Protein AF-0000000083162044 (afdb_homodimer)

Nearest PDB structures (foldseek):
  8if6-assembly1_A  TM=4.224E-01  e=1.831E-04  Oryza sativa Japonica Group
  8psp-assembly1_G  TM=4.792E-01  e=1.067E+00  Saccharomyces cerevisiae
  8prw-assembly1_J  TM=4.305E-01  e=9.712E-01  Saccharomyces cerevisiae
  8psf-assembly1_G  TM=4.879E-01  e=3.155E+00  Saccharomyces cerevisiae
  7q5s-assembly1_C  TM=2.802E-01  e=8.044E-01  Thermochaetoides thermophila DSM 1495

Structure (mmCIF, N/CA/C/O backbone):
data_AF-0000000083162044-model_v1
#
loop_
_entity.id
_entity.type
_entity.pdbx_description
1 polymer 'F-box domain-containing protein'
#
loop_
_atom_site.group_PDB
_atom_site.id
_atom_site.type_symbol
_atom_site.label_atom_id
_atom_site.label_alt_id
_atom_site.label_comp_id
_atom_site.label_asym_id
_atom_site.label_entity_id
_atom_site.label_seq_id
_atom_site.pdbx_PDB_ins_code
_atom_site.Cartn_x
_atom_site.Cartn_y
_atom_site.Cartn_z
_atom_site.occupancy
_atom_site.B_iso_or_equiv
_atom_site.auth_seq_id
_atom_site.auth_comp_id
_atom_site.auth_asym_id
_atom_site.auth_atom_id
_atom_site.pdbx_PDB_model_num
ATOM 1 N N . MET A 1 1 ? -7.809 6.344 -41.25 1 32.91 1 MET A N 1
ATOM 2 C CA . MET A 1 1 ? -7.391 5.16 -40.5 1 32.91 1 MET A CA 1
ATOM 3 C C . MET A 1 1 ? -6.91 4.062 -41.438 1 32.91 1 MET A C 1
ATOM 5 O O . MET A 1 1 ? -7.695 3.207 -41.844 1 32.91 1 MET A O 1
ATOM 9 N N . GLY A 1 2 ? -6.113 4.352 -42.219 1 42.59 2 GLY A N 1
ATOM 10 C CA . GLY A 1 2 ? -5.926 3.848 -43.562 1 42.59 2 GLY A CA 1
ATOM 11 C C . GLY A 1 2 ? -5.293 2.471 -43.594 1 42.59 2 GLY A C 1
ATOM 12 O O . GLY A 1 2 ? -4.961 1.901 -42.562 1 42.59 2 GLY A O 1
ATOM 13 N N . VAL A 1 3 ? -5.086 2.062 -44.781 1 44.66 3 VAL A N 1
ATOM 14 C CA . VAL A 1 3 ? -4.48 0.833 -45.281 1 44.66 3 VAL A CA 1
ATOM 15 C C . VAL A 1 3 ? -3.191 0.541 -44.531 1 44.66 3 VAL A C 1
ATOM 17 O O . VAL A 1 3 ? -2.926 -0.606 -44.156 1 44.66 3 VAL A O 1
ATOM 20 N N . MET A 1 4 ? -2.545 1.564 -44.094 1 44.38 4 MET A N 1
ATOM 21 C CA . MET A 1 4 ? -1.25 1.373 -43.469 1 44.38 4 MET A CA 1
ATOM 22 C C . MET A 1 4 ? -1.424 0.929 -42 1 44.38 4 MET A C 1
ATOM 24 O O . MET A 1 4 ? -0.632 0.135 -41.5 1 44.38 4 MET A O 1
ATOM 28 N N . GLY A 1 5 ? -2.404 1.432 -41.312 1 48.81 5 GLY A N 1
ATOM 29 C CA . GLY A 1 5 ? -2.697 0.986 -39.969 1 48.81 5 GLY A CA 1
ATOM 30 C C . GLY A 1 5 ? -3.086 -0.478 -39.906 1 48.81 5 GLY A C 1
ATOM 31 O O . GLY A 1 5 ? -2.658 -1.193 -39 1 48.81 5 GLY A O 1
ATOM 32 N N . GLU A 1 6 ? -3.779 -0.899 -40.875 1 46.12 6 GLU A N 1
ATOM 33 C CA . GLU A 1 6 ? -4.176 -2.301 -41 1 46.12 6 GLU A CA 1
ATOM 34 C C . GLU A 1 6 ? -2.973 -3.195 -41.281 1 46.12 6 GLU A C 1
ATOM 36 O O . GLU A 1 6 ? -2.869 -4.293 -40.719 1 46.12 6 GLU A O 1
ATOM 41 N N . VAL A 1 7 ? -2.113 -2.715 -42.156 1 44.16 7 VAL A N 1
ATOM 42 C CA . VAL A 1 7 ? -0.918 -3.488 -42.469 1 44.16 7 VAL A CA 1
ATOM 43 C C . VAL A 1 7 ? -0.03 -3.6 -41.25 1 44.16 7 VAL A C 1
ATOM 45 O O . VAL A 1 7 ? 0.495 -4.672 -40.938 1 44.16 7 VAL A O 1
ATOM 48 N N . PHE A 1 8 ? 0.046 -2.545 -40.562 1 51.06 8 PHE A N 1
ATOM 49 C CA . PHE A 1 8 ? 0.918 -2.584 -39.375 1 51.06 8 PHE A CA 1
ATOM 50 C C . PHE A 1 8 ? 0.308 -3.441 -38.281 1 51.06 8 PHE A C 1
ATOM 52 O O . PHE A 1 8 ? 1.023 -4.152 -37.562 1 51.06 8 PHE A O 1
ATOM 59 N N . ARG A 1 9 ? -0.989 -3.439 -38.188 1 51.47 9 ARG A N 1
ATOM 60 C CA . ARG A 1 9 ? -1.671 -4.34 -37.25 1 51.47 9 ARG A CA 1
ATOM 61 C C . ARG A 1 9 ? -1.373 -5.797 -37.594 1 51.47 9 ARG A C 1
ATOM 63 O O . ARG A 1 9 ? -1.125 -6.609 -36.688 1 51.47 9 ARG A O 1
ATOM 70 N N . LEU A 1 10 ? -1.503 -6.012 -38.875 1 47.28 10 LEU A N 1
ATOM 71 C CA . LEU A 1 10 ? -1.215 -7.367 -39.344 1 47.28 10 LEU A CA 1
ATOM 72 C C . LEU A 1 10 ? 0.248 -7.723 -39.094 1 47.28 10 LEU A C 1
ATOM 74 O O . LEU A 1 10 ? 0.558 -8.836 -38.656 1 47.28 10 LEU A O 1
ATOM 78 N N . LEU A 1 11 ? 1.021 -6.785 -39.5 1 48.03 11 LEU A N 1
ATOM 79 C CA . LEU A 1 11 ? 2.445 -7.051 -39.344 1 48.03 11 LEU A CA 1
ATOM 80 C C . LEU A 1 11 ? 2.814 -7.18 -37.844 1 48.03 11 LEU A C 1
ATOM 82 O O . LEU A 1 11 ? 3.611 -8.039 -37.469 1 48.03 11 LEU A O 1
ATOM 86 N N . LEU A 1 12 ? 2.217 -6.266 -37.125 1 53.69 12 LEU A N 1
ATOM 87 C CA . LEU A 1 12 ? 2.506 -6.352 -35.688 1 53.69 12 LEU A CA 1
ATOM 88 C C . LEU A 1 12 ? 2.006 -7.672 -35.125 1 53.69 12 LEU A C 1
ATOM 90 O O . LEU A 1 12 ? 2.637 -8.242 -34.219 1 53.69 12 LEU A O 1
ATOM 94 N N . GLY A 1 13 ? 0.915 -8.078 -35.562 1 49.75 13 GLY A N 1
ATOM 95 C CA . GLY A 1 13 ? 0.455 -9.406 -35.188 1 49.75 13 GLY A CA 1
ATOM 96 C C . GLY A 1 13 ? 1.478 -10.492 -35.5 1 49.75 13 GLY A C 1
ATOM 97 O O . GLY A 1 13 ? 1.61 -11.445 -34.719 1 49.75 13 GLY A O 1
ATOM 98 N N . TYR A 1 14 ? 2.113 -10.211 -36.688 1 45.16 14 TYR A N 1
ATOM 99 C CA . TYR A 1 14 ? 3.084 -11.219 -37.125 1 45.16 14 TYR A CA 1
ATOM 100 C C . TYR A 1 14 ? 4.406 -11.047 -36.375 1 45.16 14 TYR A C 1
ATOM 102 O O . TYR A 1 14 ? 5.098 -12.031 -36.125 1 45.16 14 TYR A O 1
ATOM 110 N N . ILE A 1 15 ? 4.762 -9.852 -36.188 1 48.59 15 ILE A N 1
ATOM 111 C CA . ILE A 1 15 ? 6.113 -9.656 -35.688 1 48.59 15 ILE A CA 1
ATOM 112 C C . ILE A 1 15 ? 6.074 -9.508 -34.156 1 48.59 15 ILE A C 1
ATOM 114 O O . ILE A 1 15 ? 7.117 -9.484 -33.5 1 48.59 15 ILE A O 1
ATOM 118 N N . LYS A 1 16 ? 4.898 -9.422 -33.688 1 52.03 16 LYS A N 1
ATOM 119 C CA . LYS A 1 16 ? 4.711 -9.211 -32.25 1 52.03 16 LYS A CA 1
ATOM 120 C C . LYS A 1 16 ? 5.488 -10.25 -31.438 1 52.03 16 LYS A C 1
ATOM 122 O O . LYS A 1 16 ? 6.035 -9.93 -30.391 1 52.03 16 LYS A O 1
ATOM 127 N N . GLN A 1 17 ? 5.473 -11.359 -31.969 1 51.25 17 GLN A N 1
ATOM 128 C CA . GLN A 1 17 ? 6.18 -12.438 -31.281 1 51.25 17 GLN A CA 1
ATOM 129 C C . GLN A 1 17 ? 7.672 -12.133 -31.172 1 51.25 17 GLN A C 1
ATOM 131 O O . GLN A 1 17 ? 8.352 -12.656 -30.281 1 51.25 17 GLN A O 1
ATOM 136 N N . HIS A 1 18 ? 7.992 -11.305 -32.094 1 45.22 18 HIS A N 1
ATOM 137 C CA . HIS A 1 18 ? 9.422 -11.031 -32.125 1 45.22 18 HIS A CA 1
ATOM 138 C C . HIS A 1 18 ? 9.742 -9.703 -31.453 1 45.22 18 HIS A C 1
ATOM 140 O O . HIS A 1 18 ? 10.914 -9.312 -31.359 1 45.22 18 HIS A O 1
ATOM 146 N N . LEU A 1 19 ? 8.695 -9.094 -31.125 1 52.38 19 LEU A N 1
ATOM 147 C CA . LEU A 1 19 ? 8.984 -7.793 -30.531 1 52.38 19 LEU A CA 1
ATOM 148 C C . LEU A 1 19 ? 8.914 -7.867 -29 1 52.38 19 LEU A C 1
ATOM 150 O O . LEU A 1 19 ? 8.008 -8.492 -28.453 1 52.38 19 LEU A O 1
ATOM 154 N N . THR A 1 20 ? 10.047 -7.492 -28.5 1 53.06 20 THR A N 1
ATOM 155 C CA . THR A 1 20 ? 10.047 -7.375 -27.047 1 53.06 20 THR A CA 1
ATOM 156 C C . THR A 1 20 ? 9.141 -6.234 -26.594 1 53.06 20 THR A C 1
ATOM 158 O O . THR A 1 20 ? 8.711 -5.418 -27.406 1 53.06 20 THR A O 1
ATOM 161 N N . LEU A 1 21 ? 8.719 -6.277 -25.422 1 56.12 21 LEU A N 1
ATOM 162 C CA . LEU A 1 21 ? 7.934 -5.188 -24.859 1 56.12 21 LEU A CA 1
ATOM 163 C C . LEU A 1 21 ? 8.625 -3.846 -25.078 1 56.12 21 LEU A C 1
ATOM 165 O O . LEU A 1 21 ? 7.969 -2.83 -25.297 1 56.12 21 LEU A O 1
ATOM 169 N N . ALA A 1 22 ? 9.828 -3.934 -25.078 1 53.69 22 ALA A N 1
ATOM 170 C CA . ALA A 1 22 ? 10.602 -2.713 -25.297 1 53.69 22 ALA A CA 1
ATOM 171 C C . ALA A 1 22 ? 10.414 -2.189 -26.719 1 53.69 22 ALA A C 1
ATOM 173 O O . ALA A 1 22 ? 10.297 -0.979 -26.922 1 53.69 22 ALA A O 1
ATOM 174 N N . ASN A 1 23 ? 10.484 -3.139 -27.656 1 54.34 23 ASN A N 1
ATOM 175 C CA . ASN A 1 23 ? 10.273 -2.754 -29.047 1 54.34 23 ASN A CA 1
ATOM 176 C C . ASN A 1 23 ? 8.891 -2.141 -29.266 1 54.34 23 ASN A C 1
ATOM 178 O O . ASN A 1 23 ? 8.758 -1.126 -29.938 1 54.34 23 ASN A O 1
ATOM 182 N N . LEU A 1 24 ? 8.008 -2.76 -28.578 1 53.59 24 LEU A N 1
ATOM 183 C CA . LEU A 1 24 ? 6.645 -2.273 -28.734 1 53.59 24 LEU A CA 1
ATOM 184 C C . LEU A 1 24 ? 6.488 -0.889 -28.125 1 53.59 24 LEU A C 1
ATOM 186 O O . LEU A 1 24 ? 5.816 -0.023 -28.688 1 53.59 24 LEU A O 1
ATOM 190 N N . ALA A 1 25 ? 7.09 -0.756 -27 1 58 25 ALA A N 1
ATOM 191 C CA . ALA A 1 25 ? 7.051 0.557 -26.359 1 58 25 ALA A CA 1
ATOM 192 C C . ALA A 1 25 ? 7.672 1.623 -27.266 1 58 25 ALA A C 1
ATOM 194 O O . ALA A 1 25 ? 7.156 2.738 -27.359 1 58 25 ALA A O 1
ATOM 195 N N . ALA A 1 26 ? 8.742 1.242 -27.844 1 54.03 26 ALA A N 1
ATOM 196 C CA . ALA A 1 26 ? 9.422 2.164 -28.75 1 54.03 26 ALA A CA 1
ATOM 197 C C . ALA A 1 26 ? 8.547 2.51 -29.953 1 54.03 26 ALA A C 1
ATOM 199 O O . ALA A 1 26 ? 8.508 3.664 -30.391 1 54.03 26 ALA A O 1
ATOM 200 N N . LEU A 1 27 ? 7.953 1.471 -30.469 1 54.06 27 LEU A N 1
ATOM 201 C CA . LEU A 1 27 ? 7.094 1.688 -31.625 1 54.06 27 LEU A CA 1
ATOM 202 C C . LEU A 1 27 ? 5.922 2.602 -31.266 1 54.06 27 LEU A C 1
ATOM 204 O O . LEU A 1 27 ? 5.496 3.418 -32.094 1 54.06 27 LEU A O 1
ATOM 208 N N . ALA A 1 28 ? 5.469 2.449 -30.078 1 55.94 28 ALA A N 1
ATOM 209 C CA . ALA A 1 28 ? 4.34 3.264 -29.641 1 55.94 28 ALA A CA 1
ATOM 210 C C . ALA A 1 28 ? 4.723 4.738 -29.562 1 55.94 28 ALA A C 1
ATOM 212 O O . ALA A 1 28 ? 3.875 5.617 -29.734 1 55.94 28 ALA A O 1
ATOM 213 N N . LEU A 1 29 ? 6.004 4.988 -29.344 1 54.75 29 LEU A N 1
ATOM 214 C CA . LEU A 1 29 ? 6.473 6.359 -29.156 1 54.75 29 LEU A CA 1
ATOM 215 C C . LEU A 1 29 ? 6.715 7.035 -30.5 1 54.75 29 LEU A C 1
ATOM 217 O O . LEU A 1 29 ? 6.812 8.266 -30.578 1 54.75 29 LEU A O 1
ATOM 221 N N . VAL A 1 30 ? 6.836 6.32 -31.594 1 50.28 30 VAL A N 1
ATOM 222 C CA . VAL A 1 30 ? 7.273 6.867 -32.875 1 50.28 30 VAL A CA 1
ATOM 223 C C . VAL A 1 30 ? 6.094 7.523 -33.594 1 50.28 30 VAL A C 1
ATOM 225 O O . VAL A 1 30 ? 6.246 8.578 -34.219 1 50.28 30 VAL A O 1
ATOM 228 N N . SER A 1 31 ? 4.957 6.871 -33.688 1 55.47 31 SER A N 1
ATOM 229 C CA . SER A 1 31 ? 3.795 7.414 -34.375 1 55.47 31 SER A CA 1
ATOM 230 C C . SER A 1 31 ? 2.502 7.078 -33.656 1 55.47 31 SER A C 1
ATOM 232 O O . SER A 1 31 ? 2.426 6.07 -32.938 1 55.47 31 SER A O 1
ATOM 234 N N . HIS A 1 32 ? 1.584 8.008 -33.719 1 61.41 32 HIS A N 1
ATOM 235 C CA . HIS A 1 32 ? 0.281 7.836 -33.094 1 61.41 32 HIS A CA 1
ATOM 236 C C . HIS A 1 32 ? -0.436 6.605 -33.625 1 61.41 32 HIS A C 1
ATOM 238 O O . HIS A 1 32 ? -1.089 5.879 -32.875 1 61.41 32 HIS A O 1
ATOM 244 N N . GLU A 1 33 ? -0.275 6.398 -34.969 1 53.81 33 GLU A N 1
ATOM 245 C CA . GLU A 1 33 ? -0.946 5.258 -35.594 1 53.81 33 GLU A CA 1
ATOM 246 C C . GLU A 1 33 ? -0.359 3.938 -35.094 1 53.81 33 GLU A C 1
ATOM 248 O O . GLU A 1 33 ? -1.097 2.996 -34.812 1 53.81 33 GLU A O 1
ATOM 253 N N . LEU A 1 34 ? 0.922 3.941 -35.031 1 57.53 34 LEU A N 1
ATOM 254 C CA . LEU A 1 34 ? 1.582 2.727 -34.562 1 57.53 34 LEU A CA 1
ATOM 255 C C . LEU A 1 34 ? 1.339 2.514 -33.062 1 57.53 34 LEU A C 1
ATOM 257 O O . LEU A 1 34 ? 1.295 1.374 -32.594 1 57.53 34 LEU A O 1
ATOM 261 N N . ASN A 1 35 ? 1.146 3.635 -32.5 1 57.62 35 ASN A N 1
ATOM 262 C CA . ASN A 1 35 ? 0.842 3.562 -31.078 1 57.62 35 ASN A CA 1
ATOM 263 C C . ASN A 1 35 ? -0.453 2.797 -30.812 1 57.62 35 ASN A C 1
ATOM 265 O O . ASN A 1 35 ? -0.486 1.887 -29.984 1 57.62 35 ASN A O 1
ATOM 269 N N . ASP A 1 36 ? -1.429 3.109 -31.594 1 64.94 36 ASP A N 1
ATOM 270 C CA . ASP A 1 36 ? -2.732 2.482 -31.406 1 64.94 36 ASP A CA 1
ATOM 271 C C . ASP A 1 36 ? -2.686 1 -31.766 1 64.94 36 ASP A C 1
ATOM 273 O O . ASP A 1 36 ? -3.4 0.188 -31.172 1 64.94 36 ASP A O 1
ATOM 277 N N . LEU A 1 37 ? -1.816 0.701 -32.75 1 62.06 37 LEU A N 1
ATOM 278 C CA . LEU A 1 37 ? -1.736 -0.681 -33.188 1 62.06 37 LEU A CA 1
ATOM 279 C C . LEU A 1 37 ? -0.945 -1.537 -32.219 1 62.06 37 LEU A C 1
ATOM 281 O O . LEU A 1 37 ? -1.244 -2.721 -32.031 1 62.06 37 LEU A O 1
ATOM 285 N N . VAL A 1 38 ? -0.04 -0.881 -31.594 1 64.12 38 VAL A N 1
ATOM 286 C CA . VAL A 1 38 ? 0.886 -1.651 -30.766 1 64.12 38 VAL A CA 1
ATOM 287 C C . VAL A 1 38 ? 0.387 -1.686 -29.328 1 64.12 38 VAL A C 1
ATOM 289 O O . VAL A 1 38 ? 0.682 -2.625 -28.578 1 64.12 38 VAL A O 1
ATOM 292 N N . THR A 1 39 ? -0.539 -0.795 -29.031 1 68.44 39 THR A N 1
ATOM 293 C CA . THR A 1 39 ? -0.974 -0.61 -27.656 1 68.44 39 THR A CA 1
ATOM 294 C C . THR A 1 39 ? -1.672 -1.863 -27.141 1 68.44 39 THR A C 1
ATOM 296 O O . THR A 1 39 ? -1.366 -2.342 -26.047 1 68.44 39 THR A O 1
ATOM 299 N N . PRO A 1 40 ? -2.453 -2.469 -28.016 1 70.75 40 PRO A N 1
ATOM 300 C CA . PRO A 1 40 ? -3.115 -3.674 -27.5 1 70.75 40 PRO A CA 1
ATOM 301 C C . PRO A 1 40 ? -2.133 -4.805 -27.203 1 70.75 40 PRO A C 1
ATOM 303 O O . PRO A 1 40 ? -2.355 -5.598 -26.297 1 70.75 40 PRO A O 1
ATOM 306 N N . TYR A 1 41 ? -1.048 -4.809 -27.844 1 70.69 41 TYR A N 1
ATOM 307 C CA . TYR A 1 41 ? -0.061 -5.867 -27.641 1 70.69 41 TYR A CA 1
ATOM 308 C C . TYR A 1 41 ? 0.853 -5.543 -26.469 1 70.69 41 TYR A C 1
ATOM 310 O O . TYR A 1 41 ? 1.314 -6.449 -25.766 1 70.69 41 TYR A O 1
ATOM 318 N N . LEU A 1 42 ? 0.959 -4.316 -26.328 1 69.88 42 LEU A N 1
ATOM 319 C CA . LEU A 1 42 ? 1.842 -3.885 -25.25 1 69.88 42 LEU A CA 1
ATOM 320 C C . LEU A 1 42 ? 1.206 -4.148 -23.891 1 69.88 42 LEU A C 1
ATOM 322 O O . LEU A 1 42 ? 1.896 -4.523 -22.938 1 69.88 42 LEU A O 1
ATOM 326 N N . TYR A 1 43 ? -0.087 -4.051 -23.891 1 81.5 43 TYR A N 1
ATOM 327 C CA . TYR A 1 43 ? -0.746 -4.168 -22.594 1 81.5 43 TYR A CA 1
ATOM 328 C C . TYR A 1 43 ? -1.602 -5.426 -22.531 1 81.5 43 TYR A C 1
ATOM 330 O O . TYR A 1 43 ? -2.52 -5.52 -21.719 1 81.5 43 TYR A O 1
ATOM 338 N N . HIS A 1 44 ? -1.254 -6.301 -23.406 1 87.25 44 HIS A N 1
ATOM 339 C CA . HIS A 1 44 ? -1.941 -7.586 -23.375 1 87.25 44 HIS A CA 1
ATOM 340 C C . HIS A 1 44 ? -1.701 -8.312 -22.062 1 87.25 44 HIS A C 1
ATOM 342 O O . HIS A 1 44 ? -2.639 -8.836 -21.453 1 87.25 44 HIS A O 1
ATOM 348 N N . THR A 1 45 ? -0.452 -8.352 -21.719 1 89.5 45 THR A N 1
ATOM 349 C CA . THR A 1 45 ? -0.058 -8.961 -20.453 1 89.5 45 THR A CA 1
ATOM 350 C C . THR A 1 45 ? 0.529 -7.918 -19.516 1 89.5 45 THR A C 1
ATOM 352 O O . THR A 1 45 ? 1.488 -7.227 -19.859 1 89.5 45 THR A O 1
ATOM 355 N N . VAL A 1 46 ? -0.101 -7.77 -18.422 1 91.69 46 VAL A N 1
ATOM 356 C CA . VAL A 1 46 ? 0.419 -6.879 -17.391 1 91.69 46 VAL A CA 1
ATOM 357 C C . VAL A 1 46 ? 1.113 -7.695 -16.297 1 91.69 46 VAL A C 1
ATOM 359 O O . VAL A 1 46 ? 0.523 -8.625 -15.742 1 91.69 46 VAL A O 1
ATOM 362 N N . ARG A 1 47 ? 2.344 -7.324 -16.047 1 91.06 47 ARG A N 1
ATOM 363 C CA . ARG A 1 47 ? 3.129 -8.047 -15.062 1 91.06 47 ARG A CA 1
ATOM 364 C C . ARG A 1 47 ? 3.475 -7.152 -13.875 1 91.06 47 ARG A C 1
ATOM 366 O O . ARG A 1 47 ? 4.102 -6.105 -14.039 1 91.06 47 ARG A O 1
ATOM 373 N N . PHE A 1 48 ? 3.01 -7.543 -12.695 1 94 48 PHE A N 1
ATOM 374 C CA . PHE A 1 48 ? 3.449 -6.945 -11.438 1 94 48 PHE A CA 1
ATOM 375 C C . PHE A 1 48 ? 4.512 -7.812 -10.773 1 94 48 PHE A C 1
ATOM 377 O O . PHE A 1 48 ? 4.184 -8.766 -10.062 1 94 48 PHE A O 1
ATOM 384 N N . HIS A 1 49 ? 5.707 -7.5 -11.016 1 92.25 49 HIS A N 1
ATOM 385 C CA . HIS A 1 49 ? 6.785 -8.328 -10.492 1 92.25 49 HIS A CA 1
ATOM 386 C C . HIS A 1 49 ? 7.531 -7.617 -9.367 1 92.25 49 HIS A C 1
ATOM 388 O O . HIS A 1 49 ? 7.949 -6.469 -9.531 1 92.25 49 HIS A O 1
ATOM 394 N N . SER A 1 50 ? 7.652 -8.266 -8.266 1 91.75 50 SER A N 1
ATOM 395 C CA . SER A 1 50 ? 8.438 -7.754 -7.145 1 91.75 50 SER A CA 1
ATOM 396 C C . SER A 1 50 ? 9.758 -8.5 -7.012 1 91.75 50 SER A C 1
ATOM 398 O O . SER A 1 50 ? 9.781 -9.727 -6.926 1 91.75 50 SER A O 1
ATOM 400 N N . SER A 1 51 ? 10.836 -7.824 -6.922 1 88.44 51 SER A N 1
ATOM 401 C CA . SER A 1 51 ? 12.148 -8.438 -6.738 1 88.44 51 SER A CA 1
ATOM 402 C C . SER A 1 51 ? 12.398 -8.781 -5.273 1 88.44 51 SER A C 1
ATOM 404 O O . SER A 1 51 ? 13.336 -9.508 -4.957 1 88.44 51 SER A O 1
ATOM 406 N N . GLY A 1 52 ? 11.578 -8.258 -4.449 1 89.94 52 GLY A N 1
ATOM 407 C CA . GLY A 1 52 ? 11.734 -8.523 -3.029 1 89.94 52 GLY A CA 1
ATOM 408 C C . GLY A 1 52 ? 12.664 -7.543 -2.342 1 89.94 52 GLY A C 1
ATOM 409 O O . GLY A 1 52 ? 12.82 -7.582 -1.119 1 89.94 52 GLY A O 1
ATOM 410 N N . ARG A 1 53 ? 13.289 -6.746 -3.117 1 90.06 53 ARG A N 1
ATOM 411 C CA . ARG A 1 53 ? 14.203 -5.738 -2.58 1 90.06 53 ARG A CA 1
ATOM 412 C C . ARG A 1 53 ? 13.68 -4.332 -2.85 1 90.06 53 ARG A C 1
ATOM 414 O O . ARG A 1 53 ? 13.141 -4.059 -3.922 1 90.06 53 ARG A O 1
ATOM 421 N N . VAL A 1 54 ? 13.812 -3.512 -1.829 1 88.88 54 VAL A N 1
ATOM 422 C CA . VAL A 1 54 ? 13.406 -2.119 -1.99 1 88.88 54 VAL A CA 1
ATOM 423 C C . VAL A 1 54 ? 14.508 -1.341 -2.707 1 88.88 54 VAL A C 1
ATOM 425 O O . VAL A 1 54 ? 15.672 -1.397 -2.311 1 88.88 54 VAL A O 1
ATOM 428 N N . ALA A 1 55 ? 14.125 -0.675 -3.77 1 84.31 55 ALA A N 1
ATOM 429 C CA . ALA A 1 55 ? 15.086 0.112 -4.547 1 84.31 55 ALA A CA 1
ATOM 430 C C . ALA A 1 55 ? 14.461 1.429 -5.008 1 84.31 55 ALA A C 1
ATOM 432 O O . ALA A 1 55 ? 13.234 1.567 -5.039 1 84.31 55 ALA A O 1
ATOM 433 N N . PRO A 1 56 ? 15.289 2.439 -5.242 1 77.38 56 PRO A N 1
ATOM 434 C CA . PRO A 1 56 ? 14.758 3.705 -5.758 1 77.38 56 PRO A CA 1
ATOM 435 C C . PRO A 1 56 ? 13.961 3.529 -7.047 1 77.38 56 PRO A C 1
ATOM 437 O O . PRO A 1 56 ? 12.938 4.188 -7.234 1 77.38 56 PRO A O 1
ATOM 440 N N . ASN A 1 57 ? 14.492 2.596 -7.855 1 80.94 57 ASN A N 1
ATOM 441 C CA . ASN A 1 57 ? 13.789 2.299 -9.102 1 80.94 57 ASN A CA 1
ATOM 442 C C . ASN A 1 57 ? 13.023 0.982 -9.016 1 80.94 57 ASN A C 1
ATOM 444 O O . ASN A 1 57 ? 13.125 0.142 -9.906 1 80.94 57 ASN A O 1
ATOM 448 N N . ASP A 1 58 ? 12.312 0.915 -7.988 1 86.44 58 ASP A N 1
ATOM 449 C CA . ASP A 1 58 ? 11.508 -0.289 -7.781 1 86.44 58 ASP A CA 1
ATOM 450 C C . ASP A 1 58 ? 10.453 -0.442 -8.875 1 86.44 58 ASP A C 1
ATOM 452 O O . ASP A 1 58 ? 9.5 0.339 -8.945 1 86.44 58 ASP A 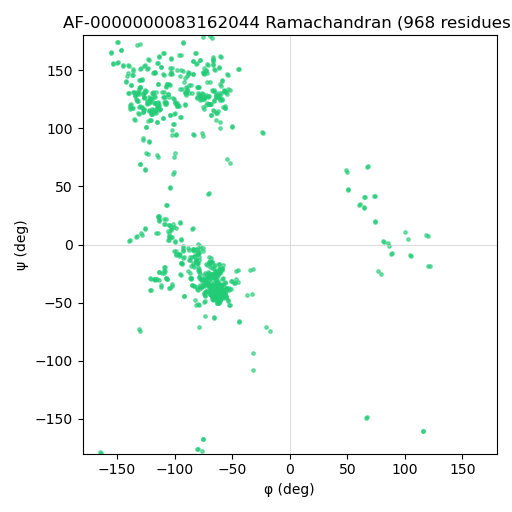O 1
ATOM 456 N N . ARG A 1 59 ? 10.609 -1.433 -9.656 1 83.75 59 ARG A N 1
ATOM 457 C CA . ARG A 1 59 ? 9.789 -1.623 -10.844 1 83.75 59 ARG A CA 1
ATOM 458 C C . ARG A 1 59 ? 8.328 -1.874 -10.461 1 83.75 59 ARG A C 1
ATOM 460 O O . ARG A 1 59 ? 7.414 -1.426 -11.156 1 83.75 59 ARG A O 1
ATOM 467 N N . LEU A 1 60 ? 8.117 -2.654 -9.469 1 92.25 60 LEU A N 1
ATOM 468 C CA . LEU A 1 60 ? 6.746 -2.895 -9.039 1 92.25 60 LEU A CA 1
ATOM 469 C C . LEU A 1 60 ? 6.062 -1.589 -8.641 1 92.25 60 LEU A C 1
ATOM 471 O O . LEU A 1 60 ? 4.938 -1.316 -9.07 1 92.25 60 LEU A O 1
ATOM 475 N N . MET A 1 61 ? 6.754 -0.751 -7.887 1 90.88 61 MET A N 1
ATOM 476 C CA . MET A 1 61 ? 6.188 0.515 -7.43 1 90.88 61 MET A CA 1
ATOM 477 C C . MET A 1 61 ? 5.883 1.433 -8.609 1 90.88 61 MET A C 1
ATOM 479 O O . MET A 1 61 ? 4.836 2.08 -8.641 1 90.88 61 MET A O 1
ATOM 483 N N . LEU A 1 62 ? 6.746 1.486 -9.547 1 86.69 62 LEU A N 1
ATOM 484 C CA . LEU A 1 62 ? 6.547 2.312 -10.727 1 86.69 62 LEU A CA 1
ATOM 485 C C . LEU A 1 62 ? 5.32 1.854 -11.508 1 86.69 62 LEU A C 1
ATOM 487 O O . LEU A 1 62 ? 4.52 2.68 -11.953 1 86.69 62 LEU A O 1
ATOM 491 N N . LYS A 1 63 ? 5.219 0.619 -11.656 1 89.62 63 LYS A N 1
ATOM 492 C CA . LYS A 1 63 ? 4.074 0.069 -12.375 1 89.62 63 LYS A CA 1
ATOM 493 C C . LYS A 1 63 ? 2.77 0.372 -11.641 1 89.62 63 LYS A C 1
ATOM 495 O O . LYS A 1 63 ? 1.768 0.724 -12.266 1 89.62 63 LYS A O 1
ATOM 500 N N . LEU A 1 64 ? 2.799 0.205 -10.336 1 92.25 64 LEU A N 1
ATOM 501 C CA . LEU A 1 64 ? 1.608 0.488 -9.539 1 92.25 64 LEU A CA 1
ATOM 502 C C . LEU A 1 64 ? 1.203 1.952 -9.672 1 92.25 64 LEU A C 1
ATOM 504 O O . LEU A 1 64 ? 0.014 2.266 -9.75 1 92.25 64 LEU A O 1
ATOM 508 N N . ASP A 1 65 ? 2.189 2.814 -9.773 1 85.12 65 ASP A N 1
ATOM 509 C CA . ASP A 1 65 ? 1.917 4.242 -9.922 1 85.12 65 ASP A CA 1
ATOM 510 C C . ASP A 1 65 ? 1.271 4.547 -11.266 1 85.12 65 ASP A C 1
ATOM 512 O O . ASP A 1 65 ? 0.338 5.348 -11.344 1 85.12 65 ASP A O 1
ATOM 516 N N . ILE A 1 66 ? 1.761 3.908 -12.227 1 87 66 ILE A N 1
ATOM 517 C CA . ILE A 1 66 ? 1.308 4.195 -13.586 1 87 66 ILE A CA 1
ATOM 518 C C . ILE A 1 66 ? -0.033 3.51 -13.836 1 87 66 ILE A C 1
ATOM 520 O O . ILE A 1 66 ? -1.01 4.164 -14.219 1 87 66 ILE A O 1
ATOM 524 N N . LEU A 1 67 ? -0.066 2.256 -13.562 1 90.12 67 LEU A N 1
ATOM 525 C CA . LEU A 1 67 ? -1.265 1.486 -13.875 1 90.12 67 LEU A CA 1
ATOM 526 C C . LEU A 1 67 ? -2.381 1.785 -12.883 1 90.12 67 LEU A C 1
ATOM 528 O O . LEU A 1 67 ? -3.562 1.646 -13.203 1 90.12 67 LEU A O 1
ATOM 532 N N . GLY A 1 68 ? -1.98 2.125 -11.672 1 88.5 68 GLY A N 1
ATOM 533 C CA . GLY A 1 68 ? -2.963 2.451 -10.656 1 88.5 68 GLY A CA 1
ATOM 534 C C . GLY A 1 68 ? -3.646 3.787 -10.891 1 88.5 68 GLY A C 1
ATOM 535 O O . GLY A 1 68 ? -4.711 4.051 -10.328 1 88.5 68 GLY A O 1
ATOM 536 N N . ASP A 1 69 ? -3.051 4.598 -11.719 1 84.94 69 ASP A N 1
ATOM 537 C CA . ASP A 1 69 ? -3.635 5.895 -12.055 1 84.94 69 ASP A CA 1
ATOM 538 C C . ASP A 1 69 ? -4.883 5.727 -12.922 1 84.94 69 ASP A C 1
ATOM 540 O O . ASP A 1 69 ? -4.82 5.141 -14 1 84.94 69 ASP A O 1
ATOM 544 N N . PRO A 1 70 ? -5.988 6.211 -12.445 1 83.31 70 PRO A N 1
ATOM 545 C CA . PRO A 1 70 ? -7.238 6.039 -13.188 1 83.31 70 PRO A CA 1
ATOM 546 C C . PRO A 1 70 ? -7.203 6.703 -14.562 1 83.31 70 PRO A C 1
ATOM 548 O O . PRO A 1 70 ? -8.023 6.391 -15.43 1 83.31 70 PRO A O 1
ATOM 551 N N . ARG A 1 71 ? -6.383 7.551 -14.914 1 83.94 71 ARG A N 1
ATOM 552 C CA . ARG A 1 71 ? -6.297 8.242 -16.188 1 83.94 71 ARG A CA 1
ATOM 553 C C . ARG A 1 71 ? -5.648 7.359 -17.25 1 83.94 71 ARG A C 1
ATOM 555 O O . ARG A 1 71 ? -5.758 7.633 -18.453 1 83.94 71 ARG A O 1
ATOM 562 N N . PHE A 1 72 ? -4.895 6.41 -16.656 1 84.88 72 PHE A N 1
ATOM 563 C CA . PHE A 1 72 ? -4.312 5.449 -17.578 1 84.88 72 PHE A CA 1
ATOM 564 C C . PHE A 1 72 ? -5.402 4.609 -18.25 1 84.88 72 PHE A C 1
ATOM 566 O O . PHE A 1 72 ? -6.039 3.781 -17.594 1 84.88 72 PHE A O 1
ATOM 573 N N . ASP A 1 73 ? -5.66 4.652 -19.531 1 85 73 ASP A N 1
ATOM 574 C CA . ASP A 1 73 ? -6.84 4.09 -20.188 1 85 73 ASP A CA 1
ATOM 575 C C . ASP A 1 73 ? -6.465 2.932 -21.094 1 85 73 ASP A C 1
ATOM 577 O O . ASP A 1 73 ? -7.23 2.564 -21.984 1 85 73 ASP A O 1
ATOM 581 N N . LYS A 1 74 ? -5.414 2.26 -20.891 1 86.56 74 LYS A N 1
ATOM 582 C CA . LYS A 1 74 ? -4.98 1.208 -21.812 1 86.56 74 LYS A CA 1
ATOM 583 C C . LYS A 1 74 ? -5.234 -0.175 -21.203 1 86.56 74 LYS A C 1
ATOM 585 O O . LYS A 1 74 ? -4.918 -1.191 -21.828 1 86.56 74 LYS A O 1
ATOM 590 N N . LEU A 1 75 ? -5.844 -0.237 -20.062 1 91.75 75 LEU A N 1
ATOM 591 C CA . LEU A 1 75 ? -6.008 -1.513 -19.375 1 91.75 75 LEU A CA 1
ATOM 592 C C . LEU A 1 75 ? -7.168 -2.307 -19.969 1 91.75 75 LEU A C 1
ATOM 594 O O . LEU A 1 75 ? -7.352 -3.482 -19.641 1 91.75 75 LEU A O 1
ATOM 598 N N . ASP A 1 76 ? -7.918 -1.665 -20.859 1 90.88 76 ASP A N 1
ATOM 599 C CA . ASP A 1 76 ? -9 -2.381 -21.516 1 90.88 76 ASP A CA 1
ATOM 600 C C . ASP A 1 76 ? -8.461 -3.465 -22.453 1 90.88 76 ASP A C 1
ATOM 602 O O . ASP A 1 76 ? -9.188 -4.383 -22.828 1 90.88 76 ASP A O 1
ATOM 606 N N . HIS A 1 77 ? -7.16 -3.389 -22.766 1 90.12 77 HIS A N 1
ATOM 607 C CA . HIS A 1 77 ? -6.539 -4.34 -23.688 1 90.12 77 HIS A CA 1
ATOM 608 C C . HIS A 1 77 ? -5.93 -5.516 -22.922 1 90.12 77 HIS A C 1
ATOM 610 O O . HIS A 1 77 ? -5.465 -6.48 -23.531 1 90.12 77 HIS A O 1
ATOM 616 N N . THR A 1 78 ? -5.945 -5.465 -21.641 1 94 78 THR A N 1
ATOM 617 C CA . THR A 1 78 ? -5.258 -6.469 -20.844 1 94 78 THR A CA 1
ATOM 618 C C . THR A 1 78 ? -6.074 -7.758 -20.781 1 94 78 THR A C 1
ATOM 620 O O . THR A 1 78 ? -7.262 -7.73 -20.438 1 94 78 THR A O 1
ATOM 623 N N . LYS A 1 79 ? -5.422 -8.852 -21.109 1 94.75 79 LYS A N 1
ATOM 624 C CA . LYS A 1 79 ? -6.066 -10.156 -21.078 1 94.75 79 LYS A CA 1
ATOM 625 C C . LYS A 1 79 ? -5.449 -11.039 -20 1 94.75 79 LYS A C 1
ATOM 627 O O . LYS A 1 79 ? -6.066 -12.016 -19.547 1 94.75 79 LYS A O 1
ATOM 632 N N . ARG A 1 80 ? -4.23 -10.711 -19.656 1 94.62 80 ARG A N 1
ATOM 633 C CA . ARG A 1 80 ? -3.488 -11.523 -18.703 1 94.62 80 ARG A CA 1
ATOM 634 C C . ARG A 1 80 ? -2.793 -10.648 -17.672 1 94.62 80 ARG A C 1
ATOM 636 O O . ARG A 1 80 ? -2.131 -9.672 -18.016 1 94.62 80 ARG A O 1
ATOM 643 N N . VAL A 1 81 ? -2.967 -10.992 -16.375 1 96.69 81 VAL A N 1
ATOM 644 C CA . VAL A 1 81 ? -2.271 -10.297 -15.289 1 96.69 81 VAL A CA 1
ATOM 645 C C . VAL A 1 81 ? -1.442 -11.305 -14.484 1 96.69 81 VAL A C 1
ATOM 647 O O . VAL A 1 81 ? -1.944 -12.352 -14.086 1 96.69 81 VAL A O 1
ATOM 650 N N . ILE A 1 82 ? -0.182 -11.008 -14.328 1 95.19 82 ILE A N 1
ATOM 651 C CA . ILE A 1 82 ? 0.724 -11.852 -13.555 1 95.19 82 ILE A CA 1
ATOM 652 C C . ILE A 1 82 ? 1.315 -11.055 -12.398 1 95.19 82 ILE A C 1
ATOM 654 O O . ILE A 1 82 ? 2.002 -10.047 -12.609 1 95.19 82 ILE A O 1
ATOM 658 N N . VAL A 1 83 ? 0.98 -11.438 -11.211 1 96.06 83 VAL A N 1
ATOM 659 C CA . VAL A 1 83 ? 1.615 -10.898 -10.008 1 96.06 83 VAL A CA 1
ATOM 660 C C . VAL A 1 83 ? 2.592 -11.93 -9.445 1 96.06 83 VAL A C 1
ATOM 662 O O . VAL A 1 83 ? 2.184 -13 -8.992 1 96.06 83 VAL A O 1
ATOM 665 N N . SER A 1 84 ? 3.861 -11.594 -9.539 1 93 84 SER A N 1
ATOM 666 C CA . SER A 1 84 ? 4.84 -12.609 -9.18 1 93 84 SER A CA 1
ATOM 667 C C . SER A 1 84 ? 6.074 -11.992 -8.539 1 93 84 SER A C 1
ATOM 669 O O . SER A 1 84 ? 6.242 -10.766 -8.555 1 93 84 SER A O 1
ATOM 671 N N . GLY A 1 85 ? 6.855 -12.906 -7.965 1 88.69 85 GLY A N 1
ATOM 672 C CA . GLY A 1 85 ? 8.109 -12.492 -7.348 1 88.69 85 GLY A CA 1
ATOM 673 C C . GLY A 1 85 ? 8.133 -12.719 -5.848 1 88.69 85 GLY A C 1
ATOM 674 O O . GLY A 1 85 ? 7.418 -13.578 -5.332 1 88.69 85 GLY A O 1
ATOM 675 N N . SER A 1 86 ? 9.078 -11.969 -5.273 1 88.5 86 SER A N 1
ATOM 676 C CA . SER A 1 86 ? 9.242 -12.109 -3.832 1 88.5 86 SER A CA 1
ATOM 677 C C . SER A 1 86 ? 8.695 -10.883 -3.096 1 88.5 86 SER A C 1
ATOM 679 O O . SER A 1 86 ? 8.828 -9.758 -3.57 1 88.5 86 SER A O 1
ATOM 681 N N . TRP A 1 87 ? 8.047 -11.195 -2.059 1 89.75 87 TRP A N 1
ATOM 682 C CA . TRP A 1 87 ? 7.613 -10.102 -1.198 1 89.75 87 TRP A CA 1
ATOM 683 C C . TRP A 1 87 ? 8.812 -9.414 -0.55 1 89.75 87 TRP A C 1
ATOM 685 O O . TRP A 1 87 ? 9.875 -10.023 -0.401 1 89.75 87 TRP A O 1
ATOM 695 N N . TYR A 1 88 ? 8.641 -8.219 -0.204 1 90.44 88 TYR A N 1
ATOM 696 C CA . TYR A 1 88 ? 9.75 -7.434 0.334 1 90.44 88 TYR A CA 1
ATOM 697 C C . TYR A 1 88 ? 10.297 -8.07 1.608 1 90.44 88 TYR A C 1
ATOM 699 O O . TYR A 1 88 ? 9.555 -8.281 2.568 1 90.44 88 TYR A O 1
ATOM 707 N N . GLU A 1 89 ? 11.57 -8.328 1.603 1 86.75 89 GLU A N 1
ATOM 708 C CA . GLU A 1 89 ? 12.234 -8.945 2.746 1 86.75 89 GLU A CA 1
ATOM 709 C C . GLU A 1 89 ? 12.055 -8.109 4.008 1 86.75 89 GLU A C 1
ATOM 711 O O . GLU A 1 89 ? 11.922 -8.656 5.105 1 86.75 89 GLU A O 1
ATOM 716 N N . THR A 1 90 ? 12.031 -6.844 3.797 1 83.62 90 THR A N 1
ATOM 717 C CA . THR A 1 90 ? 11.93 -5.906 4.91 1 83.62 90 THR A CA 1
ATOM 718 C C . THR A 1 90 ? 10.594 -6.07 5.629 1 83.62 90 THR A C 1
ATOM 720 O O . THR A 1 90 ? 10.453 -5.676 6.789 1 83.62 90 THR A O 1
ATOM 723 N N . TYR A 1 91 ? 9.617 -6.617 4.938 1 88.38 91 TYR A N 1
ATOM 724 C CA . TYR A 1 91 ? 8.297 -6.773 5.543 1 88.38 91 TYR A CA 1
ATOM 725 C C . TYR A 1 91 ? 8.102 -8.195 6.062 1 88.38 91 TYR A C 1
ATOM 727 O O . TYR A 1 91 ? 7.098 -8.484 6.715 1 88.38 91 TYR A O 1
ATOM 735 N N . ALA A 1 92 ? 9.023 -9.07 5.734 1 80.25 92 ALA A N 1
ATOM 736 C CA . ALA A 1 92 ? 8.891 -10.492 6.043 1 80.25 92 ALA A CA 1
ATOM 737 C C . ALA A 1 92 ? 8.656 -10.711 7.531 1 80.25 92 ALA A C 1
ATOM 739 O O . ALA A 1 92 ? 7.789 -11.5 7.918 1 80.25 92 ALA A O 1
ATOM 740 N N . ALA A 1 93 ? 9.438 -9.992 8.297 1 81.62 93 ALA A N 1
ATOM 741 C CA . ALA A 1 93 ? 9.32 -10.141 9.75 1 81.62 93 ALA A CA 1
ATOM 742 C C . ALA A 1 93 ? 7.949 -9.688 10.234 1 81.62 93 ALA A C 1
ATOM 744 O O . ALA A 1 93 ? 7.359 -10.312 11.117 1 81.62 93 ALA A O 1
ATOM 745 N N . ILE A 1 94 ? 7.453 -8.656 9.703 1 87 94 ILE A N 1
ATOM 746 C CA . ILE A 1 94 ? 6.152 -8.117 10.086 1 87 94 ILE A CA 1
ATOM 747 C C . ILE A 1 94 ? 5.055 -9.102 9.695 1 87 94 ILE A C 1
ATOM 749 O O . ILE A 1 94 ? 4.172 -9.406 10.508 1 87 94 ILE A O 1
ATOM 753 N N . ASP A 1 95 ? 5.109 -9.656 8.578 1 84.75 95 ASP A N 1
ATOM 754 C CA . ASP A 1 95 ? 4.117 -10.602 8.086 1 84.75 95 ASP A CA 1
ATOM 755 C C . ASP A 1 95 ? 4.121 -11.883 8.914 1 84.75 95 ASP A C 1
ATOM 757 O O . ASP A 1 95 ? 3.064 -12.461 9.188 1 84.75 95 ASP A O 1
ATOM 761 N N . SER A 1 96 ? 5.285 -12.305 9.242 1 82.88 96 SER A N 1
ATOM 762 C CA . SER A 1 96 ? 5.41 -13.508 10.062 1 82.88 96 SER A CA 1
ATOM 763 C C . SER A 1 96 ? 4.797 -13.305 11.445 1 82.88 96 SER A C 1
ATOM 765 O O . SER A 1 96 ? 4.293 -14.258 12.047 1 82.88 96 SER A O 1
ATOM 767 N N . GLU A 1 97 ? 4.855 -12.109 11.922 1 85.75 97 GLU A N 1
ATOM 768 C CA . GLU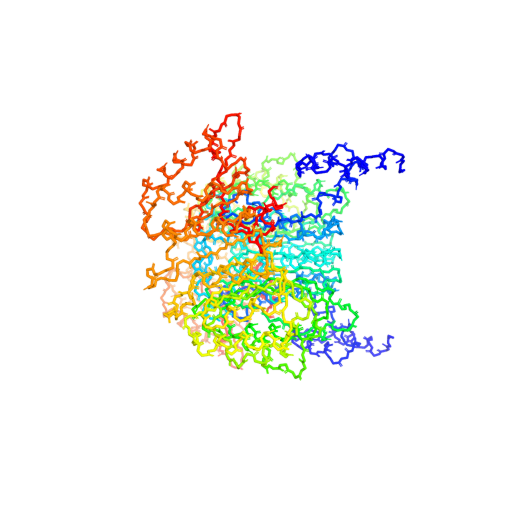 A 1 97 ? 4.293 -11.789 13.234 1 85.75 97 GLU A CA 1
ATOM 769 C C . GLU A 1 97 ? 2.773 -11.664 13.164 1 85.75 97 GLU A C 1
ATOM 771 O O . GLU A 1 97 ? 2.066 -12.102 14.07 1 85.75 97 GLU A O 1
ATOM 776 N N . LEU A 1 98 ? 2.27 -11.18 12.125 1 87.56 98 LEU A N 1
ATOM 777 C CA . LEU A 1 98 ? 0.843 -10.906 12 1 87.56 98 LEU A CA 1
ATOM 778 C C . LEU A 1 98 ? 0.095 -12.148 11.523 1 87.56 98 LEU A C 1
ATOM 780 O O . LEU A 1 98 ? -1.074 -12.344 11.867 1 87.56 98 LEU A O 1
ATOM 784 N N . GLY A 1 99 ? 0.707 -12.992 10.789 1 83.69 99 GLY A N 1
ATOM 785 C CA . GLY A 1 99 ? 0.108 -14.156 10.156 1 83.69 99 GLY A CA 1
ATOM 786 C C . GLY A 1 99 ? -0.65 -15.039 11.125 1 83.69 99 GLY A C 1
ATOM 787 O O . GLY A 1 99 ? -1.84 -15.305 10.938 1 83.69 99 GLY A O 1
ATOM 788 N N . PRO A 1 100 ? -0.008 -15.414 12.195 1 83.12 100 PRO A N 1
ATOM 789 C CA . PRO A 1 100 ? -0.664 -16.297 13.164 1 83.12 100 PRO A CA 1
ATOM 790 C C . PRO A 1 100 ? -1.935 -15.68 13.75 1 83.12 100 PRO A C 1
ATOM 792 O O . PRO A 1 100 ? -2.805 -16.406 14.242 1 83.12 100 PRO A O 1
ATOM 795 N N . HIS A 1 101 ? -2.029 -14.375 13.664 1 84.56 101 HIS A N 1
ATOM 796 C CA . HIS A 1 101 ? -3.221 -13.695 14.172 1 84.56 101 HIS A CA 1
ATOM 797 C C . HIS A 1 101 ? -4.238 -13.469 13.062 1 84.56 101 HIS A C 1
ATOM 799 O O . HIS A 1 101 ? -5.223 -12.75 13.25 1 84.56 101 HIS A O 1
ATOM 805 N N . ARG A 1 102 ? -3.904 -14.008 11.867 1 82.25 102 ARG A N 1
ATOM 806 C CA . ARG A 1 102 ? -4.773 -13.93 10.695 1 82.25 102 ARG A CA 1
ATOM 807 C C . ARG A 1 102 ? -4.961 -12.492 10.242 1 82.25 102 ARG A C 1
ATOM 809 O O . ARG A 1 102 ? -6.074 -12.078 9.914 1 82.25 102 ARG A O 1
ATOM 816 N N . ILE A 1 103 ? -3.926 -11.758 10.461 1 87.81 103 ILE A N 1
ATOM 817 C CA . ILE A 1 103 ? -3.941 -10.367 10.016 1 87.81 103 ILE A CA 1
ATOM 818 C C . ILE A 1 103 ? -2.994 -10.195 8.836 1 87.81 103 ILE A C 1
ATOM 820 O O . ILE A 1 103 ? -1.834 -10.609 8.891 1 87.81 103 ILE A O 1
ATOM 824 N N . LEU A 1 104 ? -3.547 -9.734 7.805 1 89.44 104 LEU A N 1
ATOM 825 C CA . LEU A 1 104 ? -2.703 -9.367 6.672 1 89.44 104 LEU A CA 1
ATOM 826 C C . LEU A 1 104 ? -2.055 -8 6.898 1 89.44 104 LEU A C 1
ATOM 828 O O . LEU A 1 104 ? -2.707 -7.07 7.375 1 89.44 104 LEU A O 1
ATOM 832 N N . SER A 1 105 ? -0.792 -7.867 6.613 1 91.38 105 SER A N 1
ATOM 833 C CA . SER A 1 105 ? -0.08 -6.613 6.832 1 91.38 105 SER A CA 1
ATOM 834 C C . SER A 1 105 ? -0.686 -5.484 6.008 1 91.38 105 SER A C 1
ATOM 836 O O . SER A 1 105 ? -1.252 -5.723 4.941 1 91.38 105 SER A O 1
ATOM 838 N N . PRO A 1 106 ? -0.563 -4.238 6.473 1 92.75 106 PRO A N 1
ATOM 839 C CA . PRO A 1 106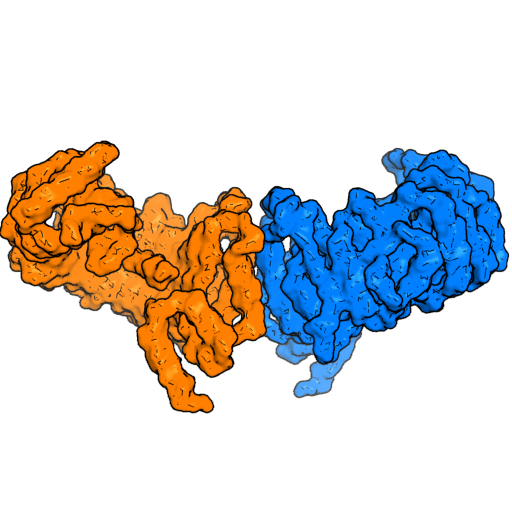 ? -1.091 -3.1 5.719 1 92.75 106 PRO A CA 1
ATOM 840 C C . PRO A 1 106 ? -0.496 -2.994 4.316 1 92.75 106 PRO A C 1
ATOM 842 O O . PRO A 1 106 ? -1.214 -2.703 3.359 1 92.75 106 PRO A O 1
ATOM 845 N N . ALA A 1 107 ? 0.777 -3.234 4.191 1 93.94 107 ALA A N 1
ATOM 846 C CA . ALA A 1 107 ? 1.428 -3.154 2.885 1 93.94 107 ALA A CA 1
ATOM 847 C C . ALA A 1 107 ? 0.812 -4.148 1.904 1 93.94 107 ALA A C 1
ATOM 849 O O . ALA A 1 107 ? 0.521 -3.797 0.758 1 93.94 107 ALA A O 1
ATOM 850 N N . ALA A 1 108 ? 0.627 -5.363 2.33 1 92.5 108 ALA A N 1
ATOM 851 C CA . ALA A 1 108 ? 0.018 -6.383 1.481 1 92.5 108 ALA A CA 1
ATOM 852 C C . ALA A 1 108 ? -1.412 -6.004 1.107 1 92.5 108 ALA A C 1
ATOM 854 O O . ALA A 1 108 ? -1.841 -6.215 -0.029 1 92.5 108 ALA A O 1
ATOM 855 N N . ARG A 1 109 ? -2.152 -5.496 2.068 1 93.19 109 ARG A N 1
ATOM 856 C CA . ARG A 1 109 ? -3.525 -5.074 1.811 1 93.19 109 ARG A CA 1
ATOM 857 C C . ARG A 1 109 ? -3.566 -3.938 0.793 1 93.19 109 ARG A C 1
ATOM 859 O O . ARG A 1 109 ? -4.418 -3.928 -0.099 1 93.19 109 ARG A O 1
ATOM 866 N N . MET A 1 110 ? -2.68 -3.033 0.96 1 95.94 110 MET A N 1
ATOM 867 C CA . MET A 1 110 ? -2.652 -1.901 0.04 1 95.94 110 MET A CA 1
ATOM 868 C C . MET A 1 110 ? -2.23 -2.346 -1.357 1 95.94 110 MET A C 1
ATOM 870 O O . MET A 1 110 ? -2.758 -1.85 -2.355 1 95.94 110 MET A O 1
ATOM 874 N N . LEU A 1 111 ? -1.254 -3.236 -1.442 1 95.69 111 LEU A N 1
ATOM 875 C CA . LEU A 1 111 ? -0.882 -3.816 -2.729 1 95.69 111 LEU A CA 1
ATOM 876 C C . LEU A 1 111 ? -2.096 -4.426 -3.42 1 95.69 111 LEU A C 1
ATOM 878 O O . LEU A 1 111 ? -2.361 -4.137 -4.59 1 95.69 111 LEU A O 1
ATOM 882 N N . SER A 1 112 ? -2.85 -5.223 -2.67 1 94.62 112 SER A N 1
ATOM 883 C CA . SER A 1 112 ? -4.043 -5.879 -3.199 1 94.62 112 SER A CA 1
ATOM 884 C C . SER A 1 112 ? -5.078 -4.855 -3.652 1 94.62 112 SER A C 1
ATOM 886 O O . SER A 1 112 ? -5.762 -5.059 -4.656 1 94.62 112 SER A O 1
ATOM 888 N N . ASN A 1 113 ? -5.207 -3.797 -2.881 1 95.25 113 ASN A N 1
ATOM 889 C CA . ASN A 1 113 ? -6.16 -2.744 -3.221 1 95.25 113 ASN A CA 1
ATOM 890 C C . ASN A 1 113 ? -5.84 -2.113 -4.57 1 95.25 113 ASN A C 1
ATOM 892 O O . ASN A 1 113 ? -6.723 -1.974 -5.422 1 95.25 113 ASN A O 1
ATOM 896 N N . ILE A 1 114 ? -4.598 -1.753 -4.77 1 96.81 114 ILE A N 1
ATOM 897 C CA . ILE A 1 114 ? -4.184 -1.095 -6.004 1 96.81 114 ILE A CA 1
ATOM 898 C C . ILE A 1 114 ? -4.387 -2.041 -7.184 1 96.81 114 ILE A C 1
ATOM 900 O O . ILE A 1 114 ? -4.922 -1.642 -8.219 1 96.81 114 ILE A O 1
ATOM 904 N N . ILE A 1 115 ? -3.986 -3.273 -7.012 1 97 115 ILE A N 1
ATOM 905 C CA . ILE A 1 115 ? -4.145 -4.246 -8.086 1 97 115 ILE A CA 1
ATOM 906 C C . ILE A 1 115 ? -5.629 -4.465 -8.367 1 97 115 ILE A C 1
ATOM 908 O O . ILE A 1 115 ? -6.035 -4.574 -9.531 1 97 115 ILE A O 1
ATOM 912 N N . SER A 1 116 ? -6.457 -4.551 -7.305 1 95.5 116 SER A N 1
ATOM 913 C CA . SER A 1 116 ? -7.898 -4.684 -7.48 1 95.5 116 SER A CA 1
ATOM 914 C C . SER A 1 116 ? -8.461 -3.549 -8.328 1 95.5 116 SER A C 1
ATOM 916 O O . SER A 1 116 ? -9.273 -3.779 -9.219 1 95.5 116 SER A O 1
ATOM 918 N N . ASN A 1 117 ? -8.008 -2.367 -8.062 1 94.69 117 ASN A N 1
ATOM 919 C CA . ASN A 1 117 ? -8.438 -1.206 -8.836 1 94.69 117 ASN A CA 1
ATOM 920 C C . ASN A 1 117 ? -8.039 -1.32 -10.297 1 94.69 117 ASN A C 1
ATOM 922 O O . ASN A 1 117 ? -8.797 -0.927 -11.188 1 94.69 117 ASN A O 1
ATOM 926 N N . CYS A 1 118 ? -6.867 -1.8 -10.539 1 95.75 118 CYS A N 1
ATOM 927 C CA . CYS A 1 118 ? -6.43 -2.027 -11.914 1 95.75 118 CYS A CA 1
ATOM 928 C C . CYS A 1 118 ? -7.316 -3.051 -12.609 1 95.75 118 CYS A C 1
ATOM 930 O O . CYS A 1 118 ? -7.762 -2.83 -13.734 1 95.75 118 CYS A O 1
ATOM 932 N N . ILE A 1 119 ? -7.621 -4.152 -11.922 1 96.31 119 ILE A N 1
ATOM 933 C CA . ILE A 1 119 ? -8.391 -5.254 -12.484 1 96.31 119 ILE A CA 1
ATOM 934 C C . ILE A 1 119 ? -9.797 -4.77 -12.836 1 96.31 119 ILE A C 1
ATOM 936 O O . ILE A 1 119 ? -10.359 -5.172 -13.859 1 96.31 119 ILE A O 1
ATOM 940 N N . LEU A 1 120 ? -10.375 -3.92 -12.039 1 93.62 120 LEU A N 1
ATOM 941 C CA . LEU A 1 120 ? -11.703 -3.379 -12.297 1 93.62 120 LEU A CA 1
ATOM 942 C C . LEU A 1 120 ? -11.75 -2.656 -13.641 1 93.62 120 LEU A C 1
ATOM 944 O O . LEU A 1 120 ? -12.805 -2.592 -14.273 1 93.62 120 LEU A O 1
ATOM 948 N N . ARG A 1 121 ? -10.641 -2.256 -14.117 1 93.88 121 ARG A N 1
ATOM 949 C CA . ARG A 1 121 ? -10.57 -1.511 -15.367 1 93.88 121 ARG A CA 1
ATOM 950 C C . ARG A 1 121 ? -10.102 -2.406 -16.516 1 93.88 121 ARG A C 1
ATOM 952 O O . ARG A 1 121 ? -9.727 -1.914 -17.578 1 93.88 121 ARG A O 1
ATOM 959 N N . MET A 1 122 ? -10.102 -3.691 -16.281 1 95.56 122 MET A N 1
ATOM 960 C CA . MET A 1 122 ? -9.719 -4.684 -17.281 1 95.56 122 MET A CA 1
ATOM 961 C C . MET A 1 122 ? -10.906 -5.566 -17.641 1 95.56 122 MET A C 1
ATOM 963 O O . MET A 1 122 ? -10.93 -6.754 -17.312 1 95.56 122 MET A O 1
ATOM 967 N N . PRO A 1 123 ? -11.781 -5.035 -18.438 1 93.44 123 PRO A N 1
ATOM 968 C CA . PRO A 1 123 ? -12.984 -5.805 -18.766 1 93.44 123 PRO A CA 1
ATOM 969 C C . PRO A 1 123 ? -12.68 -7.059 -19.578 1 93.44 123 PRO A C 1
ATOM 971 O O . PRO A 1 123 ? -13.461 -8.016 -19.547 1 93.44 123 PRO A O 1
ATOM 974 N N . ASN A 1 124 ? -11.508 -7.172 -20.219 1 94.56 124 ASN A N 1
ATOM 975 C CA . ASN A 1 124 ? -11.195 -8.289 -21.094 1 94.56 124 ASN A CA 1
ATOM 976 C C . ASN A 1 124 ? -10.234 -9.273 -20.422 1 94.56 124 ASN A C 1
ATOM 978 O O . ASN A 1 124 ? -9.656 -10.133 -21.094 1 94.56 124 ASN A O 1
ATOM 982 N N . LEU A 1 125 ? -10.109 -9.18 -19.156 1 95.94 125 LEU A N 1
ATOM 983 C CA . LEU A 1 125 ? -9.195 -10.055 -18.438 1 95.94 125 LEU A CA 1
ATOM 984 C C . LEU A 1 125 ? -9.633 -11.508 -18.547 1 95.94 125 LEU A C 1
ATOM 986 O O . LEU A 1 125 ? -10.773 -11.844 -18.234 1 95.94 125 LEU A O 1
ATOM 990 N N . GLU A 1 126 ? -8.703 -12.391 -18.984 1 95.81 126 GLU A N 1
ATOM 991 C CA . GLU A 1 126 ? -9 -13.805 -19.172 1 95.81 126 GLU A CA 1
ATOM 992 C C . GLU A 1 126 ? -8.227 -14.672 -18.188 1 95.81 126 GLU A C 1
ATOM 994 O O . GLU A 1 126 ? -8.656 -15.773 -17.844 1 95.81 126 GLU A O 1
ATOM 999 N N . GLU A 1 127 ? -7.078 -14.211 -17.828 1 95.38 127 GLU A N 1
ATOM 1000 C CA . GLU A 1 127 ? -6.219 -15 -16.953 1 95.38 127 GLU A CA 1
ATOM 1001 C C . GLU A 1 127 ? -5.621 -14.141 -15.836 1 95.38 127 GLU A C 1
ATOM 1003 O O . GLU A 1 127 ? -5.09 -13.055 -16.109 1 95.38 127 GLU A O 1
ATOM 1008 N N . PHE A 1 128 ? -5.73 -14.641 -14.68 1 96.38 128 PHE A N 1
ATOM 1009 C CA . PHE A 1 128 ? -5.137 -13.969 -13.523 1 96.38 128 PHE A CA 1
ATOM 1010 C C . PHE A 1 128 ? -4.234 -14.922 -12.75 1 96.38 128 PHE A C 1
ATOM 1012 O O . PHE A 1 128 ? -4.668 -16 -12.344 1 96.38 128 PHE A O 1
ATOM 1019 N N . ILE A 1 129 ? -2.98 -14.5 -12.523 1 96.44 129 ILE A N 1
ATOM 1020 C CA . ILE A 1 129 ? -1.995 -15.32 -11.828 1 96.44 129 ILE A CA 1
ATOM 1021 C C . ILE A 1 129 ? -1.45 -14.562 -10.625 1 96.44 129 ILE A C 1
ATOM 1023 O O . ILE A 1 129 ? -0.975 -13.43 -10.758 1 96.44 129 ILE A O 1
ATOM 1027 N N . TRP A 1 130 ? -1.601 -15.109 -9.461 1 95.56 130 TRP A N 1
ATOM 1028 C CA . TRP A 1 130 ? -1.001 -14.594 -8.234 1 95.56 130 TRP A CA 1
ATOM 1029 C C . TRP A 1 130 ? 0.021 -15.586 -7.676 1 95.56 130 TRP A C 1
ATOM 1031 O O . TRP A 1 130 ? -0.346 -16.609 -7.113 1 95.56 130 TRP A O 1
ATOM 1041 N N . ASP A 1 131 ? 1.275 -15.25 -7.852 1 92.5 131 ASP A N 1
ATOM 1042 C CA . ASP A 1 131 ? 2.355 -16.094 -7.352 1 92.5 131 ASP A CA 1
ATOM 1043 C C . ASP A 1 131 ? 3.311 -15.305 -6.461 1 92.5 131 ASP A C 1
ATOM 1045 O O . ASP A 1 131 ? 4.484 -15.141 -6.797 1 92.5 131 ASP A O 1
ATOM 1049 N N . MET A 1 132 ? 2.709 -14.859 -5.348 1 88.81 132 MET A N 1
ATOM 1050 C CA 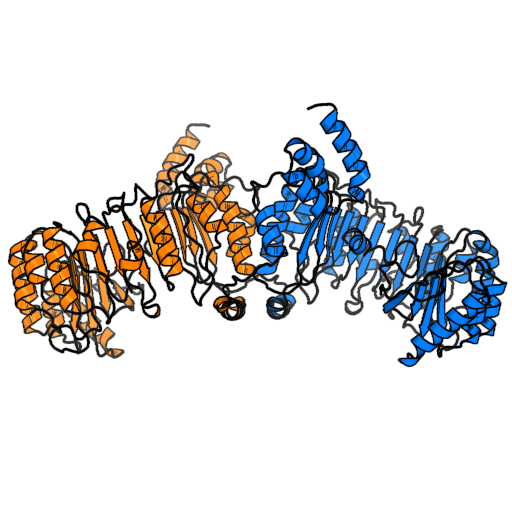. MET A 1 132 ? 3.455 -14.148 -4.309 1 88.81 132 MET A CA 1
ATOM 1051 C C . MET A 1 132 ? 3.33 -14.859 -2.967 1 88.81 132 MET A C 1
ATOM 1053 O O . MET A 1 132 ? 2.348 -15.57 -2.723 1 88.81 132 MET A O 1
ATOM 1057 N N . GLN A 1 133 ? 4.309 -14.539 -2.117 1 84.12 133 GLN A N 1
ATOM 1058 C CA . GLN A 1 133 ? 4.316 -15.18 -0.809 1 84.12 133 GLN A CA 1
ATOM 1059 C C . GLN A 1 133 ? 3.184 -14.656 0.07 1 84.12 133 GLN A C 1
ATOM 1061 O O . GLN A 1 133 ? 2.703 -15.367 0.957 1 84.12 133 GLN A O 1
ATOM 1066 N N . VAL A 1 134 ? 2.814 -13.469 -0.178 1 86.81 134 VAL A N 1
ATOM 1067 C CA . VAL A 1 134 ? 1.737 -12.906 0.627 1 86.81 134 VAL A CA 1
ATOM 1068 C C . VAL A 1 134 ? 0.388 -13.234 -0.006 1 86.81 134 VAL A C 1
ATOM 1070 O O . VAL A 1 134 ? 0.279 -13.352 -1.229 1 86.81 134 VAL A O 1
ATOM 1073 N N . SER A 1 135 ? -0.601 -13.391 0.827 1 88.06 135 SER A N 1
ATOM 1074 C CA . SER A 1 135 ? -1.939 -13.719 0.349 1 88.06 135 SER A CA 1
ATOM 1075 C C . SER A 1 135 ? -2.619 -12.508 -0.272 1 88.06 135 SER A C 1
ATOM 1077 O O . SER A 1 135 ? -2.32 -11.367 0.095 1 88.06 135 SER A O 1
ATOM 1079 N N . LEU A 1 136 ? -3.434 -12.758 -1.256 1 91.12 136 LEU A N 1
ATOM 1080 C CA . LEU A 1 136 ? -4.289 -11.695 -1.775 1 91.12 136 LEU A CA 1
ATOM 1081 C C . LEU A 1 136 ? -5.484 -11.461 -0.861 1 91.12 136 LEU A C 1
ATOM 1083 O O . LEU A 1 136 ? -5.84 -12.328 -0.063 1 91.12 136 LEU A O 1
ATOM 1087 N N . THR A 1 137 ? -6.102 -10.328 -0.927 1 89.56 137 THR A N 1
ATOM 1088 C CA . THR A 1 137 ? -7.25 -10 -0.093 1 89.56 137 THR A CA 1
ATOM 1089 C C . THR A 1 137 ? -8.531 -10.586 -0.681 1 89.56 137 THR A C 1
ATOM 1091 O O . THR A 1 137 ? -8.562 -10.961 -1.854 1 89.56 137 THR A O 1
ATOM 1094 N N . GLN A 1 138 ? -9.57 -10.617 0.177 1 86.75 138 GLN A N 1
ATOM 1095 C CA . GLN A 1 138 ? -10.891 -11.055 -0.268 1 86.75 138 GLN A CA 1
ATOM 1096 C C . GLN A 1 138 ? -11.43 -10.148 -1.375 1 86.75 138 GLN A C 1
ATOM 1098 O O . GLN A 1 138 ? -12.016 -10.625 -2.346 1 86.75 138 GLN A O 1
ATOM 1103 N N . LEU A 1 139 ? -11.203 -8.922 -1.214 1 85.62 139 LEU A N 1
ATOM 1104 C CA . LEU A 1 139 ? -11.68 -7.949 -2.191 1 85.62 139 LEU A CA 1
ATOM 1105 C C . LEU A 1 139 ? -11.055 -8.203 -3.559 1 85.62 139 LEU A C 1
ATOM 1107 O O . LEU A 1 139 ? -11.75 -8.172 -4.578 1 85.62 139 LEU A O 1
ATOM 1111 N N . LEU A 1 140 ? -9.773 -8.414 -3.566 1 92.31 140 LEU A N 1
ATOM 1112 C CA . LEU A 1 140 ? -9.086 -8.656 -4.832 1 92.31 140 LEU A CA 1
ATOM 1113 C C . LEU A 1 140 ? -9.586 -9.938 -5.484 1 92.31 140 LEU A C 1
ATOM 1115 O O . LEU A 1 140 ? -9.891 -9.953 -6.68 1 92.31 140 LEU A O 1
ATOM 1119 N N . LEU A 1 141 ? -9.695 -10.992 -4.699 1 90.88 141 LEU A N 1
ATOM 1120 C CA . LEU A 1 141 ? -10.195 -12.258 -5.234 1 90.88 141 LEU A CA 1
ATOM 1121 C C . LEU A 1 141 ? -11.586 -12.086 -5.82 1 90.88 141 LEU A C 1
ATOM 1123 O O . LEU A 1 141 ? -11.859 -12.555 -6.93 1 90.88 141 LEU A O 1
ATOM 1127 N N . THR A 1 142 ? -12.438 -11.422 -5.121 1 87.38 142 THR A N 1
ATOM 1128 C CA . THR A 1 142 ? -13.797 -11.195 -5.586 1 87.38 142 THR A CA 1
ATOM 1129 C C . THR A 1 142 ? -13.805 -10.398 -6.887 1 87.38 142 THR A C 1
ATOM 1131 O O . THR A 1 142 ? -14.539 -10.719 -7.816 1 87.38 142 THR A O 1
ATOM 1134 N N . THR A 1 143 ? -12.977 -9.375 -6.914 1 90.06 143 THR A N 1
ATOM 1135 C CA . THR A 1 143 ? -12.891 -8.531 -8.102 1 90.06 143 THR A CA 1
ATOM 1136 C C . THR A 1 143 ? -12.445 -9.344 -9.312 1 90.06 143 THR A C 1
ATOM 1138 O O . THR A 1 143 ? -13 -9.195 -10.406 1 90.06 143 THR A O 1
ATOM 1141 N N . VAL A 1 144 ? -11.484 -10.227 -9.094 1 92.19 144 VAL A N 1
ATOM 1142 C CA . VAL A 1 144 ? -10.961 -11.07 -10.172 1 92.19 144 VAL A CA 1
ATOM 1143 C C . VAL A 1 144 ? -12.047 -12.039 -10.633 1 92.19 144 VAL A C 1
ATOM 1145 O O . VAL A 1 144 ? -12.328 -12.148 -11.828 1 92.19 144 VAL A O 1
ATOM 1148 N N . MET A 1 145 ? -12.695 -12.648 -9.727 1 87 145 MET A N 1
ATOM 1149 C CA . MET A 1 145 ? -13.664 -13.703 -10.023 1 87 145 MET A CA 1
ATOM 1150 C C . MET A 1 145 ? -14.914 -13.125 -10.68 1 87 145 MET A C 1
ATOM 1152 O O . MET A 1 145 ? -15.672 -13.852 -11.32 1 87 145 MET A O 1
ATOM 1156 N N . MET A 1 146 ? -15.07 -11.812 -10.594 1 85.12 146 MET A N 1
ATOM 1157 C CA . MET A 1 146 ? -16.266 -11.172 -11.148 1 85.12 146 MET A CA 1
ATOM 1158 C C . MET A 1 146 ? -16.016 -10.711 -12.578 1 85.12 146 MET A C 1
ATOM 1160 O O . MET A 1 146 ? -16.938 -10.227 -13.242 1 85.12 146 MET A O 1
ATOM 1164 N N . ARG A 1 147 ? -14.844 -10.93 -13.023 1 89.56 147 ARG A N 1
ATOM 1165 C CA . ARG A 1 147 ? -14.586 -10.555 -14.406 1 89.56 147 ARG A CA 1
ATOM 1166 C C . ARG A 1 147 ? -15.273 -11.516 -15.367 1 89.56 147 ARG A C 1
ATOM 1168 O O . ARG A 1 147 ? -15.031 -12.719 -15.328 1 89.56 147 ARG A O 1
ATOM 1175 N N . GLN A 1 148 ? -16.016 -10.961 -16.297 1 86.06 148 GLN A N 1
ATOM 1176 C CA . GLN A 1 148 ? -16.922 -11.75 -17.109 1 86.06 148 GLN A CA 1
ATOM 1177 C C . GLN A 1 148 ? -16.156 -12.656 -18.078 1 86.06 148 GLN A C 1
ATOM 1179 O O . GLN A 1 148 ? -16.641 -13.734 -18.422 1 86.06 148 GLN A O 1
ATOM 1184 N N . LYS A 1 149 ? -15.016 -12.289 -18.469 1 92.31 149 LYS A N 1
ATOM 1185 C CA . LYS A 1 149 ? -14.297 -13.039 -19.5 1 92.31 149 LYS A CA 1
ATOM 1186 C C . LYS A 1 149 ? -13.195 -13.898 -18.875 1 92.31 149 LYS A C 1
ATOM 1188 O O . LYS A 1 149 ? -12.406 -14.508 -19.594 1 92.31 149 LYS A O 1
ATOM 1193 N N . LEU A 1 150 ? -13.148 -13.945 -17.531 1 93.19 150 LEU A N 1
ATOM 1194 C CA . LEU A 1 150 ? -12.109 -14.703 -16.844 1 93.19 150 LEU A CA 1
ATOM 1195 C C . LEU A 1 150 ? -12.227 -16.188 -17.156 1 93.19 150 LEU A C 1
ATOM 1197 O O . LEU A 1 150 ? -13.297 -16.781 -17.016 1 93.19 150 LEU A O 1
ATOM 1201 N N . LYS A 1 151 ? -11.086 -16.812 -17.594 1 93.44 151 LYS A N 1
ATOM 1202 C CA . LYS A 1 151 ? -11.078 -18.219 -17.984 1 93.44 151 LYS A CA 1
ATOM 1203 C C . LYS A 1 151 ? -10.164 -19.031 -17.062 1 93.44 151 LYS A C 1
ATOM 1205 O O . LYS A 1 151 ? -10.375 -20.234 -16.891 1 93.44 151 LYS A O 1
ATOM 1210 N N . SER A 1 152 ? -9.172 -18.359 -16.578 1 94.06 152 SER A N 1
ATOM 1211 C CA . SER A 1 152 ? -8.18 -19.109 -15.812 1 94.06 152 SER A CA 1
ATOM 1212 C C . SER A 1 152 ? -7.684 -18.312 -14.617 1 94.06 152 SER A C 1
ATOM 1214 O O . SER A 1 152 ? -7.484 -17.094 -14.711 1 94.06 152 SER A O 1
ATOM 1216 N N . VAL A 1 153 ? -7.496 -18.953 -13.484 1 94.06 153 VAL A N 1
ATOM 1217 C CA . VAL A 1 153 ? -6.949 -18.344 -12.273 1 94.06 153 VAL A CA 1
ATOM 1218 C C . VAL A 1 153 ? -5.887 -19.266 -11.672 1 94.06 153 VAL A C 1
ATOM 1220 O O . VAL A 1 153 ? -6.086 -20.484 -11.578 1 94.06 153 VAL A O 1
ATOM 1223 N N . ARG A 1 154 ? -4.773 -18.766 -11.414 1 95.12 154 ARG A N 1
ATOM 1224 C CA . ARG A 1 154 ? -3.693 -19.453 -10.719 1 95.12 154 ARG A CA 1
ATOM 1225 C C . ARG A 1 154 ? -3.277 -18.703 -9.461 1 95.12 154 ARG A C 1
ATOM 1227 O O . ARG A 1 154 ? -2.76 -17.594 -9.539 1 95.12 154 ARG A O 1
ATOM 1234 N N . LEU A 1 155 ? -3.488 -19.328 -8.312 1 94.38 155 LEU A N 1
ATOM 1235 C CA . LEU A 1 155 ? -3.232 -18.625 -7.059 1 94.38 155 LEU A CA 1
ATOM 1236 C C . LEU A 1 155 ? -2.301 -19.438 -6.164 1 94.38 155 LEU A C 1
ATOM 1238 O O . LEU A 1 155 ? -2.547 -20.625 -5.91 1 94.38 155 LEU A O 1
ATOM 1242 N N . ARG A 1 156 ? -1.28 -18.844 -5.766 1 91.88 156 ARG A N 1
ATOM 1243 C CA . ARG A 1 156 ? -0.508 -19.375 -4.641 1 91.88 156 ARG A CA 1
ATOM 1244 C C . ARG A 1 156 ? -1.005 -18.797 -3.32 1 91.88 156 ARG A C 1
ATOM 1246 O O . ARG A 1 156 ? -0.965 -17.578 -3.115 1 91.88 156 ARG A O 1
ATOM 1253 N N . MET A 1 157 ? -1.419 -19.688 -2.484 1 86.69 157 MET A N 1
ATOM 1254 C CA . MET A 1 157 ? -1.961 -19.219 -1.21 1 86.69 157 MET A CA 1
ATOM 1255 C C . MET A 1 157 ? -0.84 -18.859 -0.243 1 86.69 157 MET A C 1
ATOM 1257 O O . MET A 1 157 ? 0.191 -19.531 -0.197 1 86.69 157 MET A O 1
ATOM 1261 N N . GLY A 1 158 ? -0.891 -17.703 0.37 1 77.25 158 GLY A N 1
ATOM 1262 C CA . GLY A 1 158 ? 0.137 -17.156 1.242 1 77.25 158 GLY A CA 1
ATOM 1263 C C . GLY A 1 158 ? 0.685 -18.172 2.227 1 77.25 158 GLY A C 1
ATOM 1264 O O . GLY A 1 158 ? 0.03 -19.172 2.523 1 77.25 158 GLY A O 1
ATOM 1265 N N . THR A 1 159 ? 1.898 -17.938 2.553 1 71.19 159 THR A N 1
ATOM 1266 C CA . THR A 1 159 ? 2.566 -18.781 3.535 1 71.19 159 THR A CA 1
ATOM 1267 C C . THR A 1 159 ? 2.426 -18.203 4.938 1 71.19 159 THR A C 1
ATOM 1269 O O . THR A 1 159 ? 1.779 -17.172 5.125 1 71.19 159 THR A O 1
ATOM 1272 N N . ASP A 1 160 ? 2.846 -18.828 5.945 1 65.06 160 ASP A N 1
ATOM 1273 C CA . ASP A 1 160 ? 3.016 -18.375 7.32 1 65.06 160 ASP A CA 1
ATOM 1274 C C . ASP A 1 160 ? 1.685 -17.922 7.922 1 65.06 160 ASP A C 1
ATOM 1276 O O . ASP A 1 160 ? 1.615 -16.891 8.578 1 65.06 160 ASP A O 1
ATOM 1280 N N . CYS A 1 161 ? 0.671 -18.531 7.547 1 64.19 161 CYS A N 1
ATOM 1281 C CA . CYS A 1 161 ? -0.641 -18.391 8.172 1 64.19 161 CYS A CA 1
ATOM 1282 C C . CYS A 1 161 ? -1.282 -17.062 7.805 1 64.19 161 CYS A C 1
ATOM 1284 O O . CYS A 1 161 ? -2.084 -16.516 8.57 1 64.19 161 CYS A O 1
ATOM 1286 N N . THR A 1 162 ? -0.765 -16.531 6.719 1 76.81 162 THR A N 1
ATOM 1287 C CA . THR A 1 162 ? -1.446 -15.32 6.289 1 76.81 162 THR A CA 1
ATOM 1288 C C . THR A 1 162 ? -2.92 -15.594 6.008 1 76.81 162 THR A C 1
ATOM 1290 O O . THR A 1 162 ? -3.279 -16.688 5.57 1 76.81 162 THR A O 1
ATOM 1293 N N . PRO A 1 163 ? -3.705 -14.633 6.391 1 80.81 163 PRO A N 1
ATOM 1294 C CA . PRO A 1 163 ? -5.129 -14.852 6.121 1 80.81 163 PRO A CA 1
ATOM 1295 C C . PRO A 1 163 ? -5.422 -15.102 4.645 1 80.81 163 PRO A C 1
ATOM 1297 O O . PRO A 1 163 ? -4.805 -14.477 3.775 1 80.81 163 PRO A O 1
ATOM 1300 N N . LYS A 1 164 ? -6.203 -16.141 4.453 1 83.44 164 LYS A N 1
ATOM 1301 C CA . LYS A 1 164 ? -6.57 -16.484 3.086 1 83.44 164 LYS A CA 1
ATOM 1302 C C . LYS A 1 164 ? -7.996 -16.047 2.77 1 83.44 164 LYS A C 1
ATOM 1304 O O . LYS A 1 164 ? -8.844 -15.984 3.662 1 83.44 164 LYS A O 1
ATOM 1309 N N . PRO A 1 165 ? -8.188 -15.711 1.537 1 81 165 PRO A N 1
ATOM 1310 C CA . PRO A 1 165 ? -9.539 -15.305 1.153 1 81 165 PRO A CA 1
ATOM 1311 C C . PRO A 1 165 ? -10.516 -16.469 1.104 1 81 165 PRO A C 1
ATOM 1313 O O . PRO A 1 165 ? -10.094 -17.625 1.018 1 81 165 PRO A O 1
ATOM 1316 N N . PHE A 1 166 ? -11.742 -16.078 1.283 1 76.25 166 PHE A N 1
ATOM 1317 C CA . PHE A 1 166 ? -12.812 -17.047 1.146 1 76.25 166 PHE A CA 1
ATOM 1318 C C . PHE A 1 166 ? -13.32 -17.109 -0.292 1 76.25 166 PHE A C 1
ATOM 1320 O O . PHE A 1 166 ? -13.562 -16.062 -0.909 1 76.25 166 PHE A O 1
ATOM 1327 N N . PHE A 1 167 ? -13.344 -18.391 -0.736 1 76.5 167 PHE A N 1
ATOM 1328 C CA . PHE A 1 167 ? -13.891 -18.578 -2.074 1 76.5 167 PHE A CA 1
ATOM 1329 C C . PHE A 1 167 ? -15.414 -18.656 -2.031 1 76.5 167 PHE A C 1
ATOM 1331 O O . PHE A 1 167 ? -15.977 -19.594 -1.47 1 76.5 167 PHE A O 1
ATOM 1338 N N . ARG A 1 168 ? -16.109 -17.547 -2.234 1 65.75 168 ARG A N 1
ATOM 1339 C CA . ARG A 1 168 ? -17.562 -17.516 -2.16 1 65.75 168 ARG A CA 1
ATOM 1340 C C . ARG A 1 168 ? -18.188 -18.047 -3.443 1 65.75 168 ARG A C 1
ATOM 1342 O O . ARG A 1 168 ? -17.641 -17.875 -4.531 1 65.75 168 ARG A O 1
ATOM 1349 N N . PRO A 1 169 ? -19.328 -19 -3.125 1 58.19 169 PRO A N 1
ATOM 1350 C CA . PRO A 1 169 ? -20.016 -19.484 -4.324 1 58.19 169 PRO A CA 1
ATOM 1351 C C . PRO A 1 169 ? -20.531 -18.344 -5.215 1 58.19 169 PRO A C 1
ATOM 1353 O O . PRO A 1 169 ? -20.828 -17.25 -4.723 1 58.19 169 PRO A O 1
ATOM 1356 N N . SER A 1 170 ? -20.266 -18.438 -6.406 1 50.28 170 SER A N 1
ATOM 1357 C CA . SER A 1 170 ? -20.734 -17.5 -7.43 1 50.28 170 SER A CA 1
ATOM 1358 C C . SER A 1 170 ? -22.219 -17.203 -7.27 1 50.28 170 SER A C 1
ATOM 1360 O O . SER A 1 170 ? -22.781 -16.438 -8.047 1 50.28 170 SER A O 1
ATOM 1362 N N . LEU A 1 171 ? -23.016 -17.953 -6.695 1 42.16 171 LEU A N 1
ATOM 1363 C CA . LEU A 1 171 ? -24.438 -17.641 -6.652 1 42.16 171 LEU A CA 1
ATOM 1364 C C . LEU A 1 171 ? -24.672 -16.156 -6.332 1 42.16 171 LEU A C 1
ATOM 1366 O O . LEU A 1 171 ? -25.562 -15.531 -6.91 1 42.16 171 LEU A O 1
ATOM 1370 N N . SER A 1 172 ? -24.344 -15.867 -5.254 1 41.72 172 SER A N 1
ATOM 1371 C CA . SER A 1 172 ? -24.578 -14.477 -4.898 1 41.72 172 SER A CA 1
ATOM 1372 C C . SER A 1 172 ? -23.906 -13.531 -5.883 1 41.72 172 SER A C 1
ATOM 1374 O O . SER A 1 172 ? -24.109 -12.312 -5.836 1 41.72 172 SER A O 1
ATOM 1376 N N . LEU A 1 173 ? -22.828 -13.883 -6.402 1 42.28 173 LEU A N 1
ATOM 1377 C CA . LEU A 1 173 ? -22.359 -13.312 -7.66 1 42.28 173 LEU A CA 1
ATOM 1378 C C . LEU A 1 173 ? -23.297 -13.688 -8.805 1 42.28 173 LEU A C 1
ATOM 1380 O O . LEU A 1 173 ? -23 -13.406 -9.969 1 42.28 173 LEU A O 1
ATOM 1384 N N . SER A 1 174 ? -24.016 -14.68 -8.781 1 36.91 174 SER A N 1
ATOM 1385 C CA . SER A 1 174 ? -24.969 -15.32 -9.672 1 36.91 174 SER A CA 1
ATOM 1386 C C . SER A 1 174 ? -25.719 -14.289 -10.523 1 36.91 174 SER A C 1
ATOM 1388 O O . SER A 1 174 ? -26.578 -14.641 -11.32 1 36.91 174 SER A O 1
ATOM 1390 N N . LEU A 1 175 ? -26.109 -13.227 -9.906 1 38.41 175 LEU A N 1
ATOM 1391 C CA . LEU A 1 175 ? -27.016 -12.719 -10.938 1 38.41 175 LEU A CA 1
ATOM 1392 C C . LEU A 1 175 ? -26.531 -13.086 -12.328 1 38.41 175 LEU A C 1
ATOM 1394 O O . LEU A 1 175 ? -27.297 -13.602 -13.148 1 38.41 175 LEU A O 1
ATOM 1398 N N . HIS A 1 176 ? -26 -12.023 -13.148 1 40.19 176 HIS A N 1
ATOM 1399 C CA . HIS A 1 176 ? -25.875 -12.164 -14.594 1 40.19 176 HIS A CA 1
ATOM 1400 C C . HIS A 1 176 ? -24.719 -13.086 -14.961 1 40.19 176 HIS A C 1
ATOM 1402 O O . HIS A 1 176 ? -24.703 -13.664 -16.047 1 40.19 176 HIS A O 1
ATOM 1408 N N . THR A 1 177 ? -23.312 -12.812 -14.617 1 43.16 177 THR A N 1
ATOM 1409 C CA . THR A 1 177 ? -22.219 -13.18 -15.492 1 43.16 177 THR A CA 1
ATOM 1410 C C . THR A 1 177 ? -21.547 -14.461 -15.008 1 43.16 177 THR A C 1
ATOM 1412 O O . THR A 1 177 ? -20.953 -14.484 -13.922 1 43.16 177 THR A O 1
ATOM 1415 N N . ALA A 1 178 ? -22.156 -15.688 -15.195 1 48.09 178 ALA A N 1
ATOM 1416 C CA . ALA A 1 178 ? -21.531 -17 -15.055 1 48.09 178 ALA A CA 1
ATOM 1417 C C . ALA A 1 178 ? -20.016 -16.922 -15.258 1 48.09 178 ALA A C 1
ATOM 1419 O O . ALA A 1 178 ? -19.547 -16.5 -16.312 1 48.09 178 ALA A O 1
ATOM 1420 N N . VAL A 1 179 ? -19.312 -16.844 -14.18 1 57.97 179 VAL A N 1
ATOM 1421 C CA . VAL A 1 179 ? -17.859 -16.906 -14.328 1 57.97 179 VAL A CA 1
ATOM 1422 C C . VAL A 1 179 ? -17.469 -18.109 -15.188 1 57.97 179 VAL A C 1
ATOM 1424 O O . VAL A 1 179 ? -17.922 -19.219 -14.93 1 57.97 179 VAL A O 1
ATOM 1427 N N . LYS A 1 180 ? -17.172 -17.984 -16.375 1 76.69 180 LYS A N 1
ATOM 1428 C CA . LYS A 1 180 ? -16.75 -18.938 -17.391 1 76.69 180 LYS A CA 1
ATOM 1429 C C . LYS A 1 180 ? -15.352 -19.453 -17.109 1 76.69 180 LYS A C 1
ATOM 1431 O O . LYS A 1 180 ? -14.508 -19.516 -18.016 1 76.69 180 LYS A O 1
ATOM 1436 N N . LEU A 1 181 ? -15.109 -19.797 -15.789 1 88.38 181 LEU A N 1
ATOM 1437 C CA . LEU A 1 181 ? -13.789 -20.281 -15.414 1 88.38 181 LEU A CA 1
ATOM 1438 C C . LEU A 1 181 ? -13.555 -21.688 -15.969 1 88.38 181 LEU A C 1
ATOM 1440 O O . LEU A 1 181 ? -14.367 -22.578 -15.766 1 88.38 181 LEU A O 1
ATOM 1444 N N . ARG A 1 182 ? -12.492 -21.875 -16.672 1 93.38 182 ARG A N 1
ATOM 1445 C CA . ARG A 1 182 ? -12.172 -23.156 -17.297 1 93.38 182 ARG A CA 1
ATOM 1446 C C . ARG A 1 182 ? -11.031 -23.844 -16.547 1 93.38 182 ARG A C 1
ATOM 1448 O O . ARG A 1 182 ? -10.945 -25.078 -16.562 1 93.38 182 ARG A O 1
ATOM 1455 N N . ALA A 1 183 ? -10.219 -23.078 -15.984 1 94.94 183 ALA A N 1
ATOM 1456 C CA . ALA A 1 183 ? -9.062 -23.641 -15.289 1 94.94 183 ALA A CA 1
ATOM 1457 C C . ALA A 1 183 ? -8.828 -22.938 -13.961 1 94.94 183 ALA A C 1
ATOM 1459 O O . ALA A 1 183 ? -8.922 -21.719 -13.875 1 94.94 183 ALA A O 1
ATOM 1460 N N . MET A 1 184 ? -8.523 -23.688 -12.922 1 93.62 184 MET A N 1
ATOM 1461 C CA . MET A 1 184 ? -8.219 -23.172 -11.594 1 93.62 184 MET A CA 1
ATOM 1462 C C . MET A 1 184 ? -7.043 -23.922 -10.977 1 93.62 184 MET A C 1
ATOM 1464 O O . MET A 1 184 ? -7.051 -25.156 -10.906 1 93.62 184 MET A O 1
ATOM 1468 N N . HIS A 1 185 ? -6.031 -23.234 -10.672 1 95.19 185 HIS A N 1
ATOM 1469 C CA . HIS A 1 185 ? -4.852 -23.797 -10.016 1 95.19 185 HIS A CA 1
ATOM 1470 C C . HIS A 1 185 ? -4.602 -23.141 -8.664 1 95.19 185 HIS A C 1
ATOM 1472 O O . HIS A 1 185 ? -4.305 -21.938 -8.602 1 95.19 185 HIS A O 1
ATOM 1478 N N . LEU A 1 186 ? -4.754 -23.844 -7.605 1 94.06 186 LEU A N 1
ATOM 1479 C CA . LEU A 1 186 ? -4.492 -23.344 -6.262 1 94.06 186 LEU A CA 1
ATOM 1480 C C . LEU A 1 186 ? -3.363 -24.125 -5.598 1 94.06 186 LEU A C 1
ATOM 1482 O O . LEU A 1 186 ? -3.434 -25.344 -5.488 1 94.06 186 LEU A O 1
ATOM 1486 N N . ILE A 1 187 ? -2.334 -23.375 -5.215 1 92.62 187 ILE A N 1
ATOM 1487 C CA . ILE A 1 187 ? -1.221 -24.094 -4.602 1 92.62 187 ILE A CA 1
ATOM 1488 C C . ILE A 1 187 ? -0.941 -23.516 -3.215 1 92.62 187 ILE A C 1
ATOM 1490 O O . ILE A 1 187 ? -1.3 -22.375 -2.924 1 92.62 187 ILE A O 1
ATOM 1494 N N . GLN A 1 188 ? -0.455 -24.312 -2.359 1 90.12 188 GLN A N 1
ATOM 1495 C CA . GLN A 1 188 ? -0.012 -23.969 -1.01 1 90.12 188 GLN A CA 1
ATOM 1496 C C . GLN A 1 188 ? -1.201 -23.719 -0.087 1 90.12 188 GLN A C 1
ATOM 1498 O O . GLN A 1 188 ? -1.229 -22.734 0.646 1 90.12 188 GLN A O 1
ATOM 1503 N N . ILE A 1 189 ? -2.188 -24.547 -0.213 1 90.12 189 ILE A N 1
ATOM 1504 C CA . ILE A 1 189 ? -3.303 -24.516 0.728 1 90.12 189 ILE A CA 1
ATOM 1505 C C . ILE A 1 189 ? -2.895 -25.188 2.039 1 90.12 189 ILE A C 1
ATOM 1507 O O . ILE A 1 189 ? -2.42 -26.312 2.041 1 90.12 189 ILE A O 1
ATOM 1511 N N . ASP A 1 190 ? -3.084 -24.516 3.195 1 88 190 ASP A N 1
ATOM 1512 C CA . ASP A 1 190 ? -2.555 -25.078 4.434 1 88 190 ASP A CA 1
ATOM 1513 C C . ASP A 1 190 ? -3.633 -25.125 5.516 1 88 190 ASP A C 1
ATOM 1515 O O . ASP A 1 190 ? -3.34 -25.422 6.68 1 88 190 ASP A O 1
ATOM 1519 N N . ASP A 1 191 ? -4.844 -24.875 5.133 1 86.44 191 ASP A N 1
ATOM 1520 C CA . ASP A 1 191 ? -5.883 -24.953 6.156 1 86.44 191 ASP A CA 1
ATOM 1521 C C . ASP A 1 191 ? -7.191 -25.484 5.574 1 86.44 191 ASP A C 1
ATOM 1523 O O . ASP A 1 191 ? -7.488 -25.25 4.398 1 86.44 191 ASP A O 1
ATOM 1527 N N . VAL A 1 192 ? -7.953 -26.062 6.441 1 88.88 192 VAL A N 1
ATOM 1528 C CA . VAL A 1 192 ? -9.164 -26.766 6.039 1 88.88 192 VAL A CA 1
ATOM 1529 C C . VAL A 1 192 ? -10.258 -25.766 5.672 1 88.88 192 VAL A C 1
ATOM 1531 O O . VAL A 1 192 ? -11.086 -26.031 4.801 1 88.88 192 VAL A O 1
ATOM 1534 N N . THR A 1 193 ? -10.25 -24.625 6.277 1 86.06 193 THR A N 1
ATOM 1535 C CA . THR A 1 193 ? -11.281 -23.609 6.016 1 86.06 193 THR A CA 1
ATOM 1536 C C . THR A 1 193 ? -11.195 -23.109 4.578 1 86.06 193 THR A C 1
ATOM 1538 O O . THR A 1 193 ? -12.219 -22.938 3.912 1 86.06 193 THR A O 1
ATOM 1541 N N . THR A 1 194 ? -9.977 -22.922 4.137 1 86.5 194 THR A N 1
ATOM 1542 C CA . THR A 1 194 ? -9.766 -22.5 2.754 1 86.5 194 THR A CA 1
ATOM 1543 C C . THR A 1 194 ? -10.242 -23.578 1.783 1 86.5 194 THR A C 1
ATOM 1545 O O . THR A 1 194 ? -10.898 -23.281 0.786 1 86.5 194 THR A O 1
ATOM 1548 N N . LEU A 1 195 ? -9.969 -24.75 2.129 1 90 195 LEU A N 1
ATOM 1549 C CA . LEU A 1 195 ? -10.367 -25.875 1.278 1 90 195 LEU A CA 1
ATOM 1550 C C . LEU A 1 195 ? -11.883 -26 1.22 1 90 195 LEU A C 1
ATOM 1552 O O . LEU A 1 195 ? -12.453 -26.234 0.149 1 90 195 LEU A O 1
ATOM 1556 N N . ARG A 1 196 ? -12.523 -25.828 2.262 1 87.81 196 ARG A N 1
ATOM 1557 C CA . ARG A 1 196 ? -13.977 -25.906 2.311 1 87.81 196 ARG A CA 1
ATOM 1558 C C . ARG A 1 196 ? -14.617 -24.766 1.527 1 87.81 196 ARG A C 1
ATOM 1560 O O . ARG A 1 196 ? -15.641 -24.969 0.861 1 87.81 196 ARG A O 1
ATOM 1567 N N . SER A 1 197 ? -14.023 -23.641 1.686 1 86.69 197 SER A N 1
ATOM 1568 C CA . SER A 1 197 ? -14.531 -22.5 0.91 1 86.69 197 SER A CA 1
ATOM 1569 C C . SER A 1 197 ? -14.391 -22.766 -0.588 1 86.69 197 SER A C 1
ATOM 1571 O O . SER A 1 197 ? -15.266 -22.391 -1.37 1 86.69 197 SER A O 1
ATOM 1573 N N . LEU A 1 198 ? -13.32 -23.344 -0.931 1 87.88 198 LEU A N 1
ATOM 1574 C CA . LEU A 1 198 ? -13.102 -23.719 -2.326 1 87.88 198 LEU A CA 1
ATOM 1575 C C . LEU A 1 198 ? -14.141 -24.75 -2.783 1 87.88 198 LEU A C 1
ATOM 1577 O O . LEU A 1 198 ? -14.633 -24.672 -3.908 1 87.88 198 LEU A O 1
ATOM 1581 N N . SER A 1 199 ? -14.438 -25.641 -1.93 1 89.12 199 SER A N 1
ATOM 1582 C CA . SER A 1 199 ? -15.422 -26.672 -2.211 1 89.12 199 SER A CA 1
ATOM 1583 C C . SER A 1 199 ? -16.766 -26.062 -2.621 1 89.12 199 SER A C 1
ATOM 1585 O O . SER A 1 199 ? -17.344 -26.469 -3.625 1 89.12 199 SER A O 1
ATOM 1587 N N . SER A 1 200 ? -17.141 -25.094 -1.894 1 84.25 200 SER A N 1
ATOM 1588 C CA . SER A 1 200 ? -18.406 -24.422 -2.176 1 84.25 200 SER A CA 1
ATOM 1589 C C . SER A 1 200 ? -18.359 -23.688 -3.514 1 84.25 200 SER A C 1
ATOM 1591 O O . SER A 1 200 ? -19.344 -23.688 -4.262 1 84.25 200 SER A O 1
ATOM 1593 N N . ALA A 1 201 ? -17.266 -23.141 -3.785 1 83.69 201 ALA A N 1
ATOM 1594 C CA . ALA A 1 201 ? -17.094 -22.406 -5.043 1 83.69 201 ALA A CA 1
ATOM 1595 C C . ALA A 1 201 ? -17.109 -23.375 -6.23 1 83.69 201 ALA A C 1
ATOM 1597 O O . ALA A 1 201 ? -17.688 -23.062 -7.277 1 83.69 201 ALA A O 1
ATOM 1598 N N . LEU A 1 202 ? -16.516 -24.469 -6.062 1 87.62 202 LEU A N 1
ATOM 1599 C CA . LEU A 1 202 ? -16.438 -25.453 -7.129 1 87.62 202 LEU A CA 1
ATOM 1600 C C . LEU A 1 202 ? -17.828 -26 -7.457 1 87.62 202 LEU A C 1
ATOM 1602 O O . LEU A 1 202 ? -18.141 -26.25 -8.625 1 87.62 202 LEU A O 1
ATOM 1606 N N . GLN A 1 203 ? -18.594 -26.125 -6.5 1 84.31 203 GLN A N 1
ATOM 1607 C CA . GLN A 1 203 ? -19.938 -26.656 -6.699 1 84.31 203 GLN A CA 1
ATOM 1608 C C . GLN A 1 203 ? -20.781 -25.703 -7.543 1 84.31 203 GLN A C 1
ATOM 1610 O O . GLN A 1 203 ? -21.734 -26.125 -8.203 1 84.31 203 GLN A O 1
ATOM 1615 N N . ALA A 1 204 ? -20.344 -24.531 -7.531 1 78.56 204 ALA A N 1
ATOM 1616 C CA . ALA A 1 204 ? -21.094 -23.516 -8.266 1 78.56 204 ALA A CA 1
ATOM 1617 C C . ALA A 1 204 ? -20.516 -23.312 -9.664 1 78.56 204 ALA A C 1
ATOM 1619 O O . ALA A 1 204 ? -21.141 -22.656 -10.508 1 78.56 204 ALA A O 1
ATOM 1620 N N . THR A 1 205 ? -19.406 -23.859 -9.969 1 82.44 205 THR A N 1
ATOM 1621 C CA . THR A 1 205 ? -18.719 -23.672 -11.242 1 82.44 205 THR A CA 1
ATOM 1622 C C . THR A 1 205 ? -19.141 -24.734 -12.242 1 82.44 205 THR A C 1
ATOM 1624 O O . THR A 1 205 ? -19.094 -25.938 -11.938 1 82.44 205 THR A O 1
ATOM 1627 N N . ARG A 1 206 ? -19.516 -24.328 -13.477 1 84.94 206 ARG A N 1
ATOM 1628 C CA . ARG A 1 206 ? -20.078 -25.281 -14.414 1 84.94 206 ARG A CA 1
ATOM 1629 C C . ARG A 1 206 ? -19.094 -25.594 -15.547 1 84.94 206 ARG A C 1
ATOM 1631 O O . ARG A 1 206 ? -19.156 -26.656 -16.156 1 84.94 206 ARG A O 1
ATOM 1638 N N . HIS A 1 207 ? -18.156 -24.734 -15.82 1 88.44 207 HIS A N 1
ATOM 1639 C CA . HIS A 1 207 ? -17.375 -24.875 -17.047 1 88.44 207 HIS A CA 1
ATOM 1640 C C . HIS A 1 207 ? -15.922 -25.203 -16.734 1 88.44 207 HIS A C 1
ATOM 1642 O O . HIS A 1 207 ? -15.055 -25.078 -17.594 1 88.44 207 HIS A O 1
ATOM 1648 N N . LEU A 1 208 ? -15.688 -25.734 -15.609 1 92.81 208 LEU A N 1
ATOM 1649 C CA . LEU A 1 208 ? -14.32 -26.031 -15.203 1 92.81 208 LEU A CA 1
ATOM 1650 C C . LEU A 1 208 ? -13.797 -27.266 -15.922 1 92.81 208 LEU A C 1
ATOM 1652 O O . LEU A 1 208 ? -14.477 -28.281 -15.984 1 92.81 208 LEU A O 1
ATOM 1656 N N . GLU A 1 209 ? -12.578 -27.156 -16.516 1 95.81 209 GLU A N 1
ATOM 1657 C CA . GLU A 1 209 ? -11.977 -28.266 -17.25 1 95.81 209 GLU A CA 1
ATOM 1658 C C . GLU A 1 209 ? -10.672 -28.719 -16.609 1 95.81 209 GLU A C 1
ATOM 1660 O O . GLU A 1 209 ? -10.273 -29.875 -16.75 1 95.81 209 GLU A O 1
ATOM 1665 N N . LYS A 1 210 ? -10.031 -27.859 -16.016 1 96.31 210 LYS A N 1
ATOM 1666 C CA . LYS A 1 210 ? -8.758 -28.156 -15.359 1 96.31 210 LYS A CA 1
ATOM 1667 C C . LYS A 1 210 ? -8.773 -27.688 -13.906 1 96.31 210 LYS A C 1
ATOM 1669 O O . LYS A 1 210 ? -9.117 -26.547 -13.617 1 96.31 210 LYS A O 1
ATOM 1674 N N . LEU A 1 211 ? -8.391 -28.562 -12.984 1 95.94 211 LEU A N 1
ATOM 1675 C CA . LEU A 1 211 ? -8.352 -28.25 -11.562 1 95.94 211 LEU A CA 1
ATOM 1676 C C . LEU A 1 211 ? -7.074 -28.766 -10.922 1 95.94 211 LEU A C 1
ATOM 1678 O O . LEU A 1 211 ? -6.762 -29.953 -11.023 1 95.94 211 LEU A O 1
ATOM 1682 N N . SER A 1 212 ? -6.309 -27.953 -10.43 1 96.62 212 SER A N 1
ATOM 1683 C CA . SER A 1 212 ? -5.117 -28.328 -9.672 1 96.62 212 SER A CA 1
ATOM 1684 C C . SER A 1 212 ? -5.172 -27.781 -8.25 1 96.62 212 SER A C 1
ATOM 1686 O O . SER A 1 212 ? -5.344 -26.578 -8.047 1 96.62 212 SER A O 1
ATOM 1688 N N . ILE A 1 213 ? -5.027 -28.609 -7.246 1 95.69 213 ILE A N 1
ATOM 1689 C CA . ILE A 1 213 ? -4.996 -28.203 -5.848 1 95.69 213 ILE A CA 1
ATOM 1690 C C . ILE A 1 213 ? -3.797 -28.844 -5.148 1 95.69 213 ILE A C 1
ATOM 1692 O O . ILE A 1 213 ? -3.717 -30.062 -5.031 1 95.69 213 ILE A O 1
ATOM 1696 N N . TRP A 1 214 ? -2.871 -28.047 -4.766 1 94.69 214 TRP A N 1
ATOM 1697 C CA . TRP A 1 214 ? -1.715 -28.5 -4 1 94.69 214 TRP A CA 1
ATOM 1698 C C . TRP A 1 214 ? -1.804 -28.031 -2.551 1 94.69 214 TRP A C 1
ATOM 1700 O O . TRP A 1 214 ? -1.9 -26.844 -2.283 1 94.69 214 TRP A O 1
ATOM 1710 N N . THR A 1 215 ? -1.802 -28.906 -1.608 1 91.94 215 THR A N 1
ATOM 1711 C CA . THR A 1 215 ? -1.85 -28.562 -0.192 1 91.94 215 THR A CA 1
ATOM 1712 C C . THR A 1 215 ? -0.471 -28.703 0.447 1 91.94 215 THR A C 1
ATOM 1714 O O . THR A 1 215 ? 0.43 -29.312 -0.138 1 91.94 215 THR A O 1
ATOM 1717 N N . ASP A 1 216 ? -0.341 -28.078 1.515 1 87.44 216 ASP A N 1
ATOM 1718 C CA . ASP A 1 216 ? 0.851 -28.266 2.336 1 87.44 216 ASP A CA 1
ATOM 1719 C C . ASP A 1 216 ? 0.804 -29.609 3.057 1 87.44 216 ASP A C 1
ATOM 1721 O O . ASP A 1 216 ? -0.154 -29.906 3.775 1 87.44 216 ASP A O 1
ATOM 1725 N N . ASP A 1 217 ? 1.811 -30.297 2.873 1 79.88 217 ASP A N 1
ATOM 1726 C CA . ASP A 1 217 ? 1.854 -31.641 3.455 1 79.88 217 ASP A CA 1
ATOM 1727 C C . ASP A 1 217 ? 1.729 -31.578 4.977 1 79.88 217 ASP A C 1
ATOM 1729 O O . ASP A 1 217 ? 1.259 -32.531 5.602 1 79.88 217 ASP A O 1
ATOM 1733 N N . ARG A 1 218 ? 2.031 -30.578 5.598 1 82.31 218 ARG A N 1
ATOM 1734 C CA . ARG A 1 218 ? 2.014 -30.438 7.051 1 82.31 218 ARG A CA 1
ATOM 1735 C C . ARG A 1 218 ? 0.604 -30.141 7.555 1 82.31 218 ARG A C 1
ATOM 1737 O O . ARG A 1 218 ? 0.325 -30.297 8.75 1 82.31 218 ARG A O 1
ATOM 1744 N N . ALA A 1 219 ? -0.256 -29.766 6.641 1 85.5 219 ALA A N 1
ATOM 1745 C CA . ALA A 1 219 ? -1.602 -29.359 7.047 1 85.5 219 ALA A CA 1
ATOM 1746 C C . ALA A 1 219 ? -2.502 -30.578 7.238 1 85.5 219 ALA A C 1
ATOM 1748 O O . ALA A 1 219 ? -3.59 -30.469 7.805 1 85.5 219 ALA A O 1
ATOM 1749 N N . ASN A 1 220 ? -2.092 -31.719 6.859 1 88.56 220 ASN A N 1
ATOM 1750 C CA . ASN A 1 220 ? -2.811 -32.969 7.043 1 88.56 220 ASN A CA 1
ATOM 1751 C C . ASN A 1 220 ? -4.258 -32.875 6.566 1 88.56 220 ASN A C 1
ATOM 1753 O O . ASN A 1 220 ? -5.184 -33.219 7.293 1 88.56 220 ASN A O 1
ATOM 1757 N N . LEU A 1 221 ? -4.406 -32.344 5.418 1 91.69 221 LEU A N 1
ATOM 1758 C CA . LEU A 1 221 ? -5.73 -32.219 4.82 1 91.69 221 LEU A CA 1
ATOM 1759 C C . LEU A 1 221 ? -6.09 -33.469 4.008 1 91.69 221 LEU A C 1
ATOM 1761 O O . LEU A 1 221 ? -5.219 -34.062 3.381 1 91.69 221 LEU A O 1
ATOM 1765 N N . ALA A 1 222 ? -7.312 -33.781 4.016 1 91.69 222 ALA A N 1
ATOM 1766 C CA . ALA A 1 222 ? -7.812 -34.938 3.24 1 91.69 222 ALA A CA 1
ATOM 1767 C C . ALA A 1 222 ? -8.539 -34.438 1.984 1 91.69 222 ALA A C 1
ATOM 1769 O O . ALA A 1 222 ? -9.117 -33.375 1.968 1 91.69 222 ALA A O 1
ATOM 1770 N N . VAL A 1 223 ? -8.531 -35.281 0.919 1 92.25 223 VAL A N 1
ATOM 1771 C CA . VAL A 1 223 ? -9.18 -34.938 -0.337 1 92.25 223 VAL A CA 1
ATOM 1772 C C . VAL A 1 223 ? -10.688 -34.781 -0.117 1 92.25 223 VAL A C 1
ATOM 1774 O O . VAL A 1 223 ? -11.336 -33.938 -0.749 1 92.25 223 VAL A O 1
ATOM 1777 N N . SER A 1 224 ? -11.227 -35.531 0.775 1 91.12 224 SER A N 1
ATOM 1778 C CA . SER A 1 224 ? -12.664 -35.562 1.034 1 91.12 224 SER A CA 1
ATOM 1779 C C . SER A 1 224 ? -13.148 -34.188 1.514 1 91.12 224 SER A C 1
ATOM 1781 O O . SER A 1 224 ? -14.328 -33.844 1.375 1 91.12 224 SER A O 1
ATOM 1783 N N . ASN A 1 225 ? -12.281 -33.469 2.061 1 91.38 225 ASN A N 1
ATOM 1784 C CA . ASN A 1 225 ? -12.648 -32.125 2.514 1 91.38 225 ASN A CA 1
ATOM 1785 C C . ASN A 1 225 ? -13.133 -31.25 1.355 1 91.38 225 ASN A C 1
ATOM 1787 O O . ASN A 1 225 ? -13.805 -30.234 1.571 1 91.38 225 ASN A O 1
ATOM 1791 N N . LEU A 1 226 ? -12.797 -31.578 0.154 1 90.12 226 LEU A N 1
ATOM 1792 C CA . LEU A 1 226 ? -13.164 -30.828 -1.037 1 90.12 226 LEU A CA 1
ATOM 1793 C C . LEU A 1 226 ? -14.609 -31.094 -1.436 1 90.12 226 LEU A C 1
ATOM 1795 O O . LEU A 1 226 ? -15.25 -30.266 -2.076 1 90.12 226 LEU A O 1
ATOM 1799 N N . PHE A 1 227 ? -15.242 -32.219 -1.105 1 89.5 227 PHE A N 1
ATOM 1800 C CA . PHE A 1 227 ? -16.531 -32.531 -1.69 1 89.5 227 PHE A CA 1
ATOM 1801 C C . PHE A 1 227 ? -17.484 -33.125 -0.643 1 89.5 227 PHE A C 1
ATOM 1803 O O . PHE A 1 227 ? -18.594 -33.531 -0.963 1 89.5 227 PHE A O 1
ATOM 1810 N N . GLU A 1 228 ? -17.047 -33.188 0.563 1 86.44 228 GLU A N 1
ATOM 1811 C CA . GLU A 1 228 ? -17.875 -33.781 1.615 1 86.44 228 GLU A CA 1
ATOM 1812 C C . GLU A 1 228 ? -19.203 -33.031 1.748 1 86.44 228 GLU A C 1
ATOM 1814 O O . GLU A 1 228 ? -20.203 -33.625 2.117 1 86.44 228 GLU A O 1
ATOM 1819 N N . SER A 1 229 ? -19.172 -31.844 1.451 1 84.88 229 SER A N 1
ATOM 1820 C CA . SER A 1 229 ? -20.391 -31.047 1.605 1 84.88 229 SER A CA 1
ATOM 1821 C C . SER A 1 229 ? -21.25 -31.109 0.352 1 84.88 229 SER A C 1
ATOM 1823 O O . SER A 1 229 ? -22.359 -30.547 0.325 1 84.88 229 SER A O 1
ATOM 1825 N N . TRP A 1 230 ? -20.766 -31.797 -0.681 1 88.69 230 TRP A N 1
ATOM 1826 C CA . TRP A 1 230 ? -21.484 -31.828 -1.943 1 88.69 230 TRP A CA 1
ATOM 1827 C C . TRP A 1 230 ? -22.656 -32.781 -1.869 1 88.69 230 TRP A C 1
ATOM 1829 O O . TRP A 1 230 ? -22.5 -33.938 -1.447 1 88.69 230 TRP A O 1
ATOM 1839 N N . ASN A 1 231 ? -23.844 -32.344 -2.145 1 85.5 231 ASN A N 1
ATOM 1840 C CA . ASN A 1 231 ? -25.016 -33.188 -2.207 1 85.5 231 ASN A CA 1
ATOM 1841 C C . ASN A 1 231 ? -25.188 -33.812 -3.594 1 85.5 231 ASN A C 1
ATOM 1843 O O . ASN A 1 231 ? -25.875 -34.812 -3.75 1 85.5 231 ASN A O 1
ATOM 1847 N N . GLN A 1 232 ? -24.656 -33.188 -4.512 1 89.62 232 GLN A N 1
ATOM 1848 C CA . GLN A 1 232 ? -24.672 -33.625 -5.902 1 89.62 232 GLN A CA 1
ATOM 1849 C C . GLN A 1 232 ? -23.266 -33.688 -6.48 1 89.62 232 GLN A C 1
ATOM 1851 O O . GLN A 1 232 ? -22.344 -33.062 -5.965 1 89.62 232 GLN A O 1
ATOM 1856 N N . PRO A 1 233 ? -23.141 -34.531 -7.457 1 91.38 233 PRO A N 1
ATOM 1857 C CA . PRO A 1 233 ? -21.828 -34.594 -8.094 1 91.38 233 PRO A CA 1
ATOM 1858 C C . PRO A 1 233 ? -21.406 -33.25 -8.688 1 91.38 233 PRO A C 1
ATOM 1860 O O . PRO A 1 233 ? -22.234 -32.344 -8.844 1 91.38 233 PRO A O 1
ATOM 1863 N N . ALA A 1 234 ? -20.109 -33.156 -8.914 1 91.12 234 ALA A N 1
ATOM 1864 C CA . ALA A 1 234 ? -19.578 -31.938 -9.492 1 91.12 234 ALA A CA 1
ATOM 1865 C C . ALA A 1 234 ? -20.312 -31.547 -10.766 1 91.12 234 ALA A C 1
ATOM 1867 O O . ALA A 1 234 ? -20.609 -32.406 -11.602 1 91.12 234 ALA A O 1
ATOM 1868 N N . PRO A 1 235 ? -20.703 -30.297 -10.922 1 88.81 235 PRO A N 1
ATOM 1869 C CA . PRO A 1 235 ? -21.438 -29.859 -12.117 1 88.81 235 PRO A CA 1
ATOM 1870 C C . PRO A 1 235 ? -20.516 -29.672 -13.328 1 88.81 235 PRO A C 1
ATOM 1872 O O . PRO A 1 235 ? -21 -29.359 -14.422 1 88.81 235 PRO A O 1
ATOM 1875 N N . PHE A 1 236 ? -19.281 -29.891 -13.148 1 90.5 236 PHE A N 1
ATOM 1876 C CA . PHE A 1 236 ? -18.328 -29.719 -14.227 1 90.5 236 PHE A CA 1
ATOM 1877 C C . PHE A 1 236 ? -17.719 -31.062 -14.617 1 90.5 236 PHE A C 1
ATOM 1879 O O . PHE A 1 236 ? -17.844 -32.062 -13.891 1 90.5 236 PHE A O 1
ATOM 1886 N N . GLN A 1 237 ? -17.125 -31.062 -15.844 1 92.44 237 GLN A N 1
ATOM 1887 C CA . GLN A 1 237 ? -16.391 -32.219 -16.328 1 92.44 237 GLN A CA 1
ATOM 1888 C C . GLN A 1 237 ? -14.922 -31.891 -16.547 1 92.44 237 GLN A C 1
ATOM 1890 O O . GLN A 1 237 ? -14.57 -31.078 -17.406 1 92.44 237 GLN A O 1
ATOM 1895 N N . LEU A 1 238 ? -14.117 -32.562 -15.742 1 95.75 238 LEU A N 1
ATOM 1896 C CA . LEU A 1 238 ? -12.688 -32.25 -15.766 1 95.75 238 LEU A CA 1
ATOM 1897 C C . LEU A 1 238 ? -11.969 -33.031 -16.844 1 95.75 238 LEU A C 1
ATOM 1899 O O . LEU A 1 238 ? -12.273 -34.219 -17.062 1 95.75 238 LEU A O 1
ATOM 1903 N N . HIS A 1 239 ? -11.102 -32.344 -17.516 1 97.44 239 HIS A N 1
ATOM 1904 C CA . HIS A 1 239 ? -10.156 -33.031 -18.391 1 97.44 239 HIS A CA 1
ATOM 1905 C C . HIS A 1 239 ? -8.836 -33.281 -17.672 1 97.44 239 HIS A C 1
ATOM 1907 O O . HIS A 1 239 ? -8.109 -34.219 -18.031 1 97.44 239 HIS A O 1
ATOM 1913 N N . SER A 1 240 ? -8.594 -32.5 -16.766 1 97.69 240 SER A N 1
ATOM 1914 C CA . SER A 1 240 ? -7.352 -32.625 -16 1 97.69 240 SER A CA 1
ATOM 1915 C C . SER A 1 240 ? -7.594 -32.375 -14.508 1 97.69 240 SER A C 1
ATOM 1917 O O . SER A 1 240 ? -8.203 -31.375 -14.133 1 97.69 240 SER A O 1
ATOM 1919 N N . LEU A 1 241 ? -7.109 -33.281 -13.656 1 97.31 241 LEU A N 1
ATOM 1920 C CA . LEU A 1 241 ? -7.203 -33.188 -12.203 1 97.31 241 LEU A CA 1
ATOM 1921 C C . LEU A 1 241 ? -5.844 -33.438 -11.555 1 97.31 241 LEU A C 1
ATOM 1923 O O . LEU A 1 241 ? -5.219 -34.5 -11.781 1 97.31 241 LEU A O 1
ATOM 1927 N N . ASP A 1 242 ? -5.352 -32.469 -10.859 1 97.5 242 ASP A N 1
ATOM 1928 C CA . ASP A 1 242 ? -4.043 -32.531 -10.219 1 97.5 242 ASP A CA 1
ATOM 1929 C C . ASP A 1 242 ? -4.148 -32.25 -8.727 1 97.5 242 ASP A C 1
ATOM 1931 O O . ASP A 1 242 ? -4.246 -31.094 -8.32 1 97.5 242 ASP A O 1
ATOM 1935 N N . LEU A 1 243 ? -4.117 -33.281 -7.879 1 95.88 243 LEU A N 1
ATOM 1936 C CA . LEU A 1 243 ? -4.188 -33.156 -6.426 1 95.88 243 LEU A CA 1
ATOM 1937 C C . LEU A 1 243 ? -2.879 -33.625 -5.785 1 95.88 243 LEU A C 1
ATOM 1939 O O . LEU A 1 243 ? -2.465 -34.75 -5.957 1 95.88 243 LEU A O 1
ATOM 1943 N N . ARG A 1 244 ? -2.264 -32.75 -5.082 1 94.06 244 ARG A N 1
ATOM 1944 C CA . ARG A 1 244 ? -0.985 -33.094 -4.457 1 94.06 244 ARG A CA 1
ATOM 1945 C C . ARG A 1 244 ? -0.932 -32.594 -3.018 1 94.06 244 ARG A C 1
ATOM 1947 O O . ARG A 1 244 ? -1.536 -31.562 -2.688 1 94.06 244 ARG A O 1
ATOM 1954 N N . GLY A 1 245 ? -0.203 -33.281 -2.221 1 91 245 GLY A N 1
ATOM 1955 C CA . GLY A 1 245 ? 0.096 -32.844 -0.871 1 91 245 GLY A CA 1
ATOM 1956 C C . GLY A 1 245 ? -0.969 -33.219 0.138 1 91 245 GLY A C 1
ATOM 1957 O O . GLY A 1 245 ? -0.859 -32.906 1.321 1 91 245 GLY A O 1
ATOM 1958 N N . PHE A 1 246 ? -2.023 -33.906 -0.258 1 92.06 246 PHE A N 1
ATOM 1959 C CA . PHE A 1 246 ? -3.072 -34.344 0.652 1 92.06 246 PHE A CA 1
ATOM 1960 C C . PHE A 1 246 ? -2.598 -35.531 1.484 1 92.06 246 PHE A C 1
ATOM 1962 O O . PHE A 1 246 ? -1.789 -36.344 1.021 1 92.06 246 PHE A O 1
ATOM 1969 N N . SER A 1 247 ? -3.076 -35.625 2.674 1 89 247 SER A N 1
ATOM 1970 C CA . SER A 1 247 ? -2.676 -36.688 3.566 1 89 247 SER A CA 1
ATOM 1971 C C . SER A 1 247 ? -3.293 -38.031 3.135 1 89 247 SER A C 1
ATOM 1973 O O . SER A 1 247 ? -2.641 -39.062 3.205 1 89 247 SER A O 1
ATOM 1975 N N . ASN A 1 248 ? -4.492 -37.969 2.758 1 88.12 248 ASN A N 1
ATOM 1976 C CA . ASN A 1 248 ? -5.25 -39.156 2.344 1 88.12 248 ASN A CA 1
ATOM 1977 C C . ASN A 1 248 ? -6.508 -38.75 1.57 1 88.12 248 ASN A C 1
ATOM 1979 O O . ASN A 1 248 ? -6.738 -37.562 1.308 1 88.12 248 ASN A O 1
ATOM 1983 N N . LEU A 1 249 ? -7.277 -39.719 1.164 1 86.44 249 LEU A N 1
ATOM 1984 C CA . LEU A 1 249 ? -8.523 -39.469 0.458 1 86.44 249 LEU A CA 1
ATOM 1985 C C . LEU A 1 249 ? -9.633 -39.062 1.435 1 86.44 249 LEU A C 1
ATOM 1987 O O . LEU A 1 249 ? -10.547 -38.344 1.08 1 86.44 249 LEU A O 1
ATOM 1991 N N . GLY A 1 250 ? -9.523 -39.531 2.695 1 79.56 250 GLY A N 1
ATOM 1992 C CA . GLY A 1 250 ? -10.508 -39.25 3.729 1 79.56 250 GLY A CA 1
ATOM 1993 C C . GLY A 1 250 ? -11.773 -40.062 3.596 1 79.56 250 GLY A C 1
ATOM 1994 O O . GLY A 1 250 ? -12.625 -40.062 4.48 1 79.56 250 GLY A O 1
ATOM 1995 N N . VAL A 1 251 ? -12.125 -40.562 2.52 1 74.19 251 VAL A N 1
ATOM 1996 C CA . VAL A 1 251 ? -13.297 -41.406 2.275 1 74.19 251 VAL A CA 1
ATOM 1997 C C . VAL A 1 251 ? -12.883 -42.625 1.471 1 74.19 251 VAL A C 1
ATOM 1999 O O . VAL A 1 251 ? -11.734 -42.75 1.04 1 74.19 251 VAL A O 1
ATOM 2002 N N . SER A 1 252 ? -13.977 -43.406 1.458 1 75.19 252 SER A N 1
ATOM 2003 C CA . SER A 1 252 ? -13.758 -44.531 0.548 1 75.19 252 SER A CA 1
ATOM 2004 C C . SER A 1 252 ? -13.641 -44.062 -0.896 1 75.19 252 SER A C 1
ATOM 2006 O O . SER A 1 252 ? -13.992 -42.906 -1.209 1 75.19 252 SER A O 1
ATOM 2008 N N . SER A 1 253 ? -13.062 -44.844 -1.76 1 77.69 253 SER A N 1
ATOM 2009 C CA . SER A 1 253 ? -12.711 -44.469 -3.125 1 77.69 253 SER A CA 1
ATOM 2010 C C . SER A 1 253 ? -13.953 -44.281 -3.986 1 77.69 253 SER A C 1
ATOM 2012 O O . SER A 1 253 ? -13.969 -43.469 -4.895 1 77.69 253 SER A O 1
ATOM 2014 N N . GLN A 1 254 ? -15.039 -44.969 -3.672 1 82.81 254 GLN A N 1
ATOM 2015 C CA . GLN A 1 254 ? -16.234 -44.906 -4.5 1 82.81 254 GLN A CA 1
ATOM 2016 C C . GLN A 1 254 ? -16.875 -43.531 -4.395 1 82.81 254 GLN A C 1
ATOM 2018 O O . GLN A 1 254 ? -17.203 -42.906 -5.41 1 82.81 254 GLN A O 1
ATOM 2023 N N . PRO A 1 255 ? -16.938 -43 -3.232 1 86.12 255 PRO A N 1
ATOM 2024 C CA . PRO A 1 255 ? -17.516 -41.656 -3.111 1 86.12 255 PRO A CA 1
ATOM 2025 C C . PRO A 1 255 ? -16.688 -40.594 -3.828 1 86.12 255 PRO A C 1
ATOM 2027 O O . PRO A 1 255 ? -17.219 -39.562 -4.242 1 86.12 255 PRO A O 1
ATOM 2030 N N . PHE A 1 256 ? -15.43 -40.812 -3.986 1 90.12 256 PHE A N 1
ATOM 2031 C CA . PHE A 1 256 ? -14.539 -39.875 -4.66 1 90.12 256 PHE A CA 1
ATOM 2032 C C . PHE A 1 256 ? -14.953 -39.688 -6.113 1 90.12 256 PHE A C 1
ATOM 2034 O O . PHE A 1 256 ? -15.156 -38.562 -6.566 1 90.12 256 PHE A O 1
ATOM 2041 N N . TRP A 1 257 ? -15.141 -40.75 -6.797 1 93.19 257 TRP A N 1
ATOM 2042 C CA . TRP A 1 257 ? -15.477 -40.688 -8.219 1 93.19 257 TRP A CA 1
ATOM 2043 C C . TRP A 1 257 ? -16.953 -40.375 -8.414 1 93.19 257 TRP A C 1
ATOM 2045 O O . TRP A 1 257 ? -17.359 -39.906 -9.484 1 93.19 257 TRP A O 1
ATOM 2055 N N . GLU A 1 258 ? -17.75 -40.594 -7.414 1 92.12 258 GLU A N 1
ATOM 2056 C CA . GLU A 1 258 ? -19.141 -40.156 -7.477 1 92.12 258 GLU A CA 1
ATOM 2057 C C . GLU A 1 258 ? -19.234 -38.625 -7.398 1 92.12 258 GLU A C 1
ATOM 2059 O O . GLU A 1 258 ? -20.078 -38.031 -8.055 1 92.12 258 GLU A O 1
ATOM 2064 N N . ALA A 1 259 ? -18.344 -38.094 -6.613 1 92.88 259 ALA A N 1
ATOM 2065 C CA . ALA A 1 259 ? -18.312 -36.656 -6.449 1 92.88 259 ALA A CA 1
ATOM 2066 C C . ALA A 1 259 ? -17.719 -35.969 -7.676 1 92.88 259 ALA A C 1
ATOM 2068 O O . ALA A 1 259 ? -18.219 -34.938 -8.125 1 92.88 259 ALA A O 1
ATOM 2069 N N . ILE A 1 260 ? -16.641 -36.562 -8.195 1 92.94 260 ILE A N 1
ATOM 2070 C CA . ILE A 1 260 ? -15.961 -36.031 -9.375 1 92.94 260 ILE A CA 1
ATOM 2071 C C . ILE A 1 260 ? -15.922 -37.094 -10.477 1 92.94 260 ILE A C 1
ATOM 2073 O O . ILE A 1 260 ? -14.953 -37.844 -10.586 1 92.94 260 ILE A O 1
ATOM 2077 N N . PRO A 1 261 ? -16.922 -37.125 -11.25 1 92.81 261 PRO A N 1
ATOM 2078 C CA . PRO A 1 261 ? -16.984 -38.156 -12.289 1 92.81 261 PRO A CA 1
ATOM 2079 C C . PRO A 1 261 ? -15.82 -38.094 -13.273 1 92.81 261 PRO A C 1
ATOM 2081 O O . PRO A 1 261 ? -15.547 -37.031 -13.828 1 92.81 261 PRO A O 1
ATOM 2084 N N . PRO A 1 262 ? -15.156 -39.188 -13.539 1 94.31 262 PRO A N 1
ATOM 2085 C CA . PRO A 1 262 ? -13.914 -39.156 -14.312 1 94.31 262 PRO A CA 1
ATOM 2086 C C . PRO A 1 262 ? -14.141 -39.438 -15.797 1 94.31 262 PRO A C 1
ATOM 2088 O O . PRO A 1 262 ? -13.188 -39.75 -16.516 1 94.31 262 PRO A O 1
ATOM 2091 N N . GLN A 1 263 ? -15.258 -39.344 -16.359 1 91.25 263 GLN A N 1
ATOM 2092 C CA . GLN A 1 263 ? -15.562 -39.781 -17.719 1 91.25 263 GLN A CA 1
ATOM 2093 C C . GLN A 1 263 ? -14.734 -39.031 -18.75 1 91.25 263 GLN A C 1
ATOM 2095 O O . GLN A 1 263 ? -14.258 -39.594 -19.719 1 91.25 263 GLN A O 1
ATOM 2100 N N . LYS A 1 264 ? -14.508 -37.781 -18.484 1 94.94 264 LYS A N 1
ATOM 2101 C CA . LYS A 1 264 ? -13.766 -36.969 -19.453 1 94.94 264 LYS A CA 1
ATOM 2102 C C . LYS A 1 264 ? -12.344 -36.719 -18.969 1 94.94 264 LYS A C 1
ATOM 2104 O O . LYS A 1 264 ? -11.594 -35.969 -19.594 1 94.94 264 LYS A O 1
ATOM 2109 N N . LEU A 1 265 ? -11.977 -37.344 -17.906 1 96.94 265 LEU A N 1
ATOM 2110 C CA . LEU A 1 265 ? -10.672 -37.125 -17.297 1 96.94 265 LEU A CA 1
ATOM 2111 C C . LEU A 1 265 ? -9.57 -37.781 -18.109 1 96.94 265 LEU A C 1
ATOM 2113 O O . LEU A 1 265 ? -9.547 -39 -18.25 1 96.94 265 LEU A O 1
ATOM 2117 N N . ARG A 1 266 ? -8.656 -36.969 -18.641 1 97.44 266 ARG A N 1
ATOM 2118 C CA . ARG A 1 266 ? -7.555 -37.469 -19.453 1 97.44 266 ARG A CA 1
ATOM 2119 C C . ARG A 1 266 ? -6.234 -37.406 -18.703 1 97.44 266 ARG A C 1
ATOM 2121 O O . ARG A 1 266 ? -5.328 -38.188 -18.953 1 97.44 266 ARG A O 1
ATOM 2128 N N . GLN A 1 267 ? -6.168 -36.469 -17.844 1 97.69 267 GLN A N 1
ATOM 2129 C CA . GLN A 1 267 ? -4.961 -36.312 -17.047 1 97.69 267 GLN A CA 1
ATOM 2130 C C . GLN A 1 267 ? -5.281 -36.375 -15.555 1 97.69 267 GLN A C 1
ATOM 2132 O O . GLN A 1 267 ? -6.066 -35.562 -15.055 1 97.69 267 GLN A O 1
ATOM 2137 N N . LEU A 1 268 ? -4.629 -37.312 -14.852 1 97.44 268 LEU A N 1
ATOM 2138 C CA . LEU A 1 268 ? -4.832 -37.438 -13.414 1 97.44 268 LEU A CA 1
ATOM 2139 C C . LEU A 1 268 ? -3.496 -37.438 -12.68 1 97.44 268 LEU A C 1
ATOM 2141 O O . LEU A 1 268 ? -2.613 -38.25 -12.984 1 97.44 268 LEU A O 1
ATOM 2145 N N . THR A 1 269 ? -3.311 -36.531 -11.891 1 96.69 269 THR A N 1
ATOM 2146 C CA . THR A 1 269 ? -2.201 -36.5 -10.945 1 96.69 269 THR A CA 1
ATOM 2147 C C . THR A 1 269 ? -2.717 -36.594 -9.508 1 96.69 269 THR A C 1
ATOM 2149 O O . THR A 1 269 ? -3.506 -35.781 -9.07 1 96.69 269 THR A O 1
ATOM 2152 N N . LEU A 1 270 ? -2.34 -37.594 -8.828 1 93.56 270 LEU A N 1
ATOM 2153 C CA . LEU A 1 270 ? -2.754 -37.812 -7.445 1 93.56 270 LEU A CA 1
ATOM 2154 C C . LEU A 1 270 ? -1.564 -38.219 -6.578 1 93.56 270 LEU A C 1
ATOM 2156 O O . LEU A 1 270 ? -1.01 -39.281 -6.734 1 93.56 270 LEU A O 1
ATOM 2160 N N . GLU A 1 271 ? -1.158 -37.344 -5.781 1 91.06 271 GLU A N 1
ATOM 2161 C CA . GLU A 1 271 ? -0.073 -37.594 -4.836 1 91.06 271 GLU A CA 1
ATOM 2162 C C . GLU A 1 271 ? -0.565 -37.469 -3.395 1 91.06 271 GLU A C 1
ATOM 2164 O O . GLU A 1 271 ? -0.895 -36.375 -2.92 1 91.06 271 GLU A O 1
ATOM 2169 N N . LEU A 1 272 ? -0.565 -38.531 -2.674 1 87.94 272 LEU A N 1
ATOM 2170 C CA . LEU A 1 272 ? -1.088 -38.594 -1.312 1 87.94 272 LEU A CA 1
ATOM 2171 C C . LEU A 1 272 ? 0.034 -38.812 -0.309 1 87.94 272 LEU A C 1
ATOM 2173 O O . LEU A 1 272 ? 1.076 -39.375 -0.661 1 87.94 272 LEU A O 1
ATOM 2177 N N . GLY A 1 273 ? -0.199 -38.344 0.877 1 80.69 273 GLY A N 1
ATOM 2178 C CA . GLY A 1 273 ? 0.789 -38.438 1.939 1 80.69 273 GLY A CA 1
ATOM 2179 C C . GLY A 1 273 ? 0.829 -39.812 2.605 1 80.69 273 GLY A C 1
ATOM 2180 O O . GLY A 1 273 ? 0.195 -40.75 2.133 1 80.69 273 GLY A O 1
ATOM 2181 N N . PRO A 1 274 ? 1.666 -39.875 3.61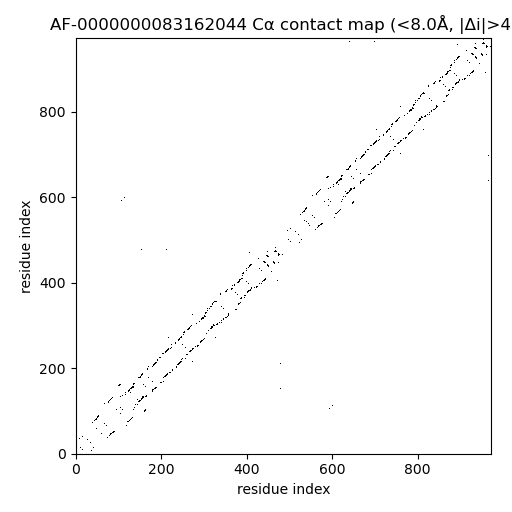3 1 70.12 274 PRO A N 1
ATOM 2182 C CA . PRO A 1 274 ? 1.95 -41.188 4.242 1 70.12 274 PRO A CA 1
ATOM 2183 C C . PRO A 1 274 ? 0.756 -41.75 5.016 1 70.12 274 PRO A C 1
ATOM 2185 O O . PRO A 1 274 ? 0.721 -42.938 5.328 1 70.12 274 PRO A O 1
ATOM 2188 N N . ARG A 1 275 ? -0.157 -40.906 5.266 1 72.56 275 ARG A N 1
ATOM 2189 C CA . ARG A 1 275 ? -1.286 -41.375 6.059 1 72.56 275 ARG A CA 1
ATOM 2190 C C . ARG A 1 275 ? -2.264 -42.188 5.199 1 72.56 275 ARG A C 1
ATOM 2192 O O . ARG A 1 275 ? -3.246 -42.719 5.711 1 72.56 275 ARG A O 1
ATOM 2199 N N . PHE A 1 276 ? -1.96 -42.156 3.979 1 75 276 PHE A N 1
ATOM 2200 C CA . PHE A 1 276 ? -2.809 -42.938 3.104 1 75 276 PHE A CA 1
ATOM 2201 C C . PHE A 1 276 ? -2.537 -44.438 3.297 1 75 276 PHE A C 1
ATOM 2203 O O . PHE A 1 276 ? -1.39 -44.875 3.219 1 75 276 PHE A O 1
ATOM 2210 N N . GLN A 1 277 ? -3.584 -45.125 3.684 1 69.31 277 GLN A N 1
ATOM 2211 C CA . GLN A 1 277 ? -3.447 -46.531 4.004 1 69.31 277 GLN A CA 1
ATOM 2212 C C . GLN A 1 277 ? -3.521 -47.375 2.742 1 69.31 277 GLN A C 1
ATOM 2214 O O . GLN A 1 277 ? -4.25 -47.062 1.803 1 69.31 277 GLN A O 1
ATOM 2219 N N . MET A 1 278 ? -2.773 -48.438 2.809 1 62.69 278 MET A N 1
ATOM 2220 C CA . MET A 1 278 ? -2.613 -49.344 1.687 1 62.69 278 MET A CA 1
ATOM 2221 C C . MET A 1 278 ? -3.963 -49.906 1.235 1 62.69 278 MET A C 1
ATOM 2223 O O . MET A 1 278 ? -4.203 -50.062 0.038 1 62.69 278 MET A O 1
ATOM 2227 N N . GLU A 1 279 ? -4.75 -50.281 2.26 1 63.84 279 GLU A N 1
ATOM 2228 C CA . GLU A 1 279 ? -6.047 -50.875 1.939 1 63.84 279 GLU A CA 1
ATOM 2229 C C . GLU A 1 279 ? -6.891 -49.906 1.097 1 63.84 279 GLU A C 1
ATOM 2231 O O . GLU A 1 279 ? -7.699 -50.344 0.277 1 63.84 279 GLU A O 1
ATOM 2236 N N . GLU A 1 280 ? -6.414 -48.812 1.22 1 74.25 280 GLU A N 1
ATOM 2237 C CA . GLU A 1 280 ? -7.184 -47.781 0.52 1 74.25 280 GLU A CA 1
ATOM 2238 C C . GLU A 1 280 ? -6.762 -47.688 -0.944 1 74.25 280 GLU A C 1
ATOM 2240 O O . GLU A 1 280 ? -7.551 -47.25 -1.793 1 74.25 280 GLU A O 1
ATOM 2245 N N . ALA A 1 281 ? -5.59 -48.219 -1.232 1 77.69 281 ALA A N 1
ATOM 2246 C CA . ALA A 1 281 ? -5.105 -48.156 -2.609 1 77.69 281 ALA A CA 1
ATOM 2247 C C . ALA A 1 281 ? -5.848 -49.125 -3.51 1 77.69 281 ALA A C 1
ATOM 2249 O O . ALA A 1 281 ? -6.227 -48.781 -4.633 1 77.69 281 ALA A O 1
ATOM 2250 N N . THR A 1 282 ? -6.043 -50.344 -2.975 1 82.12 282 THR A N 1
ATOM 2251 C CA . THR A 1 282 ? -6.773 -51.344 -3.748 1 82.12 282 THR A CA 1
ATOM 2252 C C . THR A 1 282 ? -8.203 -50.875 -4.012 1 82.12 282 THR A C 1
ATOM 2254 O O . THR A 1 282 ? -8.719 -51.031 -5.121 1 82.12 282 THR A O 1
ATOM 2257 N N . GLY A 1 283 ? -8.734 -50.375 -2.982 1 85.56 283 GLY A N 1
ATOM 2258 C CA . GLY A 1 283 ? -10.078 -49.875 -3.127 1 85.56 283 GLY A CA 1
ATOM 2259 C C . GLY A 1 283 ? -10.172 -48.719 -4.121 1 85.56 283 GLY A C 1
ATOM 2260 O O . GLY A 1 283 ? -11.148 -48.625 -4.871 1 85.56 283 GLY A O 1
ATOM 2261 N N . PHE A 1 284 ? -9.164 -47.938 -4.176 1 90.62 284 PHE A N 1
ATOM 2262 C CA . PHE A 1 284 ? -9.141 -46.812 -5.074 1 90.62 284 PHE A CA 1
ATOM 2263 C C . PHE A 1 284 ? -9.125 -47.25 -6.531 1 90.62 284 PHE A C 1
ATOM 2265 O O . PHE A 1 284 ? -9.875 -46.75 -7.355 1 90.62 284 PHE A O 1
ATOM 2272 N N . TRP A 1 285 ? -8.281 -48.188 -6.82 1 92.25 285 TRP A N 1
ATOM 2273 C CA . TRP A 1 285 ? -8.148 -48.625 -8.203 1 92.25 285 TRP A CA 1
ATOM 2274 C C . TRP A 1 285 ? -9.375 -49.406 -8.648 1 92.25 285 TRP A C 1
ATOM 2276 O O . TRP A 1 285 ? -9.82 -49.281 -9.797 1 92.25 285 TRP A O 1
ATOM 2286 N N . GLN A 1 286 ? -9.938 -50.188 -7.711 1 91.69 286 GLN A N 1
ATOM 2287 C CA . GLN A 1 286 ? -11.18 -50.906 -8.047 1 91.69 286 GLN A CA 1
ATOM 2288 C C . GLN A 1 286 ? -12.297 -49.906 -8.359 1 91.69 286 GLN A C 1
ATOM 2290 O O . GLN A 1 286 ? -13.055 -50.094 -9.312 1 91.69 286 GLN A O 1
ATOM 2295 N N . ALA A 1 287 ? -12.359 -48.969 -7.555 1 93 287 ALA A N 1
ATOM 2296 C CA . ALA A 1 287 ? -13.359 -47.906 -7.781 1 93 287 ALA A CA 1
ATOM 2297 C C . ALA A 1 287 ? -13.102 -47.188 -9.094 1 93 287 ALA A C 1
ATOM 2299 O O . ALA A 1 287 ? -14.047 -46.781 -9.773 1 93 287 ALA A O 1
ATOM 2300 N N . SER A 1 288 ? -11.859 -47 -9.477 1 94.81 288 SER A N 1
ATOM 2301 C CA . SER A 1 288 ? -11.492 -46.344 -10.727 1 94.81 288 SER A CA 1
ATOM 2302 C C . SER A 1 288 ? -11.914 -47.156 -11.938 1 94.81 288 SER A C 1
ATOM 2304 O O . SER A 1 288 ? -12.344 -46.594 -12.953 1 94.81 288 SER A O 1
ATOM 2306 N N . ILE A 1 289 ? -11.781 -48.469 -11.773 1 95.25 289 ILE A N 1
ATOM 2307 C CA . ILE A 1 289 ? -12.227 -49.344 -12.836 1 95.25 289 ILE A CA 1
ATOM 2308 C C . ILE A 1 289 ? -13.742 -49.25 -13 1 95.25 289 ILE A C 1
ATOM 2310 O O . ILE A 1 289 ? -14.25 -49.125 -14.117 1 95.25 289 ILE A O 1
ATOM 2314 N N . GLN A 1 290 ? -14.406 -49.281 -11.891 1 94.25 290 GLN A N 1
ATOM 2315 C CA . GLN A 1 290 ? -15.859 -49.219 -11.898 1 94.25 290 GLN A CA 1
ATOM 2316 C C . GLN A 1 290 ? -16.359 -47.875 -12.461 1 94.25 290 GLN A C 1
ATOM 2318 O O . GLN A 1 290 ? -17.391 -47.844 -13.141 1 94.25 290 GLN A O 1
ATOM 2323 N N . ALA A 1 291 ? -15.648 -46.875 -12.234 1 94.25 291 ALA A N 1
ATOM 2324 C CA . ALA A 1 291 ? -16.031 -45.531 -12.68 1 94.25 291 ALA A CA 1
ATOM 2325 C C . ALA A 1 291 ? -15.625 -45.281 -14.125 1 94.25 291 ALA A C 1
ATOM 2327 O O . ALA A 1 291 ? -15.883 -44.219 -14.688 1 94.25 291 ALA A O 1
ATOM 2328 N N . GLU A 1 292 ? -14.906 -46.25 -14.766 1 94.5 292 GLU A N 1
ATOM 2329 C CA . GLU A 1 292 ? -14.477 -46.219 -16.156 1 94.5 292 GLU A CA 1
ATOM 2330 C C . GLU A 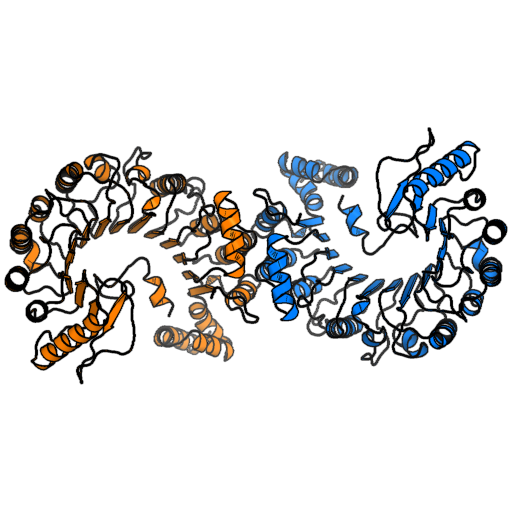1 292 ? -13.469 -45.094 -16.391 1 94.5 292 GLU A C 1
ATOM 2332 O O . GLU A 1 292 ? -13.602 -44.312 -17.359 1 94.5 292 GLU A O 1
ATOM 2337 N N . LEU A 1 293 ? -12.586 -44.938 -15.445 1 95.94 293 LEU A N 1
ATOM 2338 C CA . LEU A 1 293 ? -11.477 -44 -15.633 1 95.94 293 LEU A CA 1
ATOM 2339 C C . LEU A 1 293 ? -10.5 -44.531 -16.688 1 95.94 293 LEU A C 1
ATOM 2341 O O . LEU A 1 293 ? -9.984 -45.656 -16.562 1 95.94 293 LEU A O 1
ATOM 2345 N N . HIS A 1 294 ? -10.273 -43.781 -17.781 1 97.12 294 HIS A N 1
ATOM 2346 C CA . HIS A 1 294 ? -9.336 -44.125 -18.828 1 97.12 294 HIS A CA 1
ATOM 2347 C C . HIS A 1 294 ? -8.406 -42.969 -19.156 1 97.12 294 HIS A C 1
ATOM 2349 O O . HIS A 1 294 ? -8.484 -42.375 -20.234 1 97.12 294 HIS A O 1
ATOM 2355 N N . PRO A 1 295 ? -7.512 -42.656 -18.219 1 97.44 295 PRO A N 1
ATOM 2356 C CA . PRO A 1 295 ? -6.652 -41.5 -18.406 1 97.44 295 PRO A CA 1
ATOM 2357 C C . PRO A 1 295 ? -5.578 -41.719 -19.469 1 97.44 295 PRO A C 1
ATOM 2359 O O . PRO A 1 295 ? -5.145 -42.844 -19.688 1 97.44 295 PRO A O 1
ATOM 2362 N N . ALA A 1 296 ? -5.223 -40.688 -20.156 1 97.81 296 ALA A N 1
ATOM 2363 C CA . ALA A 1 296 ? -4.066 -40.719 -21.047 1 97.81 296 ALA A CA 1
ATOM 2364 C C . ALA A 1 296 ? -2.771 -40.469 -20.266 1 97.81 296 ALA A C 1
ATOM 2366 O O . ALA A 1 296 ? -1.722 -41 -20.625 1 97.81 296 ALA A O 1
ATOM 2367 N N . ASN A 1 297 ? -2.879 -39.656 -19.312 1 98.12 297 ASN A N 1
ATOM 2368 C CA . ASN A 1 297 ? -1.754 -39.344 -18.438 1 98.12 297 ASN A CA 1
ATOM 2369 C C . ASN A 1 297 ? -2.068 -39.656 -16.984 1 98.12 297 ASN A C 1
ATOM 2371 O O . ASN A 1 297 ? -2.994 -39.062 -16.406 1 98.12 297 ASN A O 1
ATOM 2375 N N . LEU A 1 298 ? -1.239 -40.5 -16.391 1 97 298 LEU A N 1
ATOM 2376 C CA . LEU A 1 298 ? -1.451 -40.906 -15 1 97 298 LEU A CA 1
ATOM 2377 C C . LEU A 1 298 ? -0.192 -40.688 -14.172 1 97 298 LEU A C 1
ATOM 2379 O O . LEU A 1 298 ? 0.859 -41.25 -14.469 1 97 298 LEU A O 1
ATOM 2383 N N . THR A 1 299 ? -0.26 -39.812 -13.25 1 95.19 299 THR A N 1
ATOM 2384 C CA . THR A 1 299 ? 0.81 -39.594 -12.289 1 95.19 299 THR A CA 1
ATOM 2385 C C . THR A 1 299 ? 0.326 -39.844 -10.867 1 95.19 299 THR A C 1
ATOM 2387 O O . THR A 1 299 ? -0.542 -39.125 -10.359 1 95.19 299 THR A O 1
ATOM 2390 N N . VAL A 1 300 ? 0.901 -40.844 -10.18 1 91.31 300 VAL A N 1
ATOM 2391 C CA . VAL A 1 300 ? 0.395 -41.219 -8.867 1 91.31 300 VAL A CA 1
ATOM 2392 C C . VAL A 1 300 ? 1.535 -41.75 -8.008 1 91.31 300 VAL A C 1
ATOM 2394 O O . VAL A 1 300 ? 2.568 -42.188 -8.539 1 91.31 300 VAL A O 1
ATOM 2397 N N . ASN A 1 301 ? 1.363 -41.688 -6.785 1 87 301 ASN A N 1
ATOM 2398 C CA . ASN A 1 301 ? 2.266 -42.375 -5.871 1 87 301 ASN A CA 1
ATOM 2399 C C . ASN A 1 301 ? 1.583 -43.562 -5.207 1 87 301 ASN A C 1
ATOM 2401 O O . ASN A 1 301 ? 1.993 -44 -4.129 1 87 301 ASN A O 1
ATOM 2405 N N . LEU A 1 302 ? 0.517 -44 -5.91 1 82.69 302 LEU A N 1
ATOM 2406 C CA . LEU A 1 302 ? -0.245 -45.156 -5.457 1 82.69 302 LEU A CA 1
ATOM 2407 C C . LEU A 1 302 ? 0.151 -46.406 -6.234 1 82.69 302 LEU A C 1
ATOM 2409 O O . LEU A 1 302 ? -0.674 -47 -6.938 1 82.69 302 LEU A O 1
ATOM 2413 N N . GLY A 1 303 ? 1.38 -46.812 -6.133 1 71.75 303 GLY A N 1
ATOM 2414 C CA . GLY A 1 303 ? 1.872 -47.969 -6.871 1 71.75 303 GLY A CA 1
ATOM 2415 C C . GLY A 1 303 ? 1.601 -49.281 -6.168 1 71.75 303 GLY A C 1
ATOM 2416 O O . GLY A 1 303 ? 2.105 -50.312 -6.582 1 71.75 303 GLY A O 1
ATOM 2417 N N . ALA A 1 304 ? 0.701 -49.156 -5.145 1 72.75 304 ALA A N 1
ATOM 2418 C CA . ALA A 1 304 ? 0.425 -50.344 -4.336 1 72.75 304 ALA A CA 1
ATOM 2419 C C . ALA A 1 304 ? -0.464 -51.312 -5.09 1 72.75 304 ALA A C 1
ATOM 2421 O O . ALA A 1 304 ? -0.685 -51.188 -6.293 1 72.75 304 ALA A O 1
ATOM 2422 N N . LYS A 1 305 ? -0.969 -52.281 -4.301 1 76.38 305 LYS A N 1
ATOM 2423 C CA . LYS A 1 305 ? -1.769 -53.375 -4.848 1 76.38 305 LYS A CA 1
ATOM 2424 C C . LYS A 1 305 ? -3.002 -52.844 -5.57 1 76.38 305 LYS A C 1
ATOM 2426 O O . LYS A 1 305 ? -3.689 -51.938 -5.07 1 76.38 305 LYS A O 1
ATOM 2431 N N . GLY A 1 306 ? -3.148 -53.25 -6.902 1 86.62 306 GLY A N 1
ATOM 2432 C CA . GLY A 1 306 ? -4.348 -52.938 -7.656 1 86.62 306 GLY A CA 1
ATOM 2433 C C . GLY A 1 306 ? -4.059 -52.125 -8.922 1 86.62 306 GLY A C 1
ATOM 2434 O O . GLY A 1 306 ? -4.891 -52.094 -9.828 1 86.62 306 GLY A O 1
ATOM 2435 N N . ILE A 1 307 ? -2.918 -51.5 -9.008 1 90.5 307 ILE A N 1
ATOM 2436 C CA . ILE A 1 307 ? -2.621 -50.656 -10.148 1 90.5 307 ILE A CA 1
ATOM 2437 C C . ILE A 1 307 ? -2.484 -51.5 -11.414 1 90.5 307 ILE A C 1
ATOM 2439 O O . ILE A 1 307 ? -2.871 -51.062 -12.5 1 90.5 307 ILE A O 1
ATOM 2443 N N . ILE A 1 308 ? -1.935 -52.719 -11.242 1 92.44 308 ILE A N 1
ATOM 2444 C CA . ILE A 1 308 ? -1.754 -53.594 -12.398 1 92.44 308 ILE A CA 1
ATOM 2445 C C . ILE A 1 308 ? -3.115 -53.969 -12.977 1 92.44 308 ILE A C 1
ATOM 2447 O O . ILE A 1 308 ? -3.311 -53.938 -14.195 1 92.44 308 ILE A O 1
ATOM 2451 N N . ASP A 1 309 ? -4.094 -54.281 -12.062 1 93.75 309 ASP A N 1
ATOM 2452 C CA . ASP A 1 309 ? -5.449 -54.594 -12.508 1 93.75 309 ASP A CA 1
ATOM 2453 C C . ASP A 1 309 ? -6.09 -53.406 -13.203 1 93.75 309 ASP A C 1
ATOM 2455 O O . ASP A 1 309 ? -6.789 -53.562 -14.211 1 93.75 309 ASP A O 1
ATOM 2459 N N . PHE A 1 310 ? -5.867 -52.344 -12.664 1 95.31 310 PHE A N 1
ATOM 2460 C CA . PHE A 1 310 ? -6.41 -51.125 -13.234 1 95.31 310 PHE A CA 1
ATOM 2461 C C . PHE A 1 310 ? -5.84 -50.875 -14.625 1 95.31 310 PHE A C 1
ATOM 2463 O O . PHE A 1 310 ? -6.59 -50.594 -15.57 1 95.31 310 PHE A O 1
ATOM 2470 N N . LEU A 1 311 ? -4.496 -50.938 -14.773 1 95.81 311 LEU A N 1
ATOM 2471 C CA . LEU A 1 311 ? -3.84 -50.719 -16.047 1 95.81 311 LEU A CA 1
ATOM 2472 C C . LEU A 1 311 ? -4.254 -51.75 -17.078 1 95.81 311 LEU A C 1
ATOM 2474 O O . LEU A 1 311 ? -4.254 -51.469 -18.281 1 95.81 311 LEU A O 1
ATOM 2478 N N . ASP A 1 312 ? -4.633 -52.875 -16.578 1 96.44 312 ASP A N 1
ATOM 2479 C CA . ASP A 1 312 ? -5.059 -53.969 -17.453 1 96.44 312 ASP A CA 1
ATOM 2480 C C . ASP A 1 312 ? -6.5 -53.75 -17.922 1 96.44 312 ASP A C 1
ATOM 2482 O O . ASP A 1 312 ? -6.941 -54.375 -18.875 1 96.44 312 ASP A O 1
ATOM 2486 N N . SER A 1 313 ? -7.184 -52.938 -17.328 1 96.62 313 SER A N 1
ATOM 2487 C CA . SER A 1 313 ? -8.617 -52.781 -17.562 1 96.62 313 SER A CA 1
ATOM 2488 C C . SER A 1 313 ? -8.891 -51.844 -18.75 1 96.62 313 SER A C 1
ATOM 2490 O O . SER A 1 313 ? -10.031 -51.781 -19.219 1 96.62 313 SER A O 1
ATOM 2492 N N . PHE A 1 314 ? -7.98 -51.188 -19.234 1 96.88 314 PHE A N 1
ATOM 2493 C CA . PHE A 1 314 ? -8.195 -50.281 -20.375 1 96.88 314 PHE A CA 1
ATOM 2494 C C . PHE A 1 314 ? -6.938 -50.188 -21.234 1 96.88 314 PHE A C 1
ATOM 2496 O O . PHE A 1 314 ? -5.91 -50.781 -20.906 1 96.88 314 PHE A O 1
ATOM 2503 N N . SER A 1 315 ? -7.035 -49.469 -22.422 1 97.12 315 SER A N 1
ATOM 2504 C CA . SER A 1 315 ? -5.902 -49.188 -23.297 1 97.12 315 SER A CA 1
ATOM 2505 C C . SER A 1 315 ? -5.828 -47.719 -23.641 1 97.12 315 SER A C 1
ATOM 2507 O O . SER A 1 315 ? -6.809 -46.969 -23.5 1 97.12 315 SER A O 1
ATOM 2509 N N . GLY A 1 316 ? -4.594 -47.344 -23.891 1 96.44 316 GLY A N 1
ATOM 2510 C CA . GLY A 1 316 ? -4.477 -45.969 -24.406 1 96.44 316 GLY A CA 1
ATOM 2511 C C . GLY A 1 316 ? -3.664 -45.062 -23.5 1 96.44 316 GLY A C 1
ATOM 2512 O O . GLY A 1 316 ? -3.598 -43.875 -23.719 1 96.44 316 GLY A O 1
ATOM 2513 N N . LEU A 1 317 ? -3.049 -45.562 -22.531 1 97.69 317 LEU A N 1
ATOM 2514 C CA . LEU A 1 317 ? -2.195 -44.75 -21.656 1 97.69 317 LEU A CA 1
ATOM 2515 C C . LEU A 1 317 ? -0.983 -44.219 -22.406 1 97.69 317 LEU A C 1
ATOM 2517 O O . LEU A 1 317 ? -0.357 -44.938 -23.188 1 97.69 317 LEU A O 1
ATOM 2521 N N . GLU A 1 318 ? -0.724 -42.969 -22.234 1 98.19 318 GLU A N 1
ATOM 2522 C CA . GLU A 1 318 ? 0.423 -42.344 -22.875 1 98.19 318 GLU A CA 1
ATOM 2523 C C . GLU A 1 318 ? 1.559 -42.094 -21.891 1 98.19 318 GLU A C 1
ATOM 2525 O O . GLU A 1 318 ? 2.732 -42.156 -22.266 1 98.19 318 GLU A O 1
ATOM 2530 N N . VAL A 1 319 ? 1.177 -41.75 -20.75 1 98.12 319 VAL A N 1
ATOM 2531 C CA . VAL A 1 319 ? 2.16 -41.438 -19.719 1 98.12 319 VAL A CA 1
ATOM 2532 C C . VAL A 1 319 ? 1.817 -42.156 -18.422 1 98.12 319 VAL A C 1
ATOM 2534 O O . VAL A 1 319 ? 0.668 -42.125 -17.984 1 98.12 319 VAL A O 1
ATOM 2537 N N . LEU A 1 320 ? 2.756 -42.781 -17.844 1 96.06 320 LEU A N 1
ATOM 2538 C CA . LEU A 1 320 ? 2.658 -43.344 -16.5 1 96.06 320 LEU A CA 1
ATOM 2539 C C . LEU A 1 320 ? 3.816 -42.844 -15.625 1 96.06 320 LEU A C 1
ATOM 2541 O O . LEU A 1 320 ? 4.98 -43.062 -15.961 1 96.06 320 LEU A O 1
ATOM 2545 N N . HIS A 1 321 ? 3.482 -42.156 -14.688 1 94.25 321 HIS A N 1
ATOM 2546 C CA . HIS A 1 321 ? 4.477 -41.656 -13.758 1 94.25 321 HIS A CA 1
ATOM 2547 C C . HIS A 1 321 ? 4.191 -42.125 -12.336 1 94.25 321 HIS A C 1
ATOM 2549 O O . HIS A 1 321 ? 3.295 -41.594 -11.664 1 94.25 321 HIS A O 1
ATOM 2555 N N . LEU A 1 322 ? 4.953 -43 -11.883 1 89.75 322 LEU A N 1
ATOM 2556 C CA . LEU A 1 322 ? 4.84 -43.469 -10.508 1 89.75 322 LEU A CA 1
ATOM 2557 C C . LEU A 1 322 ? 5.797 -42.719 -9.586 1 89.75 322 LEU A C 1
ATOM 2559 O O . LEU A 1 322 ? 7.012 -42.906 -9.656 1 89.75 322 LEU A O 1
ATOM 2563 N N . LEU A 1 323 ? 5.207 -41.906 -8.758 1 85.94 323 LEU A N 1
ATOM 2564 C CA . LEU A 1 323 ? 5.973 -41.031 -7.871 1 85.94 323 LEU A CA 1
ATOM 2565 C C . LEU A 1 323 ? 6.391 -41.781 -6.609 1 85.94 323 LEU A C 1
ATOM 2567 O O . LEU A 1 323 ? 5.754 -42.781 -6.23 1 85.94 323 LEU A O 1
ATOM 2571 N N . PRO A 1 324 ? 7.473 -41.156 -6.066 1 77.31 324 PRO A N 1
ATOM 2572 C CA . PRO A 1 324 ? 7.895 -41.781 -4.812 1 77.31 324 PRO A CA 1
ATOM 2573 C C . PRO A 1 324 ? 6.898 -41.562 -3.676 1 77.31 324 PRO A C 1
ATOM 2575 O O . PRO A 1 324 ? 6.219 -40.531 -3.641 1 77.31 324 PRO A O 1
ATOM 2578 N N . SER A 1 325 ? 6.715 -42.562 -2.928 1 72.06 325 SER A N 1
ATOM 2579 C CA . SER A 1 325 ? 5.844 -42.469 -1.763 1 72.06 325 SER A CA 1
ATOM 2580 C C . SER A 1 325 ? 6.605 -42.75 -0.473 1 72.06 325 SER A C 1
ATOM 2582 O O . SER A 1 325 ? 7.5 -43.594 -0.447 1 72.06 325 SER A O 1
ATOM 2584 N N . ASP A 1 326 ? 6.457 -41.938 0.45 1 61.62 326 ASP A N 1
ATOM 2585 C CA . ASP A 1 326 ? 7.094 -42.125 1.749 1 61.62 326 ASP A CA 1
ATOM 2586 C C . ASP A 1 326 ? 6.457 -43.281 2.506 1 61.62 326 ASP A C 1
ATOM 2588 O O . ASP A 1 326 ? 7 -43.75 3.51 1 61.62 326 ASP A O 1
ATOM 2592 N N . ALA A 1 327 ? 5.402 -43.688 1.982 1 60.06 327 ALA A N 1
ATOM 2593 C CA . ALA A 1 327 ? 4.691 -44.719 2.736 1 60.06 327 ALA A CA 1
ATOM 2594 C C . ALA A 1 327 ? 5.238 -46.094 2.422 1 60.06 327 ALA A C 1
ATOM 2596 O O . ALA A 1 327 ? 5.715 -46.344 1.312 1 60.06 327 ALA A O 1
ATOM 2597 N N . LEU A 1 328 ? 5.559 -46.906 3.508 1 57.31 328 LEU A N 1
ATOM 2598 C CA . LEU A 1 328 ? 5.965 -48.281 3.387 1 57.31 328 LEU A CA 1
ATOM 2599 C C . LEU A 1 328 ? 4.934 -49.094 2.6 1 57.31 328 LEU A C 1
ATOM 2601 O O . LEU A 1 328 ? 3.912 -49.5 3.15 1 57.31 328 LEU A O 1
ATOM 2605 N N . ARG A 1 329 ? 4.898 -48.875 1.265 1 60.03 329 ARG A N 1
ATOM 2606 C CA . ARG A 1 329 ? 3.807 -49.531 0.562 1 60.03 329 ARG A CA 1
ATOM 2607 C C . ARG A 1 329 ? 4.332 -50.656 -0.303 1 60.03 329 ARG A C 1
ATOM 2609 O O . ARG A 1 329 ? 5.453 -50.594 -0.812 1 60.03 329 ARG A O 1
ATOM 2616 N N . PRO A 1 330 ? 3.617 -51.844 0.013 1 61.41 330 PRO A N 1
ATOM 2617 C CA . PRO A 1 330 ? 4.027 -52.906 -0.92 1 61.41 330 PRO A CA 1
ATOM 2618 C C . PRO A 1 330 ? 3.816 -52.5 -2.381 1 61.41 330 PRO A C 1
ATOM 2620 O O . PRO A 1 330 ? 2.764 -51.969 -2.732 1 61.41 330 PRO A O 1
ATOM 2623 N N . ILE A 1 331 ? 4.852 -52.469 -3.113 1 65.19 331 ILE A N 1
ATOM 2624 C CA . ILE A 1 331 ? 4.734 -52.125 -4.527 1 65.19 331 ILE A CA 1
ATOM 2625 C C . ILE A 1 331 ? 4.629 -53.406 -5.363 1 65.19 331 ILE A C 1
ATOM 2627 O O . ILE A 1 331 ? 5.211 -54.406 -5.02 1 65.19 331 ILE A O 1
ATOM 2631 N N . GLU A 1 332 ? 3.691 -53.344 -6.238 1 74.5 332 GLU A N 1
ATOM 2632 C CA . GLU A 1 332 ? 3.582 -54.438 -7.199 1 74.5 332 GLU A CA 1
ATOM 2633 C C . GLU A 1 332 ? 4.898 -54.656 -7.938 1 74.5 332 GLU A C 1
ATOM 2635 O O . GLU A 1 332 ? 5.648 -53.688 -8.172 1 74.5 332 GLU A O 1
ATOM 2640 N N . PRO A 1 333 ? 5.09 -55.938 -8.227 1 78.56 333 PRO A N 1
ATOM 2641 C CA . PRO A 1 333 ? 6.352 -56.219 -8.922 1 78.56 333 PRO A CA 1
ATOM 2642 C C . PRO A 1 333 ? 6.48 -55.5 -10.25 1 78.56 333 PRO A C 1
ATOM 2644 O O . PRO A 1 333 ? 5.539 -55.469 -11.047 1 78.56 333 PRO A O 1
ATOM 2647 N N . LEU A 1 334 ? 7.57 -54.969 -10.516 1 84.5 334 LEU A N 1
ATOM 2648 C CA . LEU A 1 334 ? 7.828 -54.125 -11.68 1 84.5 334 LEU A CA 1
ATOM 2649 C C . LEU A 1 334 ? 7.699 -54.938 -12.969 1 84.5 334 LEU A C 1
ATOM 2651 O O . LEU A 1 334 ? 7.148 -54.438 -13.953 1 84.5 334 LEU A O 1
ATOM 2655 N N . PRO A 1 335 ? 8.156 -56.156 -12.977 1 87.5 335 PRO A N 1
ATOM 2656 C CA . PRO A 1 335 ? 8.016 -56.938 -14.227 1 87.5 335 PRO A CA 1
ATOM 2657 C C . PRO A 1 335 ? 6.559 -57.125 -14.648 1 87.5 335 PRO A C 1
ATOM 2659 O O . PRO A 1 335 ? 6.246 -57.062 -15.836 1 87.5 335 PRO A O 1
ATOM 2662 N N . ASP A 1 336 ? 5.715 -57.344 -13.664 1 89.75 336 ASP A N 1
ATOM 2663 C CA . ASP A 1 336 ? 4.293 -57.469 -13.969 1 89.75 336 ASP A CA 1
ATOM 2664 C C . ASP A 1 336 ? 3.701 -56.188 -14.5 1 89.75 336 ASP A C 1
ATOM 2666 O O . ASP A 1 336 ? 2.857 -56.188 -15.398 1 89.75 336 ASP A O 1
ATOM 2670 N N . LEU A 1 337 ? 4.172 -55.156 -13.898 1 90.69 337 LEU A N 1
ATOM 2671 C CA . LEU A 1 337 ? 3.719 -53.812 -14.336 1 90.69 337 LEU A CA 1
ATOM 2672 C C . LEU A 1 337 ? 4.133 -53.562 -15.781 1 90.69 337 LEU A C 1
ATOM 2674 O O . LEU A 1 337 ? 3.32 -53.125 -16.594 1 90.69 337 LEU A O 1
ATOM 2678 N N . ILE A 1 338 ? 5.355 -53.875 -16.094 1 91.88 338 ILE A N 1
ATOM 2679 C CA . ILE A 1 338 ? 5.887 -53.656 -17.438 1 91.88 338 ILE A CA 1
ATOM 2680 C C . ILE A 1 338 ? 5.152 -54.531 -18.438 1 91.88 338 ILE A C 1
ATOM 2682 O O . ILE A 1 338 ? 4.863 -54.125 -19.547 1 91.88 338 ILE A O 1
ATOM 2686 N N . ASP A 1 339 ? 4.816 -55.688 -17.984 1 94.12 339 ASP A N 1
ATOM 2687 C CA . ASP A 1 339 ? 4.125 -56.625 -18.859 1 94.12 339 ASP A CA 1
ATOM 2688 C C . ASP A 1 339 ? 2.725 -56.125 -19.203 1 94.12 339 ASP A C 1
ATOM 2690 O O . ASP A 1 339 ? 2.287 -56.25 -20.344 1 94.12 339 ASP A O 1
ATOM 2694 N N . VAL A 1 340 ? 2.117 -55.656 -18.234 1 95.25 340 VAL A N 1
ATOM 2695 C CA . VAL A 1 340 ? 0.773 -55.156 -18.469 1 95.25 340 VAL A CA 1
ATOM 2696 C C . VAL A 1 340 ? 0.845 -53.906 -19.375 1 95.25 340 VAL A C 1
ATOM 2698 O O . VAL A 1 340 ? -0.021 -53.719 -20.234 1 95.25 340 VAL A O 1
ATOM 2701 N N . LEU A 1 341 ? 1.824 -53.094 -19.188 1 96.44 341 LEU A N 1
ATOM 2702 C CA . LEU A 1 341 ? 2.004 -51.906 -20.047 1 96.44 341 LEU A CA 1
ATOM 2703 C C . LEU A 1 341 ? 2.242 -52.312 -21.484 1 96.44 341 LEU A C 1
ATOM 2705 O O . LEU A 1 341 ? 1.71 -51.688 -22.406 1 96.44 341 LEU A O 1
ATOM 2709 N N . ARG A 1 342 ? 3.031 -53.344 -21.641 1 96.81 342 ARG A N 1
ATOM 2710 C CA . ARG A 1 342 ? 3.291 -53.875 -22.984 1 96.81 342 ARG A CA 1
ATOM 2711 C C . ARG A 1 342 ? 2.016 -54.406 -23.625 1 96.81 342 ARG A C 1
ATOM 2713 O O . ARG A 1 342 ? 1.706 -54.094 -24.766 1 96.81 342 ARG A O 1
ATOM 2720 N N . LYS A 1 343 ? 1.283 -55.125 -22.859 1 96.56 343 LYS A N 1
ATOM 2721 C CA . LYS A 1 343 ? 0.098 -55.812 -23.359 1 96.56 343 LYS A CA 1
ATOM 2722 C C . LYS A 1 343 ? -1.002 -54.812 -23.719 1 96.56 343 LYS A C 1
ATOM 2724 O O . LYS A 1 343 ? -1.614 -54.938 -24.781 1 96.56 343 LYS A O 1
ATOM 2729 N N . GLN A 1 344 ? -1.142 -53.844 -22.922 1 96.88 344 GLN A N 1
ATOM 2730 C CA . GLN A 1 344 ? -2.342 -53.031 -23.062 1 96.88 344 GLN A CA 1
ATOM 2731 C C . GLN A 1 344 ? -2.006 -51.656 -23.625 1 96.88 344 GLN A C 1
ATOM 2733 O O . GLN A 1 344 ? -2.857 -51 -24.234 1 96.88 344 GLN A O 1
ATOM 2738 N N . HIS A 1 345 ? -0.817 -51.125 -23.5 1 97.31 345 HIS A N 1
ATOM 2739 C CA . HIS A 1 345 ? -0.599 -49.688 -23.734 1 97.31 345 HIS A CA 1
ATOM 2740 C C . HIS A 1 345 ? 0.624 -49.469 -24.609 1 97.31 345 HIS A C 1
ATOM 2742 O O . HIS A 1 345 ? 1.033 -48.312 -24.828 1 97.31 345 HIS A O 1
ATOM 2748 N N . LEU A 1 346 ? 1.293 -50.406 -25.172 1 95.75 346 LEU A N 1
ATOM 2749 C CA . LEU A 1 346 ? 2.551 -50.344 -25.906 1 95.75 346 LEU A CA 1
ATOM 2750 C C . LEU A 1 346 ? 2.459 -49.344 -27.047 1 95.75 346 LEU A C 1
ATOM 2752 O O . LEU A 1 346 ? 3.346 -48.5 -27.219 1 95.75 346 LEU A O 1
ATOM 2756 N N . PRO A 1 347 ? 1.333 -49.25 -27.781 1 95.38 347 PRO A N 1
ATOM 2757 C CA . PRO A 1 347 ? 1.309 -48.375 -28.953 1 95.38 347 PRO A CA 1
ATOM 2758 C C . PRO A 1 347 ? 1.246 -46.906 -28.562 1 95.38 347 PRO A C 1
ATOM 2760 O O . PRO A 1 347 ? 1.635 -46.031 -29.359 1 95.38 347 PRO A O 1
ATOM 2763 N N . THR A 1 348 ? 0.718 -46.625 -27.406 1 97 348 THR A N 1
ATOM 2764 C CA . THR A 1 348 ? 0.46 -45.219 -27.062 1 97 348 THR A CA 1
ATOM 2765 C C . THR A 1 348 ? 1.439 -44.75 -26 1 97 348 THR A C 1
ATOM 2767 O O . THR A 1 348 ? 1.661 -43.531 -25.859 1 97 348 THR A O 1
ATOM 2770 N N . LEU A 1 349 ? 2.057 -45.562 -25.281 1 97.44 349 LEU A N 1
ATOM 2771 C CA . LEU A 1 349 ? 2.914 -45.219 -24.156 1 97.44 349 LEU A CA 1
ATOM 2772 C C . LEU A 1 349 ? 4.18 -44.5 -24.641 1 97.44 349 LEU A C 1
ATOM 2774 O O . LEU A 1 349 ? 4.941 -45.062 -25.438 1 97.44 349 LEU A O 1
ATOM 2778 N N . ARG A 1 350 ? 4.395 -43.25 -24.141 1 97 350 ARG A N 1
ATOM 2779 C CA . ARG A 1 350 ? 5.535 -42.469 -24.578 1 97 350 ARG A CA 1
ATOM 2780 C C . ARG A 1 350 ? 6.43 -42.094 -23.406 1 97 350 ARG A C 1
ATOM 2782 O O . ARG A 1 350 ? 7.617 -41.812 -23.594 1 97 350 ARG A O 1
ATOM 2789 N N . ALA A 1 351 ? 5.852 -41.969 -22.281 1 97.81 351 ALA A N 1
ATOM 2790 C CA . ALA A 1 351 ? 6.625 -41.562 -21.125 1 97.81 351 ALA A CA 1
ATOM 2791 C C . ALA A 1 351 ? 6.387 -42.5 -19.938 1 97.81 351 ALA A C 1
ATOM 2793 O O . ALA A 1 351 ? 5.242 -42.844 -19.656 1 97.81 351 ALA A O 1
ATOM 2794 N N . LEU A 1 352 ? 7.469 -42.875 -19.266 1 95.75 352 LEU A N 1
ATOM 2795 C CA . LEU A 1 352 ? 7.379 -43.781 -18.141 1 95.75 352 LEU A CA 1
ATOM 2796 C C . LEU A 1 352 ? 8.305 -43.344 -17 1 95.75 352 LEU A C 1
ATOM 2798 O O . LEU A 1 352 ? 9.492 -43.094 -17.219 1 95.75 352 LEU A O 1
ATOM 2802 N N . GLY A 1 353 ? 7.719 -43.062 -15.945 1 92.56 353 GLY A N 1
ATOM 2803 C CA . GLY A 1 353 ? 8.469 -42.75 -14.742 1 92.56 353 GLY A CA 1
ATOM 2804 C C . GLY A 1 353 ? 8.234 -43.719 -13.617 1 92.56 353 GLY A C 1
ATOM 2805 O O . GLY A 1 353 ? 7.094 -43.938 -13.203 1 92.56 353 GLY A O 1
ATOM 2806 N N . VAL A 1 354 ? 9.266 -44.312 -13.18 1 85.38 354 VAL A N 1
ATOM 2807 C CA . VAL A 1 354 ? 9.188 -45.281 -12.086 1 85.38 354 VAL A CA 1
ATOM 2808 C C . VAL A 1 354 ? 10.188 -44.906 -10.992 1 85.38 354 VAL A C 1
ATOM 2810 O O . VAL A 1 354 ? 11.391 -45.125 -11.148 1 85.38 354 VAL A O 1
ATOM 2813 N N . CYS A 1 355 ? 9.742 -44.125 -10.023 1 72.62 355 CYS A N 1
ATOM 2814 C CA . CYS A 1 355 ? 10.633 -43.625 -8.977 1 72.62 355 CYS A CA 1
ATOM 2815 C C . CYS A 1 355 ? 10.547 -44.469 -7.727 1 72.62 355 CYS A C 1
ATOM 2817 O O . CYS A 1 355 ? 9.531 -45.125 -7.488 1 72.62 355 CYS A O 1
ATOM 2819 N N . LEU A 1 356 ? 11.93 -44.438 -6.961 1 57.41 356 LEU A N 1
ATOM 2820 C CA . LEU A 1 356 ? 12.266 -45.344 -5.852 1 57.41 356 LEU A CA 1
ATOM 2821 C C . LEU A 1 356 ? 11.344 -45.094 -4.66 1 57.41 356 LEU A C 1
ATOM 2823 O O . LEU A 1 356 ? 10.992 -43.938 -4.375 1 57.41 356 LEU A O 1
ATOM 2827 N N . PHE A 1 357 ? 10.469 -45.938 -4.406 1 55.62 357 PHE A N 1
ATOM 2828 C CA . PHE A 1 357 ? 9.805 -45.938 -3.109 1 55.62 357 PHE A CA 1
ATOM 2829 C C . PHE A 1 357 ? 10.812 -46.156 -1.985 1 55.62 357 PHE A C 1
ATOM 2831 O O . PHE A 1 357 ? 11.781 -46.906 -2.137 1 55.62 357 PHE A O 1
ATOM 2838 N N . ARG A 1 358 ? 11.273 -45.125 -1.254 1 52.34 358 ARG A N 1
ATOM 2839 C CA . ARG A 1 358 ? 12.344 -45 -0.272 1 52.34 358 ARG A CA 1
ATOM 2840 C C . ARG A 1 358 ? 12.773 -46.375 0.24 1 52.34 358 ARG A C 1
ATOM 2842 O O . ARG A 1 358 ? 13.969 -46.656 0.349 1 52.34 358 ARG A O 1
ATOM 2849 N N . ASP A 1 359 ? 12.008 -47.031 1.07 1 50.53 359 ASP A N 1
ATOM 2850 C CA . ASP A 1 359 ? 12.57 -48.094 1.917 1 50.53 359 ASP A CA 1
ATOM 2851 C C . ASP A 1 359 ? 12.734 -49.406 1.144 1 50.53 359 ASP A C 1
ATOM 2853 O O . ASP A 1 359 ? 13.023 -50.438 1.73 1 50.53 359 ASP A O 1
ATOM 2857 N N . GLU A 1 360 ? 12.398 -49.438 -0.058 1 52.25 360 GLU A N 1
ATOM 2858 C CA . GLU A 1 360 ? 12.594 -50.781 -0.584 1 52.25 360 GLU A CA 1
ATOM 2859 C C . GLU A 1 360 ? 13.531 -50.75 -1.793 1 52.25 360 GLU A C 1
ATOM 2861 O O . GLU A 1 360 ? 13.266 -50.062 -2.775 1 52.25 360 GLU A O 1
ATOM 2866 N N . PRO A 1 361 ? 14.719 -51.188 -1.618 1 49.47 361 PRO A N 1
ATOM 2867 C CA . PRO A 1 361 ? 15.703 -51.406 -2.674 1 49.47 361 PRO A CA 1
ATOM 2868 C C . PRO A 1 361 ? 15.07 -51.875 -3.986 1 49.47 361 PRO A C 1
ATOM 2870 O O . PRO A 1 361 ? 15.703 -51.812 -5.043 1 49.47 361 PRO A O 1
ATOM 2873 N N . SER A 1 362 ? 13.906 -52.406 -3.791 1 49.97 362 SER A N 1
ATOM 2874 C CA . SER A 1 362 ? 13.375 -53.188 -4.902 1 49.97 362 SER A CA 1
ATOM 2875 C C . SER A 1 362 ? 13 -52.281 -6.078 1 49.97 362 SER A C 1
ATOM 2877 O O . SER A 1 362 ? 12.758 -52.781 -7.184 1 49.97 362 SER A O 1
ATOM 2879 N N . TYR A 1 363 ? 12.828 -51 -5.824 1 56.16 363 TYR A N 1
ATOM 2880 C CA . TYR A 1 363 ? 12.344 -50.344 -7.039 1 56.16 363 TYR A CA 1
ATOM 2881 C C . TYR A 1 363 ? 13.453 -49.562 -7.719 1 56.16 363 TYR A C 1
ATOM 2883 O O . TYR A 1 363 ? 13.195 -48.719 -8.57 1 56.16 363 TYR A O 1
ATOM 2891 N N . TYR A 1 364 ? 14.562 -49.938 -7.227 1 67.31 364 TYR A N 1
ATOM 2892 C CA . TYR A 1 364 ? 15.68 -49.469 -8.031 1 67.31 364 TYR A CA 1
ATOM 2893 C C . TYR A 1 364 ? 15.82 -50.281 -9.305 1 67.31 364 TYR A C 1
ATOM 2895 O O . TYR A 1 364 ? 15.602 -51.5 -9.305 1 67.31 364 TYR A O 1
ATOM 2903 N N . LEU A 1 365 ? 15.805 -49.438 -10.281 1 75.56 365 LEU A N 1
ATOM 2904 C CA . LEU A 1 365 ? 15.977 -50.156 -11.547 1 75.56 365 LEU A CA 1
ATOM 2905 C C . LEU A 1 365 ? 17.422 -50.562 -11.734 1 75.56 365 LEU A C 1
ATOM 2907 O O . LEU A 1 365 ? 18.281 -49.781 -12.109 1 75.56 365 LEU A O 1
ATOM 2911 N N . GLY A 1 366 ? 17.625 -51.844 -11.312 1 78.06 366 GLY A N 1
ATOM 2912 C CA . GLY A 1 366 ? 18.938 -52.406 -11.625 1 78.06 366 GLY A CA 1
ATOM 2913 C C . GLY A 1 366 ? 19.125 -52.656 -13.102 1 78.06 366 GLY A C 1
ATOM 2914 O O . GLY A 1 366 ? 18.234 -52.406 -13.906 1 78.06 366 GLY A O 1
ATOM 2915 N N . VAL A 1 367 ? 20.25 -53.125 -13.422 1 85.38 367 VAL A N 1
ATOM 2916 C CA . VAL A 1 367 ? 20.641 -53.312 -14.812 1 85.38 367 VAL A CA 1
ATOM 2917 C C . VAL A 1 367 ? 19.688 -54.312 -15.477 1 85.38 367 VAL A C 1
ATOM 2919 O O . VAL A 1 367 ? 19.172 -54.031 -16.562 1 85.38 367 VAL A O 1
ATOM 2922 N N . PRO A 1 368 ? 19.359 -55.375 -14.766 1 85.81 368 PRO A N 1
ATOM 2923 C CA . PRO A 1 368 ? 18.469 -56.344 -15.406 1 85.81 368 PRO A CA 1
ATOM 2924 C C . PRO A 1 368 ? 17.078 -55.75 -15.68 1 85.81 368 PRO A C 1
ATOM 2926 O O . PRO A 1 368 ? 16.484 -56.031 -16.719 1 85.81 368 PRO A O 1
ATOM 2929 N N . MET A 1 369 ? 16.688 -55 -14.805 1 86.5 369 MET A N 1
ATOM 2930 C CA . MET A 1 369 ? 15.344 -54.438 -14.938 1 86.5 369 MET A CA 1
ATOM 2931 C C . MET A 1 369 ? 15.297 -53.375 -16.031 1 86.5 369 MET A C 1
ATOM 2933 O O . MET A 1 369 ? 14.328 -53.312 -16.797 1 86.5 369 MET A O 1
ATOM 2937 N N . ILE A 1 370 ? 16.234 -52.594 -16.141 1 89.88 370 ILE A N 1
ATOM 2938 C CA . ILE A 1 370 ? 16.266 -51.562 -17.172 1 89.88 370 ILE A CA 1
ATOM 2939 C C . ILE A 1 370 ? 16.391 -52.219 -18.547 1 89.88 370 ILE A C 1
ATOM 2941 O O . ILE A 1 370 ? 15.773 -51.781 -19.516 1 89.88 370 ILE A O 1
ATOM 2945 N N . ASP A 1 371 ? 17.219 -53.219 -18.547 1 92.44 371 ASP A N 1
ATOM 2946 C CA . ASP A 1 371 ? 17.344 -53.969 -19.797 1 92.44 371 ASP A CA 1
ATOM 2947 C C . ASP A 1 371 ? 16 -54.562 -20.219 1 92.44 371 ASP A C 1
ATOM 2949 O O . ASP A 1 371 ? 15.625 -54.5 -21.391 1 92.44 371 ASP A O 1
ATOM 2953 N N . PHE A 1 372 ? 15.328 -55.125 -19.234 1 92.38 372 PHE A N 1
ATOM 2954 C CA . PHE A 1 372 ? 14.008 -55.656 -19.484 1 92.38 372 PHE A CA 1
ATOM 2955 C C . PHE A 1 372 ? 13.039 -54.594 -19.969 1 92.38 372 PHE A C 1
ATOM 2957 O O . PHE A 1 372 ? 12.289 -54.812 -20.922 1 92.38 372 PHE A O 1
ATOM 2964 N N . LEU A 1 373 ? 13.086 -53.5 -19.359 1 92.62 373 LEU A N 1
ATOM 2965 C CA . LEU A 1 373 ? 12.203 -52.375 -19.688 1 92.62 373 LEU A CA 1
ATOM 2966 C C . LEU A 1 373 ? 12.445 -51.906 -21.109 1 92.62 373 LEU A C 1
ATOM 2968 O O . LEU A 1 373 ? 11.5 -51.719 -21.875 1 92.62 373 LEU A O 1
ATOM 2972 N N . VAL A 1 374 ? 13.672 -51.75 -21.484 1 93.75 374 VAL A N 1
ATOM 2973 C CA . VAL A 1 374 ? 14.047 -51.219 -22.781 1 93.75 374 VAL A CA 1
ATOM 2974 C C . VAL A 1 374 ? 13.633 -52.188 -23.891 1 93.75 374 VAL A C 1
ATOM 2976 O O . VAL A 1 374 ? 13.156 -51.781 -24.953 1 93.75 374 VAL A O 1
ATOM 2979 N N . LYS A 1 375 ? 13.742 -53.406 -23.594 1 94.44 375 LYS A N 1
ATOM 2980 C CA . LYS A 1 375 ? 13.398 -54.438 -24.578 1 94.44 375 LYS A CA 1
ATOM 2981 C C . LYS A 1 375 ? 11.883 -54.562 -24.734 1 94.44 375 LYS A C 1
ATOM 2983 O O . LYS A 1 375 ? 11.383 -54.812 -25.828 1 94.44 375 LYS A O 1
ATOM 2988 N N . THR A 1 376 ? 11.242 -54.375 -23.656 1 95.5 376 THR A N 1
ATOM 2989 C CA . THR A 1 376 ? 9.797 -54.594 -23.641 1 95.5 376 THR A CA 1
ATOM 2990 C C . THR A 1 376 ? 9.062 -53.344 -24.125 1 95.5 376 THR A C 1
ATOM 2992 O O . THR A 1 376 ? 8.016 -53.438 -24.781 1 95.5 376 THR A O 1
ATOM 2995 N N . LEU A 1 377 ? 9.586 -52.188 -23.812 1 96.38 377 LEU A N 1
ATOM 2996 C CA . LEU A 1 377 ? 8.977 -50.906 -24.188 1 96.38 377 LEU A CA 1
ATOM 2997 C C . LEU A 1 377 ? 9.945 -50.062 -24.984 1 96.38 377 LEU A C 1
ATOM 2999 O O . LEU A 1 377 ? 10.391 -49 -24.5 1 96.38 377 LEU A O 1
ATOM 3003 N N . PRO A 1 378 ? 10.164 -50.281 -26.188 1 94.19 378 PRO A N 1
ATOM 3004 C CA . PRO A 1 378 ? 11.234 -49.625 -26.953 1 94.19 378 PRO A CA 1
ATOM 3005 C C . PRO A 1 378 ? 10.867 -48.219 -27.422 1 94.19 378 PRO A C 1
ATOM 3007 O O . PRO A 1 378 ? 11.75 -47.438 -27.781 1 94.19 378 PRO A O 1
ATOM 3010 N N . ASP A 1 379 ? 9.625 -47.812 -27.406 1 94.94 379 ASP A N 1
ATOM 3011 C CA . ASP A 1 379 ? 9.203 -46.562 -28.016 1 94.94 379 ASP A CA 1
ATOM 3012 C C . ASP A 1 379 ? 9.078 -45.469 -26.969 1 94.94 379 ASP A C 1
ATOM 3014 O O . ASP A 1 379 ? 8.453 -44.438 -27.234 1 94.94 379 ASP A O 1
ATOM 3018 N N . ILE A 1 380 ? 9.602 -45.656 -25.812 1 96.5 380 ILE A N 1
ATOM 3019 C CA . ILE A 1 380 ? 9.539 -44.656 -24.75 1 96.5 380 ILE A CA 1
ATOM 3020 C C . ILE A 1 380 ? 10.359 -43.438 -25.141 1 96.5 380 ILE A C 1
ATOM 3022 O O . ILE A 1 380 ? 11.5 -43.562 -25.578 1 96.5 380 ILE A O 1
ATOM 3026 N N . GLU A 1 381 ? 9.805 -42.281 -24.984 1 97.69 381 GLU A N 1
ATOM 3027 C CA . GLU A 1 381 ? 10.461 -41.031 -25.344 1 97.69 381 GLU A CA 1
ATOM 3028 C C . GLU A 1 381 ? 11.016 -40.312 -24.094 1 97.69 381 GLU A C 1
ATOM 3030 O O . GLU A 1 381 ? 11.984 -39.562 -24.188 1 97.69 381 GLU A O 1
ATOM 3035 N N . GLU A 1 382 ? 10.336 -40.438 -23.031 1 97.94 382 GLU A N 1
ATOM 3036 C CA . GLU A 1 382 ? 10.797 -39.875 -21.766 1 97.94 382 GLU A CA 1
ATOM 3037 C C . GLU A 1 382 ? 10.828 -40.938 -20.672 1 97.94 382 GLU A C 1
ATOM 3039 O O . GLU A 1 382 ? 9.844 -41.656 -20.453 1 97.94 382 GLU A O 1
ATOM 3044 N N . LEU A 1 383 ? 11.977 -40.969 -19.969 1 95.31 383 LEU A N 1
ATOM 3045 C CA . LEU A 1 383 ? 12.164 -42 -18.969 1 95.31 383 LEU A CA 1
ATOM 3046 C C . LEU A 1 383 ? 12.695 -41.406 -17.672 1 95.31 383 LEU A C 1
ATOM 3048 O O . LEU A 1 383 ? 13.648 -40.625 -17.688 1 95.31 383 LEU A O 1
ATOM 3052 N N . ARG A 1 384 ? 11.984 -41.688 -16.641 1 92.81 384 ARG A N 1
ATOM 3053 C CA . ARG A 1 384 ? 12.453 -41.312 -15.305 1 92.81 384 ARG A CA 1
ATOM 3054 C C . ARG A 1 384 ? 12.617 -42.562 -14.438 1 92.81 384 ARG A C 1
ATOM 3056 O O . ARG A 1 384 ? 11.719 -43.406 -14.375 1 92.81 384 ARG A O 1
ATOM 3063 N N . PHE A 1 385 ? 13.75 -42.688 -13.812 1 88.62 385 PHE A N 1
ATOM 3064 C CA . PHE A 1 385 ? 13.961 -43.844 -12.953 1 88.62 385 PHE A CA 1
ATOM 3065 C C . PHE A 1 385 ? 14.961 -43.531 -11.852 1 88.62 385 PHE A C 1
ATOM 3067 O O . PHE A 1 385 ? 15.734 -42.594 -11.961 1 88.62 385 PHE A O 1
ATOM 3074 N N . GLY A 1 386 ? 14.797 -44.312 -10.844 1 82.88 386 GLY A N 1
ATOM 3075 C CA . GLY A 1 386 ? 15.664 -44.125 -9.695 1 82.88 386 GLY A CA 1
ATOM 3076 C C . GLY A 1 386 ? 16.766 -45.188 -9.602 1 82.88 386 GLY A C 1
ATOM 3077 O O . GLY A 1 386 ? 16.562 -46.344 -9.977 1 82.88 386 GLY A O 1
ATOM 3078 N N . GLN A 1 387 ? 17.953 -44.656 -9.055 1 79.38 387 GLN A N 1
ATOM 3079 C CA . GLN A 1 387 ? 19.094 -45.531 -8.773 1 79.38 387 GLN A CA 1
ATOM 3080 C C . GLN A 1 387 ? 19.719 -45.219 -7.418 1 79.38 387 GLN A C 1
ATOM 3082 O O . GLN A 1 387 ? 19.688 -44.062 -6.969 1 79.38 387 GLN A O 1
ATOM 3087 N N . GLU A 1 388 ? 20.172 -46.25 -6.816 1 76.94 388 GLU A N 1
ATOM 3088 C CA . GLU A 1 388 ? 20.891 -46 -5.566 1 76.94 388 GLU A CA 1
ATOM 3089 C C . GLU A 1 388 ? 22.188 -45.219 -5.82 1 76.94 388 GLU A C 1
ATOM 3091 O O . GLU A 1 388 ? 22.422 -44.188 -5.234 1 76.94 388 GLU A O 1
ATOM 3096 N N . ASP A 1 389 ? 23 -45.906 -6.562 1 77.06 389 ASP A N 1
ATOM 3097 C CA . ASP A 1 389 ? 24.234 -45.281 -7.035 1 77.06 389 ASP A CA 1
ATOM 3098 C C . ASP A 1 389 ? 24.25 -45.188 -8.562 1 77.06 389 ASP A C 1
ATOM 3100 O O . ASP A 1 389 ? 23.625 -46 -9.242 1 77.06 389 ASP A O 1
ATOM 3104 N N . LEU A 1 390 ? 24.875 -44.188 -8.938 1 81.5 390 LEU A N 1
ATOM 3105 C CA . LEU A 1 390 ? 24.953 -44.062 -10.391 1 81.5 390 LEU A CA 1
ATOM 3106 C C . LEU A 1 390 ? 25.609 -45.281 -11.016 1 81.5 390 LEU A C 1
ATOM 3108 O O . LEU A 1 390 ? 26.688 -45.688 -10.594 1 81.5 390 LEU A O 1
ATOM 3112 N N . ASP A 1 391 ? 24.875 -45.938 -11.82 1 84.38 391 ASP A N 1
ATOM 3113 C CA . ASP A 1 391 ? 25.375 -47.062 -12.617 1 84.38 391 ASP A CA 1
ATOM 3114 C C . ASP A 1 391 ? 25.438 -46.688 -14.102 1 84.38 391 ASP A C 1
ATOM 3116 O O . ASP A 1 391 ? 24.422 -46.625 -14.773 1 84.38 391 ASP A O 1
ATOM 3120 N N . GLU A 1 392 ? 26.656 -46.531 -14.57 1 85.31 392 GLU A N 1
ATOM 3121 C CA . GLU A 1 392 ? 26.875 -46.094 -15.938 1 85.31 392 GLU A CA 1
ATOM 3122 C C . GLU A 1 392 ? 26.328 -47.094 -16.938 1 85.31 392 GLU A C 1
ATOM 3124 O O . GLU A 1 392 ? 25.859 -46.719 -18.016 1 85.31 392 GLU A O 1
ATOM 3129 N N . HIS A 1 393 ? 26.375 -48.312 -16.531 1 88 393 HIS A N 1
ATOM 3130 C CA . HIS A 1 393 ? 25.875 -49.312 -17.438 1 88 393 HIS A CA 1
ATOM 3131 C C . HIS A 1 393 ? 24.359 -49.219 -17.609 1 88 393 HIS A C 1
ATOM 3133 O O . HIS A 1 393 ? 23.844 -49.375 -18.719 1 88 393 HIS A O 1
ATOM 3139 N N . SER A 1 394 ? 23.703 -49 -16.562 1 87.38 394 SER A N 1
ATOM 3140 C CA . SER A 1 394 ? 22.266 -48.781 -16.625 1 87.38 394 SER A CA 1
ATOM 3141 C C . SER A 1 394 ? 21.906 -47.594 -17.5 1 87.38 394 SER A C 1
ATOM 3143 O O . SER A 1 394 ? 20.922 -47.625 -18.234 1 87.38 394 SER A O 1
ATOM 3145 N N . VAL A 1 395 ? 22.688 -46.656 -17.391 1 88 395 VAL A N 1
ATOM 3146 C CA . VAL A 1 395 ? 22.453 -45.469 -18.172 1 88 395 VAL A CA 1
ATOM 3147 C C . VAL A 1 395 ? 22.688 -45.75 -19.656 1 88 395 VAL A C 1
ATOM 3149 O O . VAL A 1 395 ? 21.906 -45.312 -20.5 1 88 395 VAL A O 1
ATOM 3152 N N . GLU A 1 396 ? 23.688 -46.438 -19.891 1 90.38 396 GLU A N 1
ATOM 3153 C CA . GLU A 1 396 ? 23.984 -46.812 -21.281 1 90.38 396 GLU A CA 1
ATOM 3154 C C . GLU A 1 396 ? 22.844 -47.625 -21.891 1 90.38 396 GLU A C 1
ATOM 3156 O O . GLU A 1 396 ? 22.484 -47.406 -23.047 1 90.38 396 GLU A O 1
ATOM 3161 N N . ILE A 1 397 ? 22.312 -48.5 -21.078 1 91.94 397 ILE A N 1
ATOM 3162 C CA . ILE A 1 397 ? 21.203 -49.312 -21.547 1 91.94 397 ILE A CA 1
ATOM 3163 C C . ILE A 1 397 ? 19.984 -48.438 -21.812 1 91.94 397 ILE A C 1
ATOM 3165 O O . ILE A 1 397 ? 19.312 -48.594 -22.844 1 91.94 397 ILE A O 1
ATOM 3169 N N . ALA A 1 398 ? 19.703 -47.562 -20.938 1 92.19 398 ALA A N 1
ATOM 3170 C CA . ALA A 1 398 ? 18.578 -46.656 -21.109 1 92.19 398 ALA A CA 1
ATOM 3171 C C . ALA A 1 398 ? 18.719 -45.812 -22.375 1 92.19 398 ALA A C 1
ATOM 3173 O O . ALA A 1 398 ? 17.75 -45.562 -23.078 1 92.19 398 ALA A O 1
ATOM 3174 N N . LEU A 1 399 ? 19.938 -45.469 -22.688 1 93.5 399 LEU A N 1
ATOM 3175 C CA . LEU A 1 399 ? 20.234 -44.625 -23.828 1 93.5 399 LEU A CA 1
ATOM 3176 C C . LEU A 1 399 ? 20.109 -45.406 -25.125 1 93.5 399 LEU A C 1
ATOM 3178 O O . LEU A 1 399 ? 20.172 -44.844 -26.219 1 93.5 399 LEU A O 1
ATOM 3182 N N . SER A 1 400 ? 19.891 -46.656 -25.016 1 92.81 400 SER A N 1
ATOM 3183 C CA . SER A 1 400 ? 19.719 -47.469 -26.219 1 92.81 400 SER A CA 1
ATOM 3184 C C . SER A 1 400 ? 18.328 -47.312 -26.797 1 92.81 400 SER A C 1
ATOM 3186 O O . SER A 1 400 ? 18.062 -47.781 -27.922 1 92.81 400 SER A O 1
ATOM 3188 N N . LEU A 1 401 ? 17.453 -46.719 -26.016 1 93.62 401 LEU A N 1
ATOM 3189 C CA . LEU A 1 401 ? 16.141 -46.375 -26.547 1 93.62 401 LEU A CA 1
ATOM 3190 C C . LEU A 1 401 ? 16.25 -45.406 -27.719 1 93.62 401 LEU A C 1
ATOM 3192 O O . LEU A 1 401 ? 16.781 -44.312 -27.562 1 93.62 401 LEU A O 1
ATOM 3196 N N . LEU A 1 402 ? 15.648 -45.719 -28.797 1 89.44 402 LEU A N 1
ATOM 3197 C CA . LEU A 1 402 ? 15.867 -45 -30.031 1 89.44 402 LEU A CA 1
ATOM 3198 C C . LEU A 1 402 ? 15.141 -43.656 -30 1 89.44 402 LEU A C 1
ATOM 3200 O O . LEU A 1 402 ? 15.586 -42.688 -30.625 1 89.44 402 LEU A O 1
ATOM 3204 N N . ARG A 1 403 ? 14.07 -43.594 -29.344 1 94.94 403 ARG A N 1
ATOM 3205 C CA . ARG A 1 403 ? 13.25 -42.375 -29.406 1 94.94 403 ARG A CA 1
ATOM 3206 C C . ARG A 1 403 ? 13.383 -41.562 -28.109 1 94.94 403 ARG A C 1
ATOM 3208 O O . ARG A 1 403 ? 12.633 -40.625 -27.891 1 94.94 403 ARG A O 1
ATOM 3215 N N . LEU A 1 404 ? 14.297 -41.906 -27.312 1 95.94 404 LEU A N 1
ATOM 3216 C CA . LEU A 1 404 ? 14.453 -41.281 -26.016 1 95.94 404 LEU A CA 1
ATOM 3217 C C . LEU A 1 404 ? 14.844 -39.812 -26.172 1 95.94 404 LEU A C 1
ATOM 3219 O O . LEU A 1 404 ? 15.852 -39.5 -26.812 1 95.94 404 LEU A O 1
ATOM 3223 N N . ARG A 1 405 ? 14.039 -38.938 -25.578 1 96.94 405 ARG A N 1
ATOM 3224 C CA . ARG A 1 405 ? 14.289 -37.531 -25.656 1 96.94 405 ARG A CA 1
ATOM 3225 C C . ARG A 1 405 ? 14.68 -36.969 -24.297 1 96.94 405 ARG A C 1
ATOM 3227 O O . ARG A 1 405 ? 15.422 -35.969 -24.219 1 96.94 405 ARG A O 1
ATOM 3234 N N . VAL A 1 406 ? 14.102 -37.5 -23.281 1 96.81 406 VAL A N 1
ATOM 3235 C CA . VAL A 1 406 ? 14.32 -37 -21.938 1 96.81 406 VAL A CA 1
ATOM 3236 C C . VAL A 1 406 ? 14.664 -38.156 -21 1 96.81 406 VAL A C 1
ATOM 3238 O O . VAL A 1 406 ? 14.008 -39.188 -21.047 1 96.81 406 VAL A O 1
ATOM 3241 N N . VAL A 1 407 ? 15.648 -37.969 -20.203 1 94.06 407 VAL A N 1
ATOM 3242 C CA . VAL A 1 407 ? 15.969 -38.938 -19.172 1 94.06 407 VAL A CA 1
ATOM 3243 C C . VAL A 1 407 ? 16.172 -38.25 -17.828 1 94.06 407 VAL A C 1
ATOM 3245 O O . VAL A 1 407 ? 16.906 -37.25 -17.75 1 94.06 407 VAL A O 1
ATOM 3248 N N . ARG A 1 408 ? 15.445 -38.656 -16.922 1 92.5 408 ARG A N 1
ATOM 3249 C CA . ARG A 1 408 ? 15.578 -38.125 -15.57 1 92.5 408 ARG A CA 1
ATOM 3250 C C . ARG A 1 408 ? 15.969 -39.25 -14.602 1 92.5 408 ARG A C 1
ATOM 3252 O O . ARG A 1 408 ? 15.297 -40.281 -14.523 1 92.5 408 ARG A O 1
ATOM 3259 N N . ILE A 1 409 ? 17.031 -39 -13.852 1 88.81 409 ILE A N 1
ATOM 3260 C CA . ILE A 1 409 ? 17.531 -40.031 -12.945 1 88.81 409 ILE A CA 1
ATOM 3261 C C . ILE A 1 409 ? 17.531 -39.5 -11.516 1 88.81 409 ILE A C 1
ATOM 3263 O O . ILE A 1 409 ? 18.094 -38.438 -11.227 1 88.81 409 ILE A O 1
ATOM 3267 N N . ASP A 1 410 ? 16.891 -40.188 -10.695 1 85.5 410 ASP A N 1
ATOM 3268 C CA . ASP A 1 410 ? 16.875 -39.875 -9.273 1 85.5 410 ASP A CA 1
ATOM 3269 C C . ASP A 1 410 ? 17.891 -40.688 -8.508 1 85.5 410 ASP A C 1
ATOM 3271 O O . ASP A 1 410 ? 17.812 -41.938 -8.484 1 85.5 410 ASP A O 1
ATOM 3275 N N . LEU A 1 411 ? 18.828 -40 -7.871 1 80.75 411 LEU A N 1
ATOM 3276 C CA . LEU A 1 411 ? 19.875 -40.719 -7.137 1 80.75 411 LEU A CA 1
ATOM 3277 C C . LEU A 1 411 ? 19.656 -40.594 -5.633 1 80.75 411 LEU A C 1
ATOM 3279 O O . LEU A 1 411 ? 19.281 -39.5 -5.145 1 80.75 411 LEU A O 1
ATOM 3283 N N . VAL A 1 412 ? 19.812 -41.625 -5.023 1 74.31 412 VAL A N 1
ATOM 3284 C CA . VAL A 1 412 ? 19.719 -41.594 -3.568 1 74.31 412 VAL A CA 1
ATOM 3285 C C . VAL A 1 412 ? 20.984 -40.938 -2.99 1 74.31 412 VAL A C 1
ATOM 3287 O O . VAL A 1 412 ? 20.906 -40.094 -2.111 1 74.31 412 VAL A O 1
ATOM 3290 N N . HIS A 1 413 ? 22.094 -41.438 -3.469 1 73.12 413 HIS A N 1
ATOM 3291 C CA . HIS A 1 413 ? 23.375 -40.875 -3.023 1 73.12 413 HIS A CA 1
ATOM 3292 C C . HIS A 1 413 ? 23.938 -39.906 -4.062 1 73.12 413 HIS A C 1
ATOM 3294 O O . HIS A 1 413 ? 24.234 -40.312 -5.188 1 73.12 413 HIS A O 1
ATOM 3300 N N . ASP A 1 414 ? 23.781 -38.656 -3.707 1 66.62 414 ASP A N 1
ATOM 3301 C CA . ASP A 1 414 ? 24.219 -37.656 -4.68 1 66.62 414 ASP A CA 1
ATOM 3302 C C . ASP A 1 414 ? 25.562 -37.062 -4.277 1 66.62 414 ASP A C 1
ATOM 3304 O O . ASP A 1 414 ? 25.656 -36.344 -3.275 1 66.62 414 ASP A O 1
ATOM 3308 N N . GLU A 1 415 ? 26.562 -37.594 -4.883 1 67.44 415 GLU A N 1
ATOM 3309 C CA . GLU A 1 415 ? 27.859 -36.938 -4.711 1 67.44 415 GLU A CA 1
ATOM 3310 C C . GLU A 1 415 ? 28.109 -35.906 -5.793 1 67.44 415 GLU A C 1
ATOM 3312 O O . GLU A 1 415 ? 27.578 -36 -6.902 1 67.44 415 GLU A O 1
ATOM 3317 N N . SER A 1 416 ? 28.719 -34.844 -5.457 1 66.25 416 SER A N 1
ATOM 3318 C CA . SER A 1 416 ? 29 -33.719 -6.355 1 66.25 416 SER A CA 1
ATOM 3319 C C . SER A 1 416 ? 29.609 -34.219 -7.664 1 66.25 416 SER A C 1
ATOM 3321 O O . SER A 1 416 ? 29.312 -33.688 -8.734 1 66.25 416 SER A O 1
ATOM 3323 N N . ALA A 1 417 ? 30.359 -35.281 -7.535 1 76.94 417 ALA A N 1
ATOM 3324 C CA . ALA A 1 417 ? 31.109 -35.719 -8.703 1 76.94 417 ALA A CA 1
ATOM 3325 C C . ALA A 1 417 ? 30.219 -36.594 -9.617 1 76.94 417 ALA A C 1
ATOM 3327 O O . ALA A 1 417 ? 30.594 -36.875 -10.758 1 76.94 417 ALA A O 1
ATOM 3328 N N . THR A 1 418 ? 29.047 -36.812 -9.125 1 82.88 418 THR A N 1
ATOM 3329 C CA . THR A 1 418 ? 28.172 -37.75 -9.812 1 82.88 418 THR A CA 1
ATOM 3330 C C . THR A 1 418 ? 27.609 -37.125 -11.086 1 82.88 418 THR A C 1
ATOM 3332 O O . THR A 1 418 ? 27.484 -37.781 -12.109 1 82.88 418 THR A O 1
ATOM 3335 N N . VAL A 1 419 ? 27.375 -35.875 -11.039 1 81.62 419 VAL A N 1
ATOM 3336 C CA . VAL A 1 419 ? 26.766 -35.188 -12.18 1 81.62 419 VAL A CA 1
ATOM 3337 C C . VAL A 1 419 ? 27.734 -35.188 -13.359 1 81.62 419 VAL A C 1
ATOM 3339 O O . VAL A 1 419 ? 27.344 -35.531 -14.484 1 81.62 419 VAL A O 1
ATOM 3342 N N . SER A 1 420 ? 28.906 -34.875 -13.016 1 83.94 420 SER A N 1
ATOM 3343 C CA . SER A 1 420 ? 29.922 -34.812 -14.078 1 83.94 420 SER A CA 1
ATOM 3344 C C . SER A 1 420 ? 30.141 -36.188 -14.703 1 83.94 420 SER A C 1
ATOM 3346 O O . SER A 1 420 ? 30.281 -36.312 -15.922 1 83.94 420 SER A O 1
ATOM 3348 N N . ARG A 1 421 ? 30.219 -37.156 -13.867 1 86.06 421 ARG A N 1
ATOM 3349 C CA . ARG A 1 421 ? 30.422 -38.531 -14.352 1 86.06 421 ARG A CA 1
ATOM 3350 C C . ARG A 1 421 ? 29.266 -38.938 -15.266 1 86.06 421 ARG A C 1
ATOM 3352 O O . ARG A 1 421 ? 29.5 -39.562 -16.312 1 86.06 421 ARG A O 1
ATOM 3359 N N . LEU A 1 422 ? 28.125 -38.656 -14.852 1 86.06 422 LEU A N 1
ATOM 3360 C CA . LEU A 1 422 ? 26.938 -39 -15.617 1 86.06 422 LEU A CA 1
ATOM 3361 C C . LEU A 1 422 ? 26.938 -38.312 -16.969 1 86.06 422 LEU A C 1
ATOM 3363 O O . LEU A 1 422 ? 26.719 -38.969 -18 1 86.06 422 LEU A O 1
ATOM 3367 N N . LEU A 1 423 ? 27.172 -37.094 -16.953 1 88.44 423 LEU A N 1
ATOM 3368 C CA . LEU A 1 423 ? 27.125 -36.312 -18.188 1 88.44 423 LEU A CA 1
ATOM 3369 C C . LEU A 1 423 ? 28.203 -36.781 -19.156 1 88.44 423 LEU A C 1
ATOM 3371 O O . LEU A 1 423 ? 27.984 -36.875 -20.359 1 88.44 423 LEU A O 1
ATOM 3375 N N . ASN A 1 424 ? 29.359 -37.031 -18.547 1 88.19 424 ASN A N 1
ATOM 3376 C CA . ASN A 1 424 ? 30.438 -37.562 -19.391 1 88.19 424 ASN A CA 1
ATOM 3377 C C . ASN A 1 424 ? 30.062 -38.906 -20.016 1 88.19 424 ASN A C 1
ATOM 3379 O O . ASN A 1 424 ? 30.328 -39.125 -21.188 1 88.19 424 ASN A O 1
ATOM 3383 N N . ALA A 1 425 ? 29.453 -39.719 -19.219 1 86.69 425 ALA A N 1
ATOM 3384 C CA . ALA A 1 425 ? 29.016 -41.031 -19.719 1 86.69 425 ALA A CA 1
ATOM 3385 C C . ALA A 1 425 ? 27.984 -40.875 -20.828 1 86.69 425 ALA A C 1
ATOM 3387 O O . ALA A 1 425 ? 28.031 -41.594 -21.828 1 86.69 425 ALA A O 1
ATOM 3388 N N . ILE A 1 426 ? 27.156 -39.969 -20.656 1 90.19 426 ILE A N 1
ATOM 3389 C CA . ILE A 1 426 ? 26.109 -39.75 -21.641 1 90.19 426 ILE A CA 1
ATOM 3390 C C . ILE A 1 426 ? 26.719 -39.219 -22.938 1 90.19 426 ILE A C 1
ATOM 3392 O O . ILE A 1 426 ? 26.391 -39.688 -24.031 1 90.19 426 ILE A O 1
ATOM 3396 N N . ILE A 1 427 ? 27.625 -38.312 -22.812 1 90.69 427 ILE A N 1
ATOM 3397 C CA . ILE A 1 427 ? 28.266 -37.688 -23.984 1 90.69 427 ILE A CA 1
ATOM 3398 C C . ILE A 1 427 ? 29.016 -38.781 -24.781 1 90.69 427 ILE A C 1
ATOM 3400 O O . ILE A 1 427 ? 28.953 -38.812 -26 1 90.69 427 ILE A O 1
ATOM 3404 N N . LEU A 1 428 ? 29.672 -39.625 -24.031 1 89.81 428 LEU A N 1
ATOM 3405 C CA . LEU A 1 428 ? 30.406 -40.688 -24.688 1 89.81 428 LEU A CA 1
ATOM 3406 C C . LEU A 1 428 ? 29.453 -41.594 -25.469 1 89.81 428 LEU A C 1
ATOM 3408 O O . LEU A 1 428 ? 29.766 -42.031 -26.578 1 89.81 428 LEU A O 1
ATOM 3412 N N . CYS A 1 429 ? 28.328 -41.875 -24.859 1 91.25 429 CYS A N 1
ATOM 3413 C CA . CYS A 1 429 ? 27.344 -42.719 -25.516 1 91.25 429 CYS A CA 1
ATOM 3414 C C . CYS A 1 429 ? 26.781 -42.031 -26.75 1 91.25 429 CYS A C 1
ATOM 3416 O O . CYS A 1 429 ? 26.547 -42.656 -27.781 1 91.25 429 CYS A O 1
ATOM 3418 N N . LEU A 1 430 ? 26.562 -40.781 -26.672 1 91.75 430 LEU A N 1
ATOM 3419 C CA . LEU A 1 430 ? 26.016 -40.031 -27.797 1 91.75 430 LEU A CA 1
ATOM 3420 C C . LEU A 1 430 ? 27.016 -40 -28.953 1 91.75 430 LEU A C 1
ATOM 3422 O O . LEU A 1 430 ? 26.609 -40.031 -30.125 1 91.75 430 LEU A O 1
ATOM 3426 N N . GLN A 1 431 ? 28.25 -39.906 -28.625 1 91.19 431 GLN A N 1
ATOM 3427 C CA . GLN A 1 431 ? 29.281 -39.875 -29.656 1 91.19 431 GLN A CA 1
ATOM 3428 C C . GLN A 1 431 ? 29.359 -41.188 -30.406 1 91.19 431 GLN A C 1
ATOM 3430 O O . GLN A 1 431 ? 29.75 -41.219 -31.578 1 91.19 431 GLN A O 1
ATOM 3435 N N . LYS A 1 432 ? 29 -42.219 -29.719 1 89.56 432 LYS A N 1
ATOM 3436 C CA . LYS A 1 432 ? 28.984 -43.531 -30.328 1 89.56 432 LYS A CA 1
ATOM 3437 C C . LYS A 1 432 ? 27.719 -43.75 -31.172 1 89.56 432 LYS A C 1
ATOM 3439 O O . LYS A 1 432 ? 27.547 -44.812 -31.781 1 89.56 432 LYS A O 1
ATOM 3444 N N . GLY A 1 433 ? 26.812 -42.75 -31.141 1 87.56 433 GLY A N 1
ATOM 3445 C CA . GLY A 1 433 ? 25.656 -42.812 -32 1 87.56 433 GLY A CA 1
ATOM 3446 C C . GLY A 1 433 ? 24.375 -43.219 -31.297 1 87.56 433 GLY A C 1
ATOM 3447 O O . GLY A 1 433 ? 23.359 -43.469 -31.938 1 87.56 433 GLY A O 1
ATOM 3448 N N . ALA A 1 434 ? 24.453 -43.375 -29.969 1 87.62 434 ALA A N 1
ATOM 3449 C CA . ALA A 1 434 ? 23.266 -43.75 -29.219 1 87.62 434 ALA A CA 1
ATOM 3450 C C . ALA A 1 434 ? 22.359 -42.562 -28.938 1 87.62 434 ALA A C 1
ATOM 3452 O O . ALA A 1 434 ? 22.797 -41.406 -29.031 1 87.62 434 ALA A O 1
ATOM 3453 N N . ALA A 1 435 ? 21.047 -42.844 -28.719 1 88.25 435 ALA A N 1
ATOM 3454 C CA . ALA A 1 435 ? 20.047 -41.875 -28.281 1 88.25 435 ALA A CA 1
ATOM 3455 C C . ALA A 1 435 ? 20.109 -40.594 -29.125 1 88.25 435 ALA A C 1
ATOM 3457 O O . ALA A 1 435 ? 20.344 -39.5 -28.594 1 88.25 435 ALA A O 1
ATOM 3458 N N . LYS A 1 436 ? 19.859 -40.625 -30.312 1 89.12 436 LYS A N 1
ATOM 3459 C CA . LYS A 1 436 ? 19.969 -39.531 -31.266 1 89.12 436 LYS A CA 1
ATOM 3460 C C . LYS A 1 436 ? 18.984 -38.406 -30.938 1 89.12 436 LYS A C 1
ATOM 3462 O O . LYS A 1 436 ? 19.234 -37.25 -31.234 1 89.12 436 LYS A O 1
ATOM 3467 N N . ASP A 1 437 ? 17.938 -38.75 -30.312 1 93.19 437 ASP A N 1
ATOM 3468 C CA . ASP A 1 437 ? 16.906 -37.75 -30.078 1 93.19 437 ASP A CA 1
ATOM 3469 C C . ASP A 1 437 ? 16.984 -37.188 -28.656 1 93.19 437 ASP A C 1
ATOM 3471 O O . ASP A 1 437 ? 16.188 -36.344 -28.266 1 93.19 437 ASP A O 1
ATOM 3475 N N . LEU A 1 438 ? 17.969 -37.625 -27.875 1 95.06 438 LEU A N 1
ATOM 3476 C CA . LEU A 1 438 ? 18.078 -37.156 -26.5 1 95.06 438 LEU A CA 1
ATOM 3477 C C . LEU A 1 438 ? 18.328 -35.656 -26.438 1 95.06 438 LEU A C 1
ATOM 3479 O O . LEU A 1 438 ? 19.266 -35.156 -27.062 1 95.06 438 LEU A O 1
ATOM 3483 N N . LYS A 1 439 ? 17.5 -34.969 -25.672 1 95 439 LYS A N 1
ATOM 3484 C CA . LYS A 1 439 ? 17.594 -33.5 -25.609 1 95 439 LYS A CA 1
ATOM 3485 C C . LYS A 1 439 ? 17.844 -33.031 -24.188 1 95 439 LYS A C 1
ATOM 3487 O O . LYS A 1 439 ? 18.578 -32.062 -23.969 1 95 439 LYS A O 1
ATOM 3492 N N . TYR A 1 440 ? 17.172 -33.719 -23.281 1 95.25 440 TYR A N 1
ATOM 3493 C CA . TYR A 1 440 ? 17.266 -33.219 -21.906 1 95.25 440 TYR A CA 1
ATOM 3494 C C . TYR A 1 440 ? 17.672 -34.344 -20.953 1 95.25 440 TYR A C 1
ATOM 3496 O O . TYR A 1 440 ? 17.188 -35.469 -21.094 1 95.25 440 TYR A O 1
ATOM 3504 N N . VAL A 1 441 ? 18.5 -33.969 -20.016 1 93.06 441 VAL A N 1
ATOM 3505 C CA . VAL A 1 441 ? 18.891 -34.844 -18.938 1 93.06 441 VAL A CA 1
ATOM 3506 C C . VAL A 1 441 ? 18.75 -34.156 -17.594 1 93.06 441 VAL A C 1
ATOM 3508 O O . VAL A 1 441 ? 19.109 -32.969 -17.469 1 93.06 441 VAL A O 1
ATOM 3511 N N . ALA A 1 442 ? 18.125 -34.812 -16.75 1 92.62 442 ALA A N 1
ATOM 3512 C CA . ALA A 1 442 ? 17.969 -34.219 -15.43 1 92.62 442 ALA A CA 1
ATOM 3513 C C . ALA A 1 442 ? 18.359 -35.219 -14.336 1 92.62 442 ALA A C 1
ATOM 3515 O O . ALA A 1 442 ? 18.125 -36.406 -14.461 1 92.62 442 ALA A O 1
ATOM 3516 N N . LEU A 1 443 ? 19.016 -34.5 -13.375 1 85.88 443 LEU A N 1
ATOM 3517 C CA . LEU A 1 443 ? 19.344 -35.281 -12.18 1 85.88 443 LEU A CA 1
ATOM 3518 C C . LEU A 1 443 ? 18.562 -34.75 -10.977 1 85.88 443 LEU A C 1
ATOM 3520 O O . LEU A 1 443 ? 18.672 -33.594 -10.609 1 85.88 443 LEU A O 1
ATOM 3524 N N . ASP A 1 444 ? 17.766 -35.531 -10.461 1 81.81 444 ASP A N 1
ATOM 3525 C CA . ASP A 1 444 ? 16.969 -35.219 -9.281 1 81.81 444 ASP A CA 1
ATOM 3526 C C . ASP A 1 444 ? 15.953 -34.094 -9.586 1 81.81 444 ASP A C 1
ATOM 3528 O O . ASP A 1 444 ? 15.391 -34.062 -10.688 1 81.81 444 ASP A O 1
ATOM 3532 N N . ASP A 1 445 ? 15.656 -33.344 -8.586 1 77.94 445 ASP A N 1
ATOM 3533 C CA . ASP A 1 445 ? 14.531 -32.438 -8.758 1 77.94 445 ASP A CA 1
ATOM 3534 C C . ASP A 1 445 ? 15.016 -30.984 -8.922 1 77.94 445 ASP A C 1
ATOM 3536 O O . ASP A 1 445 ? 14.266 -30.047 -8.68 1 77.94 445 ASP A O 1
ATOM 3540 N N . ASP A 1 446 ? 16.156 -30.844 -9.555 1 83.31 446 ASP A N 1
ATOM 3541 C CA . ASP A 1 446 ? 16.656 -29.469 -9.539 1 83.31 446 ASP A CA 1
ATOM 3542 C C . ASP A 1 446 ? 17.031 -29 -10.938 1 83.31 446 ASP A C 1
ATOM 3544 O O . ASP A 1 446 ? 16.219 -28.391 -11.633 1 83.31 446 ASP A O 1
ATOM 3548 N N . THR A 1 447 ? 18.203 -29.516 -11.445 1 88 447 THR A N 1
ATOM 3549 C CA . THR A 1 447 ? 18.797 -28.938 -12.641 1 88 447 THR A CA 1
ATOM 3550 C C . THR A 1 447 ? 18.547 -29.828 -13.859 1 88 447 THR A C 1
ATOM 3552 O O . THR A 1 447 ? 18.609 -31.047 -13.766 1 88 447 THR A O 1
ATOM 3555 N N . VAL A 1 448 ? 18.219 -29.203 -14.938 1 93.56 448 VAL A N 1
ATOM 3556 C CA . VAL A 1 448 ? 18.047 -29.859 -16.219 1 93.56 448 VAL A CA 1
ATOM 3557 C C . VAL A 1 448 ? 19.188 -29.469 -17.172 1 93.56 448 VAL A C 1
ATOM 3559 O O . VAL A 1 448 ? 19.5 -28.281 -17.312 1 93.56 448 VAL A O 1
ATOM 3562 N N . TYR A 1 449 ? 19.781 -30.438 -17.781 1 92.19 449 TYR A N 1
ATOM 3563 C CA . TYR A 1 449 ? 20.859 -30.203 -18.734 1 92.19 449 TYR A CA 1
ATOM 3564 C C . TYR A 1 449 ? 20.391 -30.453 -20.156 1 92.19 449 TYR A C 1
ATOM 3566 O O . TYR A 1 449 ? 19.906 -31.547 -20.484 1 92.19 449 TYR A O 1
ATOM 3574 N N . GLU A 1 450 ? 20.531 -29.469 -20.922 1 94.06 450 GLU A N 1
ATOM 3575 C CA . GLU A 1 450 ? 20.156 -29.594 -22.328 1 94.06 450 GLU A CA 1
ATOM 3576 C C . GLU A 1 450 ? 21.344 -30.062 -23.172 1 94.06 450 GLU A C 1
ATOM 3578 O O . GLU A 1 450 ? 22.469 -29.578 -23 1 94.06 450 GLU A O 1
ATOM 3583 N N . ILE A 1 451 ? 21.078 -31 -24.047 1 93.06 451 ILE A N 1
ATOM 3584 C CA . ILE A 1 451 ? 22.109 -31.547 -24.922 1 93.06 451 ILE A CA 1
ATOM 3585 C C . ILE A 1 451 ? 22.047 -30.875 -26.281 1 93.06 451 ILE A C 1
ATOM 3587 O O . ILE A 1 451 ? 20.984 -30.859 -26.922 1 93.06 451 ILE A O 1
ATOM 3591 N N . LEU A 1 452 ? 23.094 -30.266 -26.578 1 92.19 452 LEU A N 1
ATOM 3592 C CA . LEU A 1 452 ? 23.203 -29.672 -27.906 1 92.19 452 LEU A CA 1
ATOM 3593 C C . LEU A 1 452 ? 23.906 -30.641 -28.859 1 92.19 452 LEU A C 1
ATOM 3595 O O . LEU A 1 452 ? 24.781 -31.406 -28.453 1 92.19 452 LEU A O 1
ATOM 3599 N N . ARG A 1 453 ? 23.375 -30.359 -30.094 1 88.69 453 ARG A N 1
ATOM 3600 C CA . ARG A 1 453 ? 23.953 -31.234 -31.125 1 88.69 453 ARG A CA 1
ATOM 3601 C C . ARG A 1 453 ? 24.859 -30.438 -32.062 1 88.69 453 ARG A C 1
ATOM 3603 O O . ARG A 1 453 ? 24.656 -29.234 -32.25 1 88.69 453 ARG A O 1
ATOM 3610 N N . ASP A 1 454 ? 25.984 -30.875 -32.688 1 86.31 454 ASP A N 1
ATOM 3611 C CA . ASP A 1 454 ? 26.906 -30.344 -33.688 1 86.31 454 ASP A CA 1
ATOM 3612 C C . ASP A 1 454 ? 27.688 -29.156 -33.156 1 86.31 454 ASP A C 1
ATOM 3614 O O . ASP A 1 454 ? 27.469 -28.016 -33.531 1 86.31 454 ASP A O 1
ATOM 3618 N N . PRO A 1 455 ? 28.484 -29.344 -32.25 1 87.44 455 PRO A N 1
ATOM 3619 C CA . PRO A 1 455 ? 28.969 -30.625 -31.703 1 87.44 455 PRO A CA 1
ATOM 3620 C C . PRO A 1 455 ? 28.188 -31.062 -30.469 1 87.44 455 PRO A C 1
ATOM 3622 O O . PRO A 1 455 ? 27.422 -30.281 -29.891 1 87.44 455 PRO A O 1
ATOM 3625 N N . ILE A 1 456 ? 28.297 -32.25 -30.141 1 91.94 456 ILE A N 1
ATOM 3626 C CA . ILE A 1 456 ? 27.625 -32.812 -28.984 1 91.94 456 ILE A CA 1
ATOM 3627 C C . ILE A 1 456 ? 28.234 -32.219 -27.703 1 91.94 456 ILE A C 1
ATOM 3629 O O . ILE A 1 456 ? 29.406 -32.469 -27.422 1 91.94 456 ILE A O 1
ATOM 3633 N N . ARG A 1 457 ? 27.422 -31.422 -27.031 1 91.12 457 ARG A N 1
ATOM 3634 C CA . ARG A 1 457 ? 27.875 -30.828 -25.766 1 91.12 457 ARG A CA 1
ATOM 3635 C C . ARG A 1 457 ? 26.688 -30.484 -24.875 1 91.12 457 ARG A C 1
ATOM 3637 O O . ARG A 1 457 ? 25.531 -30.516 -25.328 1 91.12 457 ARG A O 1
ATOM 3644 N N . VAL A 1 458 ? 26.969 -30.25 -23.719 1 89.75 458 VAL A N 1
ATOM 3645 C CA . VAL A 1 458 ? 25.953 -29.828 -22.766 1 89.75 458 VAL A CA 1
ATOM 3646 C C . VAL A 1 458 ? 25.828 -28.312 -22.766 1 89.75 458 VAL A C 1
ATOM 3648 O O . VAL A 1 458 ? 26.844 -27.609 -22.734 1 89.75 458 VAL A O 1
ATOM 3651 N N . SER A 1 459 ? 24.625 -27.875 -22.844 1 90.25 459 SER A N 1
ATOM 3652 C CA . SER A 1 459 ? 24.375 -26.438 -22.859 1 90.25 459 SER A CA 1
ATOM 3653 C C . SER A 1 459 ? 24.781 -25.797 -21.547 1 90.25 459 SER A C 1
ATOM 3655 O O . SER A 1 459 ? 24.656 -26.406 -20.484 1 90.25 459 SER A O 1
ATOM 3657 N N . THR A 1 460 ? 25.172 -24.578 -21.562 1 85.06 460 THR A N 1
ATOM 3658 C CA . THR A 1 460 ? 25.531 -23.828 -20.375 1 85.06 460 THR A CA 1
ATOM 3659 C C . THR A 1 460 ? 24.312 -23.172 -19.75 1 85.06 460 THR A C 1
ATOM 3661 O O . THR A 1 460 ? 24.359 -22.734 -18.594 1 85.06 460 THR A O 1
ATOM 3664 N N . LYS A 1 461 ? 23.266 -23.172 -20.5 1 83.69 461 LYS A N 1
ATOM 3665 C CA . LYS A 1 461 ? 22.031 -22.625 -19.953 1 83.69 461 LYS A CA 1
ATOM 3666 C C . LYS A 1 461 ? 21.391 -23.578 -18.953 1 83.69 461 LYS A C 1
ATOM 3668 O O . LYS A 1 461 ? 21.219 -24.766 -19.25 1 83.69 461 LYS A O 1
ATOM 3673 N N . ILE A 1 462 ? 21.156 -23.078 -17.812 1 78.38 462 ILE A N 1
ATOM 3674 C CA . ILE A 1 462 ? 20.609 -23.922 -16.766 1 78.38 462 ILE A CA 1
ATOM 3675 C C . ILE A 1 462 ? 19.094 -23.734 -16.688 1 78.38 462 ILE A C 1
ATOM 3677 O O . ILE A 1 462 ? 18.609 -22.594 -16.703 1 78.38 462 ILE A O 1
ATOM 3681 N N . SER A 1 463 ? 18.453 -24.828 -16.859 1 87 463 SER A N 1
ATOM 3682 C CA . SER A 1 463 ? 17 -24.875 -16.641 1 87 463 SER A CA 1
ATOM 3683 C C . SER A 1 463 ? 16.672 -25.688 -15.383 1 87 463 SER A C 1
ATOM 3685 O O . SER A 1 463 ? 17.562 -26.328 -14.805 1 87 463 SER A O 1
ATOM 3687 N N . ARG A 1 464 ? 15.477 -25.484 -15.016 1 89.19 464 ARG A N 1
ATOM 3688 C CA . ARG A 1 464 ? 15.062 -26.203 -13.812 1 89.19 464 ARG A CA 1
ATOM 3689 C C . ARG A 1 464 ? 13.898 -27.156 -14.109 1 89.19 464 ARG A C 1
ATOM 3691 O O . ARG A 1 464 ? 13.094 -26.891 -15.008 1 89.19 464 ARG A O 1
ATOM 3698 N N . VAL A 1 465 ? 13.984 -28.188 -13.344 1 90.88 465 VAL A N 1
ATOM 3699 C CA . VAL A 1 465 ? 12.867 -29.125 -13.445 1 90.88 465 VAL A CA 1
ATOM 3700 C C . VAL A 1 465 ? 11.555 -28.406 -13.148 1 90.88 465 VAL A C 1
ATOM 3702 O O . VAL A 1 465 ? 11.461 -27.641 -12.188 1 90.88 465 VAL A O 1
ATOM 3705 N N . GLY A 1 466 ? 10.602 -28.641 -13.992 1 89.75 466 GLY A N 1
ATOM 3706 C CA . GLY A 1 466 ? 9.312 -28 -13.828 1 89.75 466 GLY A CA 1
ATOM 3707 C C . GLY A 1 466 ? 9.078 -26.859 -14.812 1 89.75 466 GLY A C 1
ATOM 3708 O O . GLY A 1 466 ? 7.945 -26.406 -14.977 1 89.75 466 GLY A O 1
ATOM 3709 N N . TYR A 1 467 ? 10.18 -26.516 -15.523 1 88.88 467 TYR A N 1
ATOM 3710 C CA . TYR A 1 467 ? 10.055 -25.312 -16.344 1 88.88 467 TYR A CA 1
ATOM 3711 C C . TYR A 1 467 ? 10.43 -25.594 -17.797 1 88.88 467 TYR A C 1
ATOM 3713 O O . TYR A 1 467 ? 10.734 -24.672 -18.547 1 88.88 467 TYR A O 1
ATOM 3721 N N . VAL A 1 468 ? 10.523 -26.875 -18.172 1 90.94 468 VAL A N 1
ATOM 3722 C CA . VAL A 1 468 ? 10.875 -27.234 -19.547 1 90.94 468 VAL A CA 1
ATOM 3723 C C . VAL A 1 468 ? 9.617 -27.594 -20.328 1 90.94 468 VAL A C 1
ATOM 3725 O O . VAL A 1 468 ? 9.07 -28.688 -20.156 1 90.94 468 VAL A O 1
ATOM 3728 N N . ASN A 1 469 ? 9.273 -26.812 -21.281 1 88.38 469 ASN A N 1
ATOM 3729 C CA . ASN A 1 469 ? 8.055 -27.016 -22.047 1 88.38 469 ASN A CA 1
ATOM 3730 C C . ASN A 1 469 ? 8.211 -28.188 -23.016 1 88.38 469 ASN A C 1
ATOM 3732 O O . ASN A 1 469 ? 9.312 -28.5 -23.469 1 88.38 469 ASN A O 1
ATOM 3736 N N . GLY A 1 470 ? 7.129 -28.703 -23.219 1 88.62 470 GLY A N 1
ATOM 3737 C CA . GLY A 1 470 ? 7.109 -29.781 -24.188 1 88.62 470 GLY A CA 1
ATOM 3738 C C . GLY A 1 470 ? 7.551 -31.109 -23.625 1 88.62 470 GLY A C 1
ATOM 3739 O O . GLY A 1 470 ? 7.754 -32.062 -24.359 1 88.62 470 GLY A O 1
ATOM 3740 N N . THR A 1 471 ? 7.828 -31.141 -22.391 1 94.19 471 THR A N 1
ATOM 3741 C CA . THR A 1 471 ? 8.211 -32.375 -21.719 1 94.19 471 THR A CA 1
ATOM 3742 C C . THR A 1 471 ? 7.172 -32.781 -20.672 1 94.19 471 THR A C 1
ATOM 3744 O O . THR A 1 471 ? 6.395 -31.922 -20.219 1 94.19 471 THR A O 1
ATOM 3747 N N . VAL A 1 472 ? 7.203 -34 -20.422 1 94.25 472 VAL A N 1
ATOM 3748 C CA . VAL A 1 472 ? 6.234 -34.5 -19.453 1 94.25 472 VAL A CA 1
ATOM 3749 C C . VAL A 1 472 ? 6.844 -34.469 -18.062 1 94.25 472 VAL A C 1
ATOM 3751 O O . VAL A 1 472 ? 6.242 -33.938 -17.125 1 94.25 472 VAL A O 1
ATOM 3754 N N . PHE A 1 473 ? 8.062 -34.906 -17.938 1 94.38 473 PHE A N 1
ATOM 3755 C CA . PHE A 1 473 ? 8.641 -35.094 -16.609 1 94.38 473 PHE A CA 1
ATOM 3756 C C . PHE A 1 473 ? 9.391 -33.844 -16.156 1 94.38 473 PHE A C 1
ATOM 3758 O O . PHE A 1 473 ? 9.758 -33.75 -14.977 1 94.38 473 PHE A O 1
ATOM 3765 N N . LEU A 1 474 ? 9.602 -32.938 -17.031 1 94.38 474 LEU A N 1
ATOM 3766 C CA . LEU A 1 474 ? 10.375 -31.734 -16.672 1 94.38 474 LEU A CA 1
ATOM 3767 C C . LEU A 1 474 ? 9.516 -30.484 -16.734 1 94.38 474 LEU A C 1
ATOM 3769 O O . LEU A 1 474 ? 10.031 -29.359 -16.656 1 94.38 474 LEU A O 1
ATOM 3773 N N . ASN A 1 475 ? 8.25 -30.719 -16.875 1 92.75 475 ASN A N 1
ATOM 3774 C CA . ASN A 1 475 ? 7.336 -29.578 -16.969 1 92.75 475 ASN A CA 1
ATOM 3775 C C . ASN A 1 475 ? 6.227 -29.672 -15.922 1 92.75 475 ASN A C 1
ATOM 3777 O O . ASN A 1 475 ? 5.648 -30.734 -15.711 1 92.75 475 ASN A O 1
ATOM 3781 N N . GLU A 1 476 ? 6.035 -28.531 -15.266 1 90.12 476 GLU A N 1
ATOM 3782 C CA . GLU A 1 476 ? 4.895 -28.375 -14.375 1 90.12 476 GLU A CA 1
ATOM 3783 C C . GLU A 1 476 ? 3.906 -27.344 -14.922 1 90.12 476 GLU A C 1
ATOM 3785 O O . GLU A 1 476 ? 4.211 -26.156 -14.984 1 90.12 476 GLU A O 1
ATOM 3790 N N . GLU A 1 477 ? 2.756 -27.812 -15.211 1 86.62 477 GLU A N 1
ATOM 3791 C CA . GLU A 1 477 ? 1.755 -26.969 -15.867 1 86.62 477 GLU A CA 1
ATOM 3792 C C . GLU A 1 477 ? 1.411 -25.75 -15.023 1 86.62 477 GLU A C 1
ATOM 3794 O O . GLU A 1 477 ? 1.16 -24.672 -15.562 1 86.62 477 GLU A O 1
ATOM 3799 N N . VAL A 1 478 ? 1.414 -25.906 -13.766 1 86.75 478 VAL A N 1
ATOM 3800 C CA . VAL A 1 478 ? 1.035 -24.828 -12.867 1 86.75 478 VAL A CA 1
ATOM 3801 C C . VAL A 1 478 ? 2 -23.656 -13.031 1 86.75 478 VAL A C 1
ATOM 3803 O O . VAL A 1 478 ? 1.635 -22.5 -12.781 1 86.75 478 VAL A O 1
ATOM 3806 N N . PHE A 1 479 ? 3.205 -23.922 -13.539 1 88.56 479 PHE A N 1
ATOM 3807 C CA . PHE A 1 479 ? 4.219 -22.875 -13.656 1 88.56 479 PHE A CA 1
ATOM 3808 C C . PHE A 1 479 ? 4.43 -22.484 -15.109 1 88.56 479 PHE A C 1
ATOM 3810 O O . PHE A 1 479 ? 5.418 -21.828 -15.445 1 88.56 479 PHE A O 1
ATOM 3817 N N . ASP A 1 480 ? 3.543 -22.812 -15.938 1 85.12 480 ASP A N 1
ATOM 3818 C CA . ASP A 1 480 ? 3.664 -22.531 -17.375 1 85.12 480 ASP A CA 1
ATOM 3819 C C . ASP A 1 480 ? 3.723 -21.031 -17.625 1 85.12 480 ASP A C 1
ATOM 3821 O O . ASP A 1 480 ? 4.305 -20.594 -18.625 1 85.12 480 ASP A O 1
ATOM 3825 N N . TRP A 1 481 ? 3.186 -20.312 -16.703 1 81.25 481 TRP A N 1
ATOM 3826 C CA . TRP A 1 481 ? 3.129 -18.875 -16.906 1 81.25 481 TRP A CA 1
ATOM 3827 C C . TRP A 1 481 ? 4.516 -18.25 -16.797 1 81.25 481 TRP A C 1
ATOM 3829 O O . TRP A 1 481 ? 4.762 -17.172 -17.328 1 81.25 481 TRP A O 1
ATOM 3839 N N . VAL A 1 482 ? 5.477 -18.875 -16.094 1 77.62 482 VAL A N 1
ATOM 3840 C CA . VAL A 1 482 ? 6.809 -18.328 -15.867 1 77.62 482 VAL A CA 1
ATOM 3841 C C . VAL A 1 482 ? 7.551 -18.188 -17.188 1 77.62 482 VAL A C 1
ATOM 3843 O O . VAL A 1 482 ? 8.242 -17.188 -17.422 1 77.62 482 VAL A O 1
ATOM 3846 N N . ARG A 1 483 ? 7.457 -19.047 -18.047 1 63 483 ARG A N 1
ATOM 3847 C CA . ARG A 1 483 ? 8.188 -19.062 -19.312 1 63 483 ARG A CA 1
ATOM 3848 C C . ARG A 1 483 ? 7.57 -18.094 -20.312 1 63 483 ARG A C 1
ATOM 3850 O O . ARG A 1 483 ? 8.281 -17.5 -21.125 1 63 483 ARG A O 1
ATOM 3857 N N . GLU A 1 484 ? 6.238 -18.094 -20.172 1 54.62 484 GLU A N 1
ATOM 3858 C CA . GLU A 1 484 ? 5.582 -17.188 -21.125 1 54.62 484 GLU A CA 1
ATOM 3859 C C . GLU A 1 484 ? 5.898 -15.734 -20.812 1 54.62 484 GLU A C 1
ATOM 3861 O O . GLU A 1 484 ? 5.641 -14.844 -21.641 1 54.62 484 GLU A O 1
ATOM 3866 N N . SER A 1 485 ? 6.426 -15.523 -19.594 1 48.28 485 SER A N 1
ATOM 3867 C CA . SER A 1 485 ? 6.664 -14.156 -19.141 1 48.28 485 SER A CA 1
ATOM 3868 C C . SER A 1 485 ? 8.086 -13.711 -19.453 1 48.28 485 SER A C 1
ATOM 3870 O O . SER A 1 485 ? 8.43 -12.539 -19.281 1 48.28 485 SER A O 1
ATOM 3872 N N . ALA A 1 486 ? 9.016 -14.672 -19.75 1 44.59 486 ALA A N 1
ATOM 3873 C CA . ALA A 1 486 ? 10.359 -14.227 -20.141 1 44.59 486 ALA A CA 1
ATOM 3874 C C . ALA A 1 486 ? 10.383 -13.758 -21.594 1 44.59 486 ALA A C 1
ATOM 3876 O O . ALA A 1 486 ? 9.648 -14.289 -22.438 1 44.59 486 ALA A O 1
ATOM 3877 N N . MET B 1 1 ? -39.062 13.984 -6.414 1 33.03 1 MET B N 1
ATOM 3878 C CA . MET B 1 1 ? -38.094 14.625 -5.551 1 33.03 1 MET B CA 1
ATOM 3879 C C . MET B 1 1 ? -38.75 15.57 -4.559 1 33.03 1 MET B C 1
ATOM 3881 O O . MET B 1 1 ? -38.969 16.75 -4.855 1 33.03 1 MET B O 1
ATOM 3885 N N . GLY B 1 2 ? -39.562 15.109 -3.893 1 43.5 2 GLY B N 1
ATOM 3886 C CA . GLY B 1 2 ? -40.688 15.883 -3.365 1 43.5 2 GLY B CA 1
ATOM 3887 C C . GLY B 1 2 ? -40.281 16.797 -2.221 1 43.5 2 GLY B C 1
ATOM 3888 O O . GLY B 1 2 ? -39.125 16.828 -1.819 1 43.5 2 GLY B O 1
ATOM 3889 N N . VAL B 1 3 ? -41.281 17.5 -1.769 1 44.81 3 VAL B N 1
ATOM 3890 C CA . VAL B 1 3 ? -41.312 18.469 -0.68 1 44.81 3 VAL B CA 1
ATOM 3891 C C . VAL B 1 3 ? -40.562 17.922 0.536 1 44.81 3 VAL B C 1
ATOM 3893 O O . VAL B 1 3 ? -39.812 18.641 1.19 1 44.81 3 VAL B O 1
ATOM 3896 N N . MET B 1 4 ? -40.625 16.656 0.684 1 44.31 4 MET B N 1
ATOM 3897 C CA . MET B 1 4 ? -40.031 16.062 1.878 1 44.31 4 MET B CA 1
ATOM 3898 C C . MET B 1 4 ? -38.5 15.984 1.751 1 44.31 4 MET B C 1
ATOM 3900 O O . MET B 1 4 ? -37.781 16.156 2.736 1 44.31 4 MET B O 1
ATOM 3904 N N . GLY B 1 5 ? -38 15.719 0.592 1 49.28 5 GLY B N 1
ATOM 3905 C CA . GLY B 1 5 ? -36.562 15.719 0.365 1 49.28 5 GLY B CA 1
ATOM 3906 C C . GLY B 1 5 ? -35.938 17.078 0.587 1 49.28 5 GLY B C 1
ATOM 3907 O O . GLY B 1 5 ? -34.844 17.172 1.172 1 49.28 5 GLY B O 1
ATOM 3908 N N . GLU B 1 6 ? -36.656 18.062 0.216 1 46.41 6 GLU B N 1
ATOM 3909 C CA . GLU B 1 6 ? -36.219 19.438 0.416 1 46.41 6 GLU B CA 1
ATOM 3910 C C . GLU B 1 6 ? -36.188 19.797 1.896 1 46.41 6 GLU B C 1
ATOM 3912 O O . GLU B 1 6 ? -35.281 20.484 2.367 1 46.41 6 GLU B O 1
ATOM 3917 N N . VAL B 1 7 ? -37.281 19.375 2.572 1 44.66 7 VAL B N 1
ATOM 3918 C CA . VAL B 1 7 ? -37.344 19.656 4 1 44.66 7 VAL B CA 1
ATOM 3919 C C . VAL B 1 7 ? -36.219 18.938 4.73 1 44.66 7 VAL B C 1
ATOM 3921 O O . VAL B 1 7 ? -35.562 19.516 5.602 1 44.66 7 VAL B O 1
ATOM 3924 N N . PHE B 1 8 ? -35.969 17.797 4.312 1 51.97 8 PHE B N 1
ATOM 3925 C CA . PHE B 1 8 ? -34.938 17.047 5.004 1 51.97 8 PHE B CA 1
ATOM 3926 C C . PHE B 1 8 ? -33.562 17.609 4.68 1 51.97 8 PHE B C 1
ATOM 3928 O O . PHE B 1 8 ? -32.688 17.656 5.543 1 51.97 8 PHE B O 1
ATOM 3935 N N . ARG B 1 9 ? -33.375 18.109 3.475 1 52.19 9 ARG B N 1
ATOM 3936 C CA . ARG B 1 9 ? -32.125 18.797 3.117 1 52.19 9 ARG B CA 1
ATOM 3937 C C . ARG B 1 9 ? -31.922 20.016 4.004 1 52.19 9 ARG B C 1
ATOM 3939 O O . ARG B 1 9 ? -30.797 20.266 4.457 1 52.19 9 ARG B O 1
ATOM 3946 N N . LEU B 1 10 ? -33.031 20.734 4.098 1 47.75 10 LEU B N 1
ATOM 3947 C CA . LEU B 1 10 ? -32.938 21.906 4.945 1 47.75 10 LEU B CA 1
ATOM 3948 C C . LEU B 1 10 ? -32.656 21.531 6.395 1 47.75 10 LEU B C 1
ATOM 3950 O O . LEU B 1 10 ? -31.859 22.172 7.066 1 47.75 10 LEU B O 1
ATOM 3954 N N . LEU B 1 11 ? -33.438 20.578 6.766 1 48.62 11 LEU B N 1
ATOM 3955 C CA . LEU B 1 11 ? -33.281 20.172 8.156 1 48.62 11 LEU B CA 1
ATOM 3956 C C . LEU B 1 11 ? -31.891 19.578 8.391 1 48.62 11 LEU B C 1
ATOM 3958 O O . LEU B 1 11 ? -31.266 19.844 9.422 1 48.62 11 LEU B O 1
ATOM 3962 N N . LEU B 1 12 ? -31.516 18.781 7.418 1 54.16 12 LEU B N 1
ATOM 3963 C CA . LEU B 1 12 ? -30.188 18.203 7.57 1 54.16 12 LEU B CA 1
ATOM 3964 C C . LEU B 1 12 ? -29.109 19.297 7.59 1 54.16 12 LEU B C 1
ATOM 3966 O O . LEU B 1 12 ? -28.125 19.188 8.305 1 54.16 12 LEU B O 1
ATOM 3970 N N . GLY B 1 13 ? -29.312 20.25 6.797 1 49.69 13 GLY B N 1
ATOM 3971 C CA . GLY B 1 13 ? -28.438 21.422 6.879 1 49.69 13 GLY B CA 1
ATOM 3972 C C . GLY B 1 13 ? -28.359 22 8.273 1 49.69 13 GLY B C 1
ATOM 3973 O O . GLY B 1 13 ? -27.297 22.453 8.703 1 49.69 13 GLY B O 1
ATOM 3974 N N . TYR B 1 14 ? -29.625 21.953 8.875 1 45.06 14 TYR B N 1
ATOM 3975 C CA . TYR B 1 14 ? -29.688 22.562 10.195 1 45.06 14 TYR B CA 1
ATOM 3976 C C . TYR B 1 14 ? -29.156 21.609 11.266 1 45.06 14 TYR B C 1
ATOM 3978 O O . TYR B 1 14 ? -28.578 22.047 12.25 1 45.06 14 TYR B O 1
ATOM 3986 N N . ILE B 1 15 ? -29.469 20.375 11.078 1 49.22 15 ILE B N 1
ATOM 3987 C CA . ILE B 1 15 ? -29.172 19.469 12.188 1 49.22 15 ILE B CA 1
ATOM 3988 C C . ILE B 1 15 ? -27.828 18.781 11.945 1 49.22 15 ILE B C 1
ATOM 3990 O O . ILE B 1 15 ? -27.312 18.094 12.828 1 49.22 15 ILE B O 1
ATOM 3994 N N . LYS B 1 16 ? -27.359 19 10.805 1 52.19 16 LYS B N 1
ATOM 3995 C CA . LYS B 1 16 ? -26.109 18.359 10.422 1 52.19 16 LYS B CA 1
ATOM 3996 C C . LYS B 1 16 ? -25.031 18.578 11.469 1 52.19 16 LYS B C 1
ATOM 3998 O O . LYS B 1 16 ? -24.219 17.672 11.742 1 52.19 16 LYS B O 1
ATOM 4003 N N . GLN B 1 17 ? -25.078 19.703 11.938 1 51.53 17 GLN B N 1
ATOM 4004 C CA . GLN B 1 17 ? -24.094 20.031 12.945 1 51.53 17 GLN B CA 1
ATOM 4005 C C . GLN B 1 17 ? -24.219 19.141 14.18 1 51.53 17 GLN B C 1
ATOM 4007 O O . GLN B 1 17 ? -23.266 18.953 14.93 1 51.53 17 GLN B O 1
ATOM 4012 N N . HIS B 1 18 ? -25.438 18.703 14.219 1 45.69 18 HIS B N 1
ATOM 4013 C CA . HIS B 1 18 ? -25.688 17.906 15.414 1 45.69 18 HIS B CA 1
ATOM 4014 C C . HIS B 1 18 ? -25.594 16.406 15.117 1 45.69 18 HIS B C 1
ATOM 4016 O O . HIS B 1 18 ? -25.781 15.586 16.016 1 45.69 18 HIS B O 1
ATOM 4022 N N . LEU B 1 19 ? -25.438 16.203 13.906 1 52.75 19 LEU B N 1
ATOM 4023 C CA . LEU B 1 19 ? -25.422 14.773 13.586 1 52.75 19 LEU B CA 1
ATOM 4024 C C . LEU B 1 19 ? -23.984 14.273 13.422 1 52.75 19 LEU B C 1
ATOM 4026 O O . LEU B 1 19 ? -23.156 14.938 12.789 1 52.75 19 LEU B O 1
ATOM 4030 N N . THR B 1 20 ? -23.766 13.312 14.281 1 53.72 20 THR B N 1
ATOM 4031 C CA . THR B 1 20 ? -22.469 12.648 14.109 1 53.72 20 THR B CA 1
ATOM 4032 C C . THR B 1 20 ? -22.438 11.883 12.789 1 53.72 20 THR B C 1
ATOM 4034 O O . THR B 1 20 ? -23.469 11.695 12.141 1 53.72 20 THR B O 1
ATOM 4037 N N . LEU B 1 21 ? -21.312 11.625 12.32 1 56.88 21 LEU B N 1
ATOM 4038 C CA . LEU B 1 21 ? -21.156 10.812 11.125 1 56.88 21 LEU B CA 1
ATOM 4039 C C . LEU B 1 21 ? -21.953 9.508 11.242 1 56.88 21 LEU B C 1
ATOM 4041 O O . LEU B 1 21 ? -22.516 9.023 10.258 1 56.88 21 LEU B O 1
ATOM 4045 N N . ALA B 1 22 ? -22.031 9.102 12.383 1 54.28 22 ALA B N 1
ATOM 4046 C CA . ALA B 1 22 ? -22.766 7.867 12.617 1 54.28 22 ALA B CA 1
ATOM 4047 C C . ALA B 1 22 ? -24.266 8.07 12.367 1 54.28 22 ALA B C 1
ATOM 4049 O O . ALA B 1 22 ? -24.922 7.195 11.805 1 54.28 22 ALA B O 1
ATOM 4050 N N . ASN B 1 23 ? -24.75 9.211 12.883 1 55.34 23 ASN B N 1
ATOM 4051 C CA . ASN B 1 23 ? -26.156 9.523 12.664 1 55.34 23 ASN B CA 1
ATOM 4052 C C . ASN B 1 23 ? -26.469 9.648 11.172 1 55.34 23 ASN B C 1
ATOM 4054 O O . ASN B 1 23 ? -27.484 9.141 10.711 1 55.34 23 ASN B O 1
ATOM 4058 N N . LEU B 1 24 ? -25.516 10.242 10.562 1 54.28 24 LEU B N 1
ATOM 4059 C CA . LEU B 1 24 ? -25.734 10.453 9.133 1 54.28 24 LEU B CA 1
ATOM 4060 C C . LEU B 1 24 ? -25.719 9.125 8.383 1 54.28 24 LEU B C 1
ATOM 4062 O O . LEU B 1 24 ? -26.516 8.906 7.477 1 54.28 24 LEU B O 1
ATOM 4066 N N . ALA B 1 25 ? -24.797 8.32 8.773 1 58.78 25 ALA B N 1
ATOM 4067 C CA . ALA B 1 25 ? -24.734 7 8.148 1 58.78 25 ALA B CA 1
ATOM 4068 C C . ALA B 1 25 ? -26.047 6.23 8.375 1 58.78 25 ALA B C 1
ATOM 4070 O O . ALA B 1 25 ? -26.531 5.562 7.465 1 58.78 25 ALA B O 1
ATOM 4071 N N . ALA B 1 26 ? -26.516 6.355 9.555 1 55 26 ALA B N 1
ATOM 4072 C CA . ALA B 1 26 ? -27.766 5.684 9.891 1 55 26 ALA B CA 1
ATOM 4073 C C . ALA B 1 26 ? -28.922 6.23 9.062 1 55 26 ALA B C 1
ATOM 4075 O O . ALA B 1 26 ? -29.781 5.469 8.602 1 55 26 ALA B O 1
ATOM 4076 N N . LEU B 1 27 ? -28.906 7.531 8.984 1 55.12 27 LEU B N 1
ATOM 4077 C CA . LEU B 1 27 ? -29.984 8.156 8.219 1 55.12 27 LEU B CA 1
ATOM 4078 C C . LEU B 1 27 ? -29.922 7.723 6.758 1 55.12 27 LEU B C 1
ATOM 4080 O O . LEU B 1 27 ? -30.969 7.543 6.121 1 55.12 27 LEU B O 1
ATOM 4084 N N . ALA B 1 28 ? -28.75 7.562 6.312 1 57.03 28 ALA B N 1
ATOM 4085 C CA . ALA B 1 28 ? -28.578 7.16 4.918 1 57.03 28 ALA B CA 1
ATOM 4086 C C . ALA B 1 28 ? -29.125 5.754 4.684 1 57.03 28 ALA B C 1
ATOM 4088 O O . ALA B 1 28 ? -29.547 5.426 3.574 1 57.03 28 ALA B O 1
ATOM 4089 N N . LEU B 1 29 ? -29.125 4.969 5.742 1 55.97 29 LEU B N 1
ATOM 4090 C CA . LEU B 1 29 ? -29.531 3.574 5.617 1 55.97 29 LEU B CA 1
ATOM 4091 C C . LEU B 1 29 ? -31.047 3.447 5.688 1 55.97 29 LEU B C 1
ATOM 4093 O O . LEU B 1 29 ? -31.609 2.408 5.332 1 55.97 29 LEU B O 1
ATOM 4097 N N . VAL B 1 30 ? -31.781 4.43 6.148 1 51.19 30 VAL B N 1
ATOM 4098 C CA . VAL B 1 30 ? -33.219 4.324 6.441 1 51.19 30 VAL B CA 1
ATOM 4099 C C . VAL B 1 30 ? -34 4.484 5.156 1 51.19 30 VAL B C 1
ATOM 4101 O O . VAL B 1 30 ? -35 3.77 4.938 1 51.19 30 VAL B O 1
ATOM 4104 N N . SER B 1 31 ? -33.781 5.52 4.371 1 56.44 31 SER B N 1
ATOM 4105 C CA . SER B 1 31 ? -34.531 5.754 3.139 1 56.44 31 SER B CA 1
ATOM 4106 C C . SER B 1 31 ? -33.625 6.266 2.029 1 56.44 31 SER B C 1
ATOM 4108 O O . SER B 1 31 ? -32.562 6.848 2.303 1 56.44 31 SER B O 1
ATOM 4110 N N . HIS B 1 32 ? -33.969 5.891 0.833 1 62.16 32 HIS B N 1
ATOM 4111 C CA . HIS B 1 32 ? -33.219 6.301 -0.344 1 62.16 32 HIS B CA 1
ATOM 4112 C C . HIS B 1 32 ? -33.156 7.82 -0.461 1 62.16 32 HIS B C 1
ATOM 4114 O O . HIS B 1 32 ? -32.125 8.383 -0.838 1 62.16 32 HIS B O 1
ATOM 4120 N N . GLU B 1 33 ? -34.312 8.469 -0.117 1 55.16 33 GLU B N 1
ATOM 4121 C CA . GLU B 1 33 ? -34.375 9.922 -0.221 1 55.16 33 GLU B CA 1
ATOM 4122 C C . GLU B 1 33 ? -33.438 10.578 0.79 1 55.16 33 GLU B C 1
ATOM 4124 O O . GLU B 1 33 ? -32.719 11.531 0.458 1 55.16 33 GLU B O 1
ATOM 4129 N N . LEU B 1 34 ? -33.469 10.023 1.946 1 58.75 34 LEU B N 1
ATOM 4130 C CA . LEU B 1 34 ? -32.625 10.586 2.99 1 58.75 34 LEU B CA 1
ATOM 4131 C C . LEU B 1 34 ? -31.141 10.273 2.715 1 58.75 34 LEU B C 1
ATOM 4133 O O . LEU B 1 34 ? -30.266 11.055 3.072 1 58.75 34 LEU B O 1
ATOM 4137 N N . ASN B 1 35 ? -31.047 9.203 2.064 1 58.94 35 ASN B N 1
ATOM 4138 C CA . ASN B 1 35 ? -29.688 8.828 1.687 1 58.94 35 ASN B CA 1
ATOM 4139 C C . ASN B 1 35 ? -29.047 9.875 0.778 1 58.94 35 ASN B C 1
ATOM 4141 O O . ASN B 1 35 ? -27.938 10.32 1.03 1 58.94 35 ASN B O 1
ATOM 4145 N N . ASP B 1 36 ? -29.812 10.32 -0.162 1 66.12 36 ASP B N 1
ATOM 4146 C CA . ASP B 1 36 ? -29.281 11.281 -1.127 1 66.12 36 ASP B CA 1
ATOM 4147 C C . ASP B 1 36 ? -29.047 12.641 -0.472 1 66.12 36 ASP B C 1
ATOM 4149 O O . ASP B 1 36 ? -28.125 13.359 -0.856 1 66.12 36 ASP B O 1
ATOM 4153 N N . LEU B 1 37 ? -29.891 12.914 0.525 1 63.25 37 LEU B N 1
ATOM 4154 C CA . LEU B 1 37 ? -29.781 14.219 1.179 1 63.25 37 LEU B CA 1
ATOM 4155 C C . LEU B 1 37 ? -28.609 14.234 2.156 1 63.25 37 LEU B C 1
ATOM 4157 O O . LEU B 1 37 ? -27.953 15.273 2.328 1 63.25 37 LEU B O 1
ATOM 4161 N N . VAL B 1 38 ? -28.359 13.094 2.662 1 65.56 38 VAL B N 1
ATOM 4162 C CA . VAL B 1 38 ? -27.375 13.047 3.746 1 65.56 38 VAL B CA 1
ATOM 4163 C C . VAL B 1 38 ? -26 12.719 3.184 1 65.56 38 VAL B C 1
ATOM 4165 O O . VAL B 1 38 ? -24.984 13.102 3.762 1 65.56 38 VAL B O 1
ATOM 4168 N N . THR B 1 39 ? -26.016 12.242 1.967 1 69.56 39 THR B N 1
ATOM 4169 C CA . THR B 1 39 ? -24.781 11.727 1.382 1 69.56 39 THR B CA 1
ATOM 4170 C C . THR B 1 39 ? -23.75 12.844 1.198 1 69.56 39 THR B C 1
ATOM 4172 O O . THR B 1 39 ? -22.594 12.695 1.58 1 69.56 39 THR B O 1
ATOM 4175 N N . PRO B 1 40 ? -24.25 13.984 0.799 1 71.38 40 PRO B N 1
ATOM 4176 C CA . PRO B 1 40 ? -23.25 15.047 0.631 1 71.38 40 PRO B CA 1
ATOM 4177 C C . PRO B 1 40 ? -22.625 15.484 1.953 1 71.38 40 PRO B C 1
ATOM 4179 O O . PRO B 1 40 ? -21.453 15.867 1.989 1 71.38 40 PRO B O 1
ATOM 4182 N N . TYR B 1 41 ? -23.281 15.312 2.998 1 71.25 41 TYR B N 1
ATOM 4183 C CA . TYR B 1 41 ? -22.781 15.727 4.301 1 71.25 41 TYR B CA 1
ATOM 4184 C C . TYR B 1 41 ? -21.906 14.641 4.914 1 71.25 41 TYR B C 1
ATOM 4186 O O . TYR B 1 41 ? -20.953 14.938 5.633 1 71.25 41 TYR B O 1
ATOM 4194 N N . LEU B 1 42 ? -22.266 13.531 4.512 1 70.81 42 LEU B N 1
ATOM 4195 C CA . LEU B 1 42 ? -21.516 12.398 5.059 1 70.81 42 LEU B CA 1
ATOM 4196 C C . LEU B 1 42 ? -20.109 12.344 4.465 1 70.81 42 LEU B C 1
ATOM 4198 O O . LEU B 1 42 ? -19.156 12.008 5.164 1 70.81 42 LEU B O 1
ATOM 4202 N N . TYR B 1 43 ? -20.047 12.773 3.24 1 82.81 43 TYR B N 1
ATOM 4203 C CA . TYR B 1 43 ? -18.766 12.625 2.572 1 82.81 43 TYR B CA 1
ATOM 4204 C C . TYR B 1 43 ? -18.141 13.984 2.281 1 82.81 43 TYR B C 1
ATOM 4206 O O . TYR B 1 43 ? -17.266 14.102 1.409 1 82.81 43 TYR B O 1
ATOM 4214 N N . HIS B 1 44 ? -18.625 14.906 3.029 1 87.5 44 HIS B N 1
ATOM 4215 C CA . HIS B 1 44 ? -18.031 16.234 2.904 1 87.5 44 HIS B CA 1
ATOM 4216 C C . HIS B 1 44 ? -16.562 16.219 3.299 1 87.5 44 HIS B C 1
ATOM 4218 O O . HIS B 1 44 ? -15.719 16.781 2.594 1 87.5 44 HIS B O 1
ATOM 4224 N N . THR B 1 45 ? -16.344 15.625 4.43 1 89.75 45 THR B N 1
ATOM 4225 C CA . THR B 1 45 ? -14.984 15.477 4.926 1 89.75 45 THR B CA 1
ATOM 4226 C C . THR B 1 45 ? -14.586 14.008 4.973 1 89.75 45 THR B C 1
ATOM 4228 O O . THR B 1 45 ? -15.258 13.195 5.605 1 89.75 45 THR B O 1
ATOM 4231 N N . VAL B 1 46 ? -13.586 13.703 4.238 1 91.88 46 VAL B N 1
ATOM 4232 C CA . VAL B 1 46 ? -13.039 12.352 4.277 1 91.88 46 VAL B CA 1
ATOM 4233 C C . VAL B 1 46 ? -11.781 12.328 5.145 1 91.88 46 VAL B C 1
ATOM 4235 O O . VAL B 1 46 ? -10.852 13.109 4.926 1 91.88 46 VAL B O 1
ATOM 4238 N N . ARG B 1 47 ? -11.812 11.445 6.105 1 91.31 47 ARG B N 1
ATOM 4239 C CA . ARG B 1 47 ? -10.688 11.344 7.023 1 91.31 47 ARG B CA 1
ATOM 4240 C C . ARG B 1 47 ? -9.984 10 6.891 1 91.31 47 ARG B C 1
ATOM 4242 O O . ARG B 1 47 ? -10.609 8.945 7.066 1 91.31 47 ARG B O 1
ATOM 4249 N N . PHE B 1 48 ? -8.719 10.039 6.523 1 94.25 48 PHE B N 1
ATOM 4250 C CA . PHE B 1 48 ? -7.844 8.875 6.59 1 94.25 48 PHE B CA 1
ATOM 4251 C C . PHE B 1 48 ? -6.984 8.914 7.848 1 94.25 48 PHE B C 1
ATOM 4253 O O . PHE B 1 48 ? -5.941 9.562 7.871 1 94.25 48 PHE B O 1
ATOM 4260 N N . HIS B 1 49 ? -7.426 8.273 8.844 1 92.44 49 HIS B N 1
ATOM 4261 C CA . HIS B 1 49 ? -6.715 8.328 10.117 1 92.44 49 HIS B CA 1
ATOM 4262 C C . HIS B 1 49 ? -6.035 7.004 10.43 1 92.44 49 HIS B C 1
ATOM 4264 O O . HIS B 1 49 ? -6.668 5.949 10.383 1 92.44 49 HIS B O 1
ATOM 4270 N N . SER B 1 50 ? -4.781 7.047 10.711 1 91.94 50 SER B N 1
ATOM 4271 C CA . SER B 1 50 ? -4.027 5.871 11.133 1 91.94 50 SER B CA 1
ATOM 4272 C C . SER B 1 50 ? -3.727 5.918 12.625 1 91.94 50 SER B C 1
ATOM 4274 O O . SER B 1 50 ? -3.166 6.898 13.125 1 91.94 50 SER B O 1
ATOM 4276 N N . SER B 1 51 ? -4 4.91 13.336 1 88.81 51 SER B N 1
ATOM 4277 C CA . SER B 1 51 ? -3.703 4.836 14.766 1 88.81 51 SER B CA 1
ATOM 4278 C C . SER B 1 51 ? -2.248 4.449 15.008 1 88.81 51 SER B C 1
ATOM 4280 O O . SER B 1 51 ? -1.745 4.566 16.125 1 88.81 51 SER B O 1
ATOM 4282 N N . GLY B 1 52 ? -1.63 4 13.984 1 90.06 52 GLY B N 1
ATOM 4283 C CA . GLY B 1 52 ? -0.24 3.596 14.117 1 90.06 52 GLY B CA 1
ATOM 4284 C C . GLY B 1 52 ? -0.077 2.145 14.531 1 90.06 52 GLY B C 1
ATOM 4285 O O . GLY B 1 52 ? 1.043 1.633 14.586 1 90.06 52 GLY B O 1
ATOM 4286 N N . ARG B 1 53 ? -1.151 1.549 14.844 1 90.25 53 ARG B N 1
ATOM 4287 C CA . ARG B 1 53 ? -1.138 0.144 15.234 1 90.25 53 ARG B CA 1
ATOM 4288 C C . ARG B 1 53 ? -1.887 -0.716 14.227 1 90.25 53 ARG B C 1
ATOM 4290 O O . ARG B 1 53 ? -2.922 -0.304 13.695 1 90.25 53 ARG B O 1
ATOM 4297 N N . VAL B 1 54 ? -1.291 -1.858 13.953 1 89 54 VAL B N 1
ATOM 4298 C CA . VAL B 1 54 ? -1.948 -2.793 13.047 1 89 54 VAL B CA 1
ATOM 4299 C C . VAL B 1 54 ? -3.01 -3.588 13.797 1 89 54 VAL B C 1
ATOM 4301 O O . VAL B 1 54 ? -2.734 -4.148 14.859 1 89 54 VAL B O 1
ATOM 4304 N N . ALA B 1 55 ? -4.207 -3.553 13.281 1 84.56 55 ALA B N 1
ATOM 4305 C CA . ALA B 1 55 ? -5.312 -4.273 13.906 1 84.56 55 ALA B CA 1
ATOM 4306 C C . ALA B 1 55 ? -6.195 -4.941 12.852 1 84.56 55 ALA B C 1
ATOM 4308 O O . ALA B 1 55 ? -6.168 -4.559 11.68 1 84.56 55 ALA B O 1
ATOM 4309 N N . PRO B 1 56 ? -6.875 -6.016 13.219 1 77.44 56 PRO B N 1
ATOM 4310 C CA . PRO B 1 56 ? -7.797 -6.656 12.273 1 77.44 56 PRO B CA 1
ATOM 4311 C C . PRO B 1 56 ? -8.836 -5.688 11.719 1 77.44 56 PRO B C 1
ATOM 4313 O O . PRO B 1 56 ? -9.172 -5.758 10.531 1 77.44 56 PRO B O 1
ATOM 4316 N N . ASN B 1 57 ? -9.266 -4.793 12.633 1 81 57 ASN B N 1
ATOM 4317 C CA . ASN B 1 57 ? -10.227 -3.781 12.211 1 81 57 ASN B CA 1
ATOM 4318 C C . ASN B 1 57 ? -9.555 -2.422 12.023 1 81 57 ASN B C 1
ATOM 4320 O O . ASN B 1 57 ? -10.062 -1.406 12.5 1 81 57 ASN B O 1
ATOM 4324 N N . ASP B 1 58 ? -8.516 -2.496 11.328 1 86.69 58 ASP B N 1
ATOM 4325 C CA . ASP B 1 58 ? -7.785 -1.262 11.047 1 86.69 58 ASP B CA 1
ATOM 4326 C C . ASP B 1 58 ? -8.633 -0.291 10.234 1 86.69 58 ASP B C 1
ATOM 4328 O O . ASP B 1 58 ? -8.93 -0.546 9.062 1 86.69 58 ASP B O 1
ATOM 4332 N N . ARG B 1 59 ? -8.977 0.779 10.82 1 84.25 59 ARG B N 1
ATOM 4333 C CA . ARG B 1 59 ? -9.914 1.731 10.234 1 84.25 59 ARG B CA 1
ATOM 4334 C C . ARG B 1 59 ? -9.336 2.357 8.969 1 84.25 59 ARG B C 1
ATOM 4336 O O . ARG B 1 59 ? -10.07 2.617 8.016 1 84.25 59 ARG B O 1
ATOM 4343 N N . LEU B 1 60 ? -8.102 2.701 9 1 92.31 60 LEU B N 1
ATOM 4344 C CA . LEU B 1 60 ? -7.488 3.268 7.801 1 92.31 60 LEU B CA 1
ATOM 4345 C C . LEU B 1 60 ? -7.582 2.295 6.633 1 92.31 60 LEU B C 1
ATOM 4347 O O . LEU B 1 60 ? -7.984 2.678 5.531 1 92.31 60 LEU B O 1
ATOM 4351 N N . MET B 1 61 ? -7.285 1.03 6.871 1 90.81 61 MET B N 1
ATOM 4352 C CA . MET B 1 61 ? -7.32 0.021 5.816 1 90.81 61 MET B CA 1
ATOM 4353 C C . MET B 1 61 ? -8.734 -0.154 5.277 1 90.81 61 MET B C 1
ATOM 4355 O O . MET B 1 61 ? -8.93 -0.267 4.066 1 90.81 61 MET B O 1
ATOM 4359 N N . LEU B 1 62 ? -9.688 -0.18 6.125 1 87.06 62 LEU B N 1
ATOM 4360 C CA . LEU B 1 62 ? -11.078 -0.321 5.715 1 87.06 62 LEU B CA 1
ATOM 4361 C C . LEU B 1 62 ? -11.508 0.851 4.84 1 87.06 62 LEU B C 1
ATOM 4363 O O . LEU B 1 62 ? -12.172 0.657 3.816 1 87.06 62 LEU B O 1
ATOM 4367 N N . LYS B 1 63 ? -11.148 1.973 5.246 1 89.94 63 LYS B N 1
ATOM 4368 C CA . LYS B 1 63 ? -11.492 3.164 4.473 1 89.94 63 LYS B CA 1
ATOM 4369 C C . LYS B 1 63 ? -10.828 3.139 3.1 1 89.94 63 LYS B C 1
ATOM 4371 O O . LYS B 1 63 ? -11.453 3.486 2.096 1 89.94 63 LYS B O 1
ATOM 4376 N N . LEU B 1 64 ? -9.562 2.744 3.078 1 92.38 64 LEU B N 1
ATOM 4377 C CA . LEU B 1 64 ? -8.844 2.664 1.811 1 92.38 64 LEU B CA 1
ATOM 4378 C C . LEU B 1 64 ? -9.508 1.66 0.874 1 92.38 64 LEU B C 1
ATOM 4380 O O . LEU B 1 64 ? -9.602 1.899 -0.332 1 92.38 64 LEU B O 1
ATOM 4384 N N . ASP B 1 65 ? -10.023 0.61 1.453 1 85.19 65 ASP B N 1
ATOM 4385 C CA . ASP B 1 65 ? -10.695 -0.412 0.652 1 85.19 65 ASP B CA 1
ATOM 4386 C C . ASP B 1 65 ? -11.992 0.122 0.054 1 85.19 65 ASP B C 1
ATOM 4388 O O . ASP B 1 65 ? -12.297 -0.143 -1.109 1 85.19 65 ASP B O 1
ATOM 4392 N N . ILE B 1 66 ? -12.664 0.842 0.835 1 87.44 66 ILE B N 1
ATOM 4393 C CA . ILE B 1 66 ? -13.984 1.316 0.423 1 87.44 66 ILE B CA 1
ATOM 4394 C C . ILE B 1 66 ? -13.828 2.514 -0.513 1 87.44 66 ILE B C 1
ATOM 4396 O O . ILE B 1 66 ? -14.352 2.504 -1.633 1 87.44 66 ILE B O 1
ATOM 4400 N N . LEU B 1 67 ? -13.078 3.455 -0.076 1 90.44 67 LEU B N 1
ATOM 4401 C CA . LEU B 1 67 ? -12.961 4.691 -0.841 1 90.44 67 LEU B CA 1
ATOM 4402 C C . LEU B 1 67 ? -12.07 4.496 -2.061 1 90.44 67 LEU B C 1
ATOM 4404 O O . LEU B 1 67 ? -12.203 5.207 -3.059 1 90.44 67 LEU B O 1
ATOM 4408 N N . GLY B 1 68 ? -11.133 3.582 -1.926 1 88.88 68 GLY B N 1
ATOM 4409 C CA . GLY B 1 68 ? -10.234 3.303 -3.033 1 88.88 68 GLY B CA 1
ATOM 4410 C C . GLY B 1 68 ? -10.898 2.553 -4.172 1 88.88 68 GLY B C 1
ATOM 4411 O O . GLY B 1 68 ? -10.391 2.535 -5.293 1 88.88 68 GLY B O 1
ATOM 4412 N N . ASP B 1 69 ? -12.023 1.968 -3.887 1 85.38 69 ASP B N 1
ATOM 4413 C CA . ASP B 1 69 ? -12.781 1.252 -4.91 1 85.38 69 ASP B CA 1
ATOM 4414 C C . ASP B 1 69 ? -13.391 2.221 -5.922 1 85.38 69 ASP B C 1
ATOM 4416 O O . ASP B 1 69 ? -14.164 3.109 -5.551 1 85.38 69 ASP B O 1
ATOM 4420 N N . PRO B 1 70 ? -13.055 2.064 -7.156 1 83.62 70 PRO B N 1
ATOM 4421 C CA . PRO B 1 70 ? -13.555 2.99 -8.18 1 83.62 70 PRO B CA 1
ATOM 4422 C C . PRO B 1 70 ? -15.078 2.971 -8.297 1 83.62 70 PRO B C 1
ATOM 4424 O O . PRO B 1 70 ? -15.672 3.898 -8.852 1 83.62 70 PRO B O 1
ATOM 4427 N N . ARG B 1 71 ? -15.812 2.094 -7.848 1 84.38 71 ARG B N 1
ATOM 442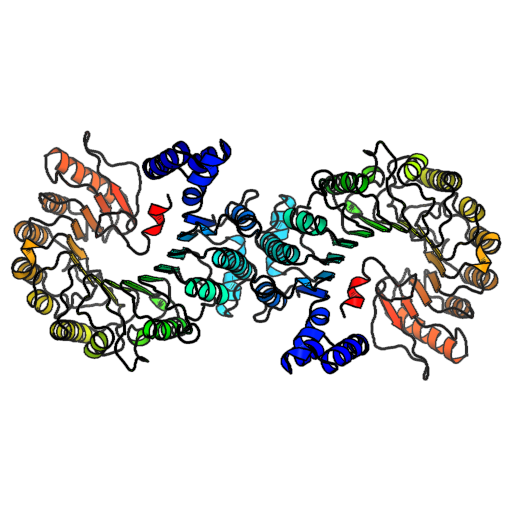8 C CA . ARG B 1 71 ? -17.266 1.99 -7.938 1 84.38 71 ARG B CA 1
ATOM 4429 C C . ARG B 1 71 ? -17.938 2.887 -6.906 1 84.38 71 ARG B C 1
ATOM 4431 O O . ARG B 1 71 ? -19.141 3.176 -7.02 1 84.38 71 ARG B O 1
ATOM 4438 N N . PHE B 1 72 ? -17.078 3.148 -5.906 1 85.38 72 PHE B N 1
ATOM 4439 C CA . PHE B 1 72 ? -17.609 4.086 -4.918 1 85.38 72 PHE B CA 1
ATOM 4440 C C . PHE B 1 72 ? -17.797 5.469 -5.527 1 85.38 72 PHE B C 1
ATOM 4442 O O . PHE B 1 72 ? -16.812 6.148 -5.848 1 85.38 72 PHE B O 1
ATOM 4449 N N . ASP B 1 73 ? -18.969 6.03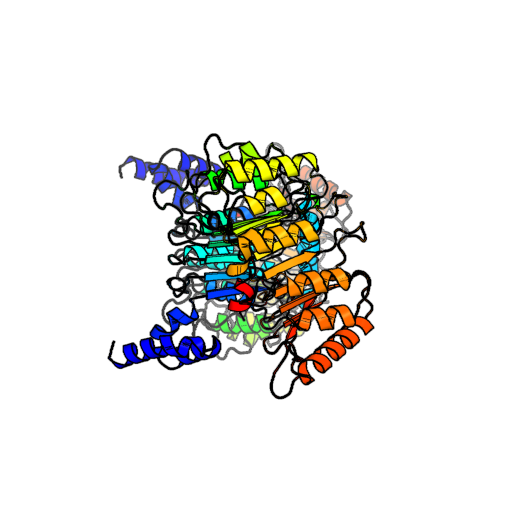1 -5.66 1 84.75 73 ASP B N 1
ATOM 4450 C CA . ASP B 1 73 ? -19.25 7.219 -6.461 1 84.75 73 ASP B CA 1
ATOM 4451 C C . ASP B 1 73 ? -19.672 8.391 -5.582 1 84.75 73 ASP B C 1
ATOM 4453 O O . ASP B 1 73 ? -20.297 9.336 -6.059 1 84.75 73 ASP B O 1
ATOM 4457 N N . LYS B 1 74 ? -19.312 8.445 -4.371 1 86.94 74 LYS B N 1
ATOM 4458 C CA . LYS B 1 74 ? -19.766 9.508 -3.482 1 86.94 74 LYS B CA 1
ATOM 4459 C C . LYS B 1 74 ? -18.656 10.523 -3.221 1 86.94 74 LYS B C 1
ATOM 4461 O O . LYS B 1 74 ? -18.859 11.5 -2.486 1 86.94 74 LYS B O 1
ATOM 4466 N N . LEU B 1 75 ? -17.547 10.359 -3.859 1 92.06 75 LEU B N 1
ATOM 4467 C CA . LEU B 1 75 ? -16.406 11.211 -3.566 1 92.06 75 LEU B CA 1
ATOM 4468 C C . LEU B 1 75 ? -16.531 12.562 -4.266 1 92.06 75 LEU B C 1
ATOM 4470 O O . LEU B 1 75 ? -15.766 13.484 -3.996 1 92.06 75 LEU B O 1
ATOM 4474 N N . ASP B 1 76 ? -17.531 12.656 -5.125 1 91.12 76 ASP B N 1
ATOM 4475 C CA . ASP B 1 76 ? -17.766 13.938 -5.777 1 91.12 76 ASP B CA 1
ATOM 4476 C C . ASP B 1 76 ? -18.234 14.984 -4.777 1 91.12 76 ASP B C 1
ATOM 4478 O O . ASP B 1 76 ? -18.156 16.188 -5.043 1 91.12 76 ASP B O 1
ATOM 4482 N N . HIS B 1 77 ? -18.656 14.547 -3.596 1 90.44 77 HIS B N 1
ATOM 4483 C CA . HIS B 1 77 ? -19.172 15.453 -2.576 1 90.44 77 HIS B CA 1
ATOM 4484 C C . HIS B 1 77 ? -18.078 15.891 -1.62 1 90.44 77 HIS B C 1
ATOM 4486 O O . HIS B 1 77 ? -18.297 16.75 -0.768 1 90.44 77 HIS B O 1
ATOM 4492 N N . THR B 1 78 ? -16.922 15.352 -1.767 1 94.31 78 THR B N 1
ATOM 4493 C CA . THR B 1 78 ? -15.852 15.609 -0.807 1 94.31 78 THR B CA 1
ATOM 4494 C C . THR B 1 78 ? -15.219 16.969 -1.055 1 94.31 78 THR B C 1
ATOM 4496 O O . THR B 1 78 ? -14.812 17.281 -2.18 1 94.31 78 THR B O 1
ATOM 4499 N N . LYS B 1 79 ? -15.148 17.75 0.002 1 94.94 79 LYS B N 1
ATOM 4500 C CA . LYS B 1 79 ? -14.539 19.078 -0.076 1 94.94 79 LYS B CA 1
ATOM 4501 C C . LYS B 1 79 ? -13.258 19.141 0.75 1 94.94 79 LYS B C 1
ATOM 4503 O O . LYS B 1 79 ? -12.422 20.016 0.529 1 94.94 79 LYS B O 1
ATOM 4508 N N . ARG B 1 80 ? -13.203 18.266 1.706 1 94.81 80 ARG B N 1
ATOM 4509 C CA . ARG B 1 80 ? -12.07 18.266 2.629 1 94.81 80 ARG B CA 1
ATOM 4510 C C . ARG B 1 80 ? -11.523 16.859 2.838 1 94.81 80 ARG B C 1
ATOM 4512 O O . ARG B 1 80 ? -12.289 15.922 3.092 1 94.81 80 ARG B O 1
ATOM 4519 N N . VAL B 1 81 ? -10.188 16.688 2.703 1 96.81 81 VAL B N 1
ATOM 4520 C CA . VAL B 1 81 ? -9.531 15.422 2.98 1 96.81 81 VAL B CA 1
ATOM 4521 C C . VAL B 1 81 ? -8.477 15.609 4.07 1 96.81 81 VAL B C 1
ATOM 4523 O O . VAL B 1 81 ? -7.652 16.516 3.992 1 96.81 81 VAL B O 1
ATOM 4526 N N . ILE B 1 82 ? -8.562 14.812 5.102 1 95.31 82 ILE B N 1
ATOM 4527 C CA . ILE B 1 82 ? -7.605 14.859 6.199 1 95.31 82 ILE B CA 1
ATOM 4528 C C . ILE B 1 82 ? -6.914 13.5 6.336 1 95.31 82 ILE B C 1
ATOM 4530 O O . ILE B 1 82 ? -7.566 12.484 6.586 1 95.31 82 ILE B O 1
ATOM 4534 N N . VAL B 1 83 ? -5.645 13.477 6.082 1 96.19 83 VAL B N 1
ATOM 4535 C CA . VAL B 1 83 ? -4.812 12.312 6.355 1 96.19 83 VAL B CA 1
ATOM 4536 C C . VAL B 1 83 ? -3.977 12.555 7.609 1 96.19 83 VAL B C 1
ATOM 4538 O O . VAL B 1 83 ? -3.107 13.43 7.621 1 96.19 83 VAL B O 1
ATOM 4541 N N . SER B 1 84 ? -4.301 11.812 8.648 1 93.19 84 SER B N 1
ATOM 4542 C CA . SER B 1 84 ? -3.656 12.133 9.914 1 93.19 84 SER B CA 1
ATOM 4543 C C . SER B 1 84 ? -3.42 10.875 10.75 1 93.19 84 SER B C 1
ATOM 4545 O O . SER B 1 84 ? -3.928 9.805 10.422 1 93.19 84 SER B O 1
ATOM 4547 N N . GLY B 1 85 ? -2.607 11.094 11.781 1 89.12 85 GLY B N 1
ATOM 4548 C CA . GLY B 1 85 ? -2.316 10.023 12.719 1 89.12 85 GLY B CA 1
ATOM 4549 C C . GLY B 1 85 ? -0.857 9.609 12.711 1 89.12 85 GLY B C 1
ATOM 4550 O O . GLY B 1 85 ? 0.018 10.398 12.359 1 89.12 85 GLY B O 1
ATOM 4551 N N . SER B 1 86 ? -0.721 8.398 13.234 1 88.69 86 SER B N 1
ATOM 4552 C CA . SER B 1 86 ? 0.64 7.879 13.328 1 88.69 86 SER B CA 1
ATOM 4553 C C . SER B 1 86 ? 0.887 6.785 12.297 1 88.69 86 SER B C 1
ATOM 4555 O O . SER B 1 86 ? -0 5.977 12.016 1 88.69 86 SER B O 1
ATOM 4557 N N . TRP B 1 87 ? 2.018 6.883 11.734 1 89.94 87 TRP B N 1
ATOM 4558 C CA . TRP B 1 87 ? 2.418 5.805 10.836 1 89.94 87 TRP B CA 1
ATOM 4559 C C . TRP B 1 87 ? 2.639 4.508 11.609 1 89.94 87 TRP B C 1
ATOM 4561 O O . TRP B 1 87 ? 2.922 4.535 12.812 1 89.94 87 TRP B O 1
ATOM 4571 N N . TYR B 1 88 ? 2.5 3.443 10.961 1 90.62 88 TYR B N 1
ATOM 4572 C CA . TYR B 1 88 ? 2.588 2.145 11.617 1 90.62 88 TYR B CA 1
ATOM 4573 C C . TYR B 1 88 ? 3.953 1.953 12.266 1 90.62 88 TYR B C 1
ATOM 4575 O O . TYR B 1 88 ? 4.984 2.039 11.594 1 90.62 88 TYR B O 1
ATOM 4583 N N . GLU B 1 89 ? 3.938 1.672 13.523 1 86.88 89 GLU B N 1
ATOM 4584 C CA . GLU B 1 89 ? 5.168 1.472 14.281 1 86.88 89 GLU B CA 1
ATOM 4585 C C . GLU B 1 89 ? 6.008 0.349 13.688 1 86.88 89 GLU B C 1
ATOM 4587 O O . GLU B 1 89 ? 7.238 0.421 13.688 1 86.88 89 GLU B O 1
ATOM 4592 N N . THR B 1 90 ? 5.324 -0.62 13.195 1 83.69 90 THR B N 1
ATOM 4593 C CA . THR B 1 90 ? 5.988 -1.794 12.633 1 83.69 90 THR B CA 1
ATOM 4594 C C . THR B 1 90 ? 6.82 -1.418 11.414 1 83.69 90 THR B C 1
ATOM 4596 O O . THR B 1 90 ? 7.734 -2.15 11.031 1 83.69 90 THR B O 1
ATOM 4599 N N . TYR B 1 91 ? 6.477 -0.309 10.797 1 88.5 91 TYR B N 1
ATOM 4600 C CA . TYR B 1 91 ? 7.203 0.099 9.594 1 88.5 91 TYR B CA 1
ATOM 4601 C C . TYR B 1 91 ? 8.258 1.146 9.93 1 88.5 91 TYR B C 1
ATOM 4603 O O . TYR B 1 91 ? 9.062 1.522 9.07 1 88.5 91 TYR B O 1
ATOM 4611 N N . ALA B 1 92 ? 8.234 1.636 11.164 1 80.06 92 ALA B N 1
ATOM 4612 C CA . ALA B 1 92 ? 9.094 2.742 11.57 1 80.06 92 ALA B CA 1
ATOM 4613 C C . ALA B 1 92 ? 10.57 2.422 11.312 1 80.06 92 ALA B C 1
ATOM 4615 O O . ALA B 1 92 ? 11.312 3.262 10.805 1 80.06 92 ALA B O 1
ATOM 4616 N N . ALA B 1 93 ? 10.914 1.212 11.68 1 81.44 93 ALA B N 1
ATOM 4617 C CA . ALA B 1 93 ? 12.305 0.802 11.508 1 81.44 93 ALA B CA 1
ATOM 4618 C C . ALA B 1 93 ? 12.688 0.774 10.023 1 81.44 93 ALA B C 1
ATOM 4620 O O . ALA B 1 93 ? 13.797 1.174 9.656 1 81.44 93 ALA B O 1
ATOM 4621 N N . ILE B 1 94 ? 11.836 0.325 9.211 1 86.81 94 ILE B N 1
ATOM 4622 C CA . ILE B 1 94 ? 12.07 0.241 7.777 1 86.81 94 ILE B CA 1
ATOM 4623 C C . ILE B 1 94 ? 12.211 1.646 7.195 1 86.81 94 ILE B C 1
ATOM 4625 O O . ILE B 1 94 ? 13.148 1.922 6.441 1 86.81 94 ILE B O 1
ATOM 4629 N N . ASP B 1 95 ? 11.398 2.535 7.555 1 84.75 95 ASP B N 1
ATOM 4630 C CA . ASP B 1 95 ? 11.422 3.91 7.066 1 84.75 95 ASP B CA 1
ATOM 4631 C C . ASP B 1 95 ? 12.688 4.633 7.508 1 84.75 95 ASP B C 1
ATOM 4633 O O . ASP B 1 95 ? 13.258 5.418 6.746 1 84.75 95 ASP B O 1
ATOM 4637 N N . SER B 1 96 ? 13.062 4.402 8.711 1 82.62 96 SER B N 1
ATOM 4638 C CA . SER B 1 96 ? 14.273 5.023 9.234 1 82.62 96 SER B CA 1
ATOM 4639 C C . SER B 1 96 ? 15.508 4.551 8.477 1 82.62 96 SER B C 1
ATOM 4641 O O . SER B 1 96 ? 16.484 5.293 8.344 1 82.62 96 SER B O 1
ATOM 4643 N N . GLU B 1 97 ? 15.461 3.33 8.031 1 85.56 97 GLU B N 1
ATOM 4644 C CA . GLU B 1 97 ? 16.578 2.771 7.277 1 85.56 97 GLU B CA 1
ATOM 4645 C C . GLU B 1 97 ? 16.609 3.295 5.848 1 85.56 97 GLU B C 1
ATOM 4647 O O . GLU B 1 97 ? 17.672 3.566 5.297 1 85.56 97 GLU B O 1
ATOM 4652 N N . LEU B 1 98 ? 15.5 3.502 5.273 1 87.38 98 LEU B N 1
ATOM 4653 C CA . LEU B 1 98 ? 15.406 3.896 3.873 1 87.38 98 LEU B CA 1
ATOM 4654 C C . LEU B 1 98 ? 15.531 5.41 3.725 1 87.38 98 LEU B C 1
ATOM 4656 O O . LEU B 1 98 ? 16.016 5.898 2.707 1 87.38 98 LEU B O 1
ATOM 4660 N N . GLY B 1 99 ? 15.133 6.168 4.68 1 83.38 99 GLY B N 1
ATOM 4661 C CA . GLY B 1 99 ? 15.07 7.617 4.652 1 83.38 99 GLY B CA 1
ATOM 4662 C C . GLY B 1 99 ? 16.375 8.266 4.23 1 83.38 99 GLY B C 1
ATOM 4663 O O . GLY B 1 99 ? 16.406 9.031 3.262 1 83.38 99 GLY B O 1
ATOM 4664 N N . PRO B 1 100 ? 17.453 7.902 4.871 1 82.69 100 PRO B N 1
ATOM 4665 C CA . PRO B 1 100 ? 18.734 8.508 4.543 1 82.69 100 PRO B CA 1
ATOM 4666 C C . PRO B 1 100 ? 19.141 8.281 3.088 1 82.69 100 PRO B C 1
ATOM 4668 O O . PRO B 1 100 ? 19.953 9.039 2.543 1 82.69 100 PRO B O 1
ATOM 4671 N N . HIS B 1 101 ? 18.562 7.266 2.486 1 84.38 101 HIS B N 1
ATOM 4672 C CA . HIS B 1 101 ? 18.859 6.98 1.088 1 84.38 101 HIS B CA 1
ATOM 4673 C C . HIS B 1 101 ? 17.844 7.633 0.159 1 84.38 101 HIS B C 1
ATOM 4675 O O . HIS B 1 101 ? 17.828 7.355 -1.042 1 84.38 101 HIS B O 1
ATOM 4681 N N . ARG B 1 102 ? 16.922 8.414 0.77 1 82.12 102 ARG B N 1
ATOM 4682 C CA . ARG B 1 102 ? 15.898 9.156 0.047 1 82.12 102 ARG B CA 1
ATOM 4683 C C . ARG B 1 102 ? 14.93 8.219 -0.664 1 82.12 102 ARG B C 1
ATOM 4685 O O . ARG B 1 102 ? 14.57 8.453 -1.819 1 82.12 102 ARG B O 1
ATOM 4692 N N . ILE B 1 103 ? 14.758 7.113 -0.038 1 87.75 103 ILE B N 1
ATOM 4693 C CA . ILE B 1 103 ? 13.805 6.145 -0.573 1 87.75 103 ILE B CA 1
ATOM 4694 C C . ILE B 1 103 ? 12.57 6.09 0.318 1 87.75 103 ILE B C 1
ATOM 4696 O O . ILE B 1 103 ? 12.68 5.949 1.538 1 87.75 103 ILE B O 1
ATOM 4700 N N . LEU B 1 104 ? 11.492 6.34 -0.277 1 89.38 104 LEU B N 1
ATOM 4701 C CA . LEU B 1 104 ? 10.234 6.148 0.44 1 89.38 104 LEU B CA 1
ATOM 4702 C C . LEU B 1 104 ? 9.852 4.676 0.477 1 89.38 104 LEU B C 1
ATOM 4704 O O . LEU B 1 104 ? 9.977 3.969 -0.526 1 89.38 104 LEU B O 1
ATOM 4708 N N . SER B 1 105 ? 9.422 4.18 1.604 1 91.38 105 SER B N 1
ATOM 4709 C CA . SER B 1 105 ? 9.062 2.771 1.744 1 91.38 105 SER B CA 1
ATOM 4710 C C . SER B 1 105 ? 7.918 2.396 0.812 1 91.38 105 SER B C 1
ATOM 4712 O O . SER B 1 105 ? 7.086 3.238 0.472 1 91.38 105 SER B O 1
ATOM 4714 N N . PRO B 1 106 ? 7.844 1.127 0.393 1 92.81 106 PRO B N 1
ATOM 4715 C CA . PRO B 1 106 ? 6.75 0.685 -0.479 1 92.81 106 PRO B CA 1
ATOM 4716 C C . PRO B 1 106 ? 5.375 0.919 0.135 1 92.81 106 PRO B C 1
ATOM 4718 O O . PRO B 1 106 ? 4.445 1.342 -0.561 1 92.81 106 PRO B O 1
ATOM 4721 N N . ALA B 1 107 ? 5.242 0.67 1.406 1 93.88 107 ALA B N 1
ATOM 4722 C CA . ALA B 1 107 ? 3.959 0.865 2.074 1 93.88 107 ALA B CA 1
ATOM 4723 C C . ALA B 1 107 ? 3.508 2.32 1.984 1 93.88 107 ALA B C 1
ATOM 4725 O O . ALA B 1 107 ? 2.348 2.6 1.673 1 93.88 107 ALA B O 1
ATOM 4726 N N . ALA B 1 108 ? 4.398 3.223 2.264 1 92.56 108 ALA B N 1
ATOM 4727 C CA . ALA B 1 108 ? 4.078 4.645 2.18 1 92.56 108 ALA B CA 1
ATOM 4728 C C . ALA B 1 108 ? 3.715 5.043 0.752 1 92.56 108 ALA B C 1
ATOM 4730 O O . ALA B 1 108 ? 2.797 5.836 0.537 1 92.56 108 ALA B O 1
ATOM 4731 N N . ARG B 1 109 ? 4.461 4.539 -0.208 1 93.06 109 ARG B N 1
ATOM 4732 C CA . ARG B 1 109 ? 4.18 4.828 -1.61 1 93.06 109 ARG B CA 1
ATOM 4733 C C . ARG B 1 109 ? 2.805 4.305 -2.014 1 93.06 109 ARG B C 1
ATOM 4735 O O . ARG B 1 109 ? 2.059 4.984 -2.721 1 93.06 109 ARG B O 1
ATOM 4742 N N . MET B 1 110 ? 2.529 3.139 -1.576 1 95.88 110 MET B N 1
ATOM 4743 C CA . MET B 1 110 ? 1.239 2.551 -1.926 1 95.88 110 MET B CA 1
ATOM 4744 C C . MET B 1 110 ? 0.097 3.301 -1.249 1 95.88 110 MET B C 1
ATOM 4746 O O . MET B 1 110 ? -0.967 3.488 -1.842 1 95.88 110 MET B O 1
ATOM 4750 N N . LEU B 1 111 ? 0.275 3.697 0.01 1 95.69 111 LEU B N 1
ATOM 4751 C CA . LEU B 1 111 ? -0.706 4.543 0.683 1 95.69 111 LEU B CA 1
ATOM 4752 C C . LEU B 1 111 ? -0.992 5.801 -0.131 1 95.69 111 LEU B C 1
ATOM 4754 O O . LEU B 1 111 ? -2.152 6.125 -0.392 1 95.69 111 LEU B O 1
ATOM 4758 N N . SER B 1 112 ? 0.07 6.457 -0.576 1 94.56 112 SER B N 1
ATOM 4759 C CA . SER B 1 112 ? -0.053 7.68 -1.367 1 94.56 112 SER B CA 1
ATOM 4760 C C . SER B 1 112 ? -0.778 7.414 -2.682 1 94.56 112 SER B C 1
ATOM 4762 O O . SER B 1 112 ? -1.559 8.25 -3.145 1 94.56 112 SER B O 1
ATOM 4764 N N . ASN B 1 113 ? -0.465 6.281 -3.277 1 95.19 113 ASN B N 1
ATOM 4765 C CA . ASN B 1 113 ? -1.106 5.918 -4.535 1 95.19 113 ASN B CA 1
ATOM 4766 C C . ASN B 1 113 ? -2.619 5.797 -4.379 1 95.19 113 ASN B C 1
ATOM 4768 O O . ASN B 1 113 ? -3.377 6.363 -5.168 1 95.19 113 ASN B O 1
ATOM 4772 N N . ILE B 1 114 ? -3.051 5.09 -3.363 1 96.75 114 ILE B N 1
ATOM 4773 C CA . ILE B 1 114 ? -4.477 4.867 -3.141 1 96.75 114 ILE B CA 1
ATOM 4774 C C . ILE B 1 114 ? -5.168 6.195 -2.859 1 96.75 114 ILE B C 1
ATOM 4776 O O . ILE B 1 114 ? -6.227 6.484 -3.422 1 96.75 114 ILE B O 1
ATOM 4780 N N . ILE B 1 115 ? -4.559 7 -2.027 1 97 115 ILE B N 1
ATOM 4781 C CA . ILE B 1 115 ? -5.145 8.297 -1.699 1 97 115 ILE B CA 1
ATOM 4782 C C . ILE B 1 115 ? -5.191 9.172 -2.949 1 97 115 ILE B C 1
ATOM 4784 O O . ILE B 1 115 ? -6.172 9.875 -3.184 1 97 115 ILE B O 1
ATOM 4788 N N . SER B 1 116 ? -4.113 9.141 -3.754 1 95.5 116 SER B N 1
ATOM 4789 C CA . SER B 1 116 ? -4.094 9.891 -5.008 1 95.5 116 SER B CA 1
ATOM 4790 C C . SER B 1 116 ? -5.27 9.5 -5.898 1 95.5 116 SER B C 1
ATOM 4792 O O . SER B 1 116 ? -5.926 10.367 -6.484 1 95.5 116 SER B O 1
ATOM 4794 N N . ASN B 1 117 ? -5.531 8.242 -5.969 1 94.69 117 ASN B N 1
ATOM 4795 C CA . ASN B 1 117 ? -6.652 7.75 -6.762 1 94.69 117 ASN B CA 1
ATOM 4796 C C . ASN B 1 117 ? -7.988 8.266 -6.227 1 94.69 117 ASN B C 1
ATOM 4798 O O . ASN B 1 117 ? -8.891 8.586 -7.004 1 94.69 117 ASN B O 1
ATOM 4802 N N . CYS B 1 118 ? -8.125 8.297 -4.957 1 95.81 118 CYS B N 1
ATOM 4803 C CA . CYS B 1 118 ? -9.328 8.859 -4.352 1 95.81 118 CYS B CA 1
ATOM 4804 C C . CYS B 1 118 ? -9.484 10.328 -4.707 1 95.81 118 CYS B C 1
ATOM 4806 O O . CYS B 1 118 ? -10.562 10.766 -5.113 1 95.81 118 CYS B O 1
ATOM 4808 N N . ILE B 1 119 ? -8.391 11.086 -4.605 1 96.38 119 ILE B N 1
ATOM 4809 C CA . ILE B 1 119 ? -8.414 12.531 -4.832 1 96.38 119 ILE B CA 1
ATOM 4810 C C . ILE B 1 119 ? -8.797 12.82 -6.281 1 96.38 119 ILE B C 1
ATOM 4812 O O . ILE B 1 119 ? -9.523 13.773 -6.559 1 96.38 119 ILE B O 1
ATOM 4816 N N . LEU B 1 120 ? -8.344 12.023 -7.203 1 93.5 120 LEU B N 1
ATOM 4817 C CA . LEU B 1 120 ? -8.672 12.195 -8.617 1 93.5 120 LEU B CA 1
ATOM 4818 C C . LEU B 1 120 ? -10.18 12.141 -8.836 1 93.5 120 LEU B C 1
ATOM 4820 O O . LEU B 1 120 ? -10.695 12.75 -9.773 1 93.5 120 LEU B O 1
ATOM 4824 N N . ARG B 1 121 ? -10.867 11.562 -7.934 1 93.94 121 ARG B N 1
ATOM 4825 C CA . ARG B 1 121 ? -12.312 11.406 -8.062 1 93.94 121 ARG B CA 1
ATOM 4826 C C . ARG B 1 121 ? -13.055 12.422 -7.188 1 93.94 121 ARG B C 1
ATOM 4828 O O . ARG B 1 121 ? -14.258 12.281 -6.949 1 93.94 121 ARG B O 1
ATOM 4835 N N . MET B 1 122 ? -12.344 13.398 -6.695 1 95.69 122 MET B N 1
ATOM 4836 C CA . MET B 1 122 ? -12.906 14.469 -5.879 1 95.69 122 MET B CA 1
ATOM 4837 C C . MET B 1 122 ? -12.797 15.812 -6.59 1 95.69 122 MET B C 1
ATOM 4839 O O . MET B 1 122 ? -12.016 16.672 -6.176 1 95.69 122 MET B O 1
ATOM 4843 N N . PRO B 1 123 ? -13.633 16.016 -7.547 1 93.62 123 PRO B N 1
ATOM 4844 C CA . PRO B 1 123 ? -13.523 17.266 -8.32 1 93.62 123 PRO B CA 1
ATOM 4845 C C . PRO B 1 123 ? -13.805 18.5 -7.48 1 93.62 123 PRO B C 1
ATOM 4847 O O . PRO B 1 123 ? -13.344 19.594 -7.824 1 93.62 123 PRO B O 1
ATOM 4850 N N . ASN B 1 124 ? -14.453 18.391 -6.305 1 94.69 124 ASN B N 1
ATOM 4851 C CA . ASN B 1 124 ? -14.844 19.547 -5.512 1 94.69 124 ASN B CA 1
ATOM 4852 C C . ASN B 1 124 ? -13.938 19.719 -4.297 1 94.69 124 ASN B C 1
ATOM 4854 O O . ASN B 1 124 ? -14.273 20.469 -3.371 1 94.69 124 ASN B O 1
ATOM 4858 N N . LEU B 1 125 ? -12.828 19.094 -4.324 1 96.06 125 LEU B N 1
ATOM 4859 C CA . LEU B 1 125 ? -11.898 19.172 -3.199 1 96.06 125 LEU B CA 1
ATOM 4860 C C . LEU B 1 125 ? -11.398 20.609 -3.018 1 96.06 125 LEU B C 1
ATOM 4862 O O . LEU B 1 125 ? -10.883 21.219 -3.961 1 96.06 125 LEU B O 1
ATOM 4866 N N . GLU B 1 126 ? -11.523 21.125 -1.775 1 95.94 126 GLU B N 1
ATOM 4867 C CA . GLU B 1 126 ? -11.117 22.5 -1.472 1 95.94 126 GLU B CA 1
ATOM 4868 C C . GLU B 1 126 ? -9.945 22.531 -0.496 1 95.94 126 GLU B C 1
ATOM 4870 O O . GLU B 1 126 ? -9.164 23.484 -0.486 1 95.94 126 GLU B O 1
ATOM 4875 N N . GLU B 1 127 ? -9.891 21.562 0.321 1 95.69 127 GLU B N 1
ATOM 4876 C CA . GLU B 1 127 ? -8.859 21.531 1.347 1 95.69 127 GLU B CA 1
ATOM 4877 C C . GLU B 1 127 ? -8.234 20.141 1.468 1 95.69 127 GLU B C 1
ATOM 4879 O O . GLU B 1 127 ? -8.945 19.141 1.551 1 95.69 127 GLU B O 1
ATOM 4884 N N . PHE B 1 128 ? -6.98 20.141 1.477 1 96.19 128 PHE B N 1
ATOM 4885 C CA . PHE B 1 128 ? -6.242 18.891 1.661 1 96.19 128 PHE B CA 1
ATOM 4886 C C . PHE B 1 128 ? -5.238 19.016 2.799 1 96.19 128 PHE B C 1
ATOM 4888 O O . PHE B 1 128 ? -4.41 19.938 2.801 1 96.19 128 PHE B O 1
ATOM 4895 N N . ILE B 1 129 ? -5.285 18.109 3.764 1 96.44 129 ILE B N 1
ATOM 4896 C CA . ILE B 1 129 ? -4.41 18.125 4.93 1 96.44 129 ILE B CA 1
ATOM 4897 C C . ILE B 1 129 ? -3.656 16.797 5.031 1 96.44 129 ILE B C 1
ATOM 4899 O O . ILE B 1 129 ? -4.266 15.727 5.023 1 96.44 129 ILE B O 1
ATOM 4903 N N . TRP B 1 130 ? -2.369 16.859 5.031 1 95.56 130 TRP B N 1
ATOM 4904 C CA . TRP B 1 130 ? -1.497 15.711 5.285 1 95.56 130 TRP B CA 1
ATOM 4905 C C . TRP B 1 130 ? -0.692 15.906 6.562 1 95.56 130 TRP B C 1
ATOM 4907 O O . TRP B 1 130 ? 0.26 16.688 6.59 1 95.56 130 TRP B O 1
ATOM 4917 N N . ASP B 1 131 ? -1.084 15.203 7.598 1 92.5 131 ASP B N 1
ATOM 4918 C CA . ASP B 1 131 ? -0.391 15.289 8.883 1 92.5 131 ASP B CA 1
ATOM 4919 C C . ASP B 1 131 ? 0.025 13.906 9.367 1 92.5 131 ASP B C 1
ATOM 4921 O O . ASP B 1 131 ? -0.46 13.438 10.398 1 92.5 131 ASP B O 1
ATOM 4925 N N . MET B 1 132 ? 0.932 13.32 8.57 1 89 132 MET B N 1
ATOM 4926 C CA . MET B 1 132 ? 1.536 12.031 8.891 1 89 132 MET B CA 1
ATOM 4927 C C . MET B 1 132 ? 3.057 12.141 8.945 1 89 132 MET B C 1
ATOM 4929 O O . MET B 1 132 ? 3.643 13.016 8.305 1 89 132 MET B O 1
ATOM 4933 N N . GLN B 1 133 ? 3.631 11.156 9.641 1 84.19 133 GLN B N 1
ATOM 4934 C CA . GLN B 1 133 ? 5.082 11.164 9.781 1 84.19 133 GLN B CA 1
ATOM 4935 C C . GLN B 1 133 ? 5.77 10.828 8.461 1 84.19 133 GLN B C 1
ATOM 4937 O O . GLN B 1 133 ? 6.891 11.273 8.211 1 84.19 133 GLN B O 1
ATOM 4942 N N . VAL B 1 134 ? 5.098 10.078 7.684 1 86.94 134 VAL B N 1
ATOM 4943 C CA . VAL B 1 134 ? 5.695 9.703 6.406 1 86.94 134 VAL B CA 1
ATOM 4944 C C . VAL B 1 134 ? 5.371 10.766 5.355 1 86.94 134 VAL B C 1
ATOM 4946 O O . VAL B 1 134 ? 4.305 11.383 5.398 1 86.94 134 VAL B O 1
ATOM 4949 N N . SER B 1 135 ? 6.281 10.953 4.445 1 88.12 135 SER B N 1
ATOM 4950 C CA . SER B 1 135 ? 6.098 11.938 3.387 1 88.12 135 SER B CA 1
ATOM 4951 C C . SER B 1 135 ? 5.105 11.445 2.336 1 88.12 135 SER B C 1
ATOM 4953 O O . SER B 1 135 ? 4.969 10.234 2.129 1 88.12 135 SER B O 1
ATOM 4955 N N . LEU B 1 136 ? 4.375 12.359 1.773 1 91.12 136 LEU B N 1
ATOM 4956 C CA . LEU B 1 136 ? 3.559 12.016 0.615 1 91.12 136 LEU B CA 1
ATOM 4957 C C . LEU B 1 136 ? 4.41 11.945 -0.648 1 91.12 136 LEU B C 1
ATOM 4959 O O . LEU B 1 136 ? 5.512 12.492 -0.693 1 91.12 136 LEU B O 1
ATOM 4963 N N . THR B 1 137 ? 3.961 11.266 -1.658 1 89.38 137 THR B N 1
ATOM 4964 C CA . THR B 1 137 ? 4.695 11.125 -2.908 1 89.38 137 THR B CA 1
ATOM 4965 C C . THR B 1 137 ? 4.504 12.344 -3.799 1 89.38 137 THR B C 1
ATOM 4967 O O . THR B 1 137 ? 3.576 13.133 -3.588 1 89.38 137 THR B O 1
ATOM 4970 N N . GLN B 1 138 ? 5.391 12.438 -4.805 1 86.5 138 GLN B N 1
ATOM 4971 C CA . GLN B 1 138 ? 5.273 13.5 -5.805 1 86.5 138 GLN B CA 1
ATOM 4972 C C . GLN B 1 138 ? 3.953 13.391 -6.562 1 86.5 138 GLN B C 1
ATOM 4974 O O . GLN B 1 138 ? 3.305 14.406 -6.84 1 86.5 138 GLN B O 1
ATOM 4979 N N . LEU B 1 139 ? 3.6 12.227 -6.855 1 85.56 139 LEU B N 1
ATOM 4980 C CA . LEU B 1 139 ? 2.367 11.992 -7.598 1 85.56 139 LEU B CA 1
ATOM 4981 C C . LEU B 1 139 ? 1.157 12.492 -6.816 1 85.56 139 LEU B C 1
ATOM 4983 O O . LEU B 1 139 ? 0.274 13.148 -7.383 1 85.56 139 LEU B O 1
ATOM 4987 N N . LEU B 1 140 ? 1.12 12.156 -5.555 1 92.31 140 LEU B N 1
ATOM 4988 C CA . LEU B 1 140 ? -0.002 12.586 -4.73 1 92.31 140 LEU B CA 1
ATOM 4989 C C . LEU B 1 140 ? -0.05 14.109 -4.629 1 92.31 140 LEU B C 1
ATOM 4991 O O . LEU B 1 140 ? -1.109 14.711 -4.805 1 92.31 140 LEU B O 1
ATOM 4995 N N . LEU B 1 141 ? 1.094 14.734 -4.383 1 90.81 141 LEU B N 1
ATOM 4996 C CA . LEU B 1 141 ? 1.149 16.188 -4.297 1 90.81 141 LEU B CA 1
ATOM 4997 C C . LEU B 1 141 ? 0.667 16.828 -5.59 1 90.81 141 LEU B C 1
ATOM 4999 O O . LEU B 1 141 ? -0.142 17.766 -5.566 1 90.81 141 LEU B O 1
ATOM 5003 N N . THR B 1 142 ? 1.115 16.328 -6.684 1 87.31 142 THR B N 1
ATOM 5004 C CA . THR B 1 142 ? 0.721 16.859 -7.984 1 87.31 142 THR B CA 1
ATOM 5005 C C . THR B 1 142 ? -0.782 16.703 -8.195 1 87.31 142 THR B C 1
ATOM 5007 O O . THR B 1 142 ? -1.444 17.641 -8.672 1 87.31 142 THR B O 1
ATOM 5010 N N . THR B 1 143 ? -1.281 15.555 -7.844 1 90 143 THR B N 1
ATOM 5011 C CA . THR B 1 143 ? -2.707 15.281 -8 1 90 143 THR B CA 1
ATOM 5012 C C . THR B 1 143 ? -3.537 16.266 -7.176 1 90 143 THR B C 1
ATOM 5014 O O . THR B 1 143 ? -4.547 16.781 -7.652 1 90 143 THR B O 1
ATOM 5017 N N . VAL B 1 144 ? -3.08 16.531 -5.965 1 92.25 144 VAL B N 1
ATOM 5018 C CA . VAL B 1 144 ? -3.781 17.438 -5.074 1 92.25 144 VAL B CA 1
ATOM 5019 C C . VAL B 1 144 ? -3.727 18.859 -5.645 1 92.25 144 VAL B C 1
ATOM 5021 O O . VAL B 1 144 ? -4.758 19.531 -5.762 1 92.25 144 VAL B O 1
ATOM 5024 N N . MET B 1 145 ? -2.594 19.266 -6.074 1 87.06 145 MET B N 1
ATOM 5025 C CA . MET B 1 145 ? -2.365 20.641 -6.523 1 87.06 145 MET B CA 1
ATOM 5026 C C . MET B 1 145 ? -3.09 20.906 -7.84 1 87.06 145 MET B C 1
ATOM 5028 O O . MET B 1 145 ? -3.332 22.062 -8.195 1 87.06 145 MET B O 1
ATOM 5032 N N . MET B 1 146 ? -3.514 19.859 -8.5 1 85.12 146 MET B N 1
ATOM 5033 C CA . MET B 1 146 ? -4.164 20 -9.805 1 85.12 146 MET B CA 1
ATOM 5034 C C . MET B 1 146 ? -5.68 20.094 -9.648 1 85.12 146 MET B C 1
ATOM 5036 O O . MET B 1 146 ? -6.398 20.312 -10.625 1 85.12 146 MET B O 1
ATOM 5040 N N . ARG B 1 147 ? -6.105 19.969 -8.445 1 89.75 147 ARG B N 1
ATOM 5041 C CA . ARG B 1 147 ? -7.543 20.109 -8.242 1 89.75 147 ARG B CA 1
ATOM 5042 C C . ARG B 1 147 ? -7.988 21.562 -8.422 1 89.75 147 ARG B C 1
ATOM 5044 O O . ARG B 1 147 ? -7.508 22.453 -7.723 1 89.75 147 ARG B O 1
ATOM 5051 N N . GLN B 1 148 ? -8.984 21.75 -9.258 1 86.38 148 GLN B N 1
ATOM 5052 C CA . GLN B 1 148 ? -9.352 23.078 -9.719 1 86.38 148 GLN B CA 1
ATOM 5053 C C . GLN B 1 148 ? -9.938 23.906 -8.586 1 86.38 148 GLN B C 1
ATOM 5055 O O . GLN B 1 148 ? -9.789 25.141 -8.562 1 86.38 148 GLN B O 1
ATOM 5060 N N . LYS B 1 149 ? -10.547 23.312 -7.648 1 92.62 149 LYS B N 1
ATOM 5061 C CA . LYS B 1 149 ? -11.25 24.062 -6.609 1 92.62 149 LYS B CA 1
ATOM 5062 C C . LYS B 1 149 ? -10.445 24.109 -5.316 1 92.62 149 LYS B C 1
ATOM 5064 O O . LYS B 1 149 ? -10.93 24.594 -4.289 1 92.62 149 LYS B O 1
ATOM 5069 N N . LEU B 1 150 ? -9.203 23.609 -5.355 1 93.31 150 LEU B N 1
ATOM 5070 C CA . LEU B 1 150 ? -8.359 23.562 -4.164 1 93.31 150 LEU B CA 1
ATOM 5071 C C . LEU B 1 150 ? -8.055 24.969 -3.654 1 93.31 150 LEU B C 1
ATOM 5073 O O . LEU B 1 150 ? -7.598 25.828 -4.414 1 93.31 150 LEU B O 1
ATOM 5077 N N . LYS B 1 151 ? -8.305 25.203 -2.332 1 93.62 151 LYS B N 1
ATOM 5078 C CA . LYS B 1 151 ? -8.109 26.516 -1.742 1 93.62 151 LYS B CA 1
ATOM 5079 C C . LYS B 1 151 ? -7.035 26.484 -0.658 1 93.62 151 LYS B C 1
ATOM 5081 O O . LYS B 1 151 ? -6.379 27.484 -0.392 1 93.62 151 LYS B O 1
ATOM 5086 N N . SER B 1 152 ? -6.941 25.328 -0.049 1 94.19 152 SER B N 1
ATOM 5087 C CA . SER B 1 152 ? -6.027 25.266 1.087 1 94.19 152 SER B CA 1
ATOM 5088 C C . SER B 1 152 ? -5.293 23.938 1.13 1 94.19 152 SER B C 1
ATOM 5090 O O . SER B 1 152 ? -5.875 22.891 0.839 1 94.19 152 SER B O 1
ATOM 5092 N N . VAL B 1 153 ? -4.016 23.969 1.47 1 94.12 153 VAL B N 1
ATOM 5093 C CA . VAL B 1 153 ? -3.195 22.766 1.634 1 94.12 153 VAL B CA 1
ATOM 5094 C C . VAL B 1 153 ? -2.377 22.875 2.918 1 94.12 153 VAL B C 1
ATOM 5096 O O . VAL B 1 153 ? -1.793 23.922 3.205 1 94.12 153 VAL B O 1
ATOM 5099 N N . ARG B 1 154 ? -2.432 21.922 3.73 1 95.19 154 ARG B N 1
ATOM 5100 C CA . ARG B 1 154 ? -1.619 21.797 4.938 1 95.19 154 ARG B CA 1
ATOM 5101 C C . ARG B 1 154 ? -0.802 20.516 4.922 1 95.19 154 ARG B C 1
ATOM 5103 O O . ARG B 1 154 ? -1.361 19.406 4.969 1 95.19 154 ARG B O 1
ATOM 5110 N N . LEU B 1 155 ? 0.507 20.656 4.875 1 94.38 155 LEU B N 1
ATOM 5111 C CA . LEU B 1 155 ? 1.359 19.469 4.734 1 94.38 155 LEU B CA 1
ATOM 5112 C C . LEU B 1 155 ? 2.412 19.438 5.836 1 94.38 155 LEU B C 1
ATOM 5114 O O . LEU B 1 155 ? 3.129 20.406 6.055 1 94.38 155 LEU B O 1
ATOM 5118 N N . ARG B 1 156 ? 2.465 18.391 6.504 1 91.88 156 ARG B N 1
ATOM 5119 C CA . ARG B 1 156 ? 3.633 18.078 7.32 1 91.88 156 ARG B CA 1
ATOM 5120 C C . ARG B 1 156 ? 4.656 17.266 6.531 1 91.88 156 ARG B C 1
ATOM 5122 O O . ARG B 1 156 ? 4.359 16.172 6.066 1 91.88 156 ARG B O 1
ATOM 5129 N N . MET B 1 157 ? 5.801 17.844 6.422 1 86.62 157 MET B N 1
ATOM 5130 C CA . MET B 1 157 ? 6.832 17.172 5.641 1 86.62 157 MET B CA 1
ATOM 5131 C C . MET B 1 157 ? 7.48 16.047 6.449 1 86.62 157 MET B C 1
ATOM 5133 O O . MET B 1 157 ? 7.719 16.188 7.648 1 86.62 157 MET B O 1
ATOM 5137 N N . GLY B 1 158 ? 7.574 14.852 5.898 1 76.94 158 GLY B N 1
ATOM 5138 C CA . GLY B 1 158 ? 8.062 13.656 6.555 1 76.94 158 GLY B CA 1
ATOM 5139 C C . GLY B 1 158 ? 9.312 13.898 7.379 1 76.94 158 GLY B C 1
ATOM 5140 O O . GLY B 1 158 ? 10.047 14.859 7.145 1 76.94 158 GLY B O 1
ATOM 5141 N N . THR B 1 159 ? 9.383 13.094 8.367 1 70.62 159 THR B N 1
ATOM 5142 C CA . THR B 1 159 ? 10.547 13.148 9.234 1 70.62 159 THR B CA 1
ATOM 5143 C C . THR B 1 159 ? 11.617 12.156 8.781 1 70.62 159 THR B C 1
ATOM 5145 O O . THR B 1 159 ? 11.438 11.469 7.773 1 70.62 159 THR B O 1
ATOM 5148 N N . ASP B 1 160 ? 12.734 12.133 9.312 1 64.31 160 ASP B N 1
ATOM 5149 C CA . ASP B 1 160 ? 13.805 11.141 9.188 1 64.31 160 ASP B CA 1
ATOM 5150 C C . ASP B 1 160 ? 14.289 11.039 7.746 1 64.31 160 ASP B C 1
ATOM 5152 O O . ASP B 1 160 ? 14.492 9.938 7.23 1 64.31 160 ASP B O 1
ATOM 5156 N N . CYS B 1 161 ? 14.289 12.07 7.09 1 63 161 CYS B N 1
ATOM 5157 C CA . CYS B 1 161 ? 14.922 12.211 5.785 1 63 161 CYS B CA 1
ATOM 5158 C C . CYS B 1 161 ? 14.117 11.508 4.703 1 63 161 CYS B C 1
ATOM 5160 O O . CYS B 1 161 ? 14.68 11.062 3.697 1 63 161 CYS B O 1
ATOM 5162 N N . THR B 1 162 ? 12.891 11.297 5.047 1 76.06 162 THR B N 1
ATOM 5163 C CA . THR B 1 162 ? 12.078 10.727 3.979 1 76.06 162 THR B CA 1
ATOM 5164 C C . THR B 1 162 ? 12.07 11.641 2.76 1 76.06 162 THR B C 1
ATOM 5166 O O . THR B 1 162 ? 12.125 12.867 2.896 1 76.06 162 THR B O 1
ATOM 5169 N N . PRO B 1 163 ? 12.125 11.008 1.636 1 80.44 163 PRO B N 1
ATOM 5170 C CA . PRO B 1 163 ? 12.094 11.852 0.438 1 80.44 163 PRO B CA 1
ATOM 5171 C C . PRO B 1 163 ? 10.867 12.758 0.384 1 80.44 163 PRO B C 1
ATOM 5173 O O . PRO B 1 163 ? 9.773 12.336 0.761 1 80.44 163 PRO B O 1
ATOM 5176 N N . LYS B 1 164 ? 11.18 14.008 0.115 1 83 164 LYS B N 1
ATOM 5177 C CA . LYS B 1 164 ? 10.102 14.992 0.031 1 83 164 LYS B CA 1
ATOM 5178 C C . LYS B 1 164 ? 9.766 15.312 -1.421 1 83 164 LYS B C 1
ATOM 5180 O O . LYS B 1 164 ? 10.633 15.242 -2.295 1 83 164 LYS B O 1
ATOM 5185 N N . PRO B 1 165 ? 8.516 15.578 -1.631 1 80.44 165 PRO B N 1
ATOM 5186 C CA . PRO B 1 165 ? 8.125 15.93 -2.998 1 80.44 165 PRO B CA 1
ATOM 5187 C C . PRO B 1 165 ? 8.625 17.297 -3.426 1 80.44 165 PRO B C 1
ATOM 5189 O O . PRO B 1 165 ? 8.969 18.125 -2.576 1 80.44 165 PRO B O 1
ATOM 5192 N N . PHE B 1 166 ? 8.75 17.391 -4.711 1 76.5 166 PHE B N 1
ATOM 5193 C CA . PHE B 1 166 ? 9.102 18.688 -5.297 1 76.5 166 PHE B CA 1
ATOM 5194 C C . PHE B 1 166 ? 7.848 19.484 -5.633 1 76.5 166 PHE B C 1
ATOM 5196 O O . PHE B 1 166 ? 6.895 18.953 -6.199 1 76.5 166 PHE B O 1
ATOM 5203 N N . PHE B 1 167 ? 7.957 20.734 -5.121 1 76.25 167 PHE B N 1
ATOM 5204 C CA . PHE B 1 167 ? 6.855 21.625 -5.457 1 76.25 167 PHE B CA 1
ATOM 5205 C C . PHE B 1 167 ? 7.074 22.266 -6.824 1 76.25 167 PHE B C 1
ATOM 5207 O O . PHE B 1 167 ? 8.031 23.016 -7.012 1 76.25 167 PHE B O 1
ATOM 5214 N N . ARG B 1 168 ? 6.523 21.703 -7.871 1 65.5 168 ARG B N 1
ATOM 5215 C CA . ARG B 1 168 ? 6.719 22.219 -9.219 1 65.5 168 ARG B CA 1
ATOM 5216 C C . ARG B 1 168 ? 5.797 23.406 -9.492 1 65.5 168 ARG B C 1
ATOM 5218 O O . ARG B 1 168 ? 4.676 23.453 -8.984 1 65.5 168 ARG B O 1
ATOM 5225 N N . PRO B 1 169 ? 6.543 24.516 -10.18 1 57.56 169 PRO B N 1
ATOM 5226 C CA . PRO B 1 169 ? 5.688 25.641 -10.531 1 57.56 169 PRO B CA 1
ATOM 5227 C C . PRO B 1 169 ? 4.473 25.234 -11.359 1 57.56 169 PRO B C 1
ATOM 5229 O O . PRO B 1 169 ? 4.527 24.25 -12.094 1 57.56 169 PRO B O 1
ATOM 5232 N N . SER B 1 170 ? 3.396 25.641 -10.969 1 50.41 170 SER B N 1
ATOM 5233 C CA . SER B 1 170 ? 2.131 25.438 -11.664 1 50.41 170 SER B CA 1
ATOM 5234 C C . SER B 1 170 ? 2.277 25.719 -13.156 1 50.41 170 SER B C 1
ATOM 5236 O O . SER B 1 170 ? 1.305 25.609 -13.914 1 50.41 170 SER B O 1
ATOM 5238 N N . LEU B 1 171 ? 3.174 26.422 -13.641 1 42.06 171 LEU B N 1
ATOM 5239 C CA . LEU B 1 171 ? 3.197 26.703 -15.078 1 42.06 171 LEU B CA 1
ATOM 5240 C C . LEU B 1 171 ? 2.9 25.438 -15.875 1 42.06 171 LEU B C 1
ATOM 5242 O O . LEU B 1 171 ? 2.184 25.484 -16.875 1 42.06 171 LEU B O 1
ATOM 5246 N N . SER B 1 172 ? 3.734 24.625 -15.766 1 41.84 172 SER B N 1
ATOM 5247 C CA . SER B 1 172 ? 3.525 23.406 -16.547 1 41.84 172 SER B CA 1
ATOM 5248 C C . SER B 1 172 ? 2.182 22.766 -16.219 1 41.84 172 SER B C 1
ATOM 5250 O O . SER B 1 172 ? 1.753 21.828 -16.906 1 41.84 172 SER B O 1
ATOM 5252 N N . LEU B 1 173 ? 1.743 22.875 -15.078 1 42.03 173 LEU B N 1
ATOM 5253 C CA . LEU B 1 173 ? 0.331 22.703 -14.758 1 42.03 173 LEU B CA 1
ATOM 5254 C C . LEU B 1 173 ? -0.508 23.828 -15.367 1 42.03 173 LEU B C 1
ATOM 5256 O O . LEU B 1 173 ? -1.724 23.875 -15.156 1 42.03 173 LEU B O 1
ATOM 5260 N N . SER B 1 174 ? -0.053 24.953 -15.625 1 36.78 174 SER B N 1
ATOM 5261 C CA . SER B 1 174 ? -0.56 26.219 -16.156 1 36.78 174 SER B CA 1
ATOM 5262 C C . SER B 1 174 ? -1.597 25.984 -17.25 1 36.78 174 SER B C 1
ATOM 5264 O O . SER B 1 174 ? -2.133 26.938 -17.812 1 36.78 174 SER B O 1
ATOM 5266 N N . LEU B 1 175 ? -1.291 25.078 -18.094 1 38.28 175 LEU B N 1
ATOM 5267 C CA . LEU B 1 175 ? -2.26 25.406 -19.141 1 38.28 175 LEU B CA 1
ATOM 5268 C C . LEU B 1 175 ? -3.539 25.984 -18.531 1 38.28 175 LEU B C 1
ATOM 5270 O O . LEU B 1 175 ? -4.09 26.953 -19.031 1 38.28 175 LEU B O 1
ATOM 5274 N N . HIS B 1 176 ? -4.609 25.078 -18.25 1 40.78 176 HIS B N 1
ATOM 5275 C CA . HIS B 1 176 ? -5.93 25.641 -18.016 1 40.78 176 HIS B CA 1
ATOM 5276 C C . HIS B 1 176 ? -6.039 26.203 -16.609 1 40.78 176 HIS B C 1
ATOM 5278 O O . HIS B 1 176 ? -6.664 27.25 -16.391 1 40.78 176 HIS B O 1
ATOM 5284 N N . THR B 1 177 ? -6.086 25.359 -15.391 1 43.22 177 THR B N 1
ATOM 5285 C CA . THR B 1 177 ? -6.863 25.641 -14.188 1 43.22 177 THR B CA 1
ATOM 5286 C C . THR B 1 177 ? -5.984 26.266 -13.109 1 43.22 177 THR B C 1
ATOM 5288 O O . THR B 1 177 ? -5.02 25.656 -12.656 1 43.22 177 THR B O 1
ATOM 5291 N N . ALA B 1 178 ? -5.645 27.625 -13.156 1 48.25 178 ALA B N 1
ATOM 5292 C CA . ALA B 1 178 ? -5.078 28.438 -12.086 1 48.25 178 ALA B CA 1
ATOM 5293 C C . ALA B 1 178 ? -5.398 27.844 -10.711 1 48.25 178 ALA B C 1
ATOM 5295 O O . ALA B 1 178 ? -6.57 27.703 -10.352 1 48.25 178 ALA B O 1
ATOM 5296 N N . VAL B 1 179 ? -4.5 27.094 -10.188 1 57.91 179 VAL B N 1
ATOM 5297 C CA . VAL B 1 179 ? -4.711 26.641 -8.82 1 57.91 179 VAL B CA 1
ATOM 5298 C C . VAL B 1 179 ? -5.055 27.828 -7.926 1 57.91 179 VAL B C 1
ATOM 5300 O O . VAL B 1 179 ? -4.355 28.844 -7.93 1 57.91 179 VAL B O 1
ATOM 5303 N N . LYS B 1 180 ? -6.227 28.062 -7.578 1 76.94 180 LYS B N 1
ATOM 5304 C CA . LYS B 1 180 ? -6.812 29.094 -6.734 1 76.94 180 LYS B CA 1
ATOM 5305 C C . LYS B 1 180 ? -6.461 28.875 -5.266 1 76.94 180 LYS B C 1
ATOM 5307 O O . LYS B 1 180 ? -7.332 28.953 -4.395 1 76.94 180 LYS B O 1
ATOM 5312 N N . LEU B 1 181 ? -5.145 28.531 -5.012 1 88.38 181 LEU B N 1
ATOM 5313 C CA . LEU B 1 181 ? -4.723 28.281 -3.637 1 88.38 181 LEU B CA 1
ATOM 5314 C C . LEU B 1 181 ? -4.703 29.578 -2.83 1 88.38 181 LEU B C 1
ATOM 5316 O O . LEU B 1 181 ? -4.098 30.562 -3.248 1 88.38 181 LEU B O 1
ATOM 5320 N N . ARG B 1 182 ? -5.348 29.594 -1.717 1 93.38 182 ARG B N 1
ATOM 5321 C CA . ARG B 1 182 ? -5.434 30.781 -0.873 1 93.38 182 ARG B CA 1
ATOM 5322 C C . ARG B 1 182 ? -4.582 30.625 0.383 1 93.38 182 ARG B C 1
ATOM 5324 O O . ARG B 1 182 ? -4.113 31.609 0.947 1 93.38 182 ARG B O 1
ATOM 5331 N N . ALA B 1 183 ? -4.445 29.438 0.78 1 94.94 183 ALA B N 1
ATOM 5332 C CA . ALA B 1 183 ? -3.686 29.188 2.002 1 94.94 183 ALA B CA 1
ATOM 5333 C C . ALA B 1 183 ? -2.766 27.969 1.837 1 94.94 183 ALA B C 1
ATOM 5335 O O . ALA B 1 183 ? -3.162 26.953 1.27 1 94.94 183 ALA B O 1
ATOM 5336 N N . MET B 1 184 ? -1.55 28.078 2.324 1 93.62 184 MET B N 1
ATOM 5337 C CA . MET B 1 184 ? -0.561 27 2.295 1 93.62 184 MET B CA 1
ATOM 5338 C C . MET B 1 184 ? 0.194 26.922 3.619 1 93.62 184 MET B C 1
ATOM 5340 O O . MET B 1 184 ? 0.744 27.922 4.086 1 93.62 184 MET B O 1
ATOM 5344 N N . HIS B 1 185 ? 0.114 25.828 4.246 1 95.12 185 HIS B N 1
ATOM 5345 C CA . HIS B 1 185 ? 0.827 25.578 5.492 1 95.12 185 HIS B CA 1
ATOM 5346 C C . HIS B 1 185 ? 1.779 24.391 5.355 1 95.12 185 HIS B C 1
ATOM 5348 O O . HIS B 1 185 ? 1.342 23.25 5.152 1 95.12 185 HIS B O 1
ATOM 5354 N N . LEU B 1 186 ? 3.041 24.609 5.41 1 94.06 186 LEU B N 1
ATOM 5355 C CA . LEU B 1 186 ? 4.051 23.562 5.348 1 94.06 186 LEU B CA 1
ATOM 5356 C C . LEU B 1 186 ? 4.867 23.516 6.633 1 94.06 186 LEU B C 1
ATOM 5358 O O . LEU B 1 186 ? 5.461 24.516 7.035 1 94.06 186 LEU B O 1
ATOM 5362 N N . ILE B 1 187 ? 4.836 22.344 7.258 1 92.62 187 ILE B N 1
ATOM 5363 C CA . ILE B 1 187 ? 5.59 22.266 8.5 1 92.62 187 ILE B CA 1
ATOM 5364 C C . ILE B 1 187 ? 6.609 21.125 8.414 1 92.62 187 ILE B C 1
ATOM 5366 O O . ILE B 1 187 ? 6.453 20.203 7.613 1 92.62 187 ILE B O 1
ATOM 5370 N N . GLN B 1 188 ? 7.668 21.25 9.109 1 90.06 188 GLN B N 1
ATOM 5371 C CA . GLN B 1 188 ? 8.734 20.266 9.266 1 90.06 188 GLN B CA 1
ATOM 5372 C C . GLN B 1 188 ? 9.578 20.172 7.996 1 90.06 188 GLN B C 1
ATOM 5374 O O . GLN B 1 188 ? 9.867 19.062 7.52 1 90.06 188 GLN B O 1
ATOM 5379 N N . ILE B 1 189 ? 9.867 21.297 7.426 1 90.19 189 ILE B N 1
ATOM 5380 C CA . ILE B 1 189 ? 10.812 21.344 6.312 1 90.19 189 ILE B CA 1
ATOM 5381 C C . ILE B 1 189 ? 12.242 21.219 6.84 1 90.19 189 ILE B C 1
ATOM 5383 O O . ILE B 1 189 ? 12.648 21.984 7.719 1 90.19 189 ILE B O 1
ATOM 5387 N N . ASP B 1 190 ? 13.055 20.281 6.316 1 87.88 190 ASP B N 1
ATOM 5388 C CA . ASP B 1 190 ? 14.367 20.047 6.918 1 87.88 190 ASP B CA 1
ATOM 5389 C C . ASP B 1 190 ? 15.477 20.094 5.867 1 87.88 190 ASP B C 1
ATOM 5391 O O . ASP B 1 190 ? 16.625 19.75 6.152 1 87.88 190 ASP B O 1
ATOM 5395 N N . ASP B 1 191 ? 15.109 20.5 4.676 1 86.25 191 ASP B N 1
ATOM 5396 C CA . ASP B 1 191 ? 16.172 20.562 3.674 1 86.25 191 ASP B CA 1
ATOM 5397 C C . ASP B 1 191 ? 15.953 21.734 2.725 1 86.25 191 ASP B C 1
ATOM 5399 O O . ASP B 1 191 ? 14.82 22.125 2.451 1 86.25 191 ASP B O 1
ATOM 5403 N N . VAL B 1 192 ? 17.047 22.188 2.186 1 88.88 192 VAL B N 1
ATOM 5404 C CA . VAL B 1 192 ? 17.062 23.406 1.386 1 88.88 192 VAL B CA 1
ATOM 5405 C C . VAL B 1 192 ? 16.422 23.141 0.025 1 88.88 192 VAL B C 1
ATOM 5407 O O . VAL B 1 192 ? 15.797 24.031 -0.559 1 88.88 192 VAL B O 1
ATOM 5410 N N . THR B 1 193 ? 16.531 21.938 -0.465 1 86.06 193 THR B N 1
ATOM 5411 C CA . THR B 1 193 ? 15.984 21.594 -1.775 1 86.06 193 THR B CA 1
ATOM 5412 C C . THR B 1 193 ? 14.461 21.719 -1.772 1 86.06 193 THR B C 1
ATOM 5414 O O . THR B 1 193 ? 13.875 22.234 -2.723 1 86.06 193 THR B O 1
ATOM 5417 N N . THR B 1 194 ? 13.875 21.266 -0.702 1 86.44 194 THR B N 1
ATOM 5418 C CA . THR B 1 194 ? 12.43 21.375 -0.556 1 86.44 194 THR B CA 1
ATOM 5419 C C . THR B 1 194 ? 12 22.828 -0.486 1 86.44 194 THR B C 1
ATOM 5421 O O . THR B 1 194 ? 11.023 23.234 -1.124 1 86.44 194 THR B O 1
ATOM 5424 N N . LEU B 1 195 ? 12.758 23.578 0.194 1 89.88 195 LEU B N 1
ATOM 5425 C CA . LEU B 1 195 ? 12.445 25 0.34 1 89.88 195 LEU B CA 1
ATOM 5426 C C . LEU B 1 195 ? 12.578 25.719 -0.997 1 89.88 195 LEU B C 1
ATOM 5428 O O . LEU B 1 195 ? 11.734 26.547 -1.338 1 89.88 195 LEU B O 1
ATOM 5432 N N . ARG B 1 196 ? 13.508 25.406 -1.733 1 87.81 196 ARG B N 1
ATOM 5433 C CA . ARG B 1 196 ? 13.711 26.031 -3.037 1 87.81 196 ARG B CA 1
ATOM 5434 C C . ARG B 1 196 ? 12.609 25.641 -4.012 1 87.81 196 ARG B C 1
ATOM 5436 O O . ARG B 1 196 ? 12.164 26.453 -4.816 1 87.81 196 ARG B O 1
ATOM 5443 N N . SER B 1 197 ? 12.25 24.406 -3.924 1 86.56 197 SER B N 1
ATOM 5444 C CA . SER B 1 197 ? 11.141 23.969 -4.77 1 86.56 197 SER B CA 1
ATOM 5445 C C . SER B 1 197 ? 9.859 24.703 -4.422 1 86.56 197 SER B C 1
ATOM 5447 O O . SER B 1 197 ? 9.062 25.031 -5.309 1 86.56 197 SER B O 1
ATOM 5449 N N . LEU B 1 198 ? 9.688 24.922 -3.182 1 87.69 198 LEU B N 1
ATOM 5450 C CA . LEU B 1 198 ? 8.539 25.688 -2.73 1 87.69 198 LEU B CA 1
ATOM 5451 C C . LEU B 1 198 ? 8.609 27.125 -3.244 1 87.69 198 LEU B C 1
ATOM 5453 O O . LEU B 1 198 ? 7.594 27.703 -3.635 1 87.69 198 LEU B O 1
ATOM 5457 N N . SER B 1 199 ? 9.766 27.641 -3.246 1 89.12 199 SER B N 1
ATOM 5458 C CA . SER B 1 199 ? 10.008 29 -3.727 1 89.12 199 SER B CA 1
ATOM 5459 C C . SER B 1 199 ? 9.5 29.172 -5.156 1 89.12 199 SER B C 1
ATOM 5461 O O . SER B 1 199 ? 8.789 30.141 -5.453 1 89.12 199 SER B O 1
ATOM 5463 N N . SER B 1 200 ? 9.82 28.234 -5.945 1 84.06 200 SER B N 1
ATOM 5464 C CA . SER B 1 200 ? 9.398 28.266 -7.344 1 84.06 200 SER B CA 1
ATOM 5465 C C . SER B 1 200 ? 7.883 28.172 -7.469 1 84.06 200 SER B C 1
ATOM 5467 O O . SER B 1 200 ? 7.277 28.844 -8.305 1 84.06 200 SER B O 1
ATOM 5469 N N . ALA B 1 201 ? 7.324 27.406 -6.664 1 83.56 201 ALA B N 1
ATOM 5470 C CA . ALA B 1 201 ? 5.875 27.219 -6.684 1 83.56 201 ALA B CA 1
ATOM 5471 C C . ALA B 1 201 ? 5.164 28.5 -6.215 1 83.56 201 ALA B C 1
ATOM 5473 O O . ALA B 1 201 ? 4.133 28.875 -6.773 1 83.56 201 ALA B O 1
ATOM 5474 N N . LEU B 1 202 ? 5.703 29.109 -5.266 1 87.56 202 LEU B N 1
ATOM 5475 C CA . LEU B 1 202 ? 5.117 30.328 -4.719 1 87.56 202 LEU B CA 1
ATOM 5476 C C . LEU B 1 202 ? 5.148 31.453 -5.75 1 87.56 202 LEU B C 1
ATOM 5478 O O . LEU B 1 202 ? 4.203 32.25 -5.844 1 87.56 202 LEU B O 1
ATOM 5482 N N . GLN B 1 203 ? 6.148 31.469 -6.492 1 84.31 203 GLN B N 1
ATOM 5483 C CA . GLN B 1 203 ? 6.285 32.531 -7.5 1 84.31 203 GLN B CA 1
ATOM 5484 C C . GLN B 1 203 ? 5.211 32.375 -8.578 1 84.31 203 GLN B C 1
ATOM 5486 O O . GLN B 1 203 ? 4.859 33.375 -9.234 1 84.31 203 GLN B O 1
ATOM 5491 N N . ALA B 1 204 ? 4.719 31.234 -8.633 1 78.5 204 ALA B N 1
ATOM 5492 C CA . ALA B 1 204 ? 3.711 30.969 -9.656 1 78.5 204 ALA B CA 1
ATOM 5493 C C . ALA B 1 204 ? 2.301 31.125 -9.094 1 78.5 204 ALA B C 1
ATOM 5495 O O . ALA B 1 204 ? 1.325 31.172 -9.844 1 78.5 204 ALA B O 1
ATOM 5496 N N . THR B 1 205 ? 2.148 31.266 -7.832 1 82.31 205 THR B N 1
ATOM 5497 C CA . THR B 1 205 ? 0.85 31.359 -7.176 1 82.31 205 THR B CA 1
ATOM 5498 C C . THR B 1 205 ? 0.396 32.812 -7.059 1 82.31 205 THR B C 1
ATOM 5500 O O . THR B 1 205 ? 1.14 33.656 -6.57 1 82.31 205 THR B O 1
ATOM 5503 N N . ARG B 1 206 ? -0.862 33.094 -7.457 1 84.81 206 ARG B N 1
ATOM 5504 C CA . ARG B 1 206 ? -1.288 34.5 -7.52 1 84.81 206 ARG B CA 1
ATOM 5505 C C . ARG B 1 206 ? -2.285 34.812 -6.41 1 84.81 206 ARG B C 1
ATOM 5507 O O . ARG B 1 206 ? -2.41 35.969 -5.992 1 84.81 206 ARG B O 1
ATOM 5514 N N . HIS B 1 207 ? -2.961 33.844 -5.867 1 88.38 207 HIS B N 1
ATOM 5515 C CA . HIS B 1 207 ? -4.09 34.156 -4.996 1 88.38 207 HIS B CA 1
ATOM 5516 C C . HIS B 1 207 ? -3.799 33.719 -3.557 1 88.38 207 HIS B C 1
ATOM 5518 O O . HIS B 1 207 ? -4.715 33.625 -2.738 1 88.38 207 HIS B O 1
ATOM 5524 N N . LEU B 1 208 ? -2.58 33.625 -3.232 1 92.88 208 LEU B N 1
ATOM 5525 C CA . LEU B 1 208 ? -2.211 33.188 -1.895 1 92.88 208 LEU B CA 1
ATOM 5526 C C . LEU B 1 208 ? -2.426 34.281 -0.87 1 92.88 208 LEU B C 1
ATOM 5528 O O . LEU B 1 208 ? -2.012 35.438 -1.086 1 92.88 208 LEU B O 1
ATOM 5532 N N . GLU B 1 209 ? -3.121 33.969 0.25 1 95.88 209 GLU B N 1
ATOM 5533 C CA . GLU B 1 209 ? -3.416 34.938 1.297 1 95.88 209 GLU B CA 1
ATOM 5534 C C . GLU B 1 209 ? -2.75 34.531 2.615 1 95.88 209 GLU B C 1
ATOM 5536 O O . GLU B 1 209 ? -2.453 35.406 3.443 1 95.88 209 GLU B O 1
ATOM 5541 N N . LYS B 1 210 ? -2.609 33.344 2.82 1 96.31 210 LYS B N 1
ATOM 5542 C CA . LYS B 1 210 ? -1.996 32.844 4.047 1 96.31 210 LYS B CA 1
ATOM 5543 C C . LYS B 1 210 ? -0.846 31.891 3.734 1 96.31 210 LYS B C 1
ATOM 5545 O O . LYS B 1 210 ? -1.002 30.953 2.943 1 96.31 210 LYS B O 1
ATOM 5550 N N . LEU B 1 211 ? 0.305 32.094 4.352 1 96 211 LEU B N 1
ATOM 5551 C CA . LEU B 1 211 ? 1.479 31.266 4.145 1 96 211 LEU B CA 1
ATOM 5552 C C . LEU B 1 211 ? 2.162 30.953 5.473 1 96 211 LEU B C 1
ATOM 5554 O O . LEU B 1 211 ? 2.506 31.859 6.23 1 96 211 LEU B O 1
ATOM 5558 N N . SER B 1 212 ? 2.213 29.781 5.816 1 96.62 212 SER B N 1
ATOM 5559 C CA . SER B 1 212 ? 2.947 29.328 6.996 1 96.62 212 SER B CA 1
ATOM 5560 C C . SER B 1 212 ? 4.039 28.328 6.617 1 96.62 212 SER B C 1
ATOM 5562 O O . SER B 1 212 ? 3.764 27.312 5.973 1 96.62 212 SER B O 1
ATOM 5564 N N . ILE B 1 213 ? 5.27 28.562 6.992 1 95.75 213 ILE B N 1
ATOM 5565 C CA . ILE B 1 213 ? 6.387 27.656 6.746 1 95.75 213 ILE B CA 1
ATOM 5566 C C . ILE B 1 213 ? 7.172 27.453 8.039 1 95.75 213 ILE B C 1
ATOM 5568 O O . ILE B 1 213 ? 7.754 28.391 8.578 1 95.75 213 ILE B O 1
ATOM 5572 N N . TRP B 1 214 ? 7.141 26.266 8.547 1 94.75 214 TRP B N 1
ATOM 5573 C CA . TRP B 1 214 ? 7.922 25.891 9.719 1 94.75 214 TRP B CA 1
ATOM 5574 C C . TRP B 1 214 ? 9.07 24.969 9.336 1 94.75 214 TRP B C 1
ATOM 5576 O O . TRP B 1 214 ? 8.852 23.906 8.758 1 94.75 214 TRP B O 1
ATOM 5586 N N . THR B 1 215 ? 10.281 25.328 9.602 1 92.06 215 THR B N 1
ATOM 5587 C CA . THR B 1 215 ? 11.445 24.5 9.305 1 92.06 215 THR B CA 1
ATOM 5588 C C . THR B 1 215 ? 11.961 23.828 10.57 1 92.06 215 THR B C 1
ATOM 5590 O O . THR B 1 215 ? 11.586 24.203 11.68 1 92.06 215 THR B O 1
ATOM 5593 N N . ASP B 1 216 ? 12.688 22.812 10.359 1 87.44 216 ASP B N 1
ATOM 5594 C CA . ASP B 1 216 ? 13.414 22.188 11.461 1 87.44 216 ASP B CA 1
ATOM 5595 C C . ASP B 1 216 ? 14.609 23.047 11.883 1 87.44 216 ASP B C 1
ATOM 5597 O O . ASP B 1 216 ? 15.469 23.375 11.062 1 87.44 216 ASP B O 1
ATOM 5601 N N . ASP B 1 217 ? 14.617 23.297 13.086 1 79.94 217 ASP B N 1
ATOM 5602 C CA . ASP B 1 217 ? 15.672 24.172 13.602 1 79.94 217 ASP B CA 1
ATOM 5603 C C . ASP B 1 217 ? 17.047 23.562 13.336 1 79.94 217 ASP B C 1
ATOM 5605 O O . ASP B 1 217 ? 18.047 24.297 13.234 1 79.94 217 ASP B O 1
ATOM 5609 N N . ARG B 1 218 ? 17.219 22.375 13.18 1 82.44 218 ARG B N 1
ATOM 5610 C CA . ARG B 1 218 ? 18.484 21.688 12.992 1 82.44 218 ARG B CA 1
ATOM 5611 C C . ARG B 1 218 ? 18.953 21.797 11.547 1 82.44 218 ARG B C 1
ATOM 5613 O O . ARG B 1 218 ? 20.125 21.562 11.25 1 82.44 218 ARG B O 1
ATOM 5620 N N . ALA B 1 219 ? 18.047 22.172 10.672 1 85.56 219 ALA B N 1
ATOM 5621 C CA . ALA B 1 219 ? 18.375 22.203 9.242 1 85.56 219 ALA B CA 1
ATOM 5622 C C . ALA B 1 219 ? 19.109 23.5 8.875 1 85.56 219 ALA B C 1
ATOM 5624 O O . ALA B 1 219 ? 19.672 23.609 7.789 1 85.56 219 ALA B O 1
ATOM 5625 N N . ASN B 1 220 ? 19.172 24.438 9.727 1 88.75 220 ASN B N 1
ATOM 5626 C CA . ASN B 1 220 ? 19.906 25.703 9.539 1 88.75 220 ASN B CA 1
ATOM 5627 C C . ASN B 1 220 ? 19.547 26.359 8.211 1 88.75 220 ASN B C 1
ATOM 5629 O O . ASN B 1 220 ? 20.422 26.734 7.438 1 88.75 220 ASN B O 1
ATOM 5633 N N . LEU B 1 221 ? 18.297 26.438 7.973 1 91.81 221 LEU B N 1
ATOM 5634 C CA . LEU B 1 221 ? 17.797 27.078 6.758 1 91.81 221 LEU B CA 1
ATOM 5635 C C . LEU B 1 221 ? 17.578 28.562 6.98 1 91.81 221 LEU B C 1
ATOM 5637 O O . LEU B 1 221 ? 17.172 28.984 8.07 1 91.81 221 LEU B O 1
ATOM 5641 N N . ALA B 1 222 ? 17.828 29.312 5.992 1 91.81 222 ALA B N 1
ATOM 5642 C CA . ALA B 1 222 ? 17.609 30.766 6.039 1 91.81 222 ALA B CA 1
ATOM 5643 C C . ALA B 1 222 ? 16.328 31.141 5.297 1 91.81 222 ALA B C 1
ATOM 5645 O O . ALA B 1 222 ? 15.938 30.469 4.344 1 91.81 222 ALA B O 1
ATOM 5646 N N . VAL B 1 223 ? 15.68 32.25 5.715 1 92.44 223 VAL B N 1
ATOM 5647 C CA . VAL B 1 223 ? 14.445 32.719 5.086 1 92.44 223 VAL B CA 1
ATOM 5648 C C . VAL B 1 223 ? 14.719 33.094 3.629 1 92.44 223 VAL B C 1
ATOM 5650 O O . VAL B 1 223 ? 13.867 32.875 2.762 1 92.44 223 VAL B O 1
ATOM 5653 N N . SER B 1 224 ? 15.883 33.594 3.354 1 91.31 224 SER B N 1
ATOM 5654 C CA . SER B 1 224 ? 16.234 34.031 2.016 1 91.31 224 SER B CA 1
ATOM 5655 C C . SER B 1 224 ? 16.188 32.906 1.004 1 91.31 224 SER B C 1
ATOM 5657 O O . SER B 1 224 ? 16.031 33.125 -0.196 1 91.31 224 SER B O 1
ATOM 5659 N N . ASN B 1 225 ? 16.312 31.734 1.478 1 91.56 225 ASN B N 1
ATOM 5660 C CA . ASN B 1 225 ? 16.234 30.594 0.583 1 91.56 225 ASN B CA 1
ATOM 5661 C C . ASN B 1 225 ? 14.875 30.516 -0.105 1 91.56 225 ASN B C 1
ATOM 5663 O O . ASN B 1 225 ? 14.734 29.844 -1.131 1 91.56 225 ASN B O 1
ATOM 5667 N N . LEU B 1 226 ? 13.883 31.141 0.43 1 90.19 226 LEU B N 1
ATOM 5668 C CA . LEU B 1 226 ? 12.523 31.109 -0.102 1 90.19 226 LEU B CA 1
ATOM 5669 C C . LEU B 1 226 ? 12.391 32.062 -1.29 1 90.19 226 LEU B C 1
ATOM 5671 O O . LEU B 1 226 ? 11.531 31.875 -2.15 1 90.19 226 LEU B O 1
ATOM 5675 N N . PHE B 1 227 ? 13.211 33.125 -1.469 1 89.5 227 PHE B N 1
ATOM 5676 C CA . PHE B 1 227 ? 12.906 34.094 -2.492 1 89.5 227 PHE B CA 1
ATOM 5677 C C . PHE B 1 227 ? 14.172 34.531 -3.213 1 89.5 227 PHE B C 1
ATOM 5679 O O . PHE B 1 227 ? 14.133 35.438 -4.055 1 89.5 227 PHE B O 1
ATOM 5686 N N . GLU B 1 228 ? 15.266 33.969 -2.883 1 86.56 228 GLU B N 1
ATOM 5687 C CA . GLU B 1 228 ? 16.531 34.375 -3.498 1 86.56 228 GLU B CA 1
ATOM 5688 C C . GLU B 1 228 ? 16.484 34.219 -5.016 1 86.56 228 GLU B C 1
ATOM 5690 O O . GLU B 1 228 ? 17.141 34.969 -5.742 1 86.56 228 GLU B O 1
ATOM 5695 N N . SER B 1 229 ? 15.734 33.344 -5.434 1 84.88 229 SER B N 1
ATOM 5696 C CA . SER B 1 229 ? 15.656 33.062 -6.867 1 84.88 229 SER B CA 1
ATOM 5697 C C . SER B 1 229 ? 14.609 33.969 -7.535 1 84.88 229 SER B C 1
ATOM 5699 O O . SER B 1 229 ? 14.461 33.938 -8.758 1 84.88 229 SER B O 1
ATOM 5701 N N . TRP B 1 230 ? 13.898 34.75 -6.734 1 88.62 230 TRP B N 1
ATOM 5702 C CA . TRP B 1 230 ? 12.82 35.562 -7.285 1 88.62 230 TRP B CA 1
ATOM 5703 C C . TRP B 1 230 ? 13.375 36.781 -7.988 1 88.62 230 TRP B C 1
ATOM 5705 O O . TRP B 1 230 ? 14.203 37.5 -7.426 1 88.62 230 TRP B O 1
ATOM 5715 N N . ASN B 1 231 ? 13.039 37 -9.227 1 85.19 231 ASN B N 1
ATOM 5716 C CA . ASN B 1 231 ? 13.43 38.188 -9.953 1 85.19 231 ASN B CA 1
ATOM 5717 C C . ASN B 1 231 ? 12.414 39.312 -9.766 1 85.19 231 ASN B C 1
ATOM 5719 O O . ASN B 1 231 ? 12.734 40.469 -9.984 1 85.19 231 ASN B O 1
ATOM 5723 N N . GLN B 1 232 ? 11.273 38.938 -9.445 1 89.5 232 GLN B N 1
ATOM 5724 C CA . GLN B 1 232 ? 10.18 39.844 -9.188 1 89.5 232 GLN B CA 1
ATOM 5725 C C . GLN B 1 232 ? 9.555 39.594 -7.82 1 89.5 232 GLN B C 1
ATOM 5727 O O . GLN B 1 232 ? 9.695 38.5 -7.262 1 89.5 232 GLN B O 1
ATOM 5732 N N . PRO B 1 233 ? 8.969 40.625 -7.32 1 91.25 233 PRO B N 1
ATOM 5733 C CA . PRO B 1 233 ? 8.289 40.406 -6.039 1 91.25 233 PRO B CA 1
ATOM 5734 C C . PRO B 1 233 ? 7.188 39.375 -6.129 1 91.25 233 PRO B C 1
ATOM 5736 O O . PRO B 1 233 ? 6.758 39 -7.227 1 91.25 233 PRO B O 1
ATOM 5739 N N . ALA B 1 234 ? 6.848 38.906 -4.941 1 90.69 234 ALA B N 1
ATOM 5740 C CA . ALA B 1 234 ? 5.789 37.875 -4.879 1 90.69 234 ALA B CA 1
ATOM 5741 C C . ALA B 1 234 ? 4.535 38.375 -5.602 1 90.69 234 ALA B C 1
ATOM 5743 O O . ALA B 1 234 ? 4.133 39.531 -5.465 1 90.69 234 ALA B O 1
ATOM 5744 N N . PRO B 1 235 ? 3.947 37.531 -6.434 1 88.44 235 PRO B N 1
ATOM 5745 C CA . PRO B 1 235 ? 2.742 37.906 -7.172 1 88.44 235 PRO B CA 1
ATOM 5746 C C . PRO B 1 235 ? 1.486 37.906 -6.301 1 88.44 235 PRO B C 1
ATOM 5748 O O . PRO B 1 235 ? 0.4 38.25 -6.77 1 88.44 235 PRO B O 1
ATOM 5751 N N . PHE B 1 236 ? 1.634 37.531 -5.09 1 90.19 236 PHE B N 1
ATOM 5752 C CA . PHE B 1 236 ? 0.494 37.438 -4.188 1 90.19 236 PHE B CA 1
ATOM 5753 C C . PHE B 1 236 ? 0.609 38.469 -3.07 1 90.19 236 PHE B C 1
ATOM 5755 O O . PHE B 1 236 ? 1.673 39.062 -2.873 1 90.19 236 PHE B O 1
ATOM 5762 N N . GLN B 1 237 ? -0.569 38.719 -2.438 1 92.25 237 GLN B N 1
ATOM 5763 C CA . GLN B 1 237 ? -0.631 39.594 -1.273 1 92.25 237 GLN B CA 1
ATOM 5764 C C . GLN B 1 237 ? -1.085 38.812 -0.032 1 92.25 237 GLN B C 1
ATOM 5766 O O . GLN B 1 237 ? -2.227 38.375 0.037 1 92.25 237 GLN B O 1
ATOM 5771 N N . LEU B 1 238 ? -0.16 38.75 0.904 1 95.75 238 LEU B N 1
ATOM 5772 C CA . LEU B 1 238 ? -0.432 37.938 2.084 1 95.75 238 LEU B CA 1
ATOM 5773 C C . LEU B 1 238 ? -1.162 38.75 3.148 1 95.75 238 LEU B C 1
ATOM 5775 O O . LEU B 1 238 ? -0.86 39.938 3.352 1 95.75 238 LEU B O 1
ATOM 5779 N N . HIS B 1 239 ? -2.115 38.125 3.723 1 97.38 239 HIS B N 1
ATOM 5780 C CA . HIS B 1 239 ? -2.738 38.656 4.93 1 97.38 239 HIS B CA 1
ATOM 5781 C C . HIS B 1 239 ? -2.09 38.062 6.184 1 97.38 239 HIS B C 1
ATOM 5783 O O . HIS B 1 239 ? -2.115 38.688 7.242 1 97.38 239 HIS B O 1
ATOM 5789 N N . SER B 1 240 ? -1.582 36.938 6.02 1 97.69 240 SER B N 1
ATOM 5790 C CA . SER B 1 240 ? -0.943 36.281 7.137 1 97.69 240 SER B CA 1
ATOM 5791 C C . SER B 1 240 ? 0.342 35.562 6.703 1 97.69 240 SER B C 1
ATOM 5793 O O . SER B 1 240 ? 0.347 34.812 5.719 1 97.69 240 SER B O 1
ATOM 5795 N N . LEU B 1 241 ? 1.453 35.812 7.438 1 97.31 241 LEU B N 1
ATOM 5796 C CA . LEU B 1 241 ? 2.752 35.188 7.199 1 97.31 241 LEU B CA 1
ATOM 5797 C C . LEU B 1 241 ? 3.32 34.625 8.484 1 97.31 241 LEU B C 1
ATOM 5799 O O . LEU B 1 241 ? 3.475 35.312 9.484 1 97.31 241 LEU B O 1
ATOM 5803 N N . ASP B 1 242 ? 3.531 33.344 8.5 1 97.5 242 ASP B N 1
ATOM 5804 C CA . ASP B 1 242 ? 4.031 32.625 9.68 1 97.5 242 ASP B CA 1
ATOM 5805 C C . ASP B 1 242 ? 5.289 31.844 9.344 1 97.5 242 ASP B C 1
ATOM 5807 O O . ASP B 1 242 ? 5.207 30.75 8.781 1 97.5 242 ASP B O 1
ATOM 5811 N N . LEU B 1 243 ? 6.457 32.344 9.703 1 96 243 LEU B N 1
ATOM 5812 C CA . LEU B 1 243 ? 7.746 31.688 9.484 1 96 243 LEU B CA 1
ATOM 5813 C C . LEU B 1 243 ? 8.398 31.312 10.805 1 96 243 LEU B C 1
ATOM 5815 O O . LEU B 1 243 ? 8.656 32.156 11.648 1 96 243 LEU B O 1
ATOM 5819 N N . ARG B 1 244 ? 8.656 30.094 10.977 1 94.19 244 ARG B N 1
ATOM 5820 C CA . ARG B 1 244 ? 9.242 29.609 12.227 1 94.19 244 ARG B CA 1
ATOM 5821 C C . ARG B 1 244 ? 10.359 28.609 11.961 1 94.19 244 ARG B C 1
ATOM 5823 O O . ARG B 1 244 ? 10.312 27.875 10.977 1 94.19 244 ARG B O 1
ATOM 5830 N N . GLY B 1 245 ? 11.312 28.594 12.844 1 91.06 245 GLY B N 1
ATOM 5831 C CA . GLY B 1 245 ? 12.344 27.562 12.828 1 91.06 245 GLY B CA 1
ATOM 5832 C C . GLY B 1 245 ? 13.508 27.906 11.922 1 91.06 245 GLY B C 1
ATOM 5833 O O . GLY B 1 245 ? 14.453 27.125 11.797 1 91.06 245 GLY B O 1
ATOM 5834 N N . PHE B 1 246 ? 13.5 29.031 11.242 1 92.19 246 PHE B N 1
ATOM 5835 C CA . PHE B 1 246 ? 14.602 29.453 10.383 1 92.19 246 PHE B CA 1
ATOM 5836 C C . PHE B 1 246 ? 15.789 29.938 11.203 1 92.19 246 PHE B C 1
ATOM 5838 O O . PHE B 1 246 ? 15.617 30.469 12.305 1 92.19 246 PHE B O 1
ATOM 5845 N N . SER B 1 247 ? 16.953 29.719 10.695 1 89.12 247 SER B N 1
ATOM 5846 C CA . SER B 1 247 ? 18.172 30.109 11.414 1 89.12 247 SER B CA 1
ATOM 5847 C C . SER B 1 247 ? 18.359 31.609 11.406 1 89.12 247 SER B C 1
ATOM 5849 O O . SER B 1 247 ? 18.781 32.188 12.398 1 89.12 247 SER B O 1
ATOM 5851 N N . ASN B 1 248 ? 18.078 32.188 10.32 1 88.31 248 ASN B N 1
ATOM 5852 C CA . ASN B 1 248 ? 18.219 33.625 10.117 1 88.31 248 ASN B CA 1
ATOM 5853 C C . ASN B 1 248 ? 17.469 34.094 8.883 1 88.31 248 ASN B C 1
ATOM 5855 O O . ASN B 1 248 ? 16.766 33.312 8.234 1 88.31 248 ASN B O 1
ATOM 5859 N N . LEU B 1 249 ? 17.547 35.375 8.586 1 86.81 249 LEU B N 1
ATOM 5860 C CA . LEU B 1 249 ? 16.906 35.906 7.395 1 86.81 249 LEU B CA 1
ATOM 5861 C C . LEU B 1 249 ? 17.734 35.625 6.152 1 86.81 249 LEU B C 1
ATOM 5863 O O . LEU B 1 249 ? 17.188 35.5 5.051 1 86.81 249 LEU B O 1
ATOM 5867 N N . GLY B 1 250 ? 19.078 35.5 6.332 1 80.44 250 GLY B N 1
ATOM 5868 C CA . GLY B 1 250 ? 19.984 35.219 5.238 1 80.44 250 GLY B CA 1
ATOM 5869 C C . GLY B 1 250 ? 20.297 36.469 4.402 1 80.44 250 GLY B C 1
ATOM 5870 O O . GLY B 1 250 ? 21.188 36.438 3.545 1 80.44 250 GLY B O 1
ATOM 5871 N N . VAL B 1 251 ? 19.531 37.406 4.34 1 75.12 251 VAL B N 1
ATOM 5872 C CA . VAL B 1 251 ? 19.734 38.656 3.617 1 75.12 251 VAL B CA 1
ATOM 5873 C C . VAL B 1 251 ? 19.453 39.844 4.535 1 75.12 251 VAL B C 1
ATOM 5875 O O . VAL B 1 251 ? 18.984 39.656 5.664 1 75.12 251 VAL B O 1
ATOM 5878 N N . SER B 1 252 ? 19.828 40.938 3.842 1 75.5 252 SER B N 1
ATOM 5879 C CA . SER B 1 252 ? 19.406 42.125 4.551 1 75.5 252 SER B CA 1
ATOM 5880 C C . SER B 1 252 ? 17.891 42.25 4.582 1 75.5 252 SER B C 1
ATOM 5882 O O . SER B 1 252 ? 17.188 41.562 3.846 1 75.5 252 SER B O 1
ATOM 5884 N N . SER B 1 253 ? 17.359 43.062 5.5 1 77.94 253 SER B N 1
ATOM 5885 C CA . SER B 1 253 ? 15.938 43.125 5.785 1 77.94 253 SER B CA 1
ATOM 5886 C C . SER B 1 253 ? 15.188 43.812 4.641 1 77.94 253 SER B C 1
ATOM 5888 O O . SER B 1 253 ? 14.023 43.469 4.379 1 77.94 253 SER B O 1
ATOM 5890 N N . GLN B 1 254 ? 15.836 44.656 3.889 1 83.25 254 GLN B N 1
ATOM 5891 C CA . GLN B 1 254 ? 15.156 45.375 2.82 1 83.25 254 GLN B CA 1
ATOM 5892 C C . GLN B 1 254 ? 14.766 44.438 1.683 1 83.25 254 GLN B C 1
ATOM 5894 O O . GLN B 1 254 ? 13.625 44.469 1.222 1 83.25 254 GLN B O 1
ATOM 5899 N N . PRO B 1 255 ? 15.633 43.594 1.34 1 86.31 255 PRO B N 1
ATOM 5900 C CA . PRO B 1 255 ? 15.266 42.625 0.278 1 86.31 255 PRO B CA 1
ATOM 5901 C C . PRO B 1 255 ? 14.125 41.719 0.681 1 86.31 255 PRO B C 1
ATOM 5903 O O . PRO B 1 255 ? 13.383 41.219 -0.18 1 86.31 255 PRO B O 1
ATOM 5906 N N . PHE B 1 256 ? 13.961 41.469 1.934 1 90.19 256 PHE B N 1
ATOM 5907 C CA . PHE B 1 256 ? 12.906 40.625 2.438 1 90.19 256 PHE B CA 1
ATOM 5908 C C . PHE B 1 256 ? 11.531 41.188 2.109 1 90.19 256 PHE B C 1
ATOM 5910 O O . PHE B 1 256 ? 10.688 40.5 1.531 1 90.19 256 PHE B O 1
ATOM 5917 N N . TRP B 1 257 ? 11.344 42.438 2.418 1 93.25 257 TRP B N 1
ATOM 5918 C CA . TRP B 1 257 ? 10.047 43.062 2.201 1 93.25 257 TRP B CA 1
ATOM 5919 C C . TRP B 1 257 ? 9.859 43.438 0.736 1 93.25 257 TRP B C 1
ATOM 5921 O O . TRP B 1 257 ? 8.734 43.625 0.278 1 93.25 257 TRP B O 1
ATOM 5931 N N . GLU B 1 258 ? 10.938 43.562 0.009 1 92.19 258 GLU B N 1
ATOM 5932 C CA . GLU B 1 258 ? 10.82 43.75 -1.435 1 92.19 258 GLU B CA 1
ATOM 5933 C C . GLU B 1 258 ? 10.297 42.469 -2.113 1 92.19 258 GLU B C 1
ATOM 5935 O O . GLU B 1 258 ? 9.523 42.562 -3.072 1 92.19 258 GLU B O 1
ATOM 5940 N N . ALA B 1 259 ? 10.734 41.375 -1.571 1 92.88 259 ALA B N 1
ATOM 5941 C CA . ALA B 1 259 ? 10.312 40.094 -2.125 1 92.88 259 ALA B CA 1
ATOM 5942 C C . ALA B 1 259 ? 8.867 39.781 -1.74 1 92.88 259 ALA B C 1
ATOM 5944 O O . ALA B 1 259 ? 8.094 39.281 -2.561 1 92.88 259 ALA B O 1
ATOM 5945 N N . ILE B 1 260 ? 8.539 40.062 -0.474 1 92.94 260 ILE B N 1
ATOM 5946 C CA . ILE B 1 260 ? 7.191 39.844 0.03 1 92.94 260 ILE B CA 1
ATOM 5947 C C . ILE B 1 260 ? 6.605 41.156 0.566 1 92.94 260 ILE B C 1
ATOM 5949 O O . ILE B 1 260 ? 6.699 41.438 1.763 1 92.94 260 ILE B O 1
ATOM 5953 N N . PRO B 1 261 ? 5.992 41.844 -0.281 1 92.69 261 PRO B N 1
ATOM 5954 C CA . PRO B 1 261 ? 5.461 43.156 0.146 1 92.69 261 PRO B CA 1
ATOM 5955 C C . PRO B 1 261 ? 4.426 43.031 1.262 1 92.69 261 PRO B C 1
ATOM 5957 O O . PRO B 1 261 ? 3.469 42.25 1.139 1 92.69 261 PRO B O 1
ATOM 5960 N N . PRO B 1 262 ? 4.559 43.781 2.326 1 94.38 262 PRO B N 1
ATOM 5961 C CA . PRO B 1 262 ? 3.725 43.594 3.514 1 94.38 262 PRO B CA 1
ATOM 5962 C C . PRO B 1 262 ? 2.514 44.5 3.545 1 94.38 262 PRO B C 1
ATOM 5964 O O . PRO B 1 262 ? 1.897 44.688 4.598 1 94.38 262 PRO B O 1
ATOM 5967 N N . GLN B 1 263 ? 2.039 45.062 2.527 1 91.25 263 GLN B N 1
ATOM 5968 C CA . GLN B 1 263 ? 1.003 46.094 2.529 1 91.25 263 GLN B CA 1
ATOM 5969 C C . GLN B 1 263 ? -0.31 45.562 3.088 1 91.25 263 GLN B C 1
ATOM 5971 O O . GLN B 1 263 ? -1.007 46.25 3.832 1 91.25 263 GLN B O 1
ATOM 5976 N N . LYS B 1 264 ? -0.579 44.344 2.787 1 95 264 LYS B N 1
ATOM 5977 C CA . LYS B 1 264 ? -1.841 43.75 3.24 1 95 264 LYS B CA 1
ATOM 5978 C C . LYS B 1 264 ? -1.621 42.781 4.41 1 95 264 LYS B C 1
ATOM 5980 O O . LYS B 1 264 ? -2.557 42.125 4.863 1 95 264 LYS B O 1
ATOM 5985 N N . LEU B 1 265 ? -0.425 42.75 4.902 1 96.88 265 LEU B N 1
ATOM 5986 C CA . LEU B 1 265 ? -0.07 41.812 5.957 1 96.88 265 LEU B CA 1
ATOM 5987 C C . LEU B 1 265 ? -0.645 42.281 7.297 1 96.88 265 LEU B C 1
ATOM 5989 O O . LEU B 1 265 ? -0.285 43.344 7.809 1 96.88 265 LEU B O 1
ATOM 5993 N N . ARG B 1 266 ? -1.525 41.438 7.863 1 97.38 266 ARG B N 1
ATOM 5994 C CA . ARG B 1 266 ? -2.16 41.75 9.141 1 97.38 266 ARG B CA 1
ATOM 5995 C C . ARG B 1 266 ? -1.608 40.875 10.258 1 97.38 266 ARG B C 1
ATOM 5997 O O . ARG B 1 266 ? -1.621 41.281 11.43 1 97.38 266 ARG B O 1
ATOM 6004 N N . GLN B 1 267 ? -1.203 39.75 9.891 1 97.69 267 GLN B N 1
ATOM 6005 C CA . GLN B 1 267 ? -0.64 38.844 10.867 1 97.69 267 GLN B CA 1
ATOM 6006 C C . GLN B 1 267 ? 0.772 38.406 10.469 1 97.69 267 GLN B C 1
ATOM 6008 O O . GLN B 1 267 ? 0.978 37.844 9.391 1 97.69 267 GLN B O 1
ATOM 6013 N N . LEU B 1 268 ? 1.729 38.656 11.383 1 97.38 268 LEU B N 1
ATOM 6014 C CA . LEU B 1 268 ? 3.115 38.281 11.133 1 97.38 268 LEU B CA 1
ATOM 6015 C C . LEU B 1 268 ? 3.674 37.469 12.297 1 97.38 268 LEU B C 1
ATOM 6017 O O . LEU B 1 268 ? 3.635 37.906 13.445 1 97.38 268 LEU B O 1
ATOM 6021 N N . THR B 1 269 ? 4.02 36.312 12.039 1 96.75 269 THR B N 1
ATOM 6022 C CA . THR B 1 269 ? 4.789 35.5 12.977 1 96.75 269 THR B CA 1
ATOM 6023 C C . THR B 1 269 ? 6.184 35.219 12.422 1 96.75 269 THR B C 1
ATOM 6025 O O . THR B 1 269 ? 6.324 34.656 11.336 1 96.75 269 THR B O 1
ATOM 6028 N N . LEU B 1 270 ? 7.164 35.625 13.102 1 93.69 270 LEU B N 1
ATOM 6029 C CA . LEU B 1 270 ? 8.547 35.406 12.688 1 93.69 270 LEU B CA 1
ATOM 6030 C C . LEU B 1 270 ? 9.398 34.938 13.859 1 93.69 270 LEU B C 1
ATOM 6032 O O . LEU B 1 270 ? 9.641 35.688 14.805 1 93.69 270 LEU B O 1
ATOM 6036 N N . GLU B 1 271 ? 9.75 33.75 13.836 1 91.06 271 GLU B N 1
ATOM 6037 C CA . GLU B 1 271 ? 10.617 33.156 14.844 1 91.06 271 GLU B CA 1
ATOM 6038 C C . GLU B 1 271 ? 11.938 32.688 14.234 1 91.06 271 GLU B C 1
ATOM 6040 O O . GLU B 1 271 ? 11.969 31.719 13.461 1 91.06 271 GLU B O 1
ATOM 6045 N N . LEU B 1 272 ? 13.008 33.281 14.578 1 88.06 272 LEU B N 1
ATOM 6046 C CA . LEU B 1 272 ? 14.32 33 14.008 1 88.06 272 LEU B CA 1
ATOM 6047 C C . LEU B 1 272 ? 15.242 32.344 15.047 1 88.06 272 LEU B C 1
ATOM 6049 O O . LEU B 1 272 ? 15.039 32.531 16.25 1 88.06 272 LEU B O 1
ATOM 6053 N N . GLY B 1 273 ? 16.172 31.578 14.547 1 80.88 273 GLY B N 1
ATOM 6054 C CA . GLY B 1 273 ? 17.094 30.844 15.398 1 80.88 273 GLY B CA 1
ATOM 6055 C C . GLY B 1 273 ? 18.234 31.703 15.914 1 80.88 273 GLY B C 1
ATOM 6056 O O . GLY B 1 273 ? 18.234 32.938 15.742 1 80.88 273 GLY B O 1
ATOM 6057 N N . PRO B 1 274 ? 19.125 31.031 16.625 1 70.19 274 PRO B N 1
ATOM 6058 C CA . PRO B 1 274 ? 20.188 31.75 17.328 1 70.19 274 PRO B CA 1
ATOM 6059 C C . PRO B 1 274 ? 21.219 32.375 16.391 1 70.19 274 PRO B C 1
ATOM 6061 O O . PRO B 1 274 ? 21.984 33.25 16.797 1 70.19 274 PRO B O 1
ATOM 6064 N N . ARG B 1 275 ? 21.188 31.953 15.195 1 72.75 275 ARG B N 1
ATOM 6065 C CA . ARG B 1 275 ? 22.188 32.469 14.273 1 72.75 275 ARG B CA 1
ATOM 6066 C C . ARG B 1 275 ? 21.797 33.844 13.766 1 72.75 275 ARG B C 1
ATOM 6068 O O . ARG B 1 275 ? 22.562 34.5 13.039 1 72.75 275 ARG B O 1
ATOM 6075 N N . PHE B 1 276 ? 20.641 34.188 14.141 1 75.38 276 PHE B N 1
ATOM 6076 C CA . PHE B 1 276 ? 20.234 35.531 13.758 1 75.38 276 PHE B CA 1
ATOM 6077 C C . PHE B 1 276 ? 20.984 36.594 14.562 1 75.38 276 PHE B C 1
ATOM 6079 O O . PHE B 1 276 ? 21.016 36.531 15.797 1 75.38 276 PHE B O 1
ATOM 6086 N N . GLN B 1 277 ? 21.672 37.438 13.828 1 70.19 277 GLN B N 1
ATOM 6087 C CA . GLN B 1 277 ? 22.516 38.438 14.477 1 70.19 277 GLN B CA 1
ATOM 6088 C C . GLN B 1 277 ? 21.703 39.656 14.867 1 70.19 277 GLN B C 1
ATOM 6090 O O . GLN B 1 277 ? 20.781 40.062 14.148 1 70.19 277 GLN B O 1
ATOM 6095 N N . MET B 1 278 ? 22.109 40.219 15.93 1 64 278 MET B N 1
ATOM 6096 C CA . MET B 1 278 ? 21.438 41.375 16.531 1 64 278 MET B CA 1
ATOM 6097 C C . MET B 1 278 ? 21.359 42.531 15.555 1 64 278 MET B C 1
ATOM 6099 O O . MET B 1 278 ? 20.344 43.25 15.516 1 64 278 MET B O 1
ATOM 6103 N N . GLU B 1 279 ? 22.484 42.719 14.891 1 64.81 279 GLU B N 1
ATOM 6104 C CA . GLU B 1 279 ? 22.531 43.844 13.953 1 64.81 279 GLU B CA 1
ATOM 6105 C C . GLU B 1 279 ? 21.453 43.719 12.883 1 64.81 279 GLU B C 1
ATOM 6107 O O . GLU B 1 279 ? 20.953 44.719 12.375 1 64.81 279 GLU B O 1
ATOM 6112 N N . GLU B 1 280 ? 21.125 42.562 12.859 1 75.06 280 GLU B N 1
ATOM 6113 C CA . GLU B 1 280 ? 20.141 42.281 11.82 1 75.06 280 GLU B CA 1
ATOM 6114 C C . GLU B 1 280 ? 18.719 42.625 12.289 1 75.06 280 GLU B C 1
ATOM 6116 O O . GLU B 1 280 ? 17.844 42.938 11.469 1 75.06 280 GLU B O 1
ATOM 6121 N N . ALA B 1 281 ? 18.578 42.719 13.594 1 78.12 281 ALA B N 1
ATOM 6122 C CA . ALA B 1 281 ? 17.25 43.031 14.125 1 78.12 281 ALA B CA 1
ATOM 6123 C C . ALA B 1 281 ? 16.875 44.469 13.898 1 78.12 281 ALA B C 1
ATOM 6125 O O . ALA B 1 281 ? 15.742 44.781 13.516 1 78.12 281 ALA B O 1
ATOM 6126 N N . THR B 1 282 ? 17.844 45.344 14.164 1 82.31 282 THR B N 1
ATOM 6127 C CA . THR B 1 282 ? 17.609 46.781 13.938 1 82.31 282 THR B CA 1
ATOM 6128 C C . THR B 1 282 ? 17.297 47.031 12.469 1 82.31 282 THR B C 1
ATOM 6130 O O . THR B 1 282 ? 16.391 47.812 12.148 1 82.31 282 THR B O 1
ATOM 6133 N N . GLY B 1 283 ? 18.078 46.438 11.719 1 85.69 283 GLY B N 1
ATOM 6134 C CA . GLY B 1 283 ? 17.859 46.562 10.289 1 85.69 283 GLY B CA 1
ATOM 6135 C C . GLY B 1 283 ? 16.5 46.062 9.844 1 85.69 283 GLY B C 1
ATOM 6136 O O . GLY B 1 283 ? 15.859 46.625 8.969 1 85.69 283 GLY B O 1
ATOM 6137 N N . PHE B 1 284 ? 16.062 45.062 10.461 1 90.75 284 PHE B N 1
ATOM 6138 C CA . PHE B 1 284 ? 14.789 44.438 10.117 1 90.75 284 PHE B CA 1
ATOM 6139 C C . PHE B 1 284 ? 13.641 45.375 10.43 1 90.75 284 PHE B C 1
ATOM 6141 O O . PHE B 1 284 ? 12.734 45.562 9.609 1 90.75 284 PHE B O 1
ATOM 6148 N N . TRP B 1 285 ? 13.672 45.938 11.594 1 92.38 285 TRP B N 1
ATOM 6149 C CA . TRP B 1 285 ? 12.57 46.812 12.008 1 92.38 285 TRP B CA 1
ATOM 6150 C C . TRP B 1 285 ? 12.578 48.125 11.219 1 92.38 285 TRP B C 1
ATOM 6152 O O . TRP B 1 285 ? 11.516 48.656 10.867 1 92.38 285 TRP B O 1
ATOM 6162 N N . GLN B 1 286 ? 13.805 48.625 10.938 1 91.75 286 GLN B N 1
ATOM 6163 C CA . GLN B 1 286 ? 13.883 49.812 10.102 1 91.75 286 GLN B CA 1
ATOM 6164 C C . GLN B 1 286 ? 13.305 49.562 8.719 1 91.75 286 GLN B C 1
ATOM 6166 O O . GLN B 1 286 ? 12.57 50.375 8.18 1 91.75 286 GLN B O 1
ATOM 6171 N N . ALA B 1 287 ? 13.648 48.469 8.219 1 93.25 287 ALA B N 1
ATOM 6172 C CA . ALA B 1 287 ? 13.109 48.094 6.918 1 93.25 287 ALA B CA 1
ATOM 6173 C C . ALA B 1 287 ? 11.602 47.906 6.98 1 93.25 287 ALA B C 1
ATOM 6175 O O . ALA B 1 287 ? 10.891 48.188 6.016 1 93.25 287 ALA B O 1
ATOM 6176 N N . SER B 1 288 ? 11.07 47.406 8.086 1 94.94 288 SER B N 1
ATOM 6177 C CA . SER B 1 288 ? 9.641 47.188 8.266 1 94.94 288 SER B CA 1
ATOM 6178 C C . SER B 1 288 ? 8.891 48.531 8.297 1 94.94 288 SER B C 1
ATOM 6180 O O . SER B 1 288 ? 7.781 48.625 7.773 1 94.94 288 SER B O 1
ATOM 6182 N N . ILE B 1 289 ? 9.555 49.5 8.906 1 95.31 289 ILE B N 1
ATOM 6183 C CA . ILE B 1 289 ? 8.969 50.844 8.938 1 95.31 289 ILE B CA 1
ATOM 6184 C C . ILE B 1 289 ? 8.914 51.406 7.523 1 95.31 289 ILE B C 1
ATOM 6186 O O . ILE B 1 289 ? 7.883 51.938 7.098 1 95.31 289 ILE B O 1
ATOM 6190 N N . GLN B 1 290 ? 9.992 51.219 6.824 1 94.31 290 GLN B N 1
ATOM 6191 C CA . GLN B 1 290 ? 10.086 51.75 5.465 1 94.31 290 GLN B CA 1
ATOM 6192 C C . GLN B 1 290 ? 9.086 51.062 4.539 1 94.31 290 GLN B C 1
ATOM 6194 O O . GLN B 1 290 ? 8.539 51.688 3.631 1 94.31 290 GLN B O 1
ATOM 6199 N N . ALA B 1 291 ? 8.828 49.844 4.781 1 94.38 291 ALA B N 1
ATOM 6200 C CA . ALA B 1 291 ? 7.922 49.062 3.947 1 94.38 291 ALA B CA 1
ATOM 6201 C C . ALA B 1 291 ? 6.469 49.281 4.352 1 94.38 291 ALA B C 1
ATOM 6203 O O . ALA B 1 291 ? 5.555 48.719 3.74 1 94.38 291 ALA B O 1
ATOM 6204 N N . GLU B 1 292 ? 6.223 50.062 5.434 1 94.56 292 GLU B N 1
ATOM 6205 C CA . GLU B 1 292 ? 4.898 50.406 5.93 1 94.56 292 GLU B CA 1
ATOM 6206 C C . GLU B 1 292 ? 4.148 49.188 6.43 1 94.56 292 GLU B C 1
ATOM 6208 O O . GLU B 1 292 ? 2.984 48.969 6.078 1 94.56 292 GLU B O 1
ATOM 6213 N N . LEU B 1 293 ? 4.871 48.344 7.102 1 96 293 LEU B N 1
ATOM 6214 C CA . LEU B 1 293 ? 4.238 47.219 7.773 1 96 293 LEU B CA 1
ATOM 6215 C C . LEU B 1 293 ? 3.395 47.688 8.953 1 96 293 LEU B C 1
ATOM 6217 O O . LEU B 1 293 ? 3.896 48.375 9.852 1 96 293 LEU B O 1
ATOM 6221 N N . HIS B 1 294 ? 2.088 47.406 8.977 1 97.12 294 HIS B N 1
ATOM 6222 C CA . HIS B 1 294 ? 1.169 47.75 10.055 1 97.12 294 HIS B CA 1
ATOM 6223 C C . HIS B 1 294 ? 0.342 46.531 10.477 1 97.12 294 HIS B C 1
ATOM 6225 O O . HIS B 1 294 ? -0.874 46.5 10.273 1 97.12 294 HIS B O 1
ATOM 6231 N N . PRO B 1 295 ? 1.005 45.562 11.102 1 97.38 295 PRO B N 1
ATOM 6232 C CA . PRO B 1 295 ? 0.298 44.344 11.445 1 97.38 295 PRO B CA 1
ATOM 6233 C C . PRO B 1 295 ? -0.674 44.531 12.609 1 97.38 295 PRO B C 1
ATOM 6235 O O . PRO B 1 295 ? -0.456 45.375 13.477 1 97.38 295 PRO B O 1
ATOM 6238 N N . ALA B 1 296 ? -1.724 43.781 12.594 1 97.88 296 ALA B N 1
ATOM 6239 C CA . ALA B 1 296 ? -2.627 43.719 13.734 1 97.88 296 ALA B CA 1
ATOM 6240 C C . ALA B 1 296 ? -2.123 42.688 14.766 1 97.88 296 ALA B C 1
ATOM 6242 O O . ALA B 1 296 ? -2.346 42.875 15.961 1 97.88 296 ALA B O 1
ATOM 6243 N N . ASN B 1 297 ? -1.562 41.688 14.273 1 98.12 297 ASN B N 1
ATOM 6244 C CA . ASN B 1 297 ? -0.991 40.625 15.102 1 98.12 297 ASN B CA 1
ATOM 6245 C C . ASN B 1 297 ? 0.495 40.438 14.812 1 98.12 297 ASN B C 1
ATOM 6247 O O . ASN B 1 297 ? 0.875 40.094 13.695 1 98.12 297 ASN B O 1
ATOM 6251 N N . LEU B 1 298 ? 1.304 40.594 15.859 1 97 298 LEU B N 1
ATOM 6252 C CA . LEU B 1 298 ? 2.75 40.469 15.711 1 97 298 LEU B CA 1
ATOM 6253 C C . LEU B 1 298 ? 3.316 39.469 16.719 1 97 298 LEU B C 1
ATOM 6255 O O . LEU B 1 298 ? 3.178 39.656 17.922 1 97 298 LEU B O 1
ATOM 6259 N N . THR B 1 299 ? 3.822 38.406 16.234 1 95.19 299 THR B N 1
ATOM 6260 C CA . THR B 1 299 ? 4.516 37.406 17.047 1 95.19 299 THR B CA 1
ATOM 6261 C C . THR B 1 299 ? 5.961 37.25 16.594 1 95.19 299 THR B C 1
ATOM 6263 O O . THR B 1 299 ? 6.219 36.812 15.477 1 95.19 299 THR B O 1
ATOM 6266 N N . VAL B 1 300 ? 6.93 37.594 17.453 1 91.31 300 VAL B N 1
ATOM 6267 C CA . VAL B 1 300 ? 8.328 37.562 17.031 1 91.31 300 VAL B CA 1
ATOM 6268 C C . VAL B 1 300 ? 9.227 37.25 18.219 1 91.31 300 VAL B C 1
ATOM 6270 O O . VAL B 1 300 ? 8.82 37.375 19.375 1 91.31 300 VAL B O 1
ATOM 6273 N N . ASN B 1 301 ? 10.336 36.75 17.938 1 86.94 301 ASN B N 1
ATOM 6274 C CA . ASN B 1 301 ? 11.375 36.625 18.953 1 86.94 301 ASN B CA 1
ATOM 6275 C C . ASN B 1 301 ? 12.508 37.625 18.734 1 86.94 301 ASN B C 1
ATOM 6277 O O . ASN B 1 301 ? 13.641 37.375 19.172 1 86.94 301 ASN B O 1
ATOM 6281 N N . LEU B 1 302 ? 12.117 38.688 17.984 1 82.5 302 LEU B N 1
ATOM 6282 C CA . LEU B 1 302 ? 13.055 39.75 17.703 1 82.5 302 LEU B CA 1
ATOM 6283 C C . LEU B 1 302 ? 12.797 40.969 18.609 1 82.5 302 LEU B C 1
ATOM 6285 O O . LEU B 1 302 ? 12.477 42.031 18.141 1 82.5 302 LEU B O 1
ATOM 6289 N N . GLY B 1 303 ? 12.906 40.781 19.875 1 71.25 303 GLY B N 1
ATOM 6290 C CA . GLY B 1 303 ? 12.641 41.844 20.844 1 71.25 303 GLY B CA 1
ATOM 6291 C C . GLY B 1 303 ? 13.828 42.75 21.062 1 71.25 303 GLY B C 1
ATOM 6292 O O . GLY B 1 303 ? 13.812 43.594 21.953 1 71.25 303 GLY B O 1
ATOM 6293 N N . ALA B 1 304 ? 14.797 42.594 20.109 1 72.38 304 ALA B N 1
ATOM 6294 C CA . ALA B 1 304 ? 16.031 43.344 20.25 1 72.38 304 ALA B CA 1
ATOM 6295 C C . ALA B 1 304 ? 15.812 44.812 19.875 1 72.38 304 ALA B C 1
ATOM 6297 O O . ALA B 1 304 ? 14.672 45.25 19.719 1 72.38 304 ALA B O 1
ATOM 6298 N N . LYS B 1 305 ? 16.969 45.5 19.719 1 76.06 305 LYS B N 1
ATOM 6299 C CA . LYS B 1 305 ? 16.969 46.906 19.453 1 76.06 305 LYS B CA 1
ATOM 6300 C C . LYS B 1 305 ? 16.203 47.25 18.172 1 76.06 305 LYS B C 1
ATOM 6302 O O . LYS B 1 305 ? 16.359 46.562 17.156 1 76.06 305 LYS B O 1
ATOM 6307 N N . GLY B 1 306 ? 15.172 48.188 18.297 1 86.56 306 GLY B N 1
ATOM 6308 C CA . GLY B 1 306 ? 14.461 48.688 17.141 1 86.56 306 GLY B CA 1
ATOM 6309 C C . GLY B 1 306 ? 12.969 48.406 17.188 1 86.56 306 GLY B C 1
ATOM 6310 O O . GLY B 1 306 ? 12.188 49.062 16.484 1 86.56 306 GLY B O 1
ATOM 6311 N N . ILE B 1 307 ? 12.547 47.469 18 1 90.5 307 ILE B N 1
ATOM 6312 C CA . ILE B 1 307 ? 11.133 47.094 18.031 1 90.5 307 ILE B CA 1
ATOM 6313 C C . ILE B 1 307 ? 10.305 48.25 18.594 1 90.5 307 ILE B C 1
ATOM 6315 O O . ILE B 1 307 ? 9.172 48.5 18.156 1 90.5 307 ILE B O 1
ATOM 6319 N N . ILE B 1 308 ? 10.891 49 19.562 1 92.31 308 ILE B N 1
ATOM 6320 C CA . ILE B 1 308 ? 10.164 50.125 20.156 1 92.31 308 ILE B CA 1
ATOM 6321 C C . ILE B 1 308 ? 9.898 51.188 19.109 1 92.31 308 ILE B C 1
ATOM 6323 O O . ILE B 1 308 ? 8.789 51.688 19 1 92.31 308 ILE B O 1
ATOM 6327 N N . ASP B 1 309 ? 10.938 51.469 18.25 1 93.81 309 ASP B N 1
ATOM 6328 C CA . ASP B 1 309 ? 10.773 52.438 17.156 1 93.81 309 ASP B CA 1
ATOM 6329 C C . ASP B 1 309 ? 9.719 51.969 16.156 1 93.81 309 ASP B C 1
ATOM 6331 O O . ASP B 1 309 ? 8.922 52.75 15.664 1 93.81 309 ASP B O 1
ATOM 6335 N N . PHE B 1 310 ? 9.773 50.781 15.906 1 95.31 310 PHE B N 1
ATOM 6336 C CA . PHE B 1 310 ? 8.812 50.188 14.977 1 95.31 310 PHE B CA 1
ATOM 6337 C C . PHE B 1 310 ? 7.395 50.312 15.516 1 95.31 310 PHE B C 1
ATOM 6339 O O . PHE B 1 310 ? 6.492 50.75 14.805 1 95.31 310 PHE B O 1
ATOM 6346 N N . LEU B 1 311 ? 7.184 49.906 16.797 1 95.81 311 LEU B N 1
ATOM 6347 C CA . LEU B 1 311 ? 5.863 49.969 17.422 1 95.81 311 LEU B CA 1
ATOM 6348 C C . LEU B 1 311 ? 5.367 51.406 17.531 1 95.81 311 LEU B C 1
ATOM 6350 O O . LEU B 1 311 ? 4.16 51.656 17.531 1 95.81 311 LEU B O 1
ATOM 6354 N N . ASP B 1 312 ? 6.309 52.281 17.562 1 96.44 312 ASP B N 1
ATOM 6355 C CA . ASP B 1 312 ? 5.969 53.688 17.672 1 96.44 312 ASP B CA 1
ATOM 6356 C C . ASP B 1 312 ? 5.578 54.281 16.312 1 96.44 312 ASP B C 1
ATOM 6358 O O . ASP B 1 312 ? 4.988 55.344 16.234 1 96.44 312 ASP B O 1
ATOM 6362 N N . SER B 1 313 ? 5.828 53.625 15.32 1 96.69 313 SER B N 1
ATOM 6363 C CA . SER B 1 313 ? 5.68 54.156 13.969 1 96.69 313 SER B CA 1
ATOM 6364 C C . SER B 1 313 ? 4.254 53.969 13.453 1 96.69 313 SER B C 1
ATOM 6366 O O . SER B 1 313 ? 3.883 54.531 12.422 1 96.69 313 SER B O 1
ATOM 6368 N N . PHE B 1 314 ? 3.469 53.25 14.086 1 96.88 314 PHE B N 1
ATOM 6369 C CA . PHE B 1 314 ? 2.098 53.031 13.641 1 96.88 314 PHE B CA 1
ATOM 6370 C C . PHE B 1 314 ? 1.172 52.781 14.82 1 96.88 314 PHE B C 1
ATOM 6372 O O . PHE B 1 314 ? 1.618 52.75 15.969 1 96.88 314 PHE B O 1
ATOM 6379 N N . SER B 1 315 ? -0.187 52.688 14.539 1 97.06 315 SER B N 1
ATOM 6380 C CA . SER B 1 315 ? -1.189 52.375 15.547 1 97.06 315 SER B CA 1
ATOM 6381 C C . SER B 1 315 ? -2.105 51.25 15.062 1 97.06 315 SER B C 1
ATOM 6383 O O . SER B 1 315 ? -2.172 50.969 13.867 1 97.06 315 SER B O 1
ATOM 6385 N N . GLY B 1 316 ? -2.58 50.531 16.078 1 96.5 316 GLY B N 1
ATOM 6386 C CA . GLY B 1 316 ? -3.592 49.562 15.688 1 96.5 316 GLY B CA 1
ATOM 6387 C C . GLY B 1 316 ? -3.197 48.156 16.016 1 96.5 316 GLY B C 1
ATOM 6388 O O . GLY B 1 316 ? -3.893 47.219 15.625 1 96.5 316 GLY B O 1
ATOM 6389 N N . LEU B 1 317 ? -2.178 47.906 16.688 1 97.69 317 LEU B N 1
ATOM 6390 C CA . LEU B 1 317 ? -1.752 46.594 17.094 1 97.69 317 LEU B CA 1
ATOM 6391 C C . LEU B 1 317 ? -2.758 45.969 18.062 1 97.69 317 LEU B C 1
ATOM 6393 O O . LEU B 1 317 ? -3.232 46.625 18.984 1 97.69 317 LEU B O 1
ATOM 6397 N N . GLU B 1 318 ? -3.117 44.75 17.781 1 98.19 318 GLU B N 1
ATOM 6398 C CA . GLU B 1 318 ? -4.059 44.031 18.641 1 98.19 318 GLU B CA 1
ATOM 6399 C C . GLU B 1 318 ? -3.342 43 19.5 1 98.19 318 GLU B C 1
ATOM 6401 O O . GLU B 1 318 ? -3.764 42.719 20.625 1 98.19 318 GLU B O 1
ATOM 6406 N N . VAL B 1 319 ? -2.402 42.406 18.922 1 98.12 319 VAL B N 1
ATOM 6407 C CA . VAL B 1 319 ? -1.676 41.344 19.609 1 98.12 319 VAL B CA 1
ATOM 6408 C C . VAL B 1 319 ? -0.172 41.594 19.484 1 98.12 319 VAL B C 1
ATOM 6410 O O . VAL B 1 319 ? 0.328 41.812 18.375 1 98.12 319 VAL B O 1
ATOM 6413 N N . LEU B 1 320 ? 0.536 41.531 20.531 1 96.06 320 LEU B N 1
ATOM 6414 C CA . LEU B 1 320 ? 1.994 41.469 20.547 1 96.06 320 LEU B CA 1
ATOM 6415 C C . LEU B 1 320 ? 2.494 40.281 21.359 1 96.06 320 LEU B C 1
ATOM 6417 O O . LEU B 1 320 ? 2.176 40.125 22.531 1 96.06 320 LEU B O 1
ATOM 6421 N N . HIS B 1 321 ? 3.109 39.469 20.688 1 94.12 321 HIS B N 1
ATOM 6422 C CA . HIS B 1 321 ? 3.68 38.281 21.328 1 94.12 321 HIS B CA 1
ATOM 6423 C C . HIS B 1 321 ? 5.191 38.219 21.141 1 94.12 321 HIS B C 1
ATOM 6425 O O . HIS B 1 321 ? 5.668 37.875 20.047 1 94.12 321 HIS B O 1
ATOM 6431 N N . LEU B 1 322 ? 5.883 38.469 22.141 1 89.69 322 LEU B N 1
ATOM 6432 C CA . LEU B 1 322 ? 7.336 38.344 22.109 1 89.69 322 LEU B CA 1
ATOM 6433 C C . LEU B 1 322 ? 7.793 37 22.609 1 89.69 322 LEU B C 1
ATOM 6435 O O . LEU B 1 322 ? 7.703 36.719 23.812 1 89.69 322 LEU B O 1
ATOM 6439 N N . LEU B 1 323 ? 8.281 36.219 21.688 1 85.69 323 LEU B N 1
ATOM 6440 C CA . LEU B 1 323 ? 8.695 34.844 21.984 1 85.69 323 LEU B CA 1
ATOM 6441 C C . LEU B 1 323 ? 10.109 34.812 22.547 1 85.69 323 LEU B C 1
ATOM 6443 O O . LEU B 1 323 ? 10.898 35.719 22.312 1 85.69 323 LEU B O 1
ATOM 6447 N N . PRO B 1 324 ? 10.266 33.625 23.266 1 77.06 324 PRO B N 1
ATOM 6448 C CA . PRO B 1 324 ? 11.625 33.531 23.797 1 77.06 324 PRO B CA 1
ATOM 6449 C C . PRO B 1 324 ? 12.672 33.25 22.719 1 77.06 324 PRO B C 1
ATOM 6451 O O . PRO B 1 324 ? 12.359 32.656 21.688 1 77.06 324 PRO B O 1
ATOM 6454 N N . SER B 1 325 ? 13.766 33.906 22.875 1 71.62 325 SER B N 1
ATOM 6455 C CA . SER B 1 325 ? 14.867 33.688 21.953 1 71.62 325 SER B CA 1
ATOM 6456 C C . SER B 1 325 ? 16.078 33.094 22.656 1 71.62 325 SER B C 1
ATOM 6458 O O . SER B 1 325 ? 16.359 33.438 23.812 1 71.62 325 SER B O 1
ATOM 6460 N N . ASP B 1 326 ? 16.625 32.094 22.141 1 61.59 326 ASP B N 1
ATOM 6461 C CA . ASP B 1 326 ? 17.828 31.5 22.703 1 61.59 326 ASP B CA 1
ATOM 6462 C C . ASP B 1 326 ? 19.031 32.406 22.547 1 61.59 326 ASP B C 1
ATOM 6464 O O . ASP B 1 326 ? 20.062 32.219 23.188 1 61.59 326 ASP B O 1
ATOM 6468 N N . ALA B 1 327 ? 18.828 33.375 21.781 1 59.28 327 ALA B N 1
ATOM 6469 C CA . ALA B 1 327 ? 20 34.188 21.5 1 59.28 327 ALA B CA 1
ATOM 6470 C C . ALA B 1 327 ? 20.156 35.281 22.562 1 59.28 327 ALA B C 1
ATOM 6472 O O . ALA B 1 327 ? 19.172 35.75 23.141 1 59.28 327 ALA B O 1
ATOM 6473 N N . LEU B 1 328 ? 21.391 35.406 23.141 1 56.09 328 LEU B N 1
ATOM 6474 C CA . LEU B 1 328 ? 21.766 36.469 24.062 1 56.09 328 LEU B CA 1
ATOM 6475 C C . LEU B 1 328 ? 21.438 37.844 23.484 1 56.09 328 LEU B C 1
ATOM 6477 O O . LEU B 1 328 ? 22.203 38.375 22.656 1 56.09 328 LEU B O 1
ATOM 6481 N N . ARG B 1 329 ? 20.156 38.156 23.391 1 59.34 329 ARG B N 1
ATOM 6482 C CA . ARG B 1 329 ? 19.891 39.406 22.688 1 59.34 329 ARG B CA 1
ATOM 6483 C C . ARG B 1 329 ? 19.516 40.5 23.656 1 59.34 329 ARG B C 1
ATOM 6485 O O . ARG B 1 329 ? 18.906 40.25 24.703 1 59.34 329 ARG B O 1
ATOM 6492 N N . PRO B 1 330 ? 20.344 41.625 23.438 1 60.75 330 PRO B N 1
ATOM 6493 C CA . PRO B 1 330 ? 19.875 42.719 24.281 1 60.75 330 PRO B CA 1
ATOM 6494 C C . PRO B 1 330 ? 18.406 43.062 24.047 1 60.75 330 PRO B C 1
ATOM 6496 O O . PRO B 1 330 ? 17.953 43.125 22.891 1 60.75 330 PRO B O 1
ATOM 6499 N N . ILE B 1 331 ? 17.625 42.906 25.031 1 65 331 ILE B N 1
ATOM 6500 C CA . ILE B 1 331 ? 16.203 43.219 24.906 1 65 331 ILE B CA 1
ATOM 6501 C C . ILE B 1 331 ? 15.945 44.656 25.375 1 65 331 ILE B C 1
ATOM 6503 O O . ILE B 1 331 ? 16.625 45.156 26.266 1 65 331 ILE B O 1
ATOM 6507 N N . GLU B 1 332 ? 15.203 45.312 24.562 1 73.12 332 GLU B N 1
ATOM 6508 C CA . GLU B 1 332 ? 14.75 46.656 24.969 1 73.12 332 GLU B CA 1
ATOM 6509 C C . GLU B 1 332 ? 14.07 46.625 26.328 1 73.12 332 GLU B C 1
ATOM 6511 O O . GLU B 1 332 ? 13.43 45.625 26.688 1 73.12 332 GLU B O 1
ATOM 6516 N N . PRO B 1 333 ? 14.312 47.75 27.016 1 78.06 333 PRO B N 1
ATOM 6517 C CA . PRO B 1 333 ? 13.695 47.75 28.344 1 78.06 333 PRO B CA 1
ATOM 6518 C C . PRO B 1 333 ? 12.172 47.625 28.281 1 78.06 333 PRO B C 1
ATOM 6520 O O . PRO B 1 333 ? 11.516 48.312 27.484 1 78.06 333 PRO B O 1
ATOM 6523 N N . LEU B 1 334 ? 11.625 46.875 29.094 1 83.88 334 LEU B N 1
ATOM 6524 C CA . LEU B 1 334 ? 10.211 46.531 29.094 1 83.88 334 LEU B CA 1
ATOM 6525 C C . LEU B 1 334 ? 9.352 47.75 29.391 1 83.88 334 LEU B C 1
ATOM 6527 O O . LEU B 1 334 ? 8.305 47.938 28.781 1 83.88 334 LEU B O 1
ATOM 6531 N N . PRO B 1 335 ? 9.797 48.594 30.297 1 87.31 335 PRO B N 1
ATOM 6532 C CA . PRO B 1 335 ? 8.969 49.781 30.562 1 87.31 335 PRO B CA 1
ATOM 6533 C C . PRO B 1 335 ? 8.789 50.656 29.328 1 87.31 335 PRO B C 1
ATOM 6535 O O . PRO B 1 335 ? 7.699 51.219 29.109 1 87.31 335 PRO B O 1
ATOM 6538 N N . ASP B 1 336 ? 9.859 50.812 28.562 1 89.44 336 ASP B N 1
ATOM 6539 C CA . ASP B 1 336 ? 9.766 51.594 27.344 1 89.44 336 ASP B CA 1
ATOM 6540 C C . ASP B 1 336 ? 8.812 50.969 26.328 1 89.44 336 ASP B C 1
ATOM 6542 O O . ASP B 1 336 ? 8.078 51.656 25.641 1 89.44 336 ASP B O 1
ATOM 6546 N N . LEU B 1 337 ? 8.906 49.688 26.312 1 90.5 337 LEU B N 1
ATOM 6547 C CA . LEU B 1 337 ? 8.023 48.938 25.422 1 90.5 337 LEU B CA 1
ATOM 6548 C C . LEU B 1 337 ? 6.562 49.125 25.812 1 90.5 337 LEU B C 1
ATOM 6550 O O . LEU B 1 337 ? 5.711 49.375 24.969 1 90.5 337 LEU B O 1
ATOM 6554 N N . ILE B 1 338 ? 6.289 49.031 27.078 1 91.88 338 ILE B N 1
ATOM 6555 C CA . ILE B 1 338 ? 4.934 49.188 27.594 1 91.88 338 ILE B CA 1
ATOM 6556 C C . ILE B 1 338 ? 4.438 50.594 27.344 1 91.88 338 ILE B C 1
ATOM 6558 O O . ILE B 1 338 ? 3.268 50.812 27.016 1 91.88 338 ILE B O 1
ATOM 6562 N N . ASP B 1 339 ? 5.32 51.5 27.453 1 94.12 339 ASP B N 1
ATOM 6563 C CA . ASP B 1 339 ? 4.953 52.906 27.25 1 94.12 339 ASP B CA 1
ATOM 6564 C C . ASP B 1 339 ? 4.555 53.188 25.797 1 94.12 339 ASP B C 1
ATOM 6566 O O . ASP B 1 339 ? 3.594 53.906 25.547 1 94.12 339 ASP B O 1
ATOM 6570 N N . VAL B 1 340 ? 5.32 52.625 25 1 95.25 340 VAL B N 1
ATOM 6571 C CA . VAL B 1 340 ? 5.004 52.844 23.578 1 95.25 340 VAL B CA 1
ATOM 6572 C C . VAL B 1 340 ? 3.686 52.125 23.25 1 95.25 340 VAL B C 1
ATOM 6574 O O . VAL B 1 340 ? 2.898 52.656 22.453 1 95.25 340 VAL B O 1
ATOM 6577 N N . LEU B 1 341 ? 3.441 51 23.797 1 96.44 341 LEU B N 1
ATOM 6578 C CA . LEU B 1 341 ? 2.186 50.281 23.578 1 96.44 341 LEU B CA 1
ATOM 6579 C C . LEU B 1 341 ? 1.001 51.094 24.078 1 96.44 341 LEU B C 1
ATOM 6581 O O . LEU B 1 341 ? -0.042 51.156 23.422 1 96.44 341 LEU B O 1
ATOM 6585 N N . ARG B 1 342 ? 1.202 51.719 25.203 1 96.75 342 ARG B N 1
ATOM 6586 C CA . ARG B 1 342 ? 0.159 52.562 25.75 1 96.75 342 ARG B CA 1
ATOM 6587 C C . ARG B 1 342 ? -0.095 53.781 24.844 1 96.75 342 ARG B C 1
ATOM 6589 O O . ARG B 1 342 ? -1.246 54.094 24.547 1 96.75 342 ARG B O 1
ATOM 6596 N N . LYS B 1 343 ? 0.951 54.344 24.391 1 96.69 343 LYS B N 1
ATOM 6597 C CA . LYS B 1 343 ? 0.868 55.594 23.609 1 96.69 343 LYS B CA 1
ATOM 6598 C C . LYS B 1 343 ? 0.229 55.344 22.25 1 96.69 343 LYS B C 1
ATOM 6600 O O . LYS B 1 343 ? -0.637 56.094 21.812 1 96.69 343 LYS B O 1
ATOM 6605 N N . GLN B 1 344 ? 0.568 54.25 21.688 1 96.94 344 GLN B N 1
ATOM 6606 C CA . GLN B 1 344 ? 0.219 54.094 20.281 1 96.94 344 GLN B CA 1
ATOM 6607 C C . GLN B 1 344 ? -0.874 53.031 20.094 1 96.94 344 GLN B C 1
ATOM 6609 O O . GLN B 1 344 ? -1.621 53.062 19.125 1 96.94 344 GLN B O 1
ATOM 6614 N N . HIS B 1 345 ? -1.05 52.062 20.984 1 97.38 345 HIS B N 1
ATOM 6615 C CA . HIS B 1 345 ? -1.843 50.906 20.656 1 97.38 345 HIS B CA 1
ATOM 6616 C C . HIS B 1 345 ? -2.842 50.562 21.766 1 97.38 345 HIS B C 1
ATOM 6618 O O . HIS B 1 345 ? -3.523 49.531 21.703 1 97.38 345 HIS B O 1
ATOM 6624 N N . LEU B 1 346 ? -3.037 51.312 22.781 1 95.75 346 LEU B N 1
ATOM 6625 C CA . LEU B 1 346 ? -3.848 51.062 23.969 1 95.75 346 LEU B CA 1
ATOM 6626 C C . LEU B 1 346 ? -5.281 50.719 23.578 1 95.75 346 LEU B C 1
ATOM 6628 O O . LEU B 1 346 ? -5.852 49.75 24.094 1 95.75 346 LEU B O 1
ATOM 6632 N N . PRO B 1 347 ? -5.875 51.375 22.578 1 95.38 347 PRO B N 1
ATOM 6633 C CA . PRO B 1 347 ? -7.289 51.125 22.297 1 95.38 347 PRO B CA 1
ATOM 6634 C C . PRO B 1 347 ? -7.523 49.781 21.625 1 95.38 347 PRO B C 1
ATOM 6636 O O . PRO B 1 347 ? -8.625 49.219 21.719 1 95.38 347 PRO B O 1
ATOM 6639 N N . THR B 1 348 ? -6.516 49.281 20.953 1 97.06 348 THR B N 1
ATOM 6640 C CA . THR B 1 348 ? -6.734 48.094 20.141 1 97.06 348 THR B CA 1
ATOM 6641 C C . THR B 1 348 ? -6.039 46.906 20.766 1 97.06 348 THR B C 1
ATOM 6643 O O . THR B 1 348 ? -6.406 45.75 20.5 1 97.06 348 THR B O 1
ATOM 6646 N N . LEU B 1 349 ? -5.113 47.031 21.594 1 97.5 349 LEU B N 1
ATOM 6647 C CA . LEU B 1 349 ? -4.293 45.969 22.141 1 97.5 349 LEU B CA 1
ATOM 6648 C C . LEU B 1 349 ? -5.113 45.094 23.078 1 97.5 349 LEU B C 1
ATOM 6650 O O . LEU B 1 349 ? -5.676 45.562 24.062 1 97.5 349 LEU B O 1
ATOM 6654 N N . ARG B 1 350 ? -5.172 43.781 22.734 1 97 350 ARG B N 1
ATOM 6655 C CA . ARG B 1 350 ? -5.992 42.844 23.516 1 97 350 ARG B CA 1
ATOM 6656 C C . ARG B 1 350 ? -5.148 41.719 24.094 1 97 350 ARG B C 1
ATOM 6658 O O . ARG B 1 350 ? -5.523 41.094 25.094 1 97 350 ARG B O 1
ATOM 6665 N N . ALA B 1 351 ? -4.125 41.406 23.422 1 97.75 351 ALA B N 1
ATOM 6666 C CA . ALA B 1 351 ? -3.291 40.281 23.875 1 97.75 351 ALA B CA 1
ATOM 6667 C C . ALA B 1 351 ? -1.819 40.688 23.922 1 97.75 351 ALA B C 1
ATOM 6669 O O . ALA B 1 351 ? -1.317 41.344 23 1 97.75 351 ALA B O 1
ATOM 6670 N N . LEU B 1 352 ? -1.146 40.312 25 1 95.69 352 LEU B N 1
ATOM 6671 C CA . LEU B 1 352 ? 0.259 40.656 25.188 1 95.69 352 LEU B CA 1
ATOM 6672 C C . LEU B 1 352 ? 1.038 39.469 25.766 1 95.69 352 LEU B C 1
ATOM 6674 O O . LEU B 1 352 ? 0.644 38.906 26.781 1 95.69 352 LEU B O 1
ATOM 6678 N N . GLY B 1 353 ? 1.938 39.031 25.016 1 92.38 353 GLY B N 1
ATOM 6679 C CA . GLY B 1 353 ? 2.855 38.031 25.484 1 92.38 353 GLY B CA 1
ATOM 6680 C C . GLY B 1 353 ? 4.293 38.5 25.578 1 92.38 353 GLY B C 1
ATOM 6681 O O . GLY B 1 353 ? 4.852 38.969 24.578 1 92.38 353 GLY B O 1
ATOM 6682 N N . VAL B 1 354 ? 4.836 38.406 26.734 1 85 354 VAL B N 1
ATOM 6683 C CA . VAL B 1 354 ? 6.223 38.812 26.953 1 85 354 VAL B CA 1
ATOM 6684 C C . VAL B 1 354 ? 6.988 37.688 27.625 1 85 354 VAL B C 1
ATOM 6686 O O . VAL B 1 354 ? 6.832 37.438 28.812 1 85 354 VAL B O 1
ATOM 6689 N N . CYS B 1 355 ? 7.578 36.812 26.797 1 71.88 355 CYS B N 1
ATOM 6690 C CA . CYS B 1 355 ? 8.266 35.625 27.328 1 71.88 355 CYS B CA 1
ATOM 6691 C C . CYS B 1 355 ? 9.758 35.906 27.484 1 71.88 355 CYS B C 1
ATOM 6693 O O . CYS B 1 355 ? 10.32 36.719 26.766 1 71.88 355 CYS B O 1
ATOM 6695 N N . LEU B 1 356 ? 10.312 35.156 28.734 1 57.19 356 LEU B N 1
ATOM 6696 C CA . LEU B 1 356 ? 11.656 35.344 29.266 1 57.19 356 LEU B CA 1
ATOM 6697 C C . LEU B 1 356 ? 12.719 34.938 28.25 1 57.19 356 LEU B C 1
ATOM 6699 O O . LEU B 1 356 ? 12.508 34 27.469 1 57.19 356 LEU B O 1
ATOM 6703 N N . PHE B 1 357 ? 13.469 35.844 27.812 1 54.69 357 PHE B N 1
ATOM 6704 C CA . PHE B 1 357 ? 14.703 35.5 27.125 1 54.69 357 PHE B CA 1
ATOM 6705 C C . PHE B 1 357 ? 15.633 34.719 28.031 1 54.69 357 PHE B C 1
ATOM 6707 O O . PHE B 1 357 ? 15.68 34.969 29.25 1 54.69 357 PHE B O 1
ATOM 6714 N N . ARG B 1 358 ? 15.828 33.406 27.891 1 51.66 358 ARG B N 1
ATOM 6715 C CA . ARG B 1 358 ? 16.531 32.438 28.719 1 51.66 358 ARG B CA 1
ATOM 6716 C C . ARG B 1 358 ? 17.531 33.094 29.641 1 51.66 358 ARG B C 1
ATOM 6718 O O . ARG B 1 358 ? 17.641 32.75 30.812 1 51.66 358 ARG B O 1
ATOM 6725 N N . ASP B 1 359 ? 18.656 33.625 29.156 1 49.59 359 ASP B N 1
ATOM 6726 C CA . ASP B 1 359 ? 19.812 33.875 30.031 1 49.59 359 ASP B CA 1
ATOM 6727 C C . ASP B 1 359 ? 19.688 35.188 30.766 1 49.59 359 ASP B C 1
ATOM 6729 O O . ASP B 1 359 ? 20.641 35.625 31.438 1 49.59 359 ASP B O 1
ATOM 6733 N N . GLU B 1 360 ? 18.75 35.969 30.531 1 51.31 360 GLU B N 1
ATOM 6734 C CA . GLU B 1 360 ? 18.844 37.188 31.312 1 51.31 360 GLU B CA 1
ATOM 6735 C C . GLU B 1 360 ? 17.609 37.375 32.188 1 51.31 360 GLU B C 1
ATOM 6737 O O . GLU B 1 360 ? 16.469 37.25 31.734 1 51.31 360 GLU B O 1
ATOM 6742 N N . PRO B 1 361 ? 17.766 37.281 33.469 1 48.5 361 PRO B N 1
ATOM 6743 C CA . PRO B 1 361 ? 16.797 37.562 34.5 1 48.5 361 PRO B CA 1
ATOM 6744 C C . PRO B 1 361 ? 15.82 38.688 34.125 1 48.5 361 PRO B C 1
ATOM 6746 O O . PRO B 1 361 ? 14.797 38.875 34.812 1 48.5 361 PRO B O 1
ATOM 6749 N N . SER B 1 362 ? 16.266 39.438 33.219 1 49.12 362 SER B N 1
ATOM 6750 C CA . SER B 1 362 ? 15.625 40.75 33.094 1 49.12 362 SER B CA 1
ATOM 6751 C C . SER B 1 362 ? 14.203 40.625 32.594 1 49.12 362 SER B C 1
ATOM 6753 O O . SER B 1 362 ? 13.414 41.562 32.656 1 49.12 362 SER B O 1
ATOM 6755 N N . TYR B 1 363 ? 13.906 39.562 31.875 1 54.56 363 TYR B N 1
ATOM 6756 C CA . TYR B 1 363 ? 12.562 39.75 31.344 1 54.56 363 TYR B CA 1
ATOM 6757 C C . TYR B 1 363 ? 11.547 38.938 32.156 1 54.56 363 TYR B C 1
ATOM 6759 O O . TYR B 1 363 ? 10.469 38.625 31.641 1 54.56 363 TYR B O 1
ATOM 6767 N N . TYR B 1 364 ? 12.047 38.625 33.25 1 66.44 364 TYR B N 1
ATOM 6768 C CA . TYR B 1 364 ? 11.031 38.125 34.156 1 66.44 364 TYR B CA 1
ATOM 6769 C C . TYR B 1 364 ? 10.188 39.281 34.719 1 66.44 364 TYR B C 1
ATOM 6771 O O . TYR B 1 364 ? 10.695 40.375 34.969 1 66.44 364 TYR B O 1
ATOM 6779 N N . LEU B 1 365 ? 8.953 38.969 34.469 1 74.75 365 LEU B N 1
ATOM 6780 C CA . LEU B 1 365 ? 8.07 40 35 1 74.75 365 LEU B CA 1
ATOM 6781 C C . LEU B 1 365 ? 7.961 39.875 36.5 1 74.75 365 LEU B C 1
ATOM 6783 O O . LEU B 1 365 ? 7.227 39.031 37.031 1 74.75 365 LEU B O 1
ATOM 6787 N N . GLY B 1 366 ? 8.844 40.656 37.156 1 77.75 366 GLY B N 1
ATOM 6788 C CA . GLY B 1 366 ? 8.672 40.75 38.594 1 77.75 366 GLY B CA 1
ATOM 6789 C C . GLY B 1 366 ? 7.402 41.469 39 1 77.75 366 GLY B C 1
ATOM 6790 O O . GLY B 1 366 ? 6.648 41.938 38.156 1 77.75 366 GLY B O 1
ATOM 6791 N N . VAL B 1 367 ? 7.18 41.531 40.219 1 85.25 367 VAL B N 1
ATOM 6792 C CA . VAL B 1 367 ? 5.953 42.094 40.781 1 85.25 367 VAL B CA 1
ATOM 6793 C C . VAL B 1 367 ? 5.816 43.562 40.344 1 85.25 367 VAL B C 1
ATOM 6795 O O . VAL B 1 367 ? 4.762 43.969 39.844 1 85.25 367 VAL B O 1
ATOM 6798 N N . PRO B 1 368 ? 6.914 44.281 40.406 1 85.75 368 PRO B N 1
ATOM 6799 C CA . PRO B 1 368 ? 6.773 45.688 40.031 1 85.75 368 PRO B CA 1
ATOM 6800 C C . PRO B 1 368 ? 6.41 45.844 38.531 1 85.75 368 PRO B C 1
ATOM 6802 O O . PRO B 1 368 ? 5.629 46.75 38.188 1 85.75 368 PRO B O 1
ATOM 6805 N N . MET B 1 369 ? 6.945 45.031 37.844 1 86.38 369 MET B N 1
ATOM 6806 C CA . MET B 1 369 ? 6.727 45.156 36.406 1 86.38 369 MET B CA 1
ATOM 6807 C C . MET B 1 369 ? 5.309 44.719 36.031 1 86.38 369 MET B C 1
ATOM 6809 O O . MET B 1 369 ? 4.676 45.344 35.156 1 86.38 369 MET B O 1
ATOM 6813 N N . ILE B 1 370 ? 4.828 43.75 36.562 1 89.75 370 ILE B N 1
ATOM 6814 C CA . ILE B 1 370 ? 3.473 43.281 36.281 1 89.75 370 ILE B CA 1
ATOM 6815 C C . ILE B 1 370 ? 2.467 44.312 36.75 1 89.75 370 ILE B C 1
ATOM 6817 O O . ILE B 1 370 ? 1.446 44.562 36.094 1 89.75 370 ILE B O 1
ATOM 6821 N N . ASP B 1 371 ? 2.793 44.844 37.906 1 92.38 371 ASP B N 1
ATOM 6822 C CA . ASP B 1 371 ? 1.936 45.906 38.438 1 92.38 371 ASP B CA 1
ATOM 6823 C C . ASP B 1 371 ? 1.897 47.094 37.469 1 92.38 371 ASP B C 1
ATOM 6825 O O . ASP B 1 371 ? 0.83 47.656 37.188 1 92.38 371 ASP B O 1
ATOM 6829 N N . PHE B 1 372 ? 3.062 47.406 36.969 1 92.38 372 PHE B N 1
ATOM 6830 C CA . PHE B 1 372 ? 3.168 48.5 36 1 92.38 372 PHE B CA 1
ATOM 6831 C C . PHE B 1 372 ? 2.385 48.156 34.75 1 92.38 372 PHE B C 1
ATOM 6833 O O . PHE B 1 372 ? 1.662 49 34.219 1 92.38 372 PHE B O 1
ATOM 6840 N N . LEU B 1 373 ? 2.512 47 34.312 1 92.56 373 LEU B N 1
ATOM 6841 C CA . LEU B 1 373 ? 1.85 46.531 33.094 1 92.56 373 LEU B CA 1
ATOM 6842 C C . LEU B 1 373 ? 0.333 46.594 33.219 1 92.56 373 LEU B C 1
ATOM 6844 O O . LEU B 1 373 ? -0.356 47.125 32.344 1 92.56 373 LEU B O 1
ATOM 6848 N N . VAL B 1 374 ? -0.191 46.156 34.344 1 93.81 374 VAL B N 1
ATOM 6849 C CA . VAL B 1 374 ? -1.629 46.062 34.562 1 93.81 374 VAL B CA 1
ATOM 6850 C C . VAL B 1 374 ? -2.215 47.469 34.656 1 93.81 374 VAL B C 1
ATOM 6852 O O . VAL B 1 374 ? -3.311 47.75 34.156 1 93.81 374 VAL B O 1
ATOM 6855 N N . LYS B 1 375 ? -1.469 48.344 35.219 1 94.44 375 LYS B N 1
ATOM 6856 C CA . LYS B 1 375 ? -1.935 49.719 35.375 1 94.44 375 LYS B CA 1
ATOM 6857 C C . LYS B 1 375 ? -1.896 50.469 34.062 1 94.44 375 LYS B C 1
ATOM 6859 O O . LYS B 1 375 ? -2.76 51.312 33.781 1 94.44 375 LYS B O 1
ATOM 6864 N N . THR B 1 376 ? -0.922 50.156 33.312 1 95.5 376 THR B N 1
ATOM 6865 C CA . THR B 1 376 ? -0.693 50.875 32.062 1 95.5 376 THR B CA 1
ATOM 6866 C C . THR B 1 376 ? -1.576 50.312 30.953 1 95.5 376 THR B C 1
ATOM 6868 O O . THR B 1 376 ? -2.037 51.094 30.094 1 95.5 376 THR B O 1
ATOM 6871 N N . LEU B 1 377 ? -1.8 49.031 30.953 1 96.38 377 LEU B N 1
ATOM 6872 C CA . LEU B 1 377 ? -2.592 48.375 29.922 1 96.38 377 LEU B CA 1
ATOM 6873 C C . LEU B 1 377 ? -3.74 47.594 30.547 1 96.38 377 LEU B C 1
ATOM 6875 O O . LEU B 1 377 ? -3.75 46.344 30.5 1 96.38 377 LEU B O 1
ATOM 6879 N N . PRO B 1 378 ? -4.773 48.156 30.938 1 94.31 378 PRO B N 1
ATOM 6880 C CA . PRO B 1 378 ? -5.82 47.531 31.734 1 94.31 378 PRO B CA 1
ATOM 6881 C C . PRO B 1 378 ? -6.77 46.688 30.891 1 94.31 378 PRO B C 1
ATOM 6883 O O . PRO B 1 378 ? -7.484 45.812 31.422 1 94.31 378 PRO B O 1
ATOM 6886 N N . ASP B 1 379 ? -6.805 46.812 29.578 1 95 379 ASP B N 1
ATOM 6887 C CA . ASP B 1 379 ? -7.828 46.188 28.766 1 95 379 ASP B CA 1
ATOM 6888 C C . ASP B 1 379 ? -7.305 44.906 28.125 1 95 379 ASP B C 1
ATOM 6890 O O . ASP B 1 379 ? -7.895 44.375 27.172 1 95 379 ASP B O 1
ATOM 6894 N N . ILE B 1 380 ? -6.211 44.375 28.578 1 96.5 380 ILE B N 1
ATOM 6895 C CA . ILE B 1 380 ? -5.629 43.156 28.047 1 96.5 380 ILE B CA 1
ATOM 6896 C C . ILE B 1 380 ? -6.543 41.969 28.359 1 96.5 380 ILE B C 1
ATOM 6898 O O . ILE B 1 380 ? -7.004 41.812 29.484 1 96.5 380 ILE B O 1
ATOM 6902 N N . GLU B 1 381 ? -6.801 41.156 27.391 1 97.69 381 GLU B N 1
ATOM 6903 C CA . GLU B 1 381 ? -7.676 40 27.531 1 97.69 381 GLU B CA 1
ATOM 6904 C C . GLU B 1 381 ? -6.867 38.719 27.656 1 97.69 381 GLU B C 1
ATOM 6906 O O . GLU B 1 381 ? -7.328 37.75 28.266 1 97.69 381 GLU B O 1
ATOM 6911 N N . GLU B 1 382 ? -5.793 38.656 26.984 1 97.94 382 GLU B N 1
ATOM 6912 C CA . GLU B 1 382 ? -4.898 37.5 27.078 1 97.94 382 GLU B CA 1
ATOM 6913 C C . GLU B 1 382 ? -3.48 37.938 27.438 1 97.94 382 GLU B C 1
ATOM 6915 O O . GLU B 1 382 ? -2.918 38.844 26.797 1 97.94 382 GLU B O 1
ATOM 6920 N N . LEU B 1 383 ? -2.922 37.25 28.453 1 95.25 383 LEU B N 1
ATOM 6921 C CA . LEU B 1 383 ? -1.603 37.625 28.953 1 95.25 383 LEU B CA 1
ATOM 6922 C C . LEU B 1 383 ? -0.702 36.406 29.094 1 95.25 383 LEU B C 1
ATOM 6924 O O . LEU B 1 383 ? -1.113 35.406 29.656 1 95.25 383 LEU B O 1
ATOM 6928 N N . ARG B 1 384 ? 0.4 36.5 28.453 1 92.62 384 ARG B N 1
ATOM 6929 C CA . ARG B 1 384 ? 1.439 35.5 28.641 1 92.62 384 ARG B CA 1
ATOM 6930 C C . ARG B 1 384 ? 2.711 36.125 29.203 1 92.62 384 ARG B C 1
ATOM 6932 O O . ARG B 1 384 ? 3.189 37.156 28.719 1 92.62 384 ARG B O 1
ATOM 6939 N N . PHE B 1 385 ? 3.223 35.531 30.25 1 88.38 385 PHE B N 1
ATOM 6940 C CA . PHE B 1 385 ? 4.449 36.094 30.828 1 88.38 385 PHE B CA 1
ATOM 6941 C C . PHE B 1 385 ? 5.238 35 31.547 1 88.38 385 PHE B C 1
ATOM 6943 O O . PHE B 1 385 ? 4.688 33.938 31.875 1 88.38 385 PHE B O 1
ATOM 6950 N N . GLY B 1 386 ? 6.492 35.281 31.625 1 82.38 386 GLY B N 1
ATOM 6951 C CA . GLY B 1 386 ? 7.375 34.344 32.25 1 82.38 386 GLY B CA 1
ATOM 6952 C C . GLY B 1 386 ? 7.785 34.75 33.656 1 82.38 386 GLY B C 1
ATOM 6953 O O . GLY B 1 386 ? 7.914 35.938 33.969 1 82.38 386 GLY B O 1
ATOM 6954 N N . GLN B 1 387 ? 7.984 33.625 34.5 1 78.62 387 GLN B N 1
ATOM 6955 C CA . GLN B 1 387 ? 8.492 33.812 35.875 1 78.62 387 GLN B CA 1
ATOM 6956 C C . GLN B 1 387 ? 9.539 32.781 36.219 1 78.62 387 GLN B C 1
ATOM 6958 O O . GLN B 1 387 ? 9.5 31.641 35.688 1 78.62 387 GLN B O 1
ATOM 6963 N N . GLU B 1 388 ? 10.453 33.188 36.969 1 76.38 388 GLU B N 1
ATOM 6964 C CA . GLU B 1 388 ? 11.43 32.219 37.438 1 76.38 388 GLU B CA 1
ATOM 6965 C C . GLU B 1 388 ? 10.781 31.188 38.344 1 76.38 388 GLU B C 1
ATOM 6967 O O . GLU B 1 388 ? 10.883 29.984 38.125 1 76.38 388 GLU B O 1
ATOM 6972 N N . ASP B 1 389 ? 10.297 31.734 39.438 1 76.31 389 ASP B N 1
ATOM 6973 C CA . ASP B 1 389 ? 9.508 30.938 40.344 1 76.31 389 ASP B CA 1
ATOM 6974 C C . ASP B 1 389 ? 8.078 31.469 40.469 1 76.31 389 ASP B C 1
ATOM 6976 O O . ASP B 1 389 ? 7.832 32.656 40.25 1 76.31 389 ASP B O 1
ATOM 6980 N N . LEU B 1 390 ? 7.293 30.516 40.656 1 80.5 390 LEU B N 1
ATOM 6981 C CA . LEU B 1 390 ? 5.906 30.953 40.812 1 80.5 390 LEU B CA 1
ATOM 6982 C C . LEU B 1 390 ? 5.766 31.969 41.938 1 80.5 390 LEU B C 1
ATOM 6984 O O . LEU B 1 390 ? 6.215 31.719 43.062 1 80.5 390 LEU B O 1
ATOM 6988 N N . ASP B 1 391 ? 5.363 33.125 41.594 1 83.75 391 ASP B N 1
ATOM 6989 C CA . ASP B 1 391 ? 5.039 34.188 42.562 1 83.75 391 ASP B CA 1
ATOM 6990 C C . ASP B 1 391 ? 3.533 34.438 42.594 1 83.75 391 ASP B C 1
ATOM 6992 O O . ASP B 1 391 ? 2.979 35.062 41.688 1 83.75 391 ASP B O 1
ATOM 6996 N N . GLU B 1 392 ? 2.943 34.031 43.688 1 84.69 392 GLU B N 1
ATOM 6997 C CA . GLU B 1 392 ? 1.494 34.125 43.812 1 84.69 392 GLU B CA 1
ATOM 6998 C C . GLU B 1 392 ? 1.027 35.594 43.781 1 84.69 392 GLU B C 1
ATOM 7000 O O . GLU B 1 392 ? -0.069 35.875 43.281 1 84.69 392 GLU B O 1
ATOM 7005 N N . HIS B 1 393 ? 1.883 36.406 44.25 1 87.81 393 HIS B N 1
ATOM 7006 C CA . HIS B 1 393 ? 1.514 37.812 44.25 1 87.81 393 HIS B CA 1
ATOM 7007 C C . HIS B 1 393 ? 1.438 38.344 42.844 1 87.81 393 HIS B C 1
ATOM 7009 O O . HIS B 1 393 ? 0.538 39.125 42.5 1 87.81 393 HIS B O 1
ATOM 7015 N N . SER B 1 394 ? 2.344 38 42.062 1 87.06 394 SER B N 1
ATOM 7016 C CA . SER B 1 394 ? 2.334 38.438 40.688 1 87.06 394 SER B CA 1
ATOM 7017 C C . SER B 1 394 ? 1.088 37.906 39.969 1 87.06 394 SER B C 1
ATOM 7019 O O . SER B 1 394 ? 0.518 38.625 39.125 1 87.06 394 SER B O 1
ATOM 7021 N N . VAL B 1 395 ? 0.755 36.781 40.312 1 87.81 395 VAL B N 1
ATOM 7022 C CA . VAL B 1 395 ? -0.42 36.188 39.688 1 87.81 395 VAL B CA 1
ATOM 7023 C C . VAL B 1 395 ? -1.678 36.938 40.125 1 87.81 395 VAL B C 1
ATOM 7025 O O . VAL B 1 395 ? -2.564 37.188 39.312 1 87.81 395 VAL B O 1
ATOM 7028 N N . GLU B 1 396 ? -1.7 37.219 41.344 1 90.31 396 GLU B N 1
ATOM 7029 C CA . GLU B 1 396 ? -2.842 37.969 41.875 1 90.31 396 GLU B CA 1
ATOM 7030 C C . GLU B 1 396 ? -2.98 39.312 41.156 1 90.31 396 GLU B C 1
ATOM 7032 O O . GLU B 1 396 ? -4.094 39.75 40.875 1 90.31 396 GLU B O 1
ATOM 7037 N N . ILE B 1 397 ? -1.846 39.938 40.969 1 91.94 397 ILE B N 1
ATOM 7038 C CA . ILE B 1 397 ? -1.852 41.25 40.281 1 91.94 397 ILE B CA 1
ATOM 7039 C C . ILE B 1 397 ? -2.342 41.094 38.844 1 91.94 397 ILE B C 1
ATOM 7041 O O . ILE B 1 397 ? -3.158 41.875 38.375 1 91.94 397 ILE B O 1
ATOM 7045 N N . ALA B 1 398 ? -1.853 40.094 38.188 1 92.25 398 ALA B N 1
ATOM 7046 C CA . ALA B 1 398 ? -2.27 39.844 36.812 1 92.25 398 ALA B CA 1
ATOM 7047 C C . ALA B 1 398 ? -3.775 39.594 36.719 1 92.25 398 ALA B C 1
ATOM 7049 O O . ALA B 1 398 ? -4.43 40.062 35.781 1 92.25 398 ALA B O 1
ATOM 7050 N N . LEU B 1 399 ? -4.301 38.969 37.75 1 93.5 399 LEU B N 1
ATOM 7051 C CA . LEU B 1 399 ? -5.715 38.594 37.75 1 93.5 399 LEU B CA 1
ATOM 7052 C C . LEU B 1 399 ? -6.582 39.812 38.062 1 93.5 399 LEU B C 1
ATOM 7054 O O . LEU B 1 399 ? -7.809 39.75 37.969 1 93.5 399 LEU B O 1
ATOM 7058 N N . SER B 1 400 ? -5.961 40.906 38.344 1 92.81 400 SER B N 1
ATOM 7059 C CA . SER B 1 400 ? -6.719 42.125 38.594 1 92.81 400 SER B CA 1
ATOM 7060 C C . SER B 1 400 ? -7.18 42.781 37.312 1 92.81 400 SER B C 1
ATOM 7062 O O . SER B 1 400 ? -8.008 43.688 37.312 1 92.81 400 SER B O 1
ATOM 7064 N N . LEU B 1 401 ? -6.66 42.312 36.219 1 93.62 401 LEU B N 1
ATOM 7065 C CA . LEU B 1 401 ? -7.16 42.75 34.906 1 93.62 401 LEU B CA 1
ATOM 7066 C C . LEU B 1 401 ? -8.625 42.375 34.75 1 93.62 401 LEU B C 1
ATOM 7068 O O . LEU B 1 401 ? -8.969 41.188 34.75 1 93.62 401 LEU B O 1
ATOM 7072 N N . LEU B 1 402 ? -9.406 43.312 34.406 1 89.62 402 LEU B N 1
ATOM 7073 C CA . LEU B 1 402 ? -10.852 43.094 34.406 1 89.62 402 LEU B CA 1
ATOM 7074 C C . LEU B 1 402 ? -11.297 42.25 33.219 1 89.62 402 LEU B C 1
ATOM 7076 O O . LEU B 1 402 ? -12.289 41.531 33.312 1 89.62 402 LEU B O 1
ATOM 7080 N N . ARG B 1 403 ? -10.625 42.344 32.156 1 95.06 403 ARG B N 1
ATOM 7081 C CA . ARG B 1 403 ? -11.078 41.688 30.938 1 95.06 403 ARG B CA 1
ATOM 7082 C C . ARG B 1 403 ? -10.242 40.438 30.641 1 95.06 403 ARG B C 1
ATOM 7084 O O . ARG B 1 403 ? -10.352 39.875 29.562 1 95.06 403 ARG B O 1
ATOM 7091 N N . LEU B 1 404 ? -9.461 40.062 31.562 1 96 404 LEU B N 1
ATOM 7092 C CA . LEU B 1 404 ? -8.539 38.938 31.344 1 96 404 LEU B CA 1
ATOM 7093 C C . LEU B 1 404 ? -9.297 37.656 31.156 1 96 404 LEU B C 1
ATOM 7095 O O . LEU B 1 404 ? -10.086 37.25 32.031 1 96 404 LEU B O 1
ATOM 7099 N N . ARG B 1 405 ? -9.039 37 30.031 1 96.94 405 ARG B N 1
ATOM 7100 C CA . ARG B 1 405 ? -9.703 35.75 29.688 1 96.94 405 ARG B CA 1
ATOM 7101 C C . ARG B 1 405 ? -8.719 34.594 29.719 1 96.94 405 ARG B C 1
ATOM 7103 O O . ARG B 1 405 ? -9.102 33.469 30.016 1 96.94 405 ARG B O 1
ATOM 7110 N N . VAL B 1 406 ? -7.523 34.844 29.312 1 96.88 406 VAL B N 1
ATOM 7111 C CA . VAL B 1 406 ? -6.508 33.812 29.203 1 96.88 406 VAL B CA 1
ATOM 7112 C C . VAL B 1 406 ? -5.223 34.281 29.891 1 96.88 406 VAL B C 1
ATOM 7114 O O . VAL B 1 406 ? -4.785 35.406 29.703 1 96.88 406 VAL B O 1
ATOM 7117 N N . VAL B 1 407 ? -4.652 33.406 30.656 1 93.94 407 VAL B N 1
ATOM 7118 C CA . VAL B 1 407 ? -3.344 33.688 31.25 1 93.94 407 VAL B CA 1
ATOM 7119 C C . VAL B 1 407 ? -2.426 32.5 31.047 1 93.94 407 VAL B C 1
ATOM 7121 O O . VAL B 1 407 ? -2.811 31.344 31.328 1 93.94 407 VAL B O 1
ATOM 7124 N N . ARG B 1 408 ? -1.371 32.75 30.469 1 92.25 408 ARG B N 1
ATOM 7125 C CA . ARG B 1 408 ? -0.343 31.75 30.281 1 92.25 408 ARG B CA 1
ATOM 7126 C C . ARG B 1 408 ? 0.948 32.125 31 1 92.25 408 ARG B C 1
ATOM 7128 O O . ARG B 1 408 ? 1.481 33.219 30.781 1 92.25 408 ARG B O 1
ATOM 7135 N N . ILE B 1 409 ? 1.429 31.203 31.812 1 88.38 409 ILE B N 1
ATOM 7136 C CA . ILE B 1 409 ? 2.613 31.5 32.594 1 88.38 409 ILE B CA 1
ATOM 7137 C C . ILE B 1 409 ? 3.719 30.5 32.281 1 88.38 409 ILE B C 1
ATOM 7139 O O . ILE B 1 409 ? 3.516 29.281 32.375 1 88.38 409 ILE B O 1
ATOM 7143 N N . ASP B 1 410 ? 4.789 30.984 31.891 1 85.06 410 ASP B N 1
ATOM 7144 C CA . ASP B 1 410 ? 5.965 30.156 31.641 1 85.06 410 ASP B CA 1
ATOM 7145 C C . ASP B 1 410 ? 6.906 30.156 32.844 1 85.06 410 ASP B C 1
ATOM 7147 O O . ASP B 1 410 ? 7.43 31.203 33.219 1 85.06 410 ASP B O 1
ATOM 7151 N N . LEU B 1 411 ? 7.125 28.969 33.375 1 80.38 411 LEU B N 1
ATOM 7152 C CA . LEU B 1 411 ? 7.984 28.859 34.562 1 80.38 411 LEU B CA 1
ATOM 7153 C C . LEU B 1 411 ? 9.328 28.234 34.188 1 80.38 411 LEU B C 1
ATOM 7155 O O . LEU B 1 411 ? 9.383 27.297 33.375 1 80.38 411 LEU B O 1
ATOM 7159 N N . VAL B 1 412 ? 10.281 28.797 34.688 1 73.5 412 VAL B N 1
ATOM 7160 C CA . VAL B 1 412 ? 11.602 28.219 34.469 1 73.5 412 VAL B CA 1
ATOM 7161 C C . VAL B 1 412 ? 11.758 26.953 35.312 1 73.5 412 VAL B C 1
ATOM 7163 O O . VAL B 1 412 ? 12.242 25.922 34.812 1 73.5 412 VAL B O 1
ATOM 7166 N N . HIS B 1 413 ? 11.414 27.109 36.562 1 72.38 413 HIS B N 1
ATOM 7167 C CA . HIS B 1 413 ? 11.492 25.953 37.469 1 72.38 413 HIS B CA 1
ATOM 7168 C C . HIS B 1 413 ? 10.117 25.344 37.688 1 72.38 413 HIS B C 1
ATOM 7170 O O . HIS B 1 413 ? 9.211 25.984 38.219 1 72.38 413 HIS B O 1
ATOM 7176 N N . ASP B 1 414 ? 9.953 24.219 37 1 65.69 414 ASP B N 1
ATOM 7177 C CA . ASP B 1 414 ? 8.625 23.609 37.031 1 65.69 414 ASP B CA 1
ATOM 7178 C C . ASP B 1 414 ? 8.609 22.422 38 1 65.69 414 ASP B C 1
ATOM 7180 O O . ASP B 1 414 ? 9.227 21.391 37.75 1 65.69 414 ASP B O 1
ATOM 7184 N N . GLU B 1 415 ? 8.211 22.703 39.188 1 66.44 415 GLU B N 1
ATOM 7185 C CA . GLU B 1 415 ? 7.977 21.594 40.094 1 66.44 415 GLU B CA 1
ATOM 7186 C C . GLU B 1 415 ? 6.527 21.125 40.031 1 66.44 415 GLU B C 1
ATOM 7188 O O . GLU B 1 415 ? 5.625 21.906 39.75 1 66.44 415 GLU B O 1
ATOM 7193 N N . SER B 1 416 ? 6.309 19.875 40.062 1 65.56 416 SER B N 1
ATOM 7194 C CA . SER B 1 416 ? 4.988 19.25 39.969 1 65.56 416 SER B CA 1
ATOM 7195 C C . SER B 1 416 ? 3.996 19.938 40.906 1 65.56 416 SER B C 1
ATOM 7197 O O . SER B 1 416 ? 2.828 20.125 40.562 1 65.56 416 SER B O 1
ATOM 7199 N N . ALA B 1 417 ? 4.508 20.391 42 1 76.25 417 ALA B N 1
ATOM 7200 C CA . ALA B 1 417 ? 3.623 20.953 43 1 76.25 417 ALA B CA 1
ATOM 7201 C C . ALA B 1 417 ? 3.217 22.375 42.656 1 76.25 417 ALA B C 1
ATOM 7203 O O . ALA B 1 417 ? 2.256 22.922 43.188 1 76.25 417 ALA B O 1
ATOM 7204 N N . THR B 1 418 ? 3.85 22.844 41.625 1 82.31 418 THR B N 1
ATOM 7205 C CA . THR B 1 418 ? 3.666 24.234 41.25 1 82.31 418 THR B CA 1
ATOM 7206 C C . THR B 1 418 ? 2.309 24.453 40.594 1 82.31 418 THR B C 1
ATOM 7208 O O . THR B 1 418 ? 1.651 25.469 40.812 1 82.31 418 THR B O 1
ATOM 7211 N N . VAL B 1 419 ? 1.866 23.469 39.875 1 81.38 419 VAL B N 1
ATOM 7212 C CA . VAL B 1 419 ? 0.614 23.609 39.125 1 81.38 419 VAL B CA 1
ATOM 7213 C C . VAL B 1 419 ? -0.553 23.703 40.125 1 81.38 419 VAL B C 1
ATOM 7215 O O . VAL B 1 419 ? -1.424 24.562 39.969 1 81.38 419 VAL B O 1
ATOM 7218 N N . SER B 1 420 ? -0.477 22.812 41.031 1 83.56 420 SER B N 1
ATOM 7219 C CA . SER B 1 420 ? -1.565 22.797 42.031 1 83.56 420 SER B CA 1
ATOM 7220 C C . SER B 1 420 ? -1.613 24.094 42.812 1 83.56 420 SER B C 1
ATOM 7222 O O . SER B 1 420 ? -2.693 24.609 43.094 1 83.56 420 SER B O 1
ATOM 7224 N N . ARG B 1 421 ? -0.474 24.531 43.188 1 85.75 421 ARG B N 1
ATOM 7225 C CA . ARG B 1 421 ? -0.398 25.781 43.969 1 85.75 421 ARG B CA 1
ATOM 7226 C C . ARG B 1 421 ? -0.945 26.953 43.156 1 85.75 421 ARG B C 1
ATOM 7228 O O . ARG B 1 421 ? -1.671 27.797 43.688 1 85.75 421 ARG B O 1
ATOM 7235 N N . LEU B 1 422 ? -0.58 26.984 41.969 1 86.06 422 LEU B N 1
ATOM 7236 C CA . LEU B 1 422 ? -1.021 28.062 41.094 1 86.06 422 LEU B CA 1
ATOM 7237 C C . LEU B 1 422 ? -2.537 28.031 40.906 1 86.06 422 LEU B C 1
ATOM 7239 O O . LEU B 1 422 ? -3.201 29.062 41.031 1 86.06 422 LEU B O 1
ATOM 7243 N N . LEU B 1 423 ? -3.031 26.906 40.625 1 88.38 423 LEU B N 1
ATOM 7244 C CA . LEU B 1 423 ? -4.465 26.781 40.375 1 88.38 423 LEU B CA 1
ATOM 7245 C C . LEU B 1 423 ? -5.262 27.125 41.625 1 88.38 423 LEU B C 1
ATOM 7247 O O . LEU B 1 423 ? -6.312 27.781 41.562 1 88.38 423 LEU B O 1
ATOM 7251 N N . ASN B 1 424 ? -4.691 26.656 42.75 1 88.19 424 ASN B N 1
ATOM 7252 C CA . ASN B 1 424 ? -5.359 27 44 1 88.19 424 ASN B CA 1
ATOM 7253 C C . ASN B 1 424 ? -5.371 28.516 44.219 1 88.19 424 ASN B C 1
ATOM 7255 O O . ASN B 1 424 ? -6.379 29.062 44.656 1 88.19 424 ASN B O 1
ATOM 7259 N N . ALA B 1 425 ? -4.266 29.109 43.938 1 86.62 425 ALA B N 1
ATOM 7260 C CA . ALA B 1 425 ? -4.168 30.547 44.094 1 86.62 425 ALA B CA 1
ATOM 7261 C C . ALA B 1 425 ? -5.148 31.266 43.188 1 86.62 425 ALA B C 1
ATOM 7263 O O . ALA B 1 425 ? -5.762 32.281 43.562 1 86.62 425 ALA B O 1
ATOM 7264 N N . ILE B 1 426 ? -5.277 30.781 42.031 1 90.25 426 ILE B N 1
ATOM 7265 C CA . ILE B 1 426 ? -6.172 31.391 41.062 1 90.25 426 ILE B CA 1
ATOM 7266 C C . ILE B 1 426 ? -7.621 31.219 41.531 1 90.25 426 ILE B C 1
ATOM 7268 O O . ILE B 1 426 ? -8.398 32.188 41.5 1 90.25 426 ILE B O 1
ATOM 7272 N N . ILE B 1 427 ? -7.965 30.078 42 1 90.69 427 ILE B N 1
ATOM 7273 C CA . ILE B 1 427 ? -9.328 29.797 42.438 1 90.69 427 ILE B CA 1
ATOM 7274 C C . ILE B 1 427 ? -9.688 30.703 43.594 1 90.69 427 ILE B C 1
ATOM 7276 O O . ILE B 1 427 ? -10.797 31.234 43.656 1 90.69 427 ILE B O 1
ATOM 7280 N N . LEU B 1 428 ? -8.727 30.859 44.469 1 89.81 428 LEU B N 1
ATOM 7281 C CA . LEU B 1 428 ? -8.961 31.734 45.625 1 89.81 428 LEU B CA 1
ATOM 7282 C C . LEU B 1 428 ? -9.227 33.156 45.188 1 89.81 428 LEU B C 1
ATOM 7284 O O . LEU B 1 428 ? -10.102 33.844 45.719 1 89.81 428 LEU B O 1
ATOM 7288 N N . CYS B 1 429 ? -8.469 33.562 44.188 1 91.06 429 CYS B N 1
ATOM 7289 C CA . CYS B 1 429 ? -8.641 34.906 43.688 1 91.06 429 CYS B CA 1
ATOM 7290 C C . CYS B 1 429 ? -9.992 35.062 43 1 91.06 429 CYS B C 1
ATOM 7292 O O . CYS B 1 429 ? -10.641 36.094 43.125 1 91.06 429 CYS B O 1
ATOM 7294 N N . LEU B 1 430 ? -10.391 34.094 42.312 1 91.81 430 LEU B N 1
ATOM 7295 C CA . LEU B 1 430 ? -11.664 34.125 41.594 1 91.81 430 LEU B CA 1
ATOM 7296 C C . LEU B 1 430 ? -12.828 34.188 42.594 1 91.81 430 LEU B C 1
ATOM 7298 O O . LEU B 1 430 ? -13.836 34.844 42.344 1 91.81 430 LEU B O 1
ATOM 7302 N N . GLN B 1 431 ? -12.688 33.5 43.656 1 91.38 431 GLN B N 1
ATOM 7303 C CA . GLN B 1 431 ? -13.727 33.469 44.688 1 91.38 431 GLN B CA 1
ATOM 7304 C C . GLN B 1 431 ? -13.891 34.844 45.344 1 91.38 431 GLN B C 1
ATOM 7306 O O . GLN B 1 431 ? -14.984 35.188 45.781 1 91.38 431 GLN B O 1
ATOM 7311 N N . LYS B 1 432 ? -12.812 35.562 45.344 1 89.5 432 LYS B N 1
ATOM 7312 C CA . LYS B 1 432 ? -12.852 36.906 45.906 1 89.5 432 LYS B CA 1
ATOM 7313 C C . LYS B 1 432 ? -13.422 37.906 44.906 1 89.5 432 LYS B C 1
ATOM 7315 O O . LYS B 1 432 ? -13.555 39.094 45.188 1 89.5 432 LYS B O 1
ATOM 7320 N N . GLY B 1 433 ? -13.719 37.438 43.688 1 87.62 433 GLY B N 1
ATOM 7321 C CA . GLY B 1 433 ? -14.398 38.25 42.688 1 87.62 433 GLY B CA 1
ATOM 7322 C C . GLY B 1 433 ? -13.461 38.844 41.656 1 87.62 433 GLY B C 1
ATOM 7323 O O . GLY B 1 433 ? -13.859 39.688 40.844 1 87.62 433 GLY B O 1
ATOM 7324 N N . ALA B 1 434 ? -12.211 38.375 41.656 1 87.69 434 ALA B N 1
ATOM 7325 C CA . ALA B 1 434 ? -11.25 38.844 40.656 1 87.69 434 ALA B CA 1
ATOM 7326 C C . ALA B 1 434 ? -11.406 38.125 39.344 1 87.69 434 ALA B C 1
ATOM 7328 O O . ALA B 1 434 ? -11.984 37.031 39.281 1 87.69 434 ALA B O 1
ATOM 7329 N N . ALA B 1 435 ? -10.969 38.781 38.25 1 88.62 435 ALA B N 1
ATOM 7330 C CA . ALA B 1 435 ? -10.867 38.156 36.906 1 88.62 435 ALA B CA 1
ATOM 7331 C C . ALA B 1 435 ? -12.148 37.438 36.531 1 88.62 435 ALA B C 1
ATOM 7333 O O . ALA B 1 435 ? -12.125 36.219 36.281 1 88.62 435 ALA B O 1
ATOM 7334 N N . LYS B 1 436 ? -13.188 38.031 36.406 1 89.56 436 LYS B N 1
ATOM 7335 C CA . LYS B 1 436 ? -14.508 37.469 36.156 1 89.56 436 LYS B CA 1
ATOM 7336 C C . LYS B 1 436 ? -14.562 36.781 34.781 1 89.56 436 LYS B C 1
ATOM 7338 O O . LYS B 1 436 ? -15.328 35.844 34.594 1 89.56 436 LYS B O 1
ATOM 7343 N N . ASP B 1 437 ? -13.766 37.219 33.906 1 93.38 437 ASP B N 1
ATOM 7344 C CA . ASP B 1 437 ? -13.852 36.688 32.562 1 93.38 437 ASP B CA 1
ATOM 7345 C C . ASP B 1 437 ? -12.797 35.625 32.312 1 93.38 437 ASP B C 1
ATOM 7347 O O . ASP B 1 437 ? -12.719 35.062 31.203 1 93.38 437 ASP B O 1
ATOM 7351 N N . LEU B 1 438 ? -12.008 35.281 33.312 1 95.12 438 LEU B N 1
ATOM 7352 C CA . LEU B 1 438 ? -10.938 34.312 33.125 1 95.12 438 LEU B CA 1
ATOM 7353 C C . LEU B 1 438 ? -11.508 32.938 32.75 1 95.12 438 LEU B C 1
ATOM 7355 O O . LEU B 1 438 ? -12.359 32.406 33.469 1 95.12 438 LEU B O 1
ATOM 7359 N N . LYS B 1 439 ? -11 32.406 31.641 1 95 439 LYS B N 1
ATOM 7360 C CA . LYS B 1 439 ? -11.539 31.141 31.156 1 95 439 LYS B CA 1
ATOM 7361 C C . LYS B 1 439 ? -10.453 30.062 31.078 1 95 439 LYS B C 1
ATOM 7363 O O . LYS B 1 439 ? -10.703 28.891 31.344 1 95 439 LYS B O 1
ATOM 7368 N N . TYR B 1 440 ? -9.297 30.516 30.656 1 95.25 440 TYR B N 1
ATOM 7369 C CA . TYR B 1 440 ? -8.25 29.531 30.438 1 95.25 440 TYR B CA 1
ATOM 7370 C C . TYR B 1 440 ? -6.973 29.938 31.172 1 95.25 440 TYR B C 1
ATOM 7372 O O . TYR B 1 440 ? -6.605 31.109 31.188 1 95.25 440 TYR B O 1
ATOM 7380 N N . VAL B 1 441 ? -6.332 28.906 31.688 1 93 441 VAL B N 1
ATOM 7381 C CA . VAL B 1 441 ? -5.023 29.062 32.312 1 93 441 VAL B CA 1
ATOM 7382 C C . VAL B 1 441 ? -4.07 28 31.797 1 93 441 VAL B C 1
ATOM 7384 O O . VAL B 1 441 ? -4.449 26.828 31.656 1 93 441 VAL B O 1
ATOM 7387 N N . ALA B 1 442 ? -2.984 28.469 31.406 1 92.56 442 ALA B N 1
ATOM 7388 C CA . ALA B 1 442 ? -1.997 27.5 30.922 1 92.56 442 ALA B CA 1
ATOM 7389 C C . ALA B 1 442 ? -0.64 27.734 31.578 1 92.56 442 ALA B C 1
ATOM 7391 O O . ALA B 1 442 ? -0.255 28.875 31.844 1 92.56 442 ALA B O 1
ATOM 7392 N N . LEU B 1 443 ? -0.098 26.516 31.828 1 85.44 443 LEU B N 1
ATOM 7393 C CA . LEU B 1 443 ? 1.27 26.547 32.344 1 85.44 443 LEU B CA 1
ATOM 7394 C C . LEU B 1 443 ? 2.236 25.938 31.328 1 85.44 443 LEU B C 1
ATOM 7396 O O . LEU B 1 443 ? 2.088 24.766 30.938 1 85.44 443 LEU B O 1
ATOM 7400 N N . ASP B 1 444 ? 3.092 26.672 30.844 1 81.19 444 ASP B N 1
ATOM 7401 C CA . ASP B 1 444 ? 4.109 26.234 29.891 1 81.19 444 ASP B CA 1
ATOM 7402 C C . ASP B 1 444 ? 3.482 25.844 28.562 1 81.19 444 ASP B C 1
ATOM 7404 O O . ASP B 1 444 ? 2.518 26.484 28.109 1 81.19 444 ASP B O 1
ATOM 7408 N N . ASP B 1 445 ? 4.109 24.906 27.922 1 77.19 445 ASP B N 1
ATOM 7409 C CA . ASP B 1 445 ? 3.688 24.656 26.547 1 77.19 445 ASP B CA 1
ATOM 7410 C C . ASP B 1 445 ? 2.91 23.344 26.438 1 77.19 445 ASP B C 1
ATOM 7412 O O . ASP B 1 445 ? 2.807 22.766 25.359 1 77.19 445 ASP B O 1
ATOM 7416 N N . ASP B 1 446 ? 2.176 23.047 27.469 1 83 446 ASP B N 1
ATOM 7417 C CA . ASP B 1 446 ? 1.605 21.703 27.375 1 83 446 ASP B CA 1
ATOM 7418 C C . ASP B 1 446 ? 0.104 21.719 27.656 1 83 446 ASP B C 1
ATOM 7420 O O . ASP B 1 446 ? -0.704 21.797 26.734 1 83 446 ASP B O 1
ATOM 7424 N N . THR B 1 447 ? -0.255 21.922 28.969 1 87.75 447 THR B N 1
ATOM 7425 C CA . THR B 1 447 ? -1.629 21.688 29.391 1 87.75 447 THR B CA 1
ATOM 7426 C C . THR B 1 447 ? -2.369 23 29.609 1 87.75 447 THR B C 1
ATOM 7428 O O . THR B 1 447 ? -1.804 23.969 30.141 1 87.75 447 THR B O 1
ATOM 7431 N N . VAL B 1 448 ? -3.588 23.031 29.172 1 93.56 448 VAL B N 1
ATOM 7432 C CA . VAL B 1 448 ? -4.484 24.172 29.375 1 93.56 448 VAL B CA 1
ATOM 7433 C C . VAL B 1 448 ? -5.598 23.781 30.344 1 93.56 448 VAL B C 1
ATOM 7435 O O . VAL B 1 448 ? -6.219 22.719 30.188 1 93.56 448 VAL B O 1
ATOM 7438 N N . TYR B 1 449 ? -5.824 24.594 31.312 1 92.25 449 TYR B N 1
ATOM 7439 C CA . TYR B 1 449 ? -6.879 24.359 32.312 1 92.25 449 TYR B CA 1
ATOM 7440 C C . TYR B 1 449 ? -8.039 25.328 32.094 1 92.25 449 TYR B C 1
ATOM 7442 O O . TYR B 1 449 ? -7.859 26.547 32.094 1 92.25 449 TYR B O 1
ATOM 7450 N N . GLU B 1 450 ? -9.148 24.75 31.891 1 94.06 450 GLU B N 1
ATOM 7451 C CA . GLU B 1 450 ? -10.352 25.562 31.719 1 94.06 450 GLU B CA 1
ATOM 7452 C C . GLU B 1 450 ? -11.031 25.828 33.062 1 94.06 450 GLU B C 1
ATOM 7454 O O . GLU B 1 450 ? -11.172 24.906 33.875 1 94.06 450 GLU B O 1
ATOM 7459 N N . ILE B 1 451 ? -11.414 27.062 33.25 1 93.06 451 ILE B N 1
ATOM 7460 C CA . ILE B 1 451 ? -12.078 27.453 34.469 1 93.06 451 ILE B CA 1
ATOM 7461 C C . ILE B 1 451 ? -13.594 27.469 34.25 1 93.06 451 ILE B C 1
ATOM 7463 O O . ILE B 1 451 ? -14.086 28.125 33.344 1 93.06 451 ILE B O 1
ATOM 7467 N N . LEU B 1 452 ? -14.211 26.672 35 1 92.31 452 LEU B N 1
ATOM 7468 C CA . LEU B 1 452 ? -15.672 26.672 35 1 92.31 452 LEU B CA 1
ATOM 7469 C C . LEU B 1 452 ? -16.219 27.594 36.094 1 92.31 452 LEU B C 1
ATOM 7471 O O . LEU B 1 452 ? -15.609 27.719 37.156 1 92.31 452 LEU B O 1
ATOM 7475 N N . ARG B 1 453 ? -17.422 28.062 35.594 1 88.75 453 ARG B N 1
ATOM 7476 C CA . ARG B 1 453 ? -18.062 28.969 36.531 1 88.75 453 ARG B CA 1
ATOM 7477 C C . ARG B 1 453 ? -19.312 28.344 37.156 1 88.75 453 ARG B C 1
ATOM 7479 O O . ARG B 1 453 ? -19.969 27.516 36.5 1 88.75 453 ARG B O 1
ATOM 7486 N N . ASP B 1 454 ? -19.781 28.516 38.406 1 86.56 454 ASP B N 1
ATOM 7487 C CA . ASP B 1 454 ? -20.984 28.109 39.125 1 86.56 454 ASP B CA 1
ATOM 7488 C C . ASP B 1 454 ? -21.016 26.609 39.344 1 86.56 454 ASP B C 1
ATOM 7490 O O . ASP B 1 454 ? -21.812 25.891 38.719 1 86.56 454 ASP B O 1
ATOM 7494 N N . PRO B 1 455 ? -20.203 26.094 40.094 1 87.88 455 PRO B N 1
ATOM 7495 C CA . PRO B 1 455 ? -19.25 26.75 40.969 1 87.88 455 PRO B CA 1
ATOM 7496 C C . PRO B 1 455 ? -17.875 26.922 40.344 1 87.88 455 PRO B C 1
ATOM 7498 O O . PRO B 1 455 ? -17.594 26.344 39.281 1 87.88 455 PRO B O 1
ATOM 7501 N N . ILE B 1 456 ? -17.109 27.734 40.875 1 92 456 ILE B N 1
ATOM 7502 C CA . ILE B 1 456 ? -15.766 28 40.375 1 92 456 ILE B CA 1
ATOM 7503 C C . ILE B 1 456 ? -14.883 26.766 40.594 1 92 456 ILE B C 1
ATOM 7505 O O . ILE B 1 456 ? -14.641 26.375 41.75 1 92 456 ILE B O 1
ATOM 7509 N N . ARG B 1 457 ? -14.516 26.141 39.5 1 91.12 457 ARG B N 1
ATOM 7510 C CA . ARG B 1 457 ? -13.641 24.969 39.562 1 91.12 457 ARG B CA 1
ATOM 7511 C C . ARG B 1 457 ? -12.867 24.781 38.25 1 91.12 457 ARG B C 1
ATOM 7513 O O . ARG B 1 457 ? -13.172 25.422 37.25 1 91.12 457 ARG B O 1
ATOM 7520 N N . VAL B 1 458 ? -11.922 24.016 38.344 1 89.75 458 VAL B N 1
ATOM 7521 C CA . VAL B 1 458 ? -11.133 23.688 37.156 1 89.75 458 VAL B CA 1
ATOM 7522 C C . VAL B 1 458 ? -11.742 22.469 36.469 1 89.75 458 VAL B C 1
ATOM 7524 O O . VAL B 1 458 ? -12.078 21.469 37.094 1 89.75 458 VAL B O 1
ATOM 7527 N N . SER B 1 459 ? -11.883 22.609 35.188 1 90.25 459 SER B N 1
ATOM 7528 C CA . SER B 1 459 ? -12.445 21.516 34.406 1 90.25 459 SER B CA 1
ATOM 7529 C C . SER B 1 459 ? -11.531 20.297 34.406 1 90.25 459 SER B C 1
ATOM 7531 O O . SER B 1 459 ? -10.305 20.438 34.438 1 90.25 459 SER B O 1
ATOM 7533 N N . THR B 1 460 ? -12.07 19.156 34.281 1 84.94 460 THR B N 1
ATOM 7534 C CA . THR B 1 460 ? -11.32 17.906 34.219 1 84.94 460 THR B CA 1
ATOM 7535 C C . THR B 1 460 ? -10.898 17.594 32.781 1 84.94 460 THR B C 1
ATOM 7537 O O . THR B 1 460 ? -10.023 16.75 32.562 1 84.94 460 THR B O 1
ATOM 7540 N N . LYS B 1 461 ? -11.477 18.297 31.906 1 83.44 461 LYS B N 1
ATOM 7541 C CA . LYS B 1 461 ? -11.102 18.109 30.516 1 83.44 461 LYS B CA 1
ATOM 7542 C C . LYS B 1 461 ? -9.75 18.734 30.219 1 83.44 461 LYS B C 1
ATOM 7544 O O . LYS B 1 461 ? -9.508 19.891 30.562 1 83.44 461 LYS B O 1
ATOM 7549 N N . ILE B 1 462 ? -8.891 17.953 29.688 1 78.25 462 ILE B N 1
ATOM 7550 C CA . ILE B 1 462 ? -7.543 18.438 29.422 1 78.25 462 ILE B CA 1
ATOM 7551 C C . ILE B 1 462 ? -7.422 18.844 27.953 1 78.25 462 ILE B C 1
ATOM 7553 O O . ILE B 1 462 ? -7.859 18.125 27.062 1 78.25 462 ILE B O 1
ATOM 7557 N N . SER B 1 463 ? -7.09 20.078 27.812 1 86.88 463 SER B N 1
ATOM 7558 C CA . SER B 1 463 ? -6.734 20.609 26.5 1 86.88 463 SER B CA 1
ATOM 7559 C C . SER B 1 463 ? -5.242 20.906 26.406 1 86.88 463 SER B C 1
ATOM 7561 O O . SER B 1 463 ? -4.539 20.891 27.422 1 86.88 463 SER B O 1
ATOM 7563 N N . ARG B 1 464 ? -4.867 21.062 25.188 1 89.19 464 ARG B N 1
ATOM 7564 C CA . ARG B 1 464 ? -3.447 21.344 24.984 1 89.19 464 ARG B CA 1
ATOM 7565 C C . ARG B 1 464 ? -3.246 22.703 24.328 1 89.19 464 ARG B C 1
ATOM 7567 O O . ARG B 1 464 ? -4.102 23.156 23.562 1 89.19 464 ARG B O 1
ATOM 7574 N N . VAL B 1 465 ? -2.146 23.219 24.734 1 90.94 465 VAL B N 1
ATOM 7575 C CA . VAL B 1 465 ? -1.771 24.469 24.094 1 90.94 465 VAL B CA 1
ATOM 7576 C C . VAL B 1 465 ? -1.682 24.281 22.578 1 90.94 465 VAL B C 1
ATOM 7578 O O . VAL B 1 465 ? -1.104 23.297 22.109 1 90.94 465 VAL B O 1
ATOM 7581 N N . GLY B 1 466 ? -2.275 25.172 21.875 1 89.81 466 GLY B N 1
ATOM 7582 C CA . GLY B 1 466 ? -2.271 25.078 20.422 1 89.81 466 GLY B CA 1
ATOM 7583 C C . GLY B 1 466 ? -3.602 24.625 19.859 1 89.81 466 GLY B C 1
ATOM 7584 O O . GLY B 1 466 ? -3.846 24.766 18.656 1 89.81 466 GLY B O 1
ATOM 7585 N N . TYR B 1 467 ? -4.492 24.188 20.781 1 89.06 467 TYR B N 1
ATOM 7586 C CA . TYR B 1 467 ? -5.707 23.562 20.281 1 89.06 467 TYR B CA 1
ATOM 7587 C C . TYR B 1 467 ? -6.949 24.234 20.859 1 89.06 467 TYR B C 1
ATOM 7589 O O . TYR B 1 467 ? -8.039 23.656 20.828 1 89.06 467 TYR B O 1
ATOM 7597 N N . VAL B 1 468 ? -6.789 25.406 21.469 1 91.19 468 VAL B N 1
ATOM 7598 C CA . VAL B 1 468 ? -7.93 26.109 22.047 1 91.19 468 VAL B CA 1
ATOM 7599 C C . VAL B 1 468 ? -8.391 27.219 21.109 1 91.19 468 VAL B C 1
ATOM 7601 O O . VAL B 1 468 ? -7.766 28.281 21.031 1 91.19 468 VAL B O 1
ATOM 7604 N N . ASN B 1 469 ? -9.547 27.062 20.562 1 88.5 469 ASN B N 1
ATOM 7605 C CA . ASN B 1 469 ? -10.07 28.016 19.594 1 88.5 469 ASN B CA 1
ATOM 7606 C C . ASN B 1 469 ? -10.484 29.328 20.266 1 88.5 469 ASN B C 1
ATOM 7608 O O . ASN B 1 469 ? -10.875 29.328 21.438 1 88.5 469 ASN B O 1
ATOM 7612 N N . GLY B 1 470 ? -10.352 30.25 19.484 1 88.88 470 GLY B N 1
ATOM 7613 C CA . GLY B 1 470 ? -10.805 31.547 19.953 1 88.88 470 GLY B CA 1
ATOM 7614 C C . GLY B 1 470 ? -9.781 32.25 20.828 1 88.88 470 GLY B C 1
ATOM 7615 O O . GLY B 1 470 ? -10.078 33.281 21.438 1 88.88 470 GLY B O 1
ATOM 7616 N N . THR B 1 471 ? -8.68 31.688 21.016 1 94.31 471 THR B N 1
ATOM 7617 C CA . THR B 1 471 ? -7.605 32.281 21.797 1 94.31 471 THR B CA 1
ATOM 7618 C C . THR B 1 471 ? -6.406 32.594 20.906 1 94.31 471 THR B C 1
ATOM 7620 O O . THR B 1 471 ? -6.266 32.031 19.812 1 94.31 471 THR B O 1
ATOM 7623 N N . VAL B 1 472 ? -5.691 33.5 21.391 1 94.31 472 VAL B N 1
ATOM 7624 C CA . VAL B 1 472 ? -4.523 33.906 20.609 1 94.31 472 VAL B CA 1
ATOM 7625 C C . VAL B 1 472 ? -3.309 33.094 21.047 1 94.31 472 VAL B C 1
ATOM 7627 O O . VAL B 1 472 ? -2.607 32.5 20.203 1 94.31 472 VAL B O 1
ATOM 7630 N N . PHE B 1 473 ? -3.121 32.938 22.328 1 94.38 473 PHE B N 1
ATOM 7631 C CA . PHE B 1 473 ? -1.883 32.344 22.828 1 94.38 473 PHE B CA 1
ATOM 7632 C C . PHE B 1 473 ? -2.031 30.828 22.984 1 94.38 473 PHE B C 1
ATOM 7634 O O . PHE B 1 473 ? -1.044 30.125 23.188 1 94.38 473 PHE B O 1
ATOM 7641 N N . LEU B 1 474 ? -3.234 30.312 22.875 1 94.38 474 LEU B N 1
ATOM 7642 C CA . LEU B 1 474 ? -3.453 28.891 23.094 1 94.38 474 LEU B CA 1
ATOM 7643 C C . LEU B 1 474 ? -3.934 28.203 21.828 1 94.38 474 LEU B C 1
ATOM 7645 O O . LEU B 1 474 ? -4.363 27.047 21.844 1 94.38 474 LEU B O 1
ATOM 7649 N N . ASN B 1 475 ? -3.854 28.953 20.766 1 92.81 475 ASN B N 1
ATOM 7650 C CA . ASN B 1 475 ? -4.316 28.406 19.5 1 92.81 475 ASN B CA 1
ATOM 7651 C C . ASN B 1 475 ? -3.232 28.484 18.422 1 92.81 475 ASN B C 1
ATOM 7653 O O . ASN B 1 475 ? -2.555 29.5 18.297 1 92.81 475 ASN B O 1
ATOM 7657 N N . GLU B 1 476 ? -3.066 27.359 17.75 1 90.25 476 GLU B N 1
ATOM 7658 C CA . GLU B 1 476 ? -2.217 27.312 16.562 1 90.25 476 GLU B CA 1
ATOM 7659 C C . GLU B 1 476 ? -3.041 27.047 15.312 1 90.25 476 GLU B C 1
ATOM 7661 O O . GLU B 1 476 ? -3.586 25.953 15.133 1 90.25 476 GLU B O 1
ATOM 7666 N N . GLU B 1 477 ? -3.033 27.984 14.461 1 86.88 477 GLU B N 1
ATOM 7667 C CA . GLU B 1 477 ? -3.881 27.938 13.273 1 86.88 477 GLU B CA 1
ATOM 7668 C C . GLU B 1 477 ? -3.559 26.719 12.414 1 86.88 477 GLU B C 1
ATOM 7670 O O . GLU B 1 477 ? -4.453 26.125 11.805 1 86.88 477 GLU B O 1
ATOM 7675 N N . VAL B 1 478 ? -2.338 26.359 12.359 1 86.94 478 VAL B N 1
ATOM 7676 C CA . VAL B 1 478 ? -1.905 25.25 11.516 1 86.94 478 VAL B CA 1
ATOM 7677 C C . VAL B 1 478 ? -2.602 23.969 11.953 1 86.94 478 VAL B C 1
ATOM 7679 O O . VAL B 1 478 ? -2.805 23.062 11.141 1 86.94 478 VAL B O 1
ATOM 7682 N N . PHE B 1 479 ? -3.066 23.922 13.203 1 88.81 479 PHE B N 1
ATOM 7683 C CA . PHE B 1 479 ? -3.664 22.703 13.727 1 88.81 479 PHE B CA 1
ATOM 7684 C C . PHE B 1 479 ? -5.172 22.875 13.891 1 88.81 479 PHE B C 1
ATOM 7686 O O . PHE B 1 479 ? -5.816 22.078 14.57 1 88.81 479 PHE B O 1
ATOM 7693 N N . ASP B 1 480 ? -5.73 23.812 13.273 1 85.5 480 ASP B N 1
ATOM 7694 C CA . ASP B 1 480 ? -7.16 24.094 13.391 1 85.5 480 ASP B CA 1
ATOM 7695 C C . ASP B 1 480 ? -7.992 22.922 12.891 1 85.5 480 ASP B C 1
ATOM 7697 O O . ASP B 1 480 ? -9.125 22.719 13.336 1 85.5 480 ASP B O 1
ATOM 7701 N N . TRP B 1 481 ? -7.387 22.156 12.023 1 82.12 481 TRP B N 1
ATOM 7702 C CA . TRP B 1 481 ? -8.133 21.062 11.438 1 82.12 481 TRP B CA 1
ATOM 7703 C C . TRP B 1 481 ? -8.391 19.969 12.461 1 82.12 481 TRP B C 1
ATOM 7705 O O . TRP B 1 481 ? -9.328 19.172 12.312 1 82.12 481 TRP B O 1
ATOM 7715 N N . VAL B 1 482 ? -7.582 19.859 13.5 1 78.81 482 VAL B N 1
ATOM 7716 C CA . VAL B 1 482 ? -7.695 18.797 14.5 1 78.81 482 VAL B CA 1
ATOM 7717 C C . VAL B 1 482 ? -9.023 18.938 15.25 1 78.81 482 VAL B C 1
ATOM 7719 O O . VAL B 1 482 ? -9.695 17.953 15.531 1 78.81 482 VAL B O 1
ATOM 7722 N N . ARG B 1 483 ? -9.43 20.062 15.508 1 64.62 483 ARG B N 1
ATOM 7723 C CA . ARG B 1 483 ? -10.633 20.344 16.281 1 64.62 483 ARG B CA 1
ATOM 7724 C C . ARG B 1 483 ? -11.883 20.125 15.438 1 64.62 483 ARG B C 1
ATOM 7726 O O . ARG B 1 483 ? -12.914 19.672 15.945 1 64.62 483 ARG B O 1
ATOM 7733 N N . GLU B 1 484 ? -11.656 20.531 14.211 1 56.62 484 GLU B N 1
ATOM 7734 C CA . GLU B 1 484 ? -12.82 20.391 13.344 1 56.62 484 GLU B CA 1
ATOM 7735 C C . GLU B 1 484 ? -13.133 18.938 13.055 1 56.62 484 GLU B C 1
ATOM 7737 O O . GLU B 1 484 ? -14.219 18.609 12.562 1 56.62 484 GLU B O 1
ATOM 7742 N N . SER B 1 485 ? -12.109 18.094 13.344 1 49.78 485 SER B N 1
ATOM 7743 C CA . SER B 1 485 ? -12.258 16.688 13 1 49.78 485 SER B CA 1
ATOM 7744 C C . SER B 1 485 ? -12.812 15.883 14.18 1 49.78 485 SER B C 1
ATOM 7746 O O . SER B 1 485 ? -13.172 14.719 14.023 1 49.78 485 SER B O 1
ATOM 7748 N N . ALA B 1 486 ? -12.773 16.438 15.438 1 45.78 486 ALA B N 1
ATOM 7749 C CA . ALA B 1 486 ? -13.375 15.703 16.547 1 45.78 486 ALA B CA 1
ATOM 7750 C C . ALA B 1 486 ? -14.891 15.836 16.531 1 45.78 486 ALA B C 1
ATOM 7752 O O . ALA B 1 486 ? -15.43 16.875 16.141 1 45.78 486 ALA B O 1
#

pLDDT: mean 83.61, std 14.56, range [32.91, 98.19]

Solvent-accessible surface area (backbone atoms only — not comparable to full-atom values): 48930 Å² total; per-residue (Å²): 136,50,74,62,52,53,48,47,37,52,44,41,66,65,42,42,84,73,44,50,68,64,51,37,54,52,43,34,72,72,37,73,64,45,19,64,52,33,45,46,64,57,30,24,58,44,73,46,49,33,84,22,64,90,52,89,79,34,62,38,60,54,48,49,56,51,59,44,31,80,82,54,78,60,41,57,41,16,31,34,39,38,35,33,50,39,58,46,58,88,47,46,65,58,39,57,64,29,2,78,73,53,27,70,46,68,50,53,52,43,54,28,48,45,52,33,47,38,51,72,48,20,68,47,28,26,33,43,36,38,50,33,52,60,36,59,42,50,66,31,52,51,55,56,61,64,30,57,50,22,28,33,40,36,39,36,45,22,53,67,52,30,38,71,45,72,43,66,42,45,59,86,58,39,76,82,59,66,50,50,36,29,33,42,36,41,33,46,44,61,51,68,68,50,42,38,24,41,27,48,24,48,60,59,36,55,53,34,30,34,45,33,43,29,35,32,62,87,46,62,41,39,53,35,58,46,49,69,84,53,89,59,51,50,60,35,59,32,37,28,42,35,40,30,32,24,22,26,52,76,55,64,40,54,62,50,45,58,39,50,55,35,74,59,24,33,32,41,34,44,36,60,35,63,73,43,53,67,75,52,38,36,44,33,30,52,33,35,54,74,57,53,55,65,40,33,30,41,34,30,37,67,57,27,57,41,45,59,61,40,52,59,69,49,68,52,33,26,31,42,32,37,42,58,25,88,41,95,57,68,59,57,61,61,69,60,45,52,48,38,41,44,74,39,18,53,92,45,35,33,32,43,27,47,39,39,36,74,90,42,78,75,43,36,58,44,55,69,51,47,50,49,46,44,71,63,48,47,64,33,24,29,41,32,39,15,31,58,56,91,49,69,66,44,50,53,52,61,36,62,25,62,49,22,27,35,41,35,40,37,56,72,59,77,50,84,66,48,58,57,52,50,52,51,53,48,50,55,42,41,72,74,64,37,30,78,50,45,36,39,38,28,53,56,86,45,49,31,40,35,48,39,75,89,64,81,42,72,49,87,63,79,43,41,54,34,69,36,81,94,43,73,89,30,34,34,76,91,47,51,62,62,64,74,68,105,132,49,74,64,50,54,50,48,38,52,44,42,66,64,41,42,83,73,43,49,70,64,52,38,55,50,44,34,70,73,36,73,64,45,19,64,52,33,44,46,66,58,29,24,55,44,72,44,47,33,83,22,62,91,52,90,78,31,61,37,59,52,46,48,56,51,58,45,32,80,83,54,78,59,40,57,42,17,31,32,40,38,36,34,52,38,59,47,57,88,46,45,64,57,38,56,65,32,3,80,72,52,29,69,47,67,49,54,50,42,53,30,49,43,51,33,47,39,51,74,49,20,69,47,28,26,32,42,34,38,47,34,52,59,34,59,41,49,66,32,52,51,53,56,61,63,30,56,48,22,28,36,41,35,39,35,44,22,52,67,50,29,38,70,45,73,41,65,44,46,60,85,59,39,75,80,59,67,49,50,36,28,33,42,35,40,33,48,44,60,52,68,67,51,42,40,24,41,26,48,26,49,61,59,36,54,53,33,29,33,42,33,44,30,34,33,63,87,47,62,41,41,54,35,56,45,49,70,84,52,90,58,50,51,60,36,58,32,37,30,42,35,41,33,33,24,22,27,52,77,53,63,40,55,62,51,44,56,38,49,54,36,75,59,24,33,32,42,33,45,37,60,36,62,73,43,53,69,74,51,38,34,44,32,29,52,33,36,54,74,56,53,54,65,42,34,30,42,34,30,36,67,55,27,58,39,45,60,62,42,53,59,71,49,67,51,32,27,32,42,32,37,42,60,28,88,42,94,57,68,59,56,60,60,70,61,44,51,48,40,41,42,74,40,17,53,93,46,34,30,32,43,27,47,40,37,37,75,89,46,80,74,43,37,58,44,55,69,50,46,50,49,46,44,70,63,49,48,64,32,26,31,41,32,39,17,32,59,57,93,50,68,64,45,50,53,52,59,36,62,24,63,47,22,27,36,41,34,40,36,56,71,60,78,50,83,65,48,58,59,52,48,52,51,53,48,51,54,41,41,74,75,65,36,29,77,50,46,35,38,39,27,53,57,85,44,49,31,42,37,49,39,76,88,64,81,41,72,48,86,62,79,45,42,52,33,68,37,82,95,43,74,90,30,33,35,76,92,48,50,62,61,63,73,70,103

Radius of gyration: 38.77 Å; Cα contacts (8 Å, |Δi|>4): 2012; chains: 2; bounding box: 72×113×91 Å

Organism: NCBI:txid41062

Sequence (972 aa):
MGVMGEVFRLLLGYIKQHLTLANLAALALVSHELNDLVTPYLYHTVRFHSSGRVAPNDRLMLKLDILGDPRFDKLDHTKRVIVSGSWYETYAAIDSELGPHRILSPAARMLSNIISNCILRMPNLEEFIWDMQVSLTQLLLTTVMMRQKLKSVRLRMGTDCTPKPFFRPSLSLSLHTAVKLRAMHLIQIDDVTTLRSLSSALQATRHLEKLSIWTDDRANLAVSNLFESWNQPAPFQLHSLDLRGFSNLGVSSQPFWEAIPPQKLRQLTLELGPRFQMEEATGFWQASIQAELHPANLTVNLGAKGIIDFLDSFSGLEVLHLLPSDALRPIEPLPDLIDVLRKQHLPTLRALGVCLFRDEPSYYLGVPMIDFLVKTLPDIEELRFGQEDLDEHSVEIALSLLRLRVVRIDLVHDESATVSRLLNAIILCLQKGAAKDLKYVALDDDTVYEILRDPIRVSTKISRVGYVNGTVFLNEEVFDWVRESAMGVMGEVFRLLLGYIKQHLTLANLAALALVSHELNDLVTPYLYHTVRFHSSGRVAPNDRLMLKLDILGDPRFDKLDHTKRVIVSGSWYETYAAIDSELGPHRILSPAARMLSNIISNCILRMPNLEEFIWDMQVSLTQLLLTTVMMRQKLKSVRLRMGTDCTPKPFFRPSLSLSLHTAVKLRAMHLIQIDDVTTLRSLSSALQATRHLEKLSIWTDDRANLAVSNLFESWNQPAPFQLHSLDLRGFSNLGVSSQPFWEAIPPQKLRQLTLELGPRFQMEEATGFWQASIQAELHPANLTVNLGAKGIIDFLDSFSGLEVLHLLPSDALRPIEPLPDLIDVLRKQHLPTLRALGVCLFRDEPSYYLGVPMIDFLVKTLPDIEELRFGQEDLDEHSVEIALSLLRLRVVRIDLVHDESATVSRLLNAIILCLQKGAAKDLKYVALDDDTVYEILRDPIRVSTKISRVGYVNGTVFLNEEVFDWVRESA

Foldseek 3Di:
DDPVLVVLLVVCVVCVVVDDLVNLVVQLVPDVSSVVSSLLSNQQEAEQEAAQEDDPPGPNVVSLVQLLDPVNQSLLSYAYYAYEYEHHPVCVVVQLVCQVVQDADPVQQVSLVSVLSSLLSHLNHAEYEAYYQAEHEQSSVVSQQLRQNHAEYFHEGHPNNHHYYAQAACVVVPDDRQSNHAEYAYEAAQELRNLLSQLNNQQNHQRYAYYAYYYALVSQAALCSNPVVPPAAGNYAYQEYHYENHAENPDAQQVVCRNHQQPNHAYYHEEHAQNYDLVRLQRNLVNCLVSVHDYQHYHYQSQAPHVLVSLLSAERHAEYAHDAYQYPGDGDQPVSSLVSCLVGYLVRHAEYHQEDNPPDPRQACDQVNLLVNCVSRQRHAEYEGEHAADDLNSVLSNQQRQNHAEYEYEYPDDDPCRVVVNQVSVLVSVVVPTNVNHAWYYYHQFWIWGFDVPPTDTDPDTDGQQADPPDDRRHPPSCPVVVVVD/DDPVLVVLLVVCVVCVVVDDLVNLVVQLVPDVSSVVSSLLSNQQEAEQEAAQEDDPPGPNVVSLVQLLDPPNQSLLSYAYYAYEYEHHPVCVVVQLVCQVVQDADPVQAVSLVSVLSSLLSHLNHAEYEAYYQAEHEQSSVVSQQLRQNHAEYFHEGHPNNHHYYAQAACVVVPPDRQSNHAEYAYEAAQELRNLLSQLNNQQNHQRYAYYAYYYALVSQAALCSNPVVPPAAGNYAYQEYHYYNHAENPDAQQVVCRNHQQPNHAYYHEEHAQNYDLVRLQRNLVNCLVSVHDYQHYHYQSQAPHVLVSLLSAERHAEYAHDAYQYPGDGDQPVSSLVSCLVGYLVRHAYYHQEDHPPDPRQACDQVNLLVNCVSRQRHAEYEGEHAADDLNSVLSNQQRQNHAEYEYEYPDDDPVRVVVNQVSVLVSVVVPTNVNHAWYYYHFFWIWGFDVPPTDTDPDTDGQQADPPDDRRHPPSCPVVVVVD

Secondary structure (DSSP, 8-state):
--HHHHHHHHHHHHHGGG--HHHHHHHHHH-HHHHHHHHHHHTSEEEEEEESS--TT-HHHHHHHHHTSTT---GGG--EEEEEEE--HHHHHHHHHHGGGT---HHHHHHHHHHHHHHHT-TT--EEEEE-SSPPPHHHHHHHHT-TT--EEEEE--STTPPPPP---TTTT-SS------EEEEEEE--HHHHHHHHHHHHH-SS--EEEEEE-GGG--BGGGGTTT-SS--SS--SEEEEEEESB--S-HHHHHHHS--TT--EEEEEE-TT--THHHHHHHHHHHHTT---SEEEES--STTHHHHHHT-----EEEE---SS--PPPPHHHHHHHHHHHHTTT--EEEE---TT-GGGS--HHHHHHHHHH-TT-SEEEEEESS--HHHHHHHTT-TT--EEEEEESS--HHHHHHHHHHHHHHHHTT--TT--EEEETTTEEEEEETTTTEE-S--EETBB-TT-STTB-GGGHHHHHT-/--HHHHHHHHHHHHHGGG--HHHHHHHHHH-HHHHHHHHHHHTSEEEEEE-SS--TT-HHHHHHHHHHSTT---GGG--EEEEEE---HHHHHHHHHHGGGT---HHHHHHHHHHHHHHHT-TT--EEEEE-SSPPPHHHHHHHHT-TT--EEEEE--STTPPPPP---TTTT-SS------EEEEEEE--HHHHHHHHHHHHH-SS--EEEEEE-GGG--BGGGGTTT-SS--SS--SEEEEEEESB--S-HHHHHHHS--TT--EEEEEE-TT--HHHHHHHHHHHHHTT---SEEEES--STTHHHHHHT-----EEEE---SS--PPPPHHHHHHHHHHHHTTT--EEEE---TT-GGGS--HHHHHHHHHH-TT-SEEEEEESS--HHHHHHHTT-TT--EEEEEESS--HHHHHHHHHHHHHHHHTT--TT--EEEETTTEEEEEETTTTEE-S--EETBB-TT-STTB-GGGHHHHHH-